Protein AF-0000000077589192 (afdb_homodimer)

Nearest PDB structures (foldseek):
  3dbl-assembly3_E  TM=9.593E-01  e=2.481E-50  Homo sapiens
  3dbh-assembly4_E  TM=9.597E-01  e=1.259E-49  Homo sapiens
  3dbl-assembly4_A  TM=9.524E-01  e=1.385E-49  Homo sapiens
  5ff5-assembly1_A  TM=8.790E-01  e=2.192E-09  Pantoea agglomerans
  8ide-assembly1_A  TM=8.638E-01  e=8.915E-06  Pandoravirus salinus

InterPro domains:
  IPR000594 THIF-type NAD/FAD bind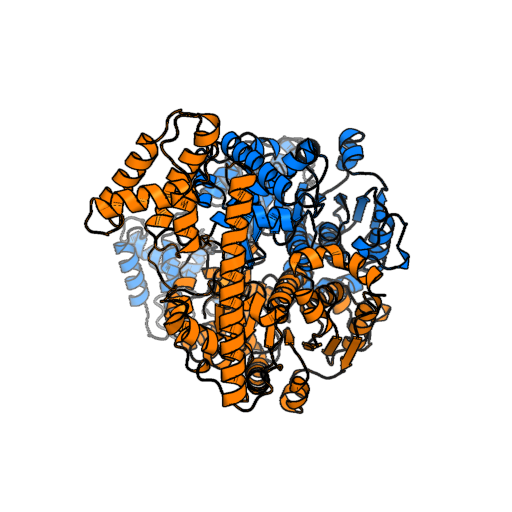ing fold [PF00899] (9-518)
  IPR030667 NEDD8-activating enzyme E1 regulatory subunit APP-BP1 [PIRSF039099] (3-521)
  IPR035985 Ubiquitin-activating enzyme-like [SSF69572] (7-521)
  IPR045886 ThiF/MoeB/HesA family [PTHR10953] (4-506)

Structure (mmCIF, N/CA/C/O backbone):
data_AF-0000000077589192-model_v1
#
loop_
_entity.id
_entity.type
_entity.pdbx_description
1 polymer 'NEDD8-activating enzyme E1 regulatory subunit'
#
loop_
_atom_site.group_PDB
_atom_site.id
_atom_site.type_symbol
_atom_site.label_atom_id
_atom_site.label_alt_id
_atom_site.label_comp_id
_atom_site.label_asym_id
_atom_site.label_entity_id
_atom_site.label_seq_id
_atom_site.pdbx_PDB_ins_code
_atom_site.Cartn_x
_atom_site.Cartn_y
_atom_site.Cartn_z
_atom_site.occupancy
_atom_site.B_iso_or_equiv
_atom_site.auth_seq_id
_atom_site.auth_comp_id
_atom_site.auth_asym_id
_atom_site.auth_atom_id
_atom_site.pdbx_PDB_model_num
ATOM 1 N N . MET A 1 1 ? 12.43 11.891 33.156 1 40.25 1 MET A N 1
ATOM 2 C CA . MET A 1 1 ? 11.398 11.086 32.5 1 40.25 1 MET A CA 1
ATOM 3 C C . MET A 1 1 ? 10.922 11.758 31.219 1 40.25 1 MET A C 1
ATOM 5 O O . MET A 1 1 ? 10.828 11.109 30.172 1 40.25 1 MET A O 1
ATOM 9 N N . ALA A 1 2 ? 10.727 13.133 31.297 1 48.53 2 ALA A N 1
ATOM 10 C CA . ALA A 1 2 ? 10.234 13.914 30.156 1 48.53 2 ALA A CA 1
ATOM 11 C C . ALA A 1 2 ? 11.289 14.023 29.062 1 48.53 2 ALA A C 1
ATOM 13 O O . ALA A 1 2 ? 10.992 13.852 27.875 1 48.53 2 ALA A O 1
ATOM 14 N N . VAL A 1 3 ? 12.547 14.156 29.484 1 53.47 3 VAL A N 1
ATOM 15 C CA . VAL A 1 3 ? 13.625 14.344 28.531 1 53.47 3 VAL A CA 1
ATOM 16 C C . VAL A 1 3 ? 13.906 13.031 27.797 1 53.47 3 VAL A C 1
ATOM 18 O O . VAL A 1 3 ? 14.094 13.023 26.578 1 53.47 3 VAL A O 1
ATOM 21 N N . GLU A 1 4 ? 13.945 11.953 28.531 1 55.41 4 GLU A N 1
ATOM 22 C CA . GLU A 1 4 ? 14.188 10.641 27.938 1 55.41 4 GLU A CA 1
ATOM 23 C C . GLU A 1 4 ? 13.102 10.258 26.953 1 55.41 4 GLU A C 1
ATOM 25 O O . GLU A 1 4 ? 13.391 9.695 25.891 1 55.41 4 GLU A O 1
ATOM 30 N N . SER A 1 5 ? 12.008 10.664 27.234 1 64.69 5 SER A N 1
ATOM 31 C CA . SER A 1 5 ? 10.875 10.414 26.359 1 64.69 5 SER A CA 1
ATOM 32 C C . SER A 1 5 ? 10.984 11.219 25.062 1 64.69 5 SER A C 1
ATOM 34 O O . SER A 1 5 ? 10.711 10.703 23.984 1 64.69 5 SER A O 1
ATOM 36 N N . LYS A 1 6 ? 11.531 12.289 25.234 1 71.62 6 LYS A N 1
ATOM 37 C CA . LYS A 1 6 ? 11.672 13.156 24.078 1 71.62 6 LYS A CA 1
ATOM 38 C C . LYS A 1 6 ? 12.727 12.617 23.109 1 71.62 6 LYS A C 1
ATOM 40 O O . LYS A 1 6 ? 12.57 12.695 21.891 1 71.62 6 LYS A O 1
ATOM 45 N N . THR A 1 7 ? 13.641 12.062 23.703 1 75.06 7 THR A N 1
ATOM 46 C CA . THR A 1 7 ? 14.68 11.508 22.844 1 75.06 7 THR A CA 1
ATOM 47 C C . THR A 1 7 ? 14.188 10.25 22.141 1 75.06 7 THR A C 1
ATOM 49 O O . THR A 1 7 ? 14.516 10.008 20.984 1 75.06 7 THR A O 1
ATOM 52 N N . LYS A 1 8 ? 13.367 9.57 22.875 1 79.62 8 LYS A N 1
ATOM 53 C CA . LYS A 1 8 ? 12.828 8.32 22.344 1 79.62 8 LYS A CA 1
ATOM 54 C C . LYS A 1 8 ? 11.867 8.578 21.188 1 79.62 8 LYS A C 1
ATOM 56 O O . LYS A 1 8 ? 11.836 7.824 20.219 1 79.62 8 LYS A O 1
ATOM 61 N N . TYR A 1 9 ? 11.242 9.75 21.312 1 80.19 9 TYR A N 1
ATOM 62 C CA . TYR A 1 9 ? 10.195 10.039 20.328 1 80.19 9 TYR A CA 1
ATOM 63 C C . TYR A 1 9 ? 10.578 11.227 19.453 1 80.19 9 TYR A C 1
ATOM 65 O O . TYR A 1 9 ? 9.703 11.898 18.891 1 80.19 9 TYR A O 1
ATOM 73 N N . ASP A 1 10 ? 11.781 11.523 19.375 1 80.56 10 ASP A N 1
ATOM 74 C CA . ASP A 1 10 ? 12.281 12.711 18.688 1 80.56 10 ASP A CA 1
ATOM 75 C C . ASP A 1 10 ? 11.789 12.75 17.234 1 80.56 10 ASP A C 1
ATOM 77 O O . ASP A 1 10 ? 11.328 13.789 16.766 1 80.56 10 ASP A O 1
ATOM 81 N N . ARG A 1 11 ? 11.859 11.695 16.641 1 79.75 11 ARG A N 1
ATOM 82 C CA . ARG A 1 11 ? 11.492 11.648 15.234 1 79.75 11 ARG A CA 1
ATOM 83 C C . ARG A 1 11 ? 10 11.875 15.047 1 79.75 11 ARG A C 1
ATOM 85 O O . ARG A 1 11 ? 9.586 12.617 14.148 1 79.75 11 ARG A O 1
ATOM 92 N N . GLN A 1 12 ? 9.211 11.328 15.867 1 83.06 12 GLN A N 1
ATOM 93 C CA . GLN A 1 12 ? 7.762 11.5 15.797 1 83.06 12 GLN A CA 1
ATOM 94 C C . GLN A 1 12 ? 7.352 12.914 16.188 1 83.06 12 GLN A C 1
ATOM 96 O O . GLN A 1 12 ? 6.395 13.461 15.641 1 83.06 12 GLN A O 1
ATOM 101 N N . LEU A 1 13 ? 8.07 13.438 17.094 1 84.19 13 LEU A N 1
ATOM 102 C CA . LEU A 1 13 ? 7.785 14.797 17.531 1 84.19 13 LEU A CA 1
ATOM 103 C C . LEU A 1 13 ? 7.961 15.789 16.406 1 84.19 13 LEU A C 1
ATOM 105 O O . LEU A 1 13 ? 7.246 16.797 16.328 1 84.19 13 LEU A O 1
ATOM 109 N N . ARG A 1 14 ? 8.781 15.391 15.578 1 82.75 14 ARG A N 1
ATOM 110 C CA . ARG A 1 14 ? 9.008 16.266 14.43 1 82.75 14 ARG A CA 1
ATOM 111 C C . ARG A 1 14 ? 7.855 16.156 13.438 1 82.75 14 ARG A C 1
ATOM 113 O O . ARG A 1 14 ? 7.543 17.141 12.742 1 82.75 14 ARG A O 1
ATOM 120 N N . ILE A 1 15 ? 7.277 15.102 13.5 1 83.75 15 ILE A N 1
ATOM 121 C CA . ILE A 1 15 ? 6.25 14.852 12.492 1 83.75 15 ILE A CA 1
ATOM 122 C C . ILE A 1 15 ? 4.883 15.258 13.031 1 83.75 15 ILE A C 1
ATOM 124 O O . ILE A 1 15 ? 4.145 16 12.375 1 83.75 15 ILE A O 1
ATOM 128 N N . TRP A 1 16 ? 4.613 14.828 14.289 1 85.75 16 TRP A N 1
ATOM 129 C CA . TRP A 1 16 ? 3.287 15.062 14.852 1 85.75 16 TRP A CA 1
ATOM 130 C C . TRP A 1 16 ? 3.281 16.312 15.734 1 85.75 16 TRP A C 1
ATOM 132 O O . TRP A 1 16 ? 2.217 16.828 16.078 1 85.75 16 TRP A O 1
ATOM 142 N N . GLY A 1 17 ? 4.398 16.781 16.156 1 85.12 17 GLY A N 1
ATOM 143 C CA . GLY A 1 17 ? 4.477 17.891 17.094 1 85.12 17 GLY A CA 1
ATOM 144 C C . GLY A 1 17 ? 4.16 17.5 18.516 1 85.12 17 GLY A C 1
ATOM 145 O O . GLY A 1 17 ? 3.781 16.344 18.781 1 85.12 17 GLY A O 1
ATOM 146 N N . GLU A 1 18 ? 4.281 18.391 19.391 1 87.5 18 GLU A N 1
ATOM 147 C CA . GLU A 1 18 ? 4.059 18.125 20.812 1 87.5 18 GLU A CA 1
ATOM 148 C C . GLU A 1 18 ? 2.594 17.812 21.094 1 87.5 18 GLU A C 1
ATOM 150 O O . GLU A 1 18 ? 2.289 16.922 21.906 1 87.5 18 GLU A O 1
ATOM 155 N N . HIS A 1 19 ? 1.751 18.516 20.438 1 88 19 HIS A N 1
ATOM 156 C CA . HIS A 1 19 ? 0.335 18.281 20.703 1 88 19 HIS A CA 1
ATOM 157 C C . HIS A 1 19 ? -0.105 16.922 20.156 1 88 19 HIS A C 1
ATOM 159 O O . HIS A 1 19 ? -0.943 16.25 20.75 1 88 19 HIS A O 1
ATOM 165 N N . GLY A 1 20 ? 0.466 16.547 19.016 1 89.88 20 GLY A N 1
ATOM 166 C CA . GLY A 1 20 ? 0.178 15.219 18.484 1 89.88 20 GLY A CA 1
ATOM 167 C C . GLY A 1 20 ? 0.646 14.102 19.406 1 89.88 20 GLY A C 1
ATOM 168 O O . GLY A 1 20 ? -0.092 13.148 19.656 1 89.88 20 GLY A O 1
ATOM 169 N N . GLN A 1 21 ? 1.815 14.25 19.953 1 91.12 21 GLN A N 1
ATOM 170 C CA . GLN A 1 21 ? 2.361 13.25 20.859 1 91.12 21 GLN A CA 1
ATOM 171 C C . GLN A 1 21 ? 1.544 13.172 22.141 1 91.12 21 GLN A C 1
ATOM 173 O O . GLN A 1 21 ? 1.321 12.086 22.672 1 91.12 21 GLN A O 1
ATOM 178 N N . ALA A 1 22 ? 1.159 14.312 22.562 1 92.56 22 ALA A N 1
ATOM 179 C CA . ALA A 1 22 ? 0.327 14.344 23.766 1 92.56 22 ALA A CA 1
ATOM 180 C C . ALA A 1 22 ? -0.995 13.617 23.531 1 92.56 22 ALA A C 1
ATOM 182 O O . ALA A 1 22 ? -1.49 12.922 24.422 1 92.56 22 ALA A O 1
ATOM 183 N N . ALA A 1 23 ? -1.543 13.805 22.344 1 93.62 23 ALA A N 1
ATOM 184 C CA . ALA A 1 23 ? -2.787 13.117 22.016 1 93.62 23 ALA A CA 1
ATOM 185 C C . ALA A 1 23 ? -2.596 11.602 22.016 1 93.62 23 ALA A C 1
ATOM 187 O O . ALA A 1 23 ? -3.463 10.867 22.484 1 93.62 23 ALA A O 1
ATOM 188 N N . LEU A 1 24 ? -1.517 11.133 21.516 1 94.44 24 LEU A N 1
ATOM 189 C CA . LEU A 1 24 ? -1.206 9.703 21.5 1 94.44 24 LEU A CA 1
ATOM 190 C C . LEU A 1 24 ? -1.062 9.164 22.922 1 94.44 24 LEU A C 1
ATOM 192 O O . LEU A 1 24 ? -1.588 8.094 23.234 1 94.44 24 LEU A O 1
ATOM 196 N N . GLU A 1 25 ? -0.445 9.891 23.734 1 95 25 GLU A N 1
ATOM 197 C CA . GLU A 1 25 ? -0.173 9.469 25.109 1 95 25 GLU A CA 1
ATOM 198 C C . GLU A 1 25 ? -1.455 9.414 25.938 1 95 25 GLU A C 1
ATOM 200 O O . GLU A 1 25 ? -1.525 8.695 26.938 1 95 25 GLU A O 1
ATOM 205 N N . LYS A 1 26 ? -2.416 10.117 25.484 1 95.69 26 LYS A N 1
ATOM 206 C CA . LYS A 1 26 ? -3.682 10.148 26.219 1 95.69 26 LYS A CA 1
ATOM 207 C C . LYS A 1 26 ? -4.672 9.133 25.641 1 95.69 26 LYS A C 1
ATOM 209 O O . LYS A 1 26 ? -5.68 8.82 26.281 1 95.69 26 LYS A O 1
ATOM 214 N N . ALA A 1 27 ? -4.406 8.633 24.516 1 97.19 27 ALA A N 1
ATOM 215 C CA . ALA A 1 27 ? -5.34 7.766 23.812 1 97.19 27 ALA A CA 1
ATOM 216 C C . ALA A 1 27 ? -5.438 6.398 24.469 1 97.19 27 ALA A C 1
ATOM 218 O O . ALA A 1 27 ? -4.445 5.879 25 1 97.19 27 ALA A O 1
ATOM 219 N N . ASN A 1 28 ? -6.617 5.895 24.531 1 98.06 28 ASN A N 1
ATOM 220 C CA . ASN A 1 28 ? -6.934 4.547 25 1 98.06 28 ASN A CA 1
ATOM 221 C C . ASN A 1 28 ? -7.484 3.678 23.875 1 98.06 28 ASN A C 1
ATOM 223 O O . ASN A 1 28 ? -8.586 3.918 23.391 1 98.06 28 ASN A O 1
ATOM 227 N N . ILE A 1 29 ? -6.738 2.6 23.547 1 98.38 29 ILE A N 1
ATOM 228 C CA . ILE A 1 29 ? -7.074 1.822 22.359 1 98.38 29 ILE A CA 1
ATOM 229 C C . ILE A 1 29 ? -7.562 0.436 22.781 1 98.38 29 ILE A C 1
ATOM 231 O O . ILE A 1 29 ? -7 -0.184 23.672 1 98.38 29 ILE A O 1
ATOM 235 N N . CYS A 1 30 ? -8.586 -0.006 22.172 1 98.69 30 CYS A N 1
ATOM 236 C CA . CYS A 1 30 ? -9.086 -1.368 22.312 1 98.69 30 CYS A CA 1
ATOM 237 C C . CYS A 1 30 ? -8.844 -2.18 21.047 1 98.69 30 CYS A C 1
ATOM 239 O O . CYS A 1 30 ? -9.188 -1.739 19.953 1 98.69 30 CYS A O 1
ATOM 241 N N . LEU A 1 31 ? -8.211 -3.289 21.156 1 98.75 31 LEU A N 1
ATOM 242 C CA . LEU A 1 31 ? -8.023 -4.191 20.031 1 98.75 31 LEU A CA 1
ATOM 243 C C . LEU A 1 31 ? -8.883 -5.441 20.172 1 98.75 31 LEU A C 1
ATOM 245 O O . LEU A 1 31 ? -8.82 -6.125 21.203 1 98.75 31 LEU A O 1
ATOM 249 N N . LEU A 1 32 ? -9.68 -5.648 19.188 1 98.75 32 LEU A N 1
ATOM 250 C CA . LEU A 1 32 ? -10.477 -6.875 19.141 1 98.75 32 LEU A CA 1
ATOM 251 C C . LEU A 1 32 ? -9.797 -7.93 18.281 1 98.75 32 LEU A C 1
ATOM 253 O O . LEU A 1 32 ? -9.641 -7.742 17.062 1 98.75 32 LEU A O 1
ATOM 257 N N . ASN A 1 33 ? -9.43 -9.078 18.828 1 98 33 ASN A N 1
ATOM 258 C CA . ASN A 1 33 ? -8.672 -10.172 18.219 1 98 33 ASN A CA 1
ATOM 259 C C . ASN A 1 33 ? -7.215 -9.773 17.984 1 98 33 ASN A C 1
ATOM 261 O O . ASN A 1 33 ? -6.926 -8.93 17.141 1 98 33 ASN A O 1
ATOM 265 N N . CYS A 1 34 ? -6.348 -10.438 18.688 1 97.56 34 CYS A N 1
ATOM 266 C CA . CYS A 1 34 ? -4.941 -10.078 18.578 1 97.56 34 CYS A CA 1
ATOM 267 C C . CYS A 1 34 ? -4.18 -11.102 17.734 1 97.56 34 CYS A C 1
ATOM 269 O O . CYS A 1 34 ? -3.105 -11.562 18.141 1 97.56 34 CYS A O 1
ATOM 271 N N . GLY A 1 35 ? -4.832 -11.539 16.594 1 96.38 35 GLY A N 1
ATOM 272 C CA . GLY A 1 35 ? -4.082 -12.281 15.594 1 96.38 35 GLY A CA 1
ATOM 273 C C . GLY A 1 35 ? -2.928 -11.492 15.008 1 96.38 35 GLY A C 1
ATOM 274 O O . GLY A 1 35 ? -2.574 -10.43 15.508 1 96.38 35 GLY A O 1
ATOM 275 N N . PRO A 1 36 ? -2.328 -12 13.961 1 95.88 36 PRO A N 1
ATOM 276 C CA . PRO A 1 36 ? -1.164 -11.336 13.375 1 95.88 36 PRO A CA 1
ATOM 277 C C . PRO A 1 36 ? -1.456 -9.891 12.961 1 95.88 36 PRO A C 1
ATOM 279 O O . PRO A 1 36 ? -0.652 -8.992 13.227 1 95.88 36 PRO A O 1
ATOM 282 N N . THR A 1 37 ? -2.578 -9.617 12.352 1 97.62 37 THR A N 1
ATOM 283 C CA . THR A 1 37 ? -2.932 -8.289 11.859 1 97.62 37 THR A CA 1
ATOM 284 C C . THR A 1 37 ? -3.078 -7.309 13.016 1 97.62 37 THR A C 1
ATOM 286 O O . THR A 1 37 ? -2.516 -6.211 12.984 1 97.62 37 THR A O 1
ATOM 289 N N . GLY A 1 38 ? -3.834 -7.684 14 1 98 38 GLY A N 1
ATOM 290 C CA . GLY A 1 38 ? -4.02 -6.84 15.164 1 98 38 GLY A CA 1
ATOM 291 C C . GLY A 1 38 ? -2.736 -6.602 15.938 1 98 38 GLY A C 1
ATOM 292 O O . GLY A 1 38 ? -2.479 -5.488 16.391 1 98 38 GLY A O 1
ATOM 293 N N . SER A 1 39 ? -1.94 -7.648 16.078 1 97.31 39 SER A N 1
ATOM 294 C CA . SER A 1 39 ? -0.673 -7.559 16.797 1 97.31 39 SER A CA 1
ATOM 295 C C . SER A 1 39 ? 0.282 -6.59 16.109 1 97.31 39 SER A C 1
ATOM 297 O O . SER A 1 39 ? 0.956 -5.797 16.766 1 97.31 39 SER A O 1
ATOM 299 N N . GLU A 1 40 ? 0.308 -6.688 14.781 1 97.12 40 GLU A N 1
ATOM 300 C CA . GLU A 1 40 ? 1.149 -5.766 14.023 1 97.12 40 GLU A CA 1
ATOM 301 C C . GLU A 1 40 ? 0.704 -4.32 14.227 1 97.12 40 GLU A C 1
ATOM 303 O O . GLU A 1 40 ? 1.536 -3.428 14.398 1 97.12 40 GLU A O 1
ATOM 308 N N . ALA A 1 41 ? -0.568 -4.047 14.164 1 97.56 41 ALA A N 1
ATOM 309 C CA . ALA A 1 41 ? -1.103 -2.699 14.344 1 97.56 41 ALA A CA 1
ATOM 310 C C . ALA A 1 41 ? -0.768 -2.156 15.734 1 97.56 41 ALA A C 1
ATOM 312 O O . ALA A 1 41 ? -0.307 -1.02 15.867 1 97.56 41 ALA A O 1
ATOM 313 N N . LEU A 1 42 ? -0.969 -2.982 16.734 1 97.44 42 LEU A N 1
ATOM 314 C CA . LEU A 1 42 ? -0.754 -2.549 18.109 1 97.44 42 LEU A CA 1
ATOM 315 C C . LEU A 1 42 ? 0.727 -2.311 18.375 1 97.44 42 LEU A C 1
ATOM 317 O O . LEU A 1 42 ? 1.087 -1.4 19.125 1 97.44 42 LEU A O 1
ATOM 321 N N . LYS A 1 43 ? 1.562 -3.205 17.859 1 96.5 43 LYS A N 1
ATOM 322 C CA . LYS A 1 43 ? 3.004 -3.021 18 1 96.5 43 LYS A CA 1
ATOM 323 C C . LYS A 1 43 ? 3.428 -1.625 17.562 1 96.5 43 LYS A C 1
ATOM 325 O O . LYS A 1 43 ? 4.18 -0.945 18.25 1 96.5 43 LYS A O 1
ATOM 330 N N . ASN A 1 44 ? 2.922 -1.212 16.453 1 95.69 44 ASN A N 1
ATOM 331 C CA . ASN A 1 44 ? 3.273 0.099 15.922 1 95.69 44 ASN A CA 1
ATOM 332 C C . ASN A 1 44 ? 2.758 1.225 16.812 1 95.69 44 ASN A C 1
ATOM 334 O O . ASN A 1 44 ? 3.459 2.213 17.047 1 95.69 44 ASN A O 1
ATOM 338 N N . LEU A 1 45 ? 1.591 1.08 17.328 1 96.5 45 LEU A N 1
ATOM 339 C CA . LEU A 1 45 ? 0.997 2.115 18.156 1 96.5 45 LEU A CA 1
ATOM 340 C C . LEU A 1 45 ? 1.711 2.205 19.5 1 96.5 45 LEU A C 1
ATOM 342 O O . LEU A 1 45 ? 1.933 3.303 20.016 1 96.5 45 LEU A O 1
ATOM 346 N N . VAL A 1 46 ? 2.061 1.039 20 1 95.56 46 VAL A N 1
ATOM 347 C CA . VAL A 1 46 ? 2.773 0.994 21.266 1 95.56 46 VAL A CA 1
ATOM 348 C C . VAL A 1 46 ? 4.152 1.628 21.109 1 95.56 46 VAL A C 1
ATOM 350 O O . VAL A 1 46 ? 4.586 2.404 21.969 1 95.56 46 VAL A O 1
ATOM 353 N N . LEU A 1 47 ? 4.793 1.292 20.031 1 91.94 47 LEU A N 1
ATOM 354 C CA . LEU A 1 47 ? 6.09 1.895 19.75 1 91.94 47 LEU A CA 1
ATOM 355 C C . LEU A 1 47 ? 5.969 3.408 19.609 1 91.94 47 LEU A C 1
ATOM 357 O O . LEU A 1 47 ? 6.902 4.141 19.953 1 91.94 47 LEU A O 1
ATOM 361 N N . GLY A 1 48 ? 4.82 3.887 19.109 1 89.69 48 GLY A N 1
ATOM 362 C CA . GLY A 1 48 ? 4.59 5.309 18.906 1 89.69 48 GLY A CA 1
ATOM 363 C C . GLY A 1 48 ? 4.23 6.047 20.172 1 89.69 48 GLY A C 1
ATOM 364 O O . GLY A 1 48 ? 4.109 7.273 20.172 1 89.69 48 GLY A O 1
ATOM 365 N N . GLY A 1 49 ? 3.996 5.316 21.281 1 92 49 GLY A N 1
ATOM 366 C CA . GLY A 1 49 ? 3.781 5.945 22.562 1 92 49 GLY A CA 1
ATOM 367 C C . GLY A 1 49 ? 2.314 6.133 22.906 1 92 49 GLY A C 1
ATOM 368 O O . GLY A 1 49 ? 1.936 7.137 23.516 1 92 49 GLY A O 1
ATOM 369 N N . ILE A 1 50 ? 1.514 5.25 22.469 1 94.62 50 ILE A N 1
ATOM 370 C CA . ILE A 1 50 ? 0.103 5.297 22.844 1 94.62 50 ILE A CA 1
ATOM 371 C C . ILE A 1 50 ? -0.04 5.164 24.359 1 94.62 50 ILE A C 1
ATOM 373 O O . ILE A 1 50 ? 0.833 4.598 25.016 1 94.62 50 ILE A O 1
ATOM 377 N N . GLY A 1 51 ? -1.087 5.75 24.875 1 95.94 51 GLY A N 1
ATOM 378 C CA . GLY A 1 51 ? -1.241 5.785 26.328 1 95.94 51 GLY A CA 1
ATOM 379 C C . GLY A 1 51 ? -1.59 4.434 26.922 1 95.94 51 GLY A C 1
ATOM 380 O O . GLY A 1 51 ? -0.961 3.996 27.891 1 95.94 51 GLY A O 1
ATOM 381 N N . SER A 1 52 ? -2.59 3.91 26.391 1 97.5 52 SER A N 1
ATOM 382 C CA . SER A 1 52 ? -3.045 2.641 26.938 1 97.5 52 SER A CA 1
ATOM 383 C C . SER A 1 52 ? -3.691 1.769 25.875 1 97.5 52 SER A C 1
ATOM 385 O O . SER A 1 52 ? -4.23 2.281 24.891 1 97.5 52 SER A O 1
ATOM 387 N N . ILE A 1 53 ? -3.584 0.449 26.125 1 98.06 53 ILE A N 1
ATOM 388 C CA . ILE A 1 53 ? -4.18 -0.506 25.188 1 98.06 53 ILE A CA 1
ATOM 389 C C . ILE A 1 53 ? -4.91 -1.597 25.969 1 98.06 53 ILE A C 1
ATOM 391 O O . ILE A 1 53 ? -4.52 -1.934 27.094 1 98.06 53 ILE A O 1
ATOM 395 N N . THR A 1 54 ? -5.957 -2.045 25.469 1 98.56 54 THR A N 1
ATOM 396 C CA . THR A 1 54 ? -6.672 -3.217 25.953 1 98.56 54 THR A CA 1
ATOM 397 C C . THR A 1 54 ? -6.871 -4.242 24.844 1 98.56 54 THR A C 1
ATOM 399 O O . THR A 1 54 ? -7.453 -3.93 23.797 1 98.56 54 THR A O 1
ATOM 402 N N . VAL A 1 55 ? -6.398 -5.422 25.109 1 98.5 55 VAL A N 1
ATOM 403 C CA . VAL A 1 55 ? -6.473 -6.484 24.109 1 98.5 55 VAL A CA 1
ATOM 404 C C . VAL A 1 55 ? -7.59 -7.461 24.484 1 98.5 55 VAL A C 1
ATOM 406 O O . VAL A 1 55 ? -7.602 -8.016 25.578 1 98.5 55 VAL A O 1
ATOM 409 N N . ILE A 1 56 ? -8.508 -7.648 23.578 1 98.56 56 ILE A N 1
ATOM 410 C CA . ILE A 1 56 ? -9.609 -8.57 23.797 1 98.56 56 ILE A CA 1
ATOM 411 C C . ILE A 1 56 ? -9.469 -9.773 22.875 1 98.56 56 ILE A C 1
ATOM 413 O O . ILE A 1 56 ? -9.492 -9.625 21.641 1 98.56 56 ILE A O 1
ATOM 417 N N . ASP A 1 57 ? -9.359 -10.922 23.391 1 98.38 57 ASP A N 1
ATOM 418 C CA . ASP A 1 57 ? -9.25 -12.172 22.641 1 98.38 57 ASP A CA 1
ATOM 419 C C . ASP A 1 57 ? -9.539 -13.367 23.547 1 98.38 57 ASP A C 1
ATOM 421 O O . ASP A 1 57 ? -8.938 -13.516 24.609 1 98.38 57 ASP A O 1
ATOM 425 N N . GLY A 1 58 ? -10.398 -14.188 23.172 1 97.25 58 GLY A N 1
ATOM 426 C CA . GLY A 1 58 ? -10.789 -15.312 24 1 97.25 58 GLY A CA 1
ATOM 427 C C . GLY A 1 58 ? -10.094 -16.609 23.625 1 97.25 58 GLY A C 1
ATOM 428 O O . GLY A 1 58 ? -10.359 -17.656 24.219 1 97.25 58 GLY A O 1
ATOM 429 N N . THR A 1 59 ? -9.148 -16.578 22.719 1 96.5 59 THR A N 1
ATOM 430 C CA . THR A 1 59 ? -8.531 -17.797 22.219 1 96.5 59 THR A CA 1
ATOM 431 C C . THR A 1 59 ? -7.223 -18.078 22.938 1 96.5 59 THR A C 1
ATOM 433 O O . THR A 1 59 ? -6.637 -17.188 23.547 1 96.5 59 THR A O 1
ATOM 436 N N . LYS A 1 60 ? -6.828 -19.359 22.844 1 97.62 60 LYS A N 1
ATOM 437 C CA . LYS A 1 60 ? -5.531 -19.812 23.344 1 97.62 60 LYS A CA 1
ATOM 438 C C . LYS A 1 60 ? -4.523 -19.953 22.219 1 97.62 60 LYS A C 1
ATOM 440 O O . LYS A 1 60 ? -4.906 -20.172 21.062 1 97.62 60 LYS A O 1
ATOM 445 N N . VAL A 1 61 ? -3.27 -19.844 22.516 1 96.69 61 VAL A N 1
ATOM 446 C CA . VAL A 1 61 ? -2.207 -19.938 21.531 1 96.69 61 VAL A CA 1
ATOM 447 C C . VAL A 1 61 ? -2.096 -21.375 21.016 1 96.69 61 VAL A C 1
ATOM 449 O O . VAL A 1 61 ? -2.02 -22.312 21.812 1 96.69 61 VAL A O 1
ATOM 452 N N . GLU A 1 62 ? -2.162 -21.469 19.75 1 93.56 62 GLU A N 1
ATOM 453 C CA . GLU A 1 62 ? -1.992 -22.766 19.094 1 93.56 62 GLU A CA 1
ATOM 454 C C . GLU A 1 62 ? -0.727 -22.781 18.234 1 93.56 62 GLU A C 1
ATOM 456 O O . GLU A 1 62 ? -0.096 -21.734 18.031 1 93.56 62 GLU A O 1
ATOM 461 N N . ASN A 1 63 ? -0.374 -23.891 17.734 1 88.56 63 ASN A N 1
ATOM 462 C CA . ASN A 1 63 ? 0.869 -24.062 16.984 1 88.56 63 ASN A CA 1
ATOM 463 C C . ASN A 1 63 ? 0.896 -23.188 15.734 1 88.56 63 ASN A C 1
ATOM 465 O O . ASN A 1 63 ? 1.935 -22.625 15.391 1 88.56 63 ASN A O 1
ATOM 469 N N . HIS A 1 64 ? -0.225 -23.078 15.156 1 86 64 HIS A N 1
ATOM 470 C CA . HIS A 1 64 ? -0.258 -22.328 13.906 1 86 64 HIS A CA 1
ATOM 471 C C . HIS A 1 64 ? -0.049 -20.828 14.148 1 86 64 HIS A C 1
ATOM 473 O O . HIS A 1 64 ? 0.323 -20.094 13.234 1 86 64 HIS A O 1
ATOM 479 N N . ASP A 1 65 ? -0.288 -20.422 15.383 1 90.69 65 ASP A N 1
ATOM 480 C CA . ASP A 1 65 ? -0.093 -19.016 15.719 1 90.69 65 ASP A CA 1
ATOM 481 C C . ASP A 1 65 ? 1.39 -18.656 15.703 1 90.69 65 ASP A C 1
ATOM 483 O O . ASP A 1 65 ? 1.746 -17.5 15.477 1 90.69 65 ASP A O 1
ATOM 487 N N . LEU A 1 66 ? 2.242 -19.609 15.961 1 88 66 LEU A N 1
ATOM 488 C CA . LEU A 1 66 ? 3.678 -19.375 16.062 1 88 66 LEU A CA 1
ATOM 489 C C . LEU A 1 66 ? 4.277 -19.047 14.703 1 88 66 LEU A C 1
ATOM 491 O O . LEU A 1 66 ? 5.344 -18.422 14.625 1 88 66 LEU A O 1
ATOM 495 N N . GLY A 1 67 ? 3.551 -19.359 13.703 1 85.19 67 GLY A N 1
ATOM 496 C CA . GLY A 1 67 ? 4.078 -19.141 12.359 1 85.19 67 GLY A CA 1
ATOM 497 C C . GLY A 1 67 ? 3.676 -17.797 11.773 1 85.19 67 GLY A C 1
ATOM 498 O O . GLY A 1 67 ? 4.168 -17.406 10.711 1 85.19 67 GLY A O 1
ATOM 499 N N . ASN A 1 68 ? 2.807 -17.125 12.492 1 89.38 68 ASN A N 1
ATOM 500 C CA . ASN A 1 68 ? 2.336 -15.922 11.82 1 89.38 68 ASN A CA 1
ATOM 501 C C . ASN A 1 68 ? 2.156 -14.773 12.805 1 89.38 68 ASN A C 1
ATOM 503 O O . ASN A 1 68 ? 1.821 -13.656 12.406 1 89.38 68 ASN A O 1
ATOM 507 N N . ASN A 1 69 ? 2.363 -14.969 14.016 1 91.5 69 ASN A N 1
ATOM 508 C CA . ASN A 1 69 ? 2.33 -13.922 15.039 1 91.5 69 ASN A CA 1
ATOM 509 C C . ASN A 1 69 ? 3.666 -13.812 15.766 1 91.5 69 ASN A C 1
ATOM 511 O O . ASN A 1 69 ? 3.971 -14.625 16.641 1 91.5 69 ASN A O 1
ATOM 515 N N . PHE A 1 70 ? 4.355 -12.836 15.555 1 91.75 70 PHE A N 1
ATOM 516 C CA . PHE A 1 70 ? 5.734 -12.695 16 1 91.75 70 PHE A CA 1
ATOM 517 C C . PHE A 1 70 ? 5.793 -12.445 17.5 1 91.75 70 PHE A C 1
ATOM 519 O O . PHE A 1 70 ? 6.859 -12.531 18.109 1 91.75 70 PHE A O 1
ATOM 526 N N . MET A 1 71 ? 4.703 -12.164 18.109 1 93.94 71 MET A N 1
ATOM 527 C CA . MET A 1 71 ? 4.699 -11.828 19.531 1 93.94 71 MET A CA 1
ATOM 528 C C . MET A 1 71 ? 4.555 -13.086 20.391 1 93.94 71 MET A C 1
ATOM 530 O O . MET A 1 71 ? 4.543 -13.008 21.625 1 93.94 71 MET A O 1
ATOM 534 N N . LEU A 1 72 ? 4.414 -14.195 19.734 1 92.81 72 LEU A N 1
ATOM 535 C CA . LEU A 1 72 ? 4.215 -15.469 20.422 1 92.81 72 LEU A CA 1
ATOM 536 C C . LEU A 1 72 ? 5.414 -16.391 20.219 1 92.81 72 LEU A C 1
ATOM 538 O O . LEU A 1 72 ? 6.074 -16.328 19.188 1 92.81 72 LEU A O 1
ATOM 542 N N . ASP A 1 73 ? 5.648 -17.172 21.203 1 88.06 73 ASP A N 1
ATOM 543 C CA . ASP A 1 73 ? 6.711 -18.172 21.109 1 88.06 73 ASP A CA 1
ATOM 544 C C . ASP A 1 73 ? 6.258 -19.516 21.672 1 88.06 73 ASP A C 1
ATOM 546 O O . ASP A 1 73 ? 5.082 -19.703 21.984 1 88.06 73 ASP A O 1
ATOM 550 N N . GLU A 1 74 ? 7.105 -20.484 21.719 1 87.88 74 GLU A N 1
ATOM 551 C CA . GLU A 1 74 ? 6.766 -21.844 22.125 1 87.88 74 GLU A CA 1
ATOM 552 C C . GLU A 1 74 ? 6.277 -21.875 23.578 1 87.88 74 GLU A C 1
ATOM 554 O O . GLU A 1 74 ? 5.418 -22.688 23.922 1 87.88 74 GLU A O 1
ATOM 559 N N . MET A 1 75 ? 6.738 -20.953 24.359 1 91.12 75 MET A N 1
ATOM 560 C CA . MET A 1 75 ? 6.348 -20.922 25.766 1 91.12 75 MET A CA 1
ATOM 561 C C . MET A 1 75 ? 4.918 -20.406 25.922 1 91.12 75 MET A C 1
ATOM 563 O O . MET A 1 75 ? 4.301 -20.594 26.969 1 91.12 75 MET A O 1
ATOM 567 N N . SER A 1 76 ? 4.43 -19.797 24.891 1 93.94 76 SER A N 1
ATOM 568 C CA . SER A 1 76 ? 3.086 -19.234 24.906 1 93.94 76 SER A CA 1
ATOM 569 C C . SER A 1 76 ? 2.029 -20.297 24.625 1 93.94 76 SER A C 1
ATOM 571 O O . SER A 1 76 ? 0.841 -20.078 24.875 1 93.94 76 SER A O 1
ATOM 573 N N . LEU A 1 77 ? 2.416 -21.516 24.172 1 94.62 77 LEU A N 1
ATOM 574 C CA . LEU A 1 77 ? 1.468 -22.531 23.734 1 94.62 77 LEU A CA 1
ATOM 575 C C . LEU A 1 77 ? 0.5 -22.891 24.859 1 94.62 77 LEU A C 1
ATOM 577 O O . LEU A 1 77 ? 0.922 -23.156 25.984 1 94.62 77 LEU A O 1
ATOM 581 N N . GLY A 1 78 ? -0.778 -22.812 24.531 1 96.69 78 GLY A N 1
ATOM 582 C CA . GLY A 1 78 ? -1.808 -23.188 25.484 1 96.69 78 GLY A CA 1
ATOM 583 C C . GLY A 1 78 ? -2.223 -22.062 26.406 1 96.69 78 GLY A C 1
ATOM 584 O O . GLY A 1 78 ? -3.219 -22.172 27.125 1 96.69 78 GLY A O 1
ATOM 585 N N . GLN A 1 79 ? -1.539 -20.984 26.375 1 97.56 79 GLN A N 1
ATOM 586 C CA . GLN A 1 79 ? -1.857 -19.828 27.203 1 97.56 79 GLN A CA 1
ATOM 587 C C . GLN A 1 79 ? -2.814 -18.891 26.484 1 97.56 79 GLN A C 1
ATOM 589 O O . GLN A 1 79 ? -3.051 -19.031 25.281 1 97.56 79 GLN A O 1
ATOM 594 N N . SER A 1 80 ? -3.361 -17.984 27.297 1 98 80 SER A N 1
ATOM 595 C CA . SER A 1 80 ? -4.219 -16.969 26.719 1 98 80 SER A CA 1
ATOM 596 C C . SER A 1 80 ? -3.449 -16.109 25.719 1 98 80 SER A C 1
ATOM 598 O O . SER A 1 80 ? -2.402 -15.547 26.047 1 98 80 SER A O 1
ATOM 600 N N . LYS A 1 81 ? -3.967 -16.109 24.562 1 97.56 81 LYS A N 1
ATOM 601 C CA . LYS A 1 81 ? -3.301 -15.312 23.547 1 97.56 81 LYS A CA 1
ATOM 602 C C . LYS A 1 81 ? -3.258 -13.836 23.938 1 97.56 81 LYS A C 1
ATOM 604 O O . LYS A 1 81 ? -2.236 -13.172 23.766 1 97.56 81 LYS A O 1
ATOM 609 N N . ALA A 1 82 ? -4.387 -13.289 24.391 1 98.19 82 ALA A N 1
ATOM 610 C CA . ALA A 1 82 ? -4.469 -11.891 24.812 1 98.19 82 ALA A CA 1
ATOM 611 C C . ALA A 1 82 ? -3.414 -11.586 25.875 1 98.19 82 ALA A C 1
ATOM 613 O O . ALA A 1 82 ? -2.768 -10.531 25.828 1 98.19 82 ALA A O 1
ATOM 614 N N . LYS A 1 83 ? -3.229 -12.461 26.766 1 97.88 83 LYS A N 1
ATOM 615 C CA . LYS A 1 83 ? -2.254 -12.281 27.828 1 97.88 83 LYS A CA 1
ATOM 616 C C . LYS A 1 83 ? -0.832 -12.242 27.281 1 97.88 83 LYS A C 1
ATOM 618 O O . LYS A 1 83 ? -0.041 -11.367 27.656 1 97.88 83 LYS A O 1
ATOM 623 N N . CYS A 1 84 ? -0.527 -13.219 26.422 1 97.25 84 CYS A N 1
ATOM 624 C CA . CYS A 1 84 ? 0.814 -13.312 25.844 1 97.25 84 CYS A CA 1
ATOM 625 C C . CYS A 1 84 ? 1.154 -12.07 25.031 1 97.25 84 CYS A C 1
ATOM 627 O O . CYS A 1 84 ? 2.246 -11.516 25.172 1 97.25 84 CYS A O 1
ATOM 629 N N . VAL A 1 85 ? 0.216 -11.617 24.219 1 96.94 85 VAL A N 1
ATOM 630 C CA . VAL A 1 85 ? 0.42 -10.445 23.375 1 96.94 85 VAL A CA 1
ATOM 631 C C . VAL A 1 85 ? 0.586 -9.203 24.234 1 96.94 85 VAL A C 1
ATOM 633 O O . VAL A 1 85 ? 1.471 -8.375 24 1 96.94 85 VAL A O 1
ATOM 636 N N . CYS A 1 86 ? -0.207 -9.086 25.234 1 96.25 86 CYS A N 1
ATOM 637 C CA . CYS A 1 86 ? -0.135 -7.945 26.141 1 96.25 86 CYS A CA 1
ATOM 638 C C . CYS A 1 86 ? 1.208 -7.902 26.859 1 96.25 86 CYS A C 1
ATOM 640 O O . CYS A 1 86 ? 1.798 -6.832 27.016 1 96.25 86 CYS A O 1
ATOM 642 N N . THR A 1 87 ? 1.647 -9.039 27.312 1 94.62 87 THR A N 1
ATOM 643 C CA . THR A 1 87 ? 2.93 -9.125 28 1 94.62 87 THR A CA 1
ATOM 644 C C . THR A 1 87 ? 4.066 -8.672 27.078 1 94.62 87 THR A C 1
ATOM 646 O O . THR A 1 87 ? 4.945 -7.918 27.5 1 94.62 87 THR A O 1
ATOM 649 N N . PHE A 1 88 ? 4.02 -9.133 25.906 1 93.38 88 PHE A N 1
ATOM 650 C CA . PHE A 1 88 ? 5.031 -8.75 24.922 1 93.38 88 PHE A CA 1
ATOM 651 C C . PHE A 1 88 ? 5.035 -7.242 24.719 1 93.38 88 PHE A C 1
ATOM 653 O O . PHE A 1 88 ? 6.094 -6.613 24.719 1 93.38 88 PHE A O 1
ATOM 660 N N . LEU A 1 89 ? 3.895 -6.672 24.578 1 94.19 89 LEU A N 1
ATOM 661 C CA . LEU A 1 89 ? 3.762 -5.25 24.281 1 94.19 89 LEU A CA 1
ATOM 662 C C . LEU A 1 89 ? 4.215 -4.406 25.469 1 94.19 89 LEU A C 1
ATOM 664 O O . LEU A 1 89 ? 4.809 -3.34 25.281 1 94.19 89 LEU A O 1
ATOM 668 N N . GLN A 1 90 ? 3.936 -4.867 26.594 1 91.62 90 GLN A N 1
ATOM 669 C CA . GLN A 1 90 ? 4.371 -4.164 27.797 1 91.62 90 GLN A CA 1
ATOM 670 C C . GLN A 1 90 ? 5.895 -4.145 27.906 1 91.62 90 GLN A C 1
ATOM 672 O O . GLN A 1 90 ? 6.477 -3.16 28.359 1 91.62 90 GLN A O 1
ATOM 677 N N . GLU A 1 91 ? 6.461 -5.227 27.484 1 87.5 91 GLU A N 1
ATOM 678 C CA . GLU A 1 91 ? 7.918 -5.301 27.484 1 87.5 91 GLU A CA 1
ATOM 679 C C . GLU A 1 91 ? 8.516 -4.375 26.438 1 87.5 91 GLU A C 1
ATOM 681 O O . GLU A 1 91 ? 9.602 -3.824 26.625 1 87.5 91 GLU A O 1
ATOM 686 N N . LEU A 1 92 ? 7.844 -4.234 25.391 1 87.94 92 LEU A N 1
ATOM 687 C CA . LEU A 1 92 ? 8.297 -3.391 24.297 1 87.94 92 LEU A CA 1
ATOM 688 C C . LEU A 1 92 ? 8.359 -1.927 24.719 1 87.94 92 LEU A C 1
ATOM 690 O O . LEU A 1 92 ? 9.289 -1.206 24.359 1 87.94 92 LEU A O 1
ATOM 694 N N . ASN A 1 93 ? 7.379 -1.438 25.438 1 88.88 93 ASN A N 1
ATOM 695 C CA . ASN A 1 93 ? 7.305 -0.069 25.938 1 88.88 93 ASN A CA 1
ATOM 696 C C . ASN A 1 93 ? 6.621 -0.005 27.297 1 88.88 93 ASN A C 1
ATOM 698 O O . ASN A 1 93 ? 5.395 -0.034 27.391 1 88.88 93 ASN A O 1
ATOM 702 N N . ASP A 1 94 ? 7.34 0.25 28.281 1 88 94 ASP A N 1
ATOM 703 C CA . ASP A 1 94 ? 6.836 0.162 29.641 1 88 94 ASP A CA 1
ATOM 704 C C . ASP A 1 94 ? 6.02 1.4 30.016 1 88 94 ASP A C 1
ATOM 706 O O . ASP A 1 94 ? 5.312 1.408 31.016 1 88 94 ASP A O 1
ATOM 710 N N . ALA A 1 95 ? 6.051 2.395 29.172 1 87.94 95 ALA A N 1
ATOM 711 C CA . ALA A 1 95 ? 5.266 3.602 29.422 1 87.94 95 ALA A CA 1
ATOM 712 C C . ALA A 1 95 ? 3.805 3.396 29.031 1 87.94 95 ALA A C 1
ATOM 714 O O . ALA A 1 95 ? 2.934 4.172 29.422 1 87.94 95 ALA A O 1
ATOM 715 N N . VAL A 1 96 ? 3.561 2.352 28.297 1 92 96 VAL A N 1
ATOM 716 C CA . VAL A 1 96 ? 2.211 2.084 27.812 1 92 96 VAL A CA 1
ATOM 717 C C . VAL A 1 96 ? 1.494 1.13 28.75 1 92 96 VAL A C 1
ATOM 719 O O . VAL A 1 96 ? 2.014 0.058 29.078 1 92 96 VAL A O 1
ATOM 722 N N . LYS A 1 97 ? 0.324 1.564 29.25 1 95.31 97 LYS A N 1
ATOM 723 C CA . LYS A 1 97 ? -0.489 0.691 30.078 1 95.31 97 LYS A CA 1
ATOM 724 C C . LYS A 1 97 ? -1.217 -0.358 29.25 1 95.31 97 LYS A C 1
ATOM 726 O O . LYS A 1 97 ? -1.994 -0.017 28.359 1 95.31 97 LYS A O 1
ATOM 731 N N . ALA A 1 98 ? -0.97 -1.603 29.516 1 96.06 98 ALA A N 1
ATOM 732 C CA . ALA A 1 98 ? -1.557 -2.678 28.719 1 96.06 98 ALA A CA 1
ATOM 733 C C . ALA A 1 98 ? -2.434 -3.582 29.578 1 96.06 98 ALA A C 1
ATOM 735 O O . ALA A 1 98 ? -2.039 -3.977 30.672 1 96.06 98 ALA A O 1
ATOM 736 N N . LYS A 1 99 ? -3.621 -3.775 29.172 1 97.56 99 LYS A N 1
ATOM 737 C CA . LYS A 1 99 ? -4.566 -4.695 29.797 1 97.56 99 LYS A CA 1
ATOM 738 C C . LYS A 1 99 ? -5.09 -5.715 28.797 1 97.56 99 LYS A C 1
ATOM 740 O O . LYS A 1 99 ? -5.012 -5.5 27.578 1 97.56 99 LYS A O 1
ATOM 745 N N . PHE A 1 100 ? -5.516 -6.867 29.312 1 98.12 100 PHE A N 1
ATOM 746 C CA . PHE A 1 100 ? -6.102 -7.859 28.422 1 98.12 100 PHE A CA 1
ATOM 747 C C . PHE A 1 100 ? -7.395 -8.414 29.016 1 98.12 100 PHE A C 1
ATOM 749 O O . PHE A 1 100 ? -7.602 -8.383 30.219 1 98.12 100 PHE A O 1
ATOM 756 N N . VAL A 1 101 ? -8.258 -8.734 28.188 1 97.75 101 VAL A N 1
ATOM 757 C CA . VAL A 1 101 ? -9.516 -9.391 28.547 1 97.75 101 VAL A CA 1
ATOM 758 C C . VAL A 1 101 ? -9.656 -10.695 27.781 1 97.75 101 VAL A C 1
ATOM 760 O O . VAL A 1 101 ? -9.578 -10.711 26.547 1 97.75 101 VAL A O 1
ATOM 763 N N . GLU A 1 102 ? -9.867 -11.812 28.5 1 97.62 102 GLU A N 1
ATOM 764 C CA . GLU A 1 102 ? -9.984 -13.133 27.891 1 97.62 102 GLU A CA 1
ATOM 765 C C . GLU A 1 102 ? -11.438 -13.453 27.547 1 97.62 102 GLU A C 1
ATOM 767 O O . GLU A 1 102 ? -12.016 -14.383 28.125 1 97.62 102 GLU A O 1
ATOM 772 N N . GLU A 1 103 ? -11.891 -12.773 26.641 1 96.5 103 GLU A N 1
ATOM 773 C CA . GLU A 1 103 ? -13.25 -12.953 26.141 1 96.5 103 GLU A CA 1
ATOM 774 C C . GLU A 1 103 ? -13.312 -12.805 24.625 1 96.5 103 GLU A C 1
ATOM 776 O O . GLU A 1 103 ? -12.469 -12.125 24.031 1 96.5 103 GLU A O 1
ATOM 781 N N . HIS A 1 104 ? -14.273 -13.523 24.078 1 96.69 104 HIS A N 1
ATOM 782 C CA . HIS A 1 104 ? -14.477 -13.352 22.641 1 96.69 104 HIS A CA 1
ATOM 783 C C . HIS A 1 104 ? -15.141 -12.008 22.328 1 96.69 104 HIS A C 1
ATOM 785 O O . HIS A 1 104 ? -16.109 -11.625 22.984 1 96.69 104 HIS A O 1
ATOM 791 N N . PRO A 1 105 ? -14.633 -11.289 21.375 1 97.12 105 PRO A N 1
ATOM 792 C CA . PRO A 1 105 ? -15.195 -9.977 21.031 1 97.12 105 PRO A CA 1
ATOM 793 C C . PRO A 1 105 ? -16.703 -10.023 20.781 1 97.12 105 PRO A C 1
ATOM 795 O O . PRO A 1 105 ? -17.422 -9.117 21.219 1 97.12 105 PRO A O 1
ATOM 798 N N . ASP A 1 106 ? -17.188 -11.102 20.125 1 96.19 106 ASP A N 1
ATOM 799 C CA . ASP A 1 106 ? -18.625 -11.219 19.828 1 96.19 106 ASP A CA 1
ATOM 800 C C . ASP A 1 106 ? -19.438 -11.219 21.125 1 96.19 106 ASP A C 1
ATOM 802 O O . ASP A 1 106 ? -20.516 -10.609 21.188 1 96.19 106 ASP A O 1
ATOM 806 N N . ALA A 1 107 ? -18.922 -11.906 22.062 1 96 107 ALA A N 1
ATOM 807 C CA . ALA A 1 107 ? -19.609 -11.984 23.344 1 96 107 ALA A CA 1
ATOM 808 C C . ALA A 1 107 ? -19.672 -10.625 24.016 1 96 107 ALA A C 1
ATOM 810 O O . ALA A 1 107 ? -20.703 -10.258 24.609 1 96 107 ALA A O 1
ATOM 811 N N . LEU A 1 108 ? -18.609 -9.938 23.953 1 96.06 108 LEU A N 1
ATOM 812 C CA . LEU A 1 108 ? -18.547 -8.617 24.562 1 96.06 108 LEU A CA 1
ATOM 813 C C . LEU A 1 108 ? -19.453 -7.633 23.844 1 96.06 108 LEU A C 1
ATOM 815 O O . LEU A 1 108 ? -20.141 -6.824 24.484 1 96.06 108 LEU A O 1
ATOM 819 N N . ILE A 1 109 ? -19.469 -7.656 22.547 1 97.44 109 ILE A N 1
ATOM 820 C CA . ILE A 1 109 ? -20.297 -6.777 21.734 1 97.44 109 ILE A CA 1
ATOM 821 C C . ILE A 1 109 ? -21.781 -7.012 22.047 1 97.44 109 ILE A C 1
ATOM 823 O O . ILE A 1 109 ? -22.547 -6.059 22.156 1 97.44 109 ILE A O 1
ATOM 827 N N . GLU A 1 110 ? -22.125 -8.25 22.281 1 95.75 110 GLU A N 1
ATOM 828 C CA . GLU A 1 110 ? -23.516 -8.609 22.547 1 95.75 110 GLU A CA 1
ATOM 829 C C . GLU A 1 110 ? -23.875 -8.391 24.016 1 95.75 110 GLU A C 1
ATOM 831 O O . GLU A 1 110 ? -24.969 -7.914 24.328 1 95.75 110 GLU A O 1
ATOM 836 N N . GLY A 1 111 ? -22.984 -8.633 24.828 1 95.38 111 GLY A N 1
ATOM 837 C CA . GLY A 1 111 ? -23.328 -8.75 26.25 1 95.38 111 GLY A CA 1
ATOM 838 C C . GLY A 1 111 ? -23.031 -7.488 27.031 1 95.38 111 GLY A C 1
ATOM 839 O O . GLY A 1 111 ? -23.672 -7.223 28.047 1 95.38 111 GLY A O 1
ATOM 840 N N . ASN A 1 112 ? -21.984 -6.758 26.609 1 95.31 112 ASN A N 1
ATOM 841 C CA . ASN A 1 112 ? -21.562 -5.598 27.375 1 95.31 112 ASN A CA 1
ATOM 842 C C . ASN A 1 112 ? -21.141 -4.441 26.469 1 95.31 112 ASN A C 1
ATOM 844 O O . ASN A 1 112 ? -20 -3.984 26.516 1 95.31 112 ASN A O 1
ATOM 848 N N . PRO A 1 113 ? -22.062 -3.842 25.781 1 94.25 113 PRO A N 1
ATOM 849 C CA . PRO A 1 113 ? -21.75 -2.766 24.844 1 94.25 113 PRO A CA 1
ATOM 850 C C . PRO A 1 113 ? -21.141 -1.546 25.516 1 94.25 113 PRO A C 1
ATOM 852 O O . PRO A 1 113 ? -20.344 -0.823 24.906 1 94.25 113 PRO A O 1
ATOM 855 N N . SER A 1 114 ? -21.438 -1.287 26.781 1 95.38 114 SER A N 1
ATOM 856 C CA . SER A 1 114 ? -20.938 -0.114 27.484 1 95.38 114 SER A CA 1
ATOM 857 C C . SER A 1 114 ? -19.438 -0.203 27.703 1 95.38 114 SER A C 1
ATOM 859 O O . SER A 1 114 ? -18.781 0.804 28 1 95.38 114 SER A O 1
ATOM 861 N N . PHE A 1 115 ? -18.938 -1.435 27.578 1 96 115 PHE A N 1
ATOM 862 C CA . PHE A 1 115 ? -17.516 -1.681 27.734 1 96 115 PHE A CA 1
ATOM 863 C C . PHE A 1 115 ? -16.703 -0.791 26.797 1 96 115 PHE A C 1
ATOM 865 O O . PHE A 1 115 ? -15.625 -0.312 27.156 1 96 115 PHE A O 1
ATOM 872 N N . PHE A 1 116 ? -17.25 -0.485 25.672 1 96.88 116 PHE A N 1
ATOM 873 C CA . PHE A 1 116 ? -16.516 0.183 24.609 1 96.88 116 PHE A CA 1
ATOM 874 C C . PHE A 1 116 ? -16.531 1.694 24.812 1 96.88 116 PHE A C 1
ATOM 876 O O . PHE A 1 116 ? -15.734 2.412 24.188 1 96.88 116 PHE A O 1
ATOM 883 N N . SER A 1 117 ? -17.297 2.23 25.688 1 94.94 117 SER A N 1
ATOM 884 C CA . SER A 1 117 ? -17.531 3.666 25.812 1 94.94 117 SER A CA 1
ATOM 885 C C . SER A 1 117 ? -16.297 4.367 26.406 1 94.94 117 SER A C 1
ATOM 887 O O . SER A 1 117 ? -16.172 5.59 26.297 1 94.94 117 SER A O 1
ATOM 889 N N . SER A 1 118 ? -15.375 3.604 26.938 1 94.25 118 SER A N 1
ATOM 890 C CA . SER A 1 118 ? -14.234 4.195 27.625 1 94.25 118 SER A CA 1
ATOM 891 C C . SER A 1 118 ? -13.047 4.371 26.688 1 94.25 118 SER A C 1
ATOM 893 O O . SER A 1 118 ? -12.031 4.965 27.062 1 94.25 118 SER A O 1
ATOM 895 N N . PHE A 1 119 ? -13.18 3.879 25.516 1 97.69 119 PHE A N 1
ATOM 896 C CA . PHE A 1 119 ? -12.023 3.875 24.625 1 97.69 119 PHE A CA 1
ATOM 897 C C . PHE A 1 119 ? -12.07 5.055 23.672 1 97.69 119 PHE A C 1
ATOM 899 O O . PHE A 1 119 ? -13.148 5.57 23.359 1 97.69 119 PHE A O 1
ATOM 906 N N . THR A 1 120 ? -10.891 5.48 23.266 1 97.31 120 THR A N 1
ATOM 907 C CA . THR A 1 120 ? -10.75 6.508 22.234 1 97.31 120 THR A CA 1
ATOM 908 C C . THR A 1 120 ? -10.992 5.918 20.844 1 97.31 120 THR A C 1
ATOM 910 O O . THR A 1 120 ? -11.586 6.57 19.984 1 97.31 120 THR A O 1
ATOM 913 N N . LEU A 1 121 ? -10.5 4.773 20.672 1 98.31 121 LEU A N 1
ATOM 914 C CA . LEU A 1 121 ? -10.516 4.109 19.375 1 98.31 121 LEU A CA 1
ATOM 915 C C . LEU A 1 121 ? -10.547 2.592 19.531 1 98.31 121 LEU A C 1
ATOM 917 O O . LEU A 1 121 ? -9.852 2.039 20.391 1 98.31 121 LEU A O 1
ATOM 921 N N . VAL A 1 122 ? -11.406 1.992 18.781 1 98.81 122 VAL A N 1
ATOM 922 C CA . VAL A 1 122 ? -11.484 0.536 18.75 1 98.81 122 VAL A CA 1
ATOM 923 C C . VAL A 1 122 ? -10.961 0.03 17.406 1 98.81 122 VAL A C 1
ATOM 925 O O . VAL A 1 122 ? -11.406 0.488 16.344 1 98.81 122 VAL A O 1
ATOM 928 N N . ILE A 1 123 ? -9.984 -0.87 17.438 1 98.75 123 ILE A N 1
ATOM 929 C CA . ILE A 1 123 ? -9.508 -1.561 16.25 1 98.75 123 ILE A CA 1
ATOM 930 C C . ILE A 1 123 ? -10.102 -2.965 16.188 1 98.75 123 ILE A C 1
ATOM 932 O O . ILE A 1 123 ? -9.797 -3.811 17.031 1 98.75 123 ILE A O 1
ATOM 936 N N . ALA A 1 124 ? -10.953 -3.18 15.234 1 98.81 124 ALA A N 1
ATOM 937 C CA . ALA A 1 124 ? -11.594 -4.48 15.055 1 98.81 124 ALA A CA 1
ATOM 938 C C . ALA A 1 124 ? -10.914 -5.273 13.945 1 98.81 124 ALA A C 1
ATOM 940 O O . ALA A 1 124 ? -10.844 -4.824 12.797 1 98.81 124 ALA A O 1
ATOM 941 N N . THR A 1 125 ? -10.406 -6.426 14.297 1 98.31 125 THR A N 1
ATOM 942 C CA . THR A 1 125 ? -9.75 -7.25 13.289 1 98.31 125 THR A CA 1
ATOM 943 C C . THR A 1 125 ? -10.445 -8.602 13.156 1 98.31 125 THR A C 1
ATOM 945 O O . THR A 1 125 ? -10.906 -9.164 14.148 1 98.31 125 THR A O 1
ATOM 948 N N . GLN A 1 126 ? -10.594 -9.117 11.977 1 96.56 126 GLN A N 1
ATOM 949 C CA . GLN A 1 126 ? -11.078 -10.453 11.648 1 96.56 126 GLN A CA 1
ATOM 950 C C . GLN A 1 126 ? -12.461 -10.703 12.242 1 96.56 126 GLN A C 1
ATOM 952 O O . GLN A 1 126 ? -12.719 -11.766 12.805 1 96.56 126 GLN A O 1
ATOM 957 N N . LEU A 1 127 ? -13.297 -9.656 12.305 1 96.69 127 LEU A N 1
ATOM 958 C CA . LEU A 1 127 ? -14.68 -9.805 12.75 1 96.69 127 LEU A CA 1
ATOM 959 C C . LEU A 1 127 ? -15.617 -9.992 11.555 1 96.69 127 LEU A C 1
ATOM 961 O O . LEU A 1 127 ? -15.367 -9.453 10.477 1 96.69 127 LEU A O 1
ATOM 965 N N . LEU A 1 128 ? -16.672 -10.688 11.781 1 94.75 128 LEU A N 1
ATOM 966 C CA . LEU A 1 128 ? -17.672 -10.914 10.742 1 94.75 128 LEU A CA 1
ATOM 967 C C . LEU A 1 128 ? -18.578 -9.695 10.594 1 94.75 128 LEU A C 1
ATOM 969 O O . LEU A 1 128 ? -18.672 -8.875 11.508 1 94.75 128 LEU A O 1
ATOM 973 N N . GLU A 1 129 ? -19.25 -9.656 9.523 1 93.62 129 GLU A N 1
ATOM 974 C CA . GLU A 1 129 ? -20.078 -8.516 9.156 1 93.62 129 GLU A CA 1
ATOM 975 C C . GLU A 1 129 ? -21.141 -8.242 10.211 1 93.62 129 GLU A C 1
ATOM 977 O O . GLU A 1 129 ? -21.375 -7.09 10.578 1 93.62 129 GLU A O 1
ATOM 982 N N . SER A 1 130 ? -21.75 -9.25 10.688 1 93.25 130 SER A N 1
ATOM 983 C CA . SER A 1 130 ? -22.828 -9.094 11.656 1 93.25 130 SER A CA 1
ATOM 984 C C . SER A 1 130 ? -22.344 -8.438 12.938 1 93.25 130 SER A C 1
ATOM 986 O O . SER A 1 130 ? -23 -7.539 13.469 1 93.25 130 SER A O 1
ATOM 988 N N . SER A 1 131 ? -21.188 -8.875 13.414 1 96.44 131 SER A N 1
ATOM 989 C CA . SER A 1 131 ? -20.594 -8.289 14.609 1 96.44 131 SER A CA 1
ATOM 990 C C . SER A 1 131 ? -20.125 -6.863 14.359 1 96.44 131 SER A C 1
ATOM 992 O O . SER A 1 131 ? -20.25 -6.004 15.234 1 96.44 131 SER A O 1
ATOM 994 N N . LEU A 1 132 ? -19.641 -6.641 13.195 1 97.25 132 LEU A N 1
ATOM 995 C CA . LEU A 1 132 ? -19.125 -5.32 12.844 1 97.25 132 LEU A CA 1
ATOM 996 C C . LEU A 1 132 ? -20.25 -4.289 12.805 1 97.25 132 LEU A C 1
ATOM 998 O O . LEU A 1 132 ? -20.062 -3.148 13.234 1 97.25 132 LEU A O 1
ATOM 1002 N N . VAL A 1 133 ? -21.359 -4.672 12.219 1 97.12 133 VAL A N 1
ATOM 1003 C CA . VAL A 1 133 ? -22.5 -3.775 12.125 1 97.12 133 VAL A CA 1
ATOM 1004 C C . VAL A 1 133 ? -22.953 -3.367 13.531 1 97.12 133 VAL A C 1
ATOM 1006 O O . VAL A 1 133 ? -23.219 -2.189 13.781 1 97.12 133 VAL A O 1
ATOM 1009 N N . LYS A 1 134 ? -23.031 -4.332 14.391 1 97.69 134 LYS A N 1
ATOM 1010 C CA . LYS A 1 134 ? -23.422 -4.051 15.766 1 97.69 134 LYS A CA 1
ATOM 1011 C C . LYS A 1 134 ? -22.391 -3.182 16.484 1 97.69 134 LYS A C 1
ATOM 1013 O O . LYS A 1 134 ? -22.75 -2.236 17.188 1 97.69 134 LYS A O 1
ATOM 1018 N N . LEU A 1 135 ? -21.172 -3.564 16.344 1 98.38 135 LEU A N 1
ATOM 1019 C CA . LEU A 1 135 ? -20.094 -2.803 16.953 1 98.38 135 LEU A CA 1
ATOM 1020 C C . LEU A 1 135 ? -20.109 -1.357 16.469 1 98.38 135 LEU A C 1
ATOM 1022 O O . LEU A 1 135 ? -19.906 -0.432 17.266 1 98.38 135 LEU A O 1
ATOM 1026 N N . ASP A 1 136 ? -20.297 -1.182 15.188 1 98.19 136 ASP A N 1
ATOM 1027 C CA . ASP A 1 136 ? -20.328 0.159 14.609 1 98.19 136 ASP A CA 1
ATOM 1028 C C . ASP A 1 136 ? -21.438 1.003 15.25 1 98.19 136 ASP A C 1
ATOM 1030 O O . ASP A 1 136 ? -21.219 2.178 15.555 1 98.19 136 ASP A O 1
ATOM 1034 N N . LYS A 1 137 ? -22.562 0.407 15.43 1 97.12 137 LYS A N 1
ATOM 1035 C CA . LYS A 1 137 ? -23.688 1.105 16.062 1 97.12 137 LYS A CA 1
ATOM 1036 C C . LYS A 1 137 ? -23.312 1.528 17.484 1 97.12 137 LYS A C 1
ATOM 1038 O O . LYS A 1 137 ? -23.609 2.656 17.891 1 97.12 137 LYS A O 1
ATOM 1043 N N . ILE A 1 138 ? -22.719 0.631 18.188 1 97.44 138 ILE A N 1
ATOM 1044 C CA . ILE A 1 138 ? -22.297 0.901 19.562 1 97.44 138 ILE A CA 1
ATOM 1045 C C . ILE A 1 138 ? -21.312 2.061 19.578 1 97.44 138 ILE A C 1
ATOM 1047 O O . ILE A 1 138 ? -21.453 2.996 20.375 1 97.44 138 ILE A O 1
ATOM 1051 N N . CYS A 1 139 ? -20.312 1.995 18.734 1 97.56 139 CYS A N 1
ATOM 1052 C CA . CYS A 1 139 ? -19.266 3.008 18.688 1 97.56 139 CYS A CA 1
ATOM 1053 C C . CYS A 1 139 ? -19.828 4.367 18.297 1 97.56 139 CYS A C 1
ATOM 1055 O O . CYS A 1 139 ? -19.469 5.387 18.891 1 97.56 139 CYS A O 1
ATOM 1057 N N . ARG A 1 140 ? -20.672 4.391 17.328 1 95.38 140 ARG A N 1
ATOM 1058 C CA . ARG A 1 140 ? -21.25 5.645 16.859 1 95.38 140 ARG A CA 1
ATOM 1059 C C . ARG A 1 140 ? -22.094 6.297 17.953 1 95.38 140 ARG A C 1
ATOM 1061 O O . ARG A 1 140 ? -22.094 7.523 18.094 1 95.38 140 ARG A O 1
ATOM 1068 N N . GLN A 1 141 ? -22.766 5.477 18.641 1 93.56 141 GLN A N 1
ATOM 1069 C CA . GLN A 1 141 ? -23.609 5.988 19.719 1 93.56 141 GLN A CA 1
ATOM 1070 C C . GLN A 1 141 ? -22.766 6.609 20.828 1 93.56 141 GLN A C 1
ATOM 1072 O O . GLN A 1 141 ? -23.188 7.574 21.469 1 93.56 141 GLN A O 1
ATOM 1077 N N . SER A 1 142 ? -21.625 6.062 21.031 1 92.81 142 SER A N 1
ATOM 1078 C CA . SER A 1 142 ? -20.75 6.535 22.094 1 92.81 142 SER A CA 1
ATOM 1079 C C . SER A 1 142 ? -19.656 7.449 21.562 1 92.81 142 SER A C 1
ATOM 1081 O O . SER A 1 142 ? -18.719 7.801 22.297 1 92.81 142 SER A O 1
ATOM 1083 N N . ASN A 1 143 ? -19.656 7.82 20.297 1 90.75 143 ASN A N 1
ATOM 1084 C CA . ASN A 1 143 ? -18.672 8.68 19.641 1 90.75 143 ASN A CA 1
ATOM 1085 C C . ASN A 1 143 ? -17.266 8.125 19.781 1 90.75 143 ASN A C 1
ATOM 1087 O O . ASN A 1 143 ? -16.344 8.852 20.141 1 90.75 143 ASN A O 1
ATOM 1091 N N . ILE A 1 144 ? -17.188 6.816 19.656 1 96.06 144 ILE A N 1
ATOM 1092 C CA . ILE A 1 144 ? -15.906 6.125 19.641 1 96.06 144 ILE A CA 1
ATOM 1093 C C . ILE A 1 144 ? -15.484 5.84 18.203 1 96.06 144 ILE A C 1
ATOM 1095 O O . ILE A 1 144 ? -16.312 5.441 17.375 1 96.06 144 ILE A O 1
ATOM 1099 N N . MET A 1 145 ? -14.242 6.098 17.938 1 97.56 145 MET A N 1
ATOM 1100 C CA . MET A 1 145 ? -13.742 5.836 16.594 1 97.56 145 MET A CA 1
ATOM 1101 C C . MET A 1 145 ? -13.555 4.34 16.359 1 97.56 145 MET A C 1
ATOM 1103 O O . MET A 1 145 ? -13.086 3.625 17.25 1 97.56 145 MET A O 1
ATOM 1107 N N . LEU A 1 146 ? -13.969 3.896 15.219 1 98.56 146 LEU A N 1
ATOM 1108 C CA . LEU A 1 146 ? -13.828 2.486 14.875 1 98.56 146 LEU A CA 1
ATOM 1109 C C . LEU A 1 146 ? -12.961 2.316 13.633 1 98.56 146 LEU A C 1
ATOM 1111 O O . LEU A 1 146 ? -13.172 2.988 12.617 1 98.56 146 LEU A O 1
ATOM 1115 N N . LEU A 1 147 ? -11.945 1.567 13.75 1 98.5 147 LEU A N 1
ATOM 1116 C CA . LEU A 1 147 ? -11.062 1.176 12.648 1 98.5 147 LEU A CA 1
ATOM 1117 C C . LEU A 1 147 ? -11.133 -0.33 12.414 1 98.5 147 LEU A C 1
ATOM 1119 O O . LEU A 1 147 ? -10.891 -1.118 13.328 1 98.5 147 LEU A O 1
ATOM 1123 N N . VAL A 1 148 ? -11.5 -0.719 11.219 1 98.44 148 VAL A N 1
ATOM 1124 C CA . VAL A 1 148 ? -11.617 -2.129 10.859 1 98.44 148 VAL A CA 1
ATOM 1125 C C . VAL A 1 148 ? -10.438 -2.539 9.977 1 98.44 148 VAL A C 1
ATOM 1127 O O . VAL A 1 148 ? -10.094 -1.842 9.023 1 98.44 148 VAL A O 1
ATOM 1130 N N . ALA A 1 149 ? -9.789 -3.605 10.32 1 98.19 149 ALA A N 1
ATOM 1131 C CA . ALA A 1 149 ? -8.68 -4.152 9.547 1 98.19 149 ALA A CA 1
ATOM 1132 C C . ALA A 1 149 ? -8.82 -5.664 9.383 1 98.19 149 ALA A C 1
ATOM 1134 O O . ALA A 1 149 ? -9.117 -6.375 10.344 1 98.19 149 ALA A O 1
ATOM 1135 N N . LEU A 1 150 ? -8.672 -6.105 8.172 1 97.38 150 LEU A N 1
ATOM 1136 C CA . LEU A 1 150 ? -8.82 -7.523 7.852 1 97.38 150 LEU A CA 1
ATOM 1137 C C . LEU A 1 150 ? -7.738 -7.98 6.887 1 97.38 150 LEU A C 1
ATOM 1139 O O . LEU A 1 150 ? -7.418 -7.277 5.926 1 97.38 150 LEU A O 1
ATOM 1143 N N . SER A 1 151 ? -7.07 -9.07 7.219 1 96.81 151 SER A N 1
ATOM 1144 C CA . SER A 1 151 ? -6.18 -9.758 6.289 1 96.81 151 SER A CA 1
ATOM 1145 C C . SER A 1 151 ? -6.723 -11.133 5.91 1 96.81 151 SER A C 1
ATOM 1147 O O . SER A 1 151 ? -7.254 -11.852 6.762 1 96.81 151 SER A O 1
ATOM 1149 N N . TYR A 1 152 ? -6.637 -11.516 4.688 1 96.69 152 TYR A N 1
ATOM 1150 C CA . TYR A 1 152 ? -7.137 -12.773 4.152 1 96.69 152 TYR A CA 1
ATOM 1151 C C . TYR A 1 152 ? -6.262 -13.266 3.008 1 96.69 152 TYR A C 1
ATOM 1153 O O . TYR A 1 152 ? -6.445 -12.859 1.858 1 96.69 152 TYR A O 1
ATOM 1161 N N . GLY A 1 153 ? -5.32 -14.18 3.408 1 94.25 153 GLY A N 1
ATOM 1162 C CA . GLY A 1 153 ? -4.375 -14.625 2.395 1 94.25 153 GLY A CA 1
ATOM 1163 C C . GLY A 1 153 ? -3.508 -13.508 1.853 1 94.25 153 GLY A C 1
ATOM 1164 O O . GLY A 1 153 ? -2.807 -12.836 2.611 1 94.25 153 GLY A O 1
ATOM 1165 N N . LEU A 1 154 ? -3.678 -13.211 0.566 1 93.69 154 LEU A N 1
ATOM 1166 C CA . LEU A 1 154 ? -2.861 -12.195 -0.085 1 93.69 154 LEU A CA 1
ATOM 1167 C C . LEU A 1 154 ? -3.664 -10.922 -0.32 1 93.69 154 LEU A C 1
ATOM 1169 O O . LEU A 1 154 ? -3.301 -10.102 -1.165 1 93.69 154 LEU A O 1
ATOM 1173 N N . THR A 1 155 ? -4.777 -10.781 0.412 1 95.5 155 THR A N 1
ATOM 1174 C CA . THR A 1 155 ? -5.543 -9.547 0.331 1 95.5 155 THR A CA 1
ATOM 1175 C C . THR A 1 155 ? -5.922 -9.055 1.724 1 95.5 155 THR A C 1
ATOM 1177 O O . THR A 1 155 ? -5.633 -9.719 2.723 1 95.5 155 THR A O 1
ATOM 1180 N N . GLY A 1 156 ? -6.391 -7.883 1.79 1 96.31 156 GLY A N 1
ATOM 1181 C CA . GLY A 1 156 ? -6.828 -7.277 3.039 1 96.31 156 GLY A CA 1
ATOM 1182 C C . GLY A 1 156 ? -7.582 -5.977 2.838 1 96.31 156 GLY A C 1
ATOM 1183 O O . GLY A 1 156 ? -7.699 -5.488 1.712 1 96.31 156 GLY A O 1
ATOM 1184 N N . LEU A 1 157 ? -8.172 -5.527 3.893 1 96.75 157 LEU A N 1
ATOM 1185 C CA . LEU A 1 157 ? -8.906 -4.266 3.799 1 96.75 157 LEU A CA 1
ATOM 1186 C C . LEU A 1 157 ? -8.797 -3.477 5.098 1 96.75 157 LEU A C 1
ATOM 1188 O O . LEU A 1 157 ? -8.547 -4.051 6.16 1 96.75 157 LEU A O 1
ATOM 1192 N N . VAL A 1 158 ? -8.859 -2.205 5.023 1 97.56 158 VAL A N 1
ATOM 1193 C CA . VAL A 1 158 ? -8.914 -1.274 6.145 1 97.56 158 VAL A CA 1
ATOM 1194 C C . VAL A 1 158 ? -10.008 -0.239 5.906 1 97.56 158 VAL A C 1
ATOM 1196 O O . VAL A 1 158 ? -10.133 0.306 4.805 1 97.56 158 VAL A O 1
ATOM 1199 N N . ARG A 1 159 ? -10.789 0.005 6.891 1 96.62 159 ARG A N 1
ATOM 1200 C CA . ARG A 1 159 ? -11.836 1.017 6.785 1 96.62 159 ARG A CA 1
ATOM 1201 C C . ARG A 1 159 ? -12.055 1.721 8.117 1 96.62 159 ARG A C 1
ATOM 1203 O O . ARG A 1 159 ? -11.875 1.12 9.18 1 96.62 159 ARG A O 1
ATOM 1210 N N . ILE A 1 160 ? -12.398 2.936 8.016 1 97.25 160 ILE A N 1
ATOM 1211 C CA . ILE A 1 160 ? -12.688 3.756 9.18 1 97.25 160 ILE A CA 1
ATOM 1212 C C . ILE A 1 160 ? -14.195 3.988 9.289 1 97.25 160 ILE A C 1
ATOM 1214 O O . ILE A 1 160 ? -14.883 4.105 8.273 1 97.25 160 ILE A O 1
ATOM 1218 N N . SER A 1 161 ? -14.703 3.971 10.492 1 96.38 161 SER A N 1
ATOM 1219 C CA . SER A 1 161 ? -16.109 4.273 10.703 1 96.38 161 SER A CA 1
ATOM 1220 C C . SER A 1 161 ? -16.312 5.16 11.922 1 96.38 161 SER A C 1
ATOM 1222 O O . SER A 1 161 ? -15.922 4.797 13.031 1 96.38 161 SER A O 1
ATOM 1224 N N . LEU A 1 162 ? -16.859 6.25 11.766 1 94.38 162 LEU A N 1
ATOM 1225 C CA . LEU A 1 162 ? -17.297 7.184 12.805 1 94.38 162 LEU A CA 1
ATOM 1226 C C . LEU A 1 162 ? -18.219 8.25 12.227 1 94.38 162 LEU A C 1
ATOM 1228 O O . LEU A 1 162 ? -18.344 8.375 11.008 1 94.38 162 LEU A O 1
ATOM 1232 N N . LYS A 1 163 ? -18.859 9 13.008 1 89.62 163 LYS A N 1
ATOM 1233 C CA . LYS A 1 163 ? -19.828 9.992 12.539 1 89.62 163 LYS A CA 1
ATOM 1234 C C . LYS A 1 163 ? -19.141 11.148 11.836 1 89.62 163 LYS A C 1
ATOM 1236 O O . LYS A 1 163 ? -19.266 11.312 10.617 1 89.62 163 LYS A O 1
ATOM 1241 N N . ASP A 1 164 ? -18.344 11.883 12.578 1 90.62 164 ASP A N 1
ATOM 1242 C CA . ASP A 1 164 ? -17.594 13 12.023 1 90.62 164 ASP A CA 1
ATOM 1243 C C . ASP A 1 164 ? -16.188 13.07 12.625 1 90.62 164 ASP A C 1
ATOM 1245 O O . ASP A 1 164 ? -15.992 12.734 13.797 1 90.62 164 ASP A O 1
ATOM 1249 N N . HIS A 1 165 ? -15.328 13.336 11.781 1 93 165 HIS A N 1
ATOM 1250 C CA . HIS A 1 165 ? -13.945 13.562 12.203 1 93 165 HIS A CA 1
ATOM 1251 C C . HIS A 1 165 ? -13.438 14.914 11.711 1 93 165 HIS A C 1
ATOM 1253 O O . HIS A 1 165 ? -13.406 15.164 10.508 1 93 165 HIS A O 1
ATOM 1259 N N . GLU A 1 166 ? -13.094 15.734 12.617 1 93.56 166 GLU A N 1
ATOM 1260 C CA . GLU A 1 166 ? -12.664 17.094 12.289 1 93.56 166 GLU A CA 1
ATOM 1261 C C . GLU A 1 166 ? -11.148 17.188 12.234 1 93.56 166 GLU A C 1
ATOM 1263 O O . GLU A 1 166 ? -10.453 16.781 13.172 1 93.56 166 GLU A O 1
ATOM 1268 N N . VAL A 1 167 ? -10.648 17.703 11.18 1 92.31 167 VAL A N 1
ATOM 1269 C CA . VAL A 1 167 ? -9.203 17.859 11 1 92.31 167 VAL A CA 1
ATOM 1270 C C . VAL A 1 167 ? -8.867 19.344 10.852 1 92.31 167 VAL A C 1
ATOM 1272 O O . VAL A 1 167 ? -9.336 20 9.922 1 92.31 167 VAL A O 1
ATOM 1275 N N . ILE A 1 168 ? -8.086 19.828 11.727 1 90.88 168 ILE A N 1
ATOM 1276 C CA . ILE A 1 168 ? -7.645 21.219 11.672 1 90.88 168 ILE A CA 1
ATOM 1277 C C . ILE A 1 168 ? -6.379 21.328 10.828 1 90.88 168 ILE A C 1
ATOM 1279 O O . ILE A 1 168 ? -6.293 22.172 9.922 1 90.88 168 ILE A O 1
ATOM 1283 N N . GLU A 1 169 ? -5.434 20.328 11.023 1 87.62 169 GLU A N 1
ATOM 1284 C CA . GLU A 1 169 ? -4.176 20.328 10.289 1 87.62 169 GLU A CA 1
ATOM 1285 C C . GLU A 1 169 ? -4.203 19.281 9.164 1 87.62 169 GLU A C 1
ATOM 1287 O O . GLU A 1 169 ? -3.535 18.25 9.25 1 87.62 169 GLU A O 1
ATOM 1292 N N . SER A 1 170 ? -4.805 19.594 8.078 1 83.75 170 SER A N 1
ATOM 1293 C CA . SER A 1 170 ? -4.973 18.641 6.98 1 83.75 170 SER A CA 1
ATOM 1294 C C . SER A 1 170 ? -3.734 18.594 6.094 1 83.75 170 SER A C 1
ATOM 1296 O O . SER A 1 170 ? -3.514 17.625 5.379 1 83.75 170 SER A O 1
ATOM 1298 N N . LYS A 1 171 ? -2.943 19.594 6.188 1 73 171 LYS A N 1
ATOM 1299 C CA . LYS A 1 171 ? -1.744 19.703 5.359 1 73 171 LYS A CA 1
ATOM 1300 C C . LYS A 1 171 ? -2.035 19.297 3.918 1 73 171 LYS A C 1
ATOM 1302 O O . LYS A 1 171 ? -1.456 18.328 3.412 1 73 171 LYS A O 1
ATOM 1307 N N . PRO A 1 172 ? -2.895 20.094 3.234 1 67.19 172 PRO A N 1
ATOM 1308 C CA . PRO A 1 172 ? -3.318 19.734 1.877 1 67.19 172 PRO A CA 1
ATOM 1309 C C . PRO A 1 172 ? -2.162 19.734 0.879 1 67.19 172 PRO A C 1
ATOM 1311 O O . PRO A 1 172 ? -1.155 20.422 1.095 1 67.19 172 PRO A O 1
ATOM 1314 N N . GLU A 1 173 ? -2.34 19.031 -0.201 1 60.47 173 GLU A N 1
ATOM 1315 C CA . GLU A 1 173 ? -1.353 18.828 -1.257 1 60.47 173 GLU A CA 1
ATOM 1316 C C . GLU A 1 173 ? -1.026 20.141 -1.964 1 60.47 173 GLU A C 1
ATOM 1318 O O . GLU A 1 173 ? 0.137 20.422 -2.266 1 60.47 173 GLU A O 1
ATOM 1323 N N . HIS A 1 174 ? -2.107 20.828 -2.281 1 63.09 174 HIS A N 1
ATOM 1324 C CA . HIS A 1 174 ? -1.933 22.047 -3.07 1 63.09 174 HIS A CA 1
ATOM 1325 C C . HIS A 1 174 ? -2.488 23.266 -2.336 1 63.09 174 HIS A C 1
ATOM 1327 O O . HIS A 1 174 ? -3.703 23.469 -2.307 1 63.09 174 HIS A O 1
ATOM 1333 N N . PHE A 1 175 ? -1.63 23.719 -1.463 1 67.56 175 PHE A N 1
ATOM 1334 C CA . PHE A 1 175 ? -2.145 24.906 -0.778 1 67.56 175 PHE A CA 1
ATOM 1335 C C . PHE A 1 175 ? -1.422 26.156 -1.246 1 67.56 175 PHE A C 1
ATOM 1337 O O . PHE A 1 175 ? -0.2 26.156 -1.41 1 67.56 175 PHE A O 1
ATOM 1344 N N . VAL A 1 176 ? -2.213 27.094 -1.618 1 70 176 VAL A N 1
ATOM 1345 C CA . VAL A 1 176 ? -1.694 28.406 -2.027 1 70 176 VAL A CA 1
ATOM 1346 C C . VAL A 1 176 ? -1.598 29.328 -0.815 1 70 176 VAL A C 1
ATOM 1348 O O . VAL A 1 176 ? -2.553 29.453 -0.043 1 70 176 VAL A O 1
ATOM 1351 N N . ASP A 1 177 ? -0.48 29.938 -0.683 1 81.81 177 ASP A N 1
ATOM 1352 C CA . ASP A 1 177 ? -0.274 30.844 0.435 1 81.81 177 ASP A CA 1
ATOM 1353 C C . ASP A 1 177 ? -1.291 31.984 0.405 1 81.81 177 ASP A C 1
ATOM 1355 O O . ASP A 1 177 ? -1.62 32.5 -0.665 1 81.81 177 ASP A O 1
ATOM 1359 N N . ASP A 1 178 ? -1.744 32.344 1.518 1 87.38 178 ASP A N 1
ATOM 1360 C CA . ASP A 1 178 ? -2.686 33.438 1.658 1 87.38 178 ASP A CA 1
ATOM 1361 C C . ASP A 1 178 ? -1.949 34.75 1.844 1 87.38 178 ASP A C 1
ATOM 1363 O O . ASP A 1 178 ? -1.651 35.156 2.971 1 87.38 178 ASP A O 1
ATOM 1367 N N . LEU A 1 179 ? -1.731 35.469 0.719 1 92.12 179 LEU A N 1
ATOM 1368 C CA . LEU A 1 179 ? -0.935 36.688 0.78 1 92.12 179 LEU A CA 1
ATOM 1369 C C . LEU A 1 179 ? -1.818 37.906 0.631 1 92.12 179 LEU A C 1
ATOM 1371 O O . LEU A 1 179 ? -1.346 39.062 0.78 1 92.12 179 LEU A O 1
ATOM 1375 N N . ARG A 1 180 ? -3.037 37.781 0.382 1 92.75 180 ARG A N 1
ATOM 1376 C CA . ARG A 1 180 ? -4.016 38.844 0.266 1 92.75 180 ARG A CA 1
ATOM 1377 C C . ARG A 1 180 ? -3.562 39.906 -0.742 1 92.75 180 ARG A C 1
ATOM 1379 O O . ARG A 1 180 ? -3.654 41.094 -0.48 1 92.75 180 ARG A O 1
ATOM 1386 N N . LEU A 1 181 ? -3.135 39.344 -1.857 1 92.06 181 LEU A N 1
ATOM 1387 C CA . LEU A 1 181 ? -2.619 40.281 -2.873 1 92.06 181 LEU A CA 1
ATOM 1388 C C . LEU A 1 181 ? -3.76 40.969 -3.607 1 92.06 181 LEU A C 1
ATOM 1390 O O . LEU A 1 181 ? -3.596 42.094 -4.105 1 92.06 181 LEU A O 1
ATOM 1394 N N . ASN A 1 182 ? -4.855 40.375 -3.676 1 88.88 182 ASN A N 1
ATOM 1395 C CA . ASN A 1 182 ? -6.016 40.906 -4.375 1 88.88 182 ASN A CA 1
ATOM 1396 C C . ASN A 1 182 ? -6.727 41.969 -3.531 1 88.88 182 ASN A C 1
ATOM 1398 O O . ASN A 1 182 ? -7.5 42.781 -4.055 1 88.88 182 ASN A O 1
ATOM 1402 N N . ASN A 1 183 ? -6.637 41.844 -2.244 1 88.88 183 ASN A N 1
ATOM 1403 C CA . ASN A 1 183 ? -7.262 42.781 -1.326 1 88.88 183 ASN A CA 1
ATOM 1404 C C . ASN A 1 183 ? -6.414 43 -0.075 1 88.88 183 ASN A C 1
ATOM 1406 O O . ASN A 1 183 ? -6.816 42.625 1.025 1 88.88 183 ASN A O 1
ATOM 1410 N N . PRO A 1 184 ? -5.34 43.719 -0.32 1 93.44 184 PRO A N 1
ATOM 1411 C CA . PRO A 1 184 ? -4.469 43.938 0.833 1 93.44 184 PRO A CA 1
ATOM 1412 C C . PRO A 1 184 ? -5.113 44.812 1.896 1 93.44 184 PRO A C 1
ATOM 1414 O O . PRO A 1 184 ? -5.84 45.75 1.564 1 93.44 184 PRO A O 1
ATOM 1417 N N . TRP A 1 185 ? -4.895 44.562 3.176 1 94.19 185 TRP A N 1
ATOM 1418 C CA . TRP A 1 185 ? -5.41 45.406 4.246 1 94.19 185 TRP A CA 1
ATOM 1419 C C . TRP A 1 185 ? -4.566 46.656 4.398 1 94.19 185 TRP A C 1
ATOM 1421 O O . TRP A 1 185 ? -3.475 46.781 3.83 1 94.19 185 TRP A O 1
ATOM 1431 N N . PRO A 1 186 ? -4.984 47.656 5.098 1 94.81 186 PRO A N 1
ATOM 1432 C CA . PRO A 1 186 ? -4.395 48.969 5.082 1 94.81 186 PRO A CA 1
ATOM 1433 C C . PRO A 1 186 ? -2.902 48.969 5.414 1 94.81 186 PRO A C 1
ATOM 1435 O O . PRO A 1 186 ? -2.109 49.625 4.73 1 94.81 186 PRO A O 1
ATOM 1438 N N . GLU A 1 187 ? -2.52 48.25 6.387 1 96.38 187 GLU A N 1
ATOM 1439 C CA . GLU A 1 187 ? -1.119 48.219 6.797 1 96.38 187 GLU A CA 1
ATOM 1440 C C . GLU A 1 187 ? -0.226 47.656 5.691 1 96.38 187 GLU A C 1
ATOM 1442 O O . GLU A 1 187 ? 0.874 48.188 5.461 1 96.38 187 GLU A O 1
ATOM 1447 N N . LEU A 1 188 ? -0.713 46.656 5.027 1 96.75 188 LEU A N 1
ATOM 1448 C CA . LEU A 1 188 ? 0.05 46.062 3.938 1 96.75 188 LEU A CA 1
ATOM 1449 C C . LEU A 1 188 ? 0.129 47 2.742 1 96.75 188 LEU A C 1
ATOM 1451 O O . LEU A 1 188 ? 1.183 47.125 2.115 1 96.75 188 LEU A O 1
ATOM 1455 N N . LYS A 1 189 ? -0.903 47.656 2.494 1 95.31 189 LYS A N 1
ATOM 1456 C CA . LYS A 1 189 ? -0.951 48.625 1.4 1 95.31 189 LYS A CA 1
ATOM 1457 C C . LYS A 1 189 ? 0.01 49.781 1.648 1 95.31 189 LYS A C 1
ATOM 1459 O O . LYS A 1 189 ? 0.705 50.219 0.732 1 95.31 189 LYS A O 1
ATOM 1464 N N . GLU A 1 190 ? -0.047 50.219 2.848 1 95.88 190 GLU A N 1
ATOM 1465 C CA . GLU A 1 190 ? 0.83 51.344 3.215 1 95.88 190 GLU A CA 1
ATOM 1466 C C . GLU A 1 190 ? 2.299 50.938 3.094 1 95.88 190 GLU A C 1
ATOM 1468 O O . GLU A 1 190 ? 3.123 51.719 2.627 1 95.88 190 GLU A O 1
ATOM 1473 N N . PHE A 1 191 ? 2.537 49.781 3.539 1 96.25 191 PHE A N 1
ATOM 1474 C CA . PHE A 1 191 ? 3.91 49.312 3.439 1 96.25 191 PHE A CA 1
ATOM 1475 C C . PHE A 1 191 ? 4.34 49.188 1.981 1 96.25 191 PHE A C 1
ATOM 1477 O O . PHE A 1 191 ? 5.445 49.594 1.621 1 96.25 191 PHE A O 1
ATOM 1484 N N . ALA A 1 192 ? 3.508 48.656 1.156 1 95.56 192 ALA A N 1
ATOM 1485 C CA . ALA A 1 192 ? 3.822 48.5 -0.26 1 95.56 192 ALA A CA 1
ATOM 1486 C C . ALA A 1 192 ? 4.039 49.844 -0.937 1 95.56 192 ALA A C 1
ATOM 1488 O O . ALA A 1 192 ? 4.934 50 -1.772 1 95.56 192 ALA A O 1
ATOM 1489 N N . LYS A 1 193 ? 3.291 50.75 -0.551 1 92.75 193 LYS A N 1
ATOM 1490 C CA . LYS A 1 193 ? 3.375 52.094 -1.142 1 92.75 193 LYS A CA 1
ATOM 1491 C C . LYS A 1 193 ? 4.645 52.812 -0.695 1 92.75 193 LYS A C 1
ATOM 1493 O O . LYS A 1 193 ? 5.129 53.719 -1.386 1 92.75 193 LYS A O 1
ATOM 1498 N N . SER A 1 194 ? 5.082 52.406 0.444 1 93.44 194 SER A N 1
ATOM 1499 C CA . SER A 1 194 ? 6.266 53.062 0.994 1 93.44 194 SER A CA 1
ATOM 1500 C C . SER A 1 194 ? 7.52 52.688 0.214 1 93.44 194 SER A C 1
ATOM 1502 O O . SER A 1 194 ? 8.539 53.375 0.296 1 93.44 194 SER A O 1
ATOM 1504 N N . ILE A 1 195 ? 7.395 51.625 -0.521 1 91.81 195 ILE A N 1
ATOM 1505 C CA . ILE A 1 195 ? 8.539 51.188 -1.309 1 91.81 195 ILE A CA 1
ATOM 1506 C C . ILE A 1 195 ? 8.328 51.562 -2.775 1 91.81 195 ILE A C 1
ATOM 1508 O O . ILE A 1 195 ? 7.34 51.156 -3.393 1 91.81 195 ILE A O 1
ATOM 1512 N N . ASP A 1 196 ? 9.203 52.312 -3.283 1 89.94 196 ASP A N 1
ATOM 1513 C CA . ASP A 1 196 ? 9.102 52.75 -4.676 1 89.94 196 ASP A CA 1
ATOM 1514 C C . ASP A 1 196 ? 9.648 51.688 -5.621 1 89.94 196 ASP A C 1
ATOM 1516 O O . ASP A 1 196 ? 10.844 51.375 -5.613 1 89.94 196 ASP A O 1
ATOM 1520 N N . ILE A 1 197 ? 8.766 51.188 -6.395 1 89.44 197 ILE A N 1
ATOM 1521 C CA . ILE A 1 197 ? 9.172 50.094 -7.293 1 89.44 197 ILE A CA 1
ATOM 1522 C C . ILE A 1 197 ? 9.875 50.688 -8.516 1 89.44 197 ILE A C 1
ATOM 1524 O O . ILE A 1 197 ? 10.516 49.969 -9.281 1 89.44 197 ILE A O 1
ATOM 1528 N N . ASN A 1 198 ? 9.797 52 -8.656 1 85.88 198 ASN A N 1
ATOM 1529 C CA . ASN A 1 198 ? 10.469 52.656 -9.773 1 85.88 198 ASN A CA 1
ATOM 1530 C C . ASN A 1 198 ? 11.852 53.156 -9.375 1 85.88 198 ASN A C 1
ATOM 1532 O O . ASN A 1 198 ? 12.445 53.969 -10.086 1 85.88 198 ASN A O 1
ATOM 1536 N N . VAL A 1 199 ? 12.273 52.688 -8.352 1 86.25 199 VAL A N 1
ATOM 1537 C CA . VAL A 1 199 ? 13.594 53.094 -7.891 1 86.25 199 VAL A CA 1
ATOM 1538 C C . VAL A 1 199 ? 14.641 52.719 -8.93 1 86.25 199 VAL A C 1
ATOM 1540 O O . VAL A 1 199 ? 14.57 51.656 -9.547 1 86.25 199 VAL A O 1
ATOM 1543 N N . THR A 1 200 ? 15.625 53.594 -9.07 1 83.06 200 THR A N 1
ATOM 1544 C CA . THR A 1 200 ? 16.625 53.375 -10.117 1 83.06 200 THR A CA 1
ATOM 1545 C C . THR A 1 200 ? 17.812 52.594 -9.578 1 83.06 200 THR A C 1
ATOM 1547 O O . THR A 1 200 ? 18.594 52.031 -10.344 1 83.06 200 THR A O 1
ATOM 1550 N N . ASP A 1 201 ? 17.891 52.562 -8.297 1 87.88 201 ASP A N 1
ATOM 1551 C CA . ASP A 1 201 ? 18.984 51.781 -7.707 1 87.88 201 ASP A CA 1
ATOM 1552 C C . ASP A 1 201 ? 18.781 50.281 -7.973 1 87.88 201 ASP A C 1
ATOM 1554 O O . ASP A 1 201 ? 17.844 49.688 -7.461 1 87.88 201 ASP A O 1
ATOM 1558 N N . PRO A 1 202 ? 19.703 49.719 -8.617 1 88.06 202 PRO A N 1
ATOM 1559 C CA . PRO A 1 202 ? 19.531 48.344 -9.031 1 88.06 202 PRO A CA 1
ATOM 1560 C C . PRO A 1 202 ? 19.516 47.375 -7.855 1 88.06 202 PRO A C 1
ATOM 1562 O O . PRO A 1 202 ? 18.844 46.344 -7.918 1 88.06 202 PRO A O 1
ATOM 1565 N N . VAL A 1 203 ? 20.219 47.688 -6.836 1 87.25 203 VAL A N 1
ATOM 1566 C CA . VAL A 1 203 ? 20.297 46.812 -5.68 1 87.25 203 VAL A CA 1
ATOM 1567 C C . VAL A 1 203 ? 18.953 46.781 -4.953 1 87.25 203 VAL A C 1
ATOM 1569 O O . VAL A 1 203 ? 18.438 45.688 -4.613 1 87.25 203 VAL A O 1
ATOM 1572 N N . VAL A 1 204 ? 18.438 47.906 -4.797 1 88.44 204 VAL A N 1
ATOM 1573 C CA . VAL A 1 204 ? 17.156 48 -4.105 1 88.44 204 VAL A CA 1
ATOM 1574 C C . VAL A 1 204 ? 16.047 47.438 -4.98 1 88.44 204 VAL A C 1
ATOM 1576 O O . VAL A 1 204 ? 15.141 46.75 -4.488 1 88.44 204 VAL A O 1
ATOM 1579 N N . HIS A 1 205 ? 16.141 47.719 -6.203 1 93 205 HIS A N 1
ATOM 1580 C CA . HIS A 1 205 ? 15.133 47.25 -7.148 1 93 205 HIS A CA 1
ATOM 1581 C C . HIS A 1 205 ? 15.086 45.719 -7.191 1 93 205 HIS A C 1
ATOM 1583 O O . HIS A 1 205 ? 14.008 45.125 -7.211 1 93 205 HIS A O 1
ATOM 1589 N N . LYS A 1 206 ? 16.266 45.156 -7.148 1 91.75 206 LYS A N 1
ATOM 1590 C CA . LYS A 1 206 ? 16.391 43.688 -7.27 1 91.75 206 LYS A CA 1
ATOM 1591 C C . LYS A 1 206 ? 16.031 43 -5.965 1 91.75 206 LYS A C 1
ATOM 1593 O O . LYS A 1 206 ? 15.758 41.781 -5.949 1 91.75 206 LYS A O 1
ATOM 1598 N N . HIS A 1 207 ? 15.914 43.75 -4.945 1 92.5 207 HIS A N 1
ATOM 1599 C CA . HIS A 1 207 ? 15.68 43.125 -3.652 1 92.5 207 HIS A CA 1
ATOM 1600 C C . HIS A 1 207 ? 14.352 43.562 -3.055 1 92.5 207 HIS A C 1
ATOM 1602 O O . HIS A 1 207 ? 14.117 43.406 -1.853 1 92.5 207 HIS A O 1
ATOM 1608 N N . THR A 1 208 ? 13.477 44.156 -3.842 1 94.19 208 THR A N 1
ATOM 1609 C CA . THR A 1 208 ? 12.102 44.406 -3.447 1 94.19 208 THR A CA 1
ATOM 1610 C C . THR A 1 208 ? 11.281 43.125 -3.479 1 94.19 208 THR A C 1
ATOM 1612 O O . THR A 1 208 ? 11.242 42.406 -4.5 1 94.19 208 THR A O 1
ATOM 1615 N N . PRO A 1 209 ? 10.633 42.719 -2.354 1 95.5 209 PRO A N 1
ATOM 1616 C CA . PRO A 1 209 ? 9.852 41.5 -2.332 1 95.5 209 PRO A CA 1
ATOM 1617 C C . PRO A 1 209 ? 8.75 41.469 -3.387 1 95.5 209 PRO A C 1
ATOM 1619 O O . PRO A 1 209 ? 8.102 42.5 -3.633 1 95.5 209 PRO A O 1
ATOM 1622 N N . TYR A 1 210 ? 8.531 40.344 -3.926 1 95.56 210 TYR A N 1
ATOM 1623 C CA . TYR A 1 210 ? 7.586 40.25 -5.031 1 95.56 210 TYR A CA 1
ATOM 1624 C C . TYR A 1 210 ? 6.18 40.625 -4.582 1 95.56 210 TYR A C 1
ATOM 1626 O O . TYR A 1 210 ? 5.352 41.031 -5.395 1 95.56 210 TYR A O 1
ATOM 1634 N N . ILE A 1 211 ? 5.875 40.438 -3.283 1 95.94 211 ILE A N 1
ATOM 1635 C CA . ILE A 1 211 ? 4.582 40.812 -2.734 1 95.94 211 ILE A CA 1
ATOM 1636 C C . ILE A 1 211 ? 4.352 42.312 -2.951 1 95.94 211 ILE A C 1
ATOM 1638 O O . ILE A 1 211 ? 3.268 42.719 -3.371 1 95.94 211 ILE A O 1
ATOM 1642 N N . VAL A 1 212 ? 5.383 43.062 -2.691 1 96 212 VAL A N 1
ATOM 1643 C CA . VAL A 1 212 ? 5.32 44.531 -2.842 1 96 212 VAL A CA 1
ATOM 1644 C C . VAL A 1 212 ? 5.172 44.875 -4.32 1 96 212 VAL A C 1
ATOM 1646 O O . VAL A 1 212 ? 4.379 45.75 -4.676 1 96 212 VAL A O 1
ATOM 1649 N N . ILE A 1 213 ? 5.895 44.188 -5.141 1 96.25 213 ILE A N 1
ATOM 1650 C CA . ILE A 1 213 ? 5.844 44.406 -6.582 1 96.25 213 ILE A CA 1
ATOM 1651 C C . ILE A 1 213 ? 4.426 44.156 -7.094 1 96.25 213 ILE A C 1
ATOM 1653 O O . ILE A 1 213 ? 3.863 45 -7.805 1 96.25 213 ILE A O 1
ATOM 1657 N N . LEU A 1 214 ? 3.898 43.125 -6.691 1 96.62 214 LEU A N 1
ATOM 1658 C CA . LEU A 1 214 ? 2.592 42.688 -7.191 1 96.62 214 LEU A CA 1
ATOM 1659 C C . LEU A 1 214 ? 1.495 43.625 -6.688 1 96.62 214 LEU A C 1
ATOM 1661 O O . LEU A 1 214 ? 0.568 43.969 -7.426 1 96.62 214 LEU A O 1
ATOM 1665 N N . ILE A 1 215 ? 1.553 44.031 -5.438 1 95.75 215 ILE A N 1
ATOM 1666 C CA . ILE A 1 215 ? 0.547 44.938 -4.883 1 95.75 215 ILE A CA 1
ATOM 1667 C C . ILE A 1 215 ? 0.577 46.281 -5.633 1 95.75 215 ILE A C 1
ATOM 1669 O O . ILE A 1 215 ? -0.472 46.812 -5.98 1 95.75 215 ILE A O 1
ATOM 1673 N N . ASN A 1 216 ? 1.764 46.781 -5.891 1 95.44 216 ASN A N 1
ATOM 1674 C CA . ASN A 1 216 ? 1.911 48.062 -6.566 1 95.44 216 ASN A CA 1
ATOM 1675 C C . ASN A 1 216 ? 1.447 48 -8.023 1 95.44 216 ASN A C 1
ATOM 1677 O O . ASN A 1 216 ? 0.727 48.875 -8.492 1 95.44 216 ASN A O 1
ATOM 1681 N N . ILE A 1 217 ? 1.876 46.969 -8.664 1 95.56 217 ILE A N 1
ATOM 1682 C CA . ILE A 1 217 ? 1.514 46.844 -10.07 1 95.56 217 ILE A CA 1
ATOM 1683 C C . ILE A 1 217 ? 0.016 46.594 -10.195 1 95.56 217 ILE A C 1
ATOM 1685 O O . ILE A 1 217 ? -0.634 47.062 -11.125 1 95.56 217 ILE A O 1
ATOM 1689 N N . ALA A 1 218 ? -0.53 45.781 -9.32 1 95.44 218 ALA A N 1
ATOM 1690 C CA . ALA A 1 218 ? -1.966 45.531 -9.305 1 95.44 218 ALA A CA 1
ATOM 1691 C C . ALA A 1 218 ? -2.76 46.812 -9.07 1 95.44 218 ALA A C 1
ATOM 1693 O O . ALA A 1 218 ? -3.83 47 -9.648 1 95.44 218 ALA A O 1
ATOM 1694 N N . GLY A 1 219 ? -2.266 47.594 -8.133 1 93.19 219 GLY A N 1
ATOM 1695 C CA . GLY A 1 219 ? -2.896 48.906 -7.898 1 93.19 219 GLY A CA 1
ATOM 1696 C C . GLY A 1 219 ? -2.926 49.781 -9.133 1 93.19 219 GLY A C 1
ATOM 1697 O O . GLY A 1 219 ? -3.953 50.375 -9.445 1 93.19 219 GLY A O 1
ATOM 1698 N N . LYS A 1 220 ? -1.807 49.812 -9.844 1 92.06 220 LYS A N 1
ATOM 1699 C CA . LYS A 1 220 ? -1.723 50.594 -11.086 1 92.06 220 LYS A CA 1
ATOM 1700 C C . LYS A 1 220 ? -2.684 50.031 -12.141 1 92.06 220 LYS A C 1
ATOM 1702 O O . LYS A 1 220 ? -3.324 50.812 -12.859 1 92.06 220 LYS A O 1
ATOM 1707 N N . TRP A 1 221 ? -2.686 48.812 -12.219 1 95.12 221 TRP A N 1
ATOM 1708 C CA . TRP A 1 221 ? -3.592 48.156 -13.156 1 95.12 221 TRP A CA 1
ATOM 1709 C C . TRP A 1 221 ? -5.043 48.5 -12.844 1 95.12 221 TRP A C 1
ATOM 1711 O O . TRP A 1 221 ? -5.816 48.844 -13.75 1 95.12 221 TRP A O 1
ATOM 1721 N N . ALA A 1 222 ? -5.398 48.344 -11.602 1 94 222 ALA A N 1
ATOM 1722 C CA . ALA A 1 222 ? -6.77 48.625 -11.18 1 94 222 ALA A CA 1
ATOM 1723 C C . ALA A 1 222 ? -7.16 50.062 -11.492 1 94 222 ALA A C 1
ATOM 1725 O O . ALA A 1 222 ? -8.305 50.344 -11.867 1 94 222 ALA A O 1
ATOM 1726 N N . ASP A 1 223 ? -6.25 50.938 -11.359 1 92.5 223 ASP A N 1
ATOM 1727 C CA . ASP A 1 223 ? -6.5 52.344 -11.656 1 92.5 223 ASP A CA 1
ATOM 1728 C C . ASP A 1 223 ? -6.828 52.531 -13.133 1 92.5 223 ASP A C 1
ATOM 1730 O O . ASP A 1 223 ? -7.645 53.375 -13.484 1 92.5 223 ASP A O 1
ATOM 1734 N N . GLN A 1 224 ? -6.203 51.719 -13.969 1 92.62 224 GLN A N 1
ATOM 1735 C CA . GLN A 1 224 ? -6.355 51.844 -15.414 1 92.62 224 GLN A CA 1
ATOM 1736 C C . GLN A 1 224 ? -7.543 51.031 -15.914 1 92.62 224 GLN A C 1
ATOM 1738 O O . GLN A 1 224 ? -8.023 51.25 -17.031 1 92.62 224 GLN A O 1
ATOM 1743 N N . HIS A 1 225 ? -8.078 50.219 -15.086 1 94 225 HIS A N 1
ATOM 1744 C CA . HIS A 1 225 ? -9.133 49.312 -15.539 1 94 225 HIS A CA 1
ATOM 1745 C C . HIS A 1 225 ? -10.359 49.406 -14.633 1 94 225 HIS A C 1
ATOM 1747 O O . HIS A 1 225 ? -10.984 48.375 -14.312 1 94 225 HIS A O 1
ATOM 1753 N N . GLY A 1 226 ? -10.711 50.531 -14.125 1 88.81 226 GLY A N 1
ATOM 1754 C CA . GLY A 1 226 ? -11.93 50.781 -13.375 1 88.81 226 GLY A CA 1
ATOM 1755 C C . GLY A 1 226 ? -11.961 50.062 -12.039 1 88.81 226 GLY A C 1
ATOM 1756 O O . GLY A 1 226 ? -13.031 49.688 -11.562 1 88.81 226 GLY A O 1
ATOM 1757 N N . GLY A 1 227 ? -10.844 49.781 -11.484 1 87.25 227 GLY A N 1
ATOM 1758 C CA . GLY A 1 227 ? -10.789 49.188 -10.156 1 87.25 227 GLY A CA 1
ATOM 1759 C C . GLY A 1 227 ? -10.789 47.688 -10.188 1 87.25 227 GLY A C 1
ATOM 1760 O O . GLY A 1 227 ? -10.773 47.031 -9.141 1 87.25 227 GLY A O 1
ATOM 1761 N N . CYS A 1 228 ? -10.688 47.125 -11.391 1 89.75 228 CYS A N 1
ATOM 1762 C CA . CYS A 1 228 ? -10.781 45.688 -11.523 1 89.75 228 CYS A CA 1
ATOM 1763 C C . CYS A 1 228 ? -9.398 45.062 -11.711 1 89.75 228 CYS A C 1
ATOM 1765 O O . CYS A 1 228 ? -8.523 45.688 -12.32 1 89.75 228 CYS A O 1
ATOM 1767 N N . LEU A 1 229 ? -9.211 43.906 -11.156 1 93.06 229 LEU A N 1
ATOM 1768 C CA . LEU A 1 229 ? -7.977 43.156 -11.328 1 93.06 229 LEU A CA 1
ATOM 1769 C C . LEU A 1 229 ? -8.078 42.25 -12.547 1 93.06 229 LEU A C 1
ATOM 1771 O O . LEU A 1 229 ? -9.172 42.031 -13.078 1 93.06 229 LEU A O 1
ATOM 1775 N N . PRO A 1 230 ? -6.93 41.75 -12.984 1 92.44 230 PRO A N 1
ATOM 1776 C CA . PRO A 1 230 ? -6.977 40.906 -14.156 1 92.44 230 PRO A CA 1
ATOM 1777 C C . PRO A 1 230 ? -7.715 39.594 -13.891 1 92.44 230 PRO A C 1
ATOM 1779 O O . PRO A 1 230 ? -7.34 38.844 -12.984 1 92.44 230 PRO A O 1
ATOM 1782 N N . THR A 1 231 ? -8.719 39.219 -14.648 1 88.31 231 THR A N 1
ATOM 1783 C CA . THR A 1 231 ? -9.516 38.031 -14.414 1 88.31 231 THR A CA 1
ATOM 1784 C C . THR A 1 231 ? -9.523 37.125 -15.648 1 88.31 231 THR A C 1
ATOM 1786 O O . THR A 1 231 ? -9.484 35.906 -15.531 1 88.31 231 THR A O 1
ATOM 1789 N N . THR A 1 232 ? -9.477 37.719 -16.812 1 90.25 232 THR A N 1
ATOM 1790 C CA . THR A 1 232 ? -9.523 36.969 -18.047 1 90.25 232 THR A CA 1
ATOM 1791 C C . THR A 1 232 ? -8.125 36.469 -18.422 1 90.25 232 THR A C 1
ATOM 1793 O O . THR A 1 232 ? -7.121 37 -17.938 1 90.25 232 THR A O 1
ATOM 1796 N N . ARG A 1 233 ? -8.133 35.531 -19.281 1 90 233 ARG A N 1
ATOM 1797 C CA . ARG A 1 233 ? -6.871 34.969 -19.734 1 90 233 ARG A CA 1
ATOM 1798 C C . ARG A 1 233 ? -6.004 36.031 -20.391 1 90 233 ARG A C 1
ATOM 1800 O O . ARG A 1 233 ? -4.797 36.094 -20.156 1 90 233 ARG A O 1
ATOM 1807 N N . GLN A 1 234 ? -6.586 36.812 -21.203 1 91.81 234 GLN A N 1
ATOM 1808 C CA . GLN A 1 234 ? -5.871 37.875 -21.891 1 91.81 234 GLN A CA 1
ATOM 1809 C C . GLN A 1 234 ? -5.352 38.938 -20.906 1 91.81 234 GLN A C 1
ATOM 1811 O O . GLN A 1 234 ? -4.211 39.375 -21.016 1 91.81 234 GLN A O 1
ATOM 1816 N N . GLU A 1 235 ? -6.176 39.312 -19.984 1 93.44 235 GLU A N 1
ATOM 1817 C CA . GLU A 1 235 ? -5.777 40.281 -18.969 1 93.44 235 GLU A CA 1
ATOM 1818 C C . GLU A 1 235 ? -4.625 39.75 -18.125 1 93.44 235 GLU A C 1
ATOM 1820 O O . GLU A 1 235 ? -3.723 40.531 -17.75 1 93.44 235 GLU A O 1
ATOM 1825 N N . LYS A 1 236 ? -4.688 38.531 -17.781 1 94 236 LYS A N 1
ATOM 1826 C CA . LYS A 1 236 ? -3.623 37.938 -16.984 1 94 236 LYS A CA 1
ATOM 1827 C C . LYS A 1 236 ? -2.299 37.938 -17.734 1 94 236 LYS A C 1
ATOM 1829 O O . LYS A 1 236 ? -1.241 38.156 -17.141 1 94 236 LYS A O 1
ATOM 1834 N N . LYS A 1 237 ? -2.383 37.656 -19.016 1 93.75 237 LYS A N 1
ATOM 1835 C CA . LYS A 1 237 ? -1.183 37.688 -19.844 1 93.75 237 LYS A CA 1
ATOM 1836 C C . LYS A 1 237 ? -0.614 39.125 -19.891 1 93.75 237 LYS A C 1
ATOM 1838 O O . LYS A 1 237 ? 0.599 39.312 -19.797 1 93.75 237 LYS A O 1
ATOM 1843 N N . GLU A 1 238 ? -1.481 40.031 -20.109 1 94.69 238 GLU A N 1
ATOM 1844 C CA . GLU A 1 238 ? -1.068 41.438 -20.141 1 94.69 238 GLU A CA 1
ATOM 1845 C C . GLU A 1 238 ? -0.468 41.875 -18.812 1 94.69 238 GLU A C 1
ATOM 1847 O O . GLU A 1 238 ? 0.475 42.656 -18.781 1 94.69 238 GLU A O 1
ATOM 1852 N N . PHE A 1 239 ? -1.067 41.406 -17.812 1 95.81 239 PHE A N 1
ATOM 1853 C CA . PHE A 1 239 ? -0.565 41.719 -16.484 1 95.81 239 PHE A CA 1
ATOM 1854 C C . PHE A 1 239 ? 0.845 41.188 -16.297 1 95.81 239 PHE A C 1
ATOM 1856 O O . PHE A 1 239 ? 1.712 41.875 -15.75 1 95.81 239 PHE A O 1
ATOM 1863 N N . LYS A 1 240 ? 1.078 39.969 -16.688 1 95.06 240 LYS A N 1
ATOM 1864 C CA . LYS A 1 240 ? 2.41 39.375 -16.625 1 95.06 240 LYS A CA 1
ATOM 1865 C C . LYS A 1 240 ? 3.42 40.188 -17.422 1 95.06 240 LYS A C 1
ATOM 1867 O O . LYS A 1 240 ? 4.555 40.406 -16.984 1 95.06 240 LYS A O 1
ATOM 1872 N N . GLU A 1 241 ? 2.975 40.656 -18.594 1 94.25 241 GLU A N 1
ATOM 1873 C CA . GLU A 1 241 ? 3.84 41.469 -19.422 1 94.25 241 GLU A CA 1
ATOM 1874 C C . GLU A 1 241 ? 4.152 42.812 -18.75 1 94.25 241 GLU A C 1
ATOM 1876 O O . GLU A 1 241 ? 5.254 43.344 -18.906 1 94.25 241 GLU A O 1
ATOM 1881 N N . LEU A 1 242 ? 3.166 43.312 -18.125 1 95.06 242 LEU A N 1
ATOM 1882 C CA . LEU A 1 242 ? 3.363 44.562 -17.375 1 95.06 242 LEU A CA 1
ATOM 1883 C C . LEU A 1 242 ? 4.426 44.375 -16.297 1 95.06 242 LEU A C 1
ATOM 1885 O O . LEU A 1 242 ? 5.266 45.281 -16.109 1 95.06 242 LEU A O 1
ATOM 1889 N N . ILE A 1 243 ? 4.418 43.281 -15.562 1 95.69 243 ILE A N 1
ATOM 1890 C CA . ILE A 1 243 ? 5.41 42.969 -14.531 1 95.69 243 ILE A CA 1
ATOM 1891 C C . ILE A 1 243 ? 6.797 42.906 -15.156 1 95.69 243 ILE A C 1
ATOM 1893 O O . ILE A 1 243 ? 7.754 43.469 -14.641 1 95.69 243 ILE A O 1
ATOM 1897 N N . LYS A 1 244 ? 6.852 42.25 -16.281 1 93.81 244 LYS A N 1
ATOM 1898 C CA . LYS A 1 244 ? 8.125 42.062 -16.953 1 93.81 244 LYS A CA 1
ATOM 1899 C C . LYS A 1 244 ? 8.688 43.375 -17.469 1 93.81 244 LYS A C 1
ATOM 1901 O O . LYS A 1 244 ? 9.898 43.594 -17.484 1 93.81 244 LYS A O 1
ATOM 1906 N N . SER A 1 245 ? 7.801 44.188 -17.891 1 92.5 245 SER A N 1
ATOM 1907 C CA . SER A 1 245 ? 8.219 45.5 -18.438 1 92.5 245 SER A CA 1
ATOM 1908 C C . SER A 1 245 ? 8.836 46.375 -17.375 1 92.5 245 SER A C 1
ATOM 1910 O O . SER A 1 245 ? 9.562 47.312 -17.672 1 92.5 245 SER A O 1
ATOM 1912 N N . CYS A 1 246 ? 8.539 46.062 -16.109 1 92.06 246 CYS A N 1
ATOM 1913 C CA . CYS A 1 246 ? 9.055 46.844 -15.008 1 92.06 246 CYS A CA 1
ATOM 1914 C C . CYS A 1 246 ? 10.453 46.375 -14.609 1 92.06 246 CYS A C 1
ATOM 1916 O O . CYS A 1 246 ? 11.102 47.031 -13.773 1 92.06 246 CYS A O 1
ATOM 1918 N N . MET A 1 247 ? 10.891 45.312 -15.211 1 91.94 247 MET A N 1
ATOM 1919 C CA . MET A 1 247 ? 12.219 44.781 -14.906 1 91.94 247 MET A CA 1
ATOM 1920 C C . MET A 1 247 ? 13.305 45.719 -15.469 1 91.94 247 MET A C 1
ATOM 1922 O O . MET A 1 247 ? 13.172 46.219 -16.594 1 91.94 247 MET A O 1
ATOM 1926 N N . LEU A 1 248 ? 14.367 45.906 -14.734 1 89.62 248 LEU A N 1
ATOM 1927 C CA . LEU A 1 248 ? 15.5 46.688 -15.195 1 89.62 248 LEU A CA 1
ATOM 1928 C C . LEU A 1 248 ? 16.562 45.812 -15.82 1 89.62 248 LEU A C 1
ATOM 1930 O O . LEU A 1 248 ? 17.281 46.219 -16.734 1 89.62 248 LEU A O 1
ATOM 1934 N N . ASN A 1 249 ? 16.719 44.625 -15.164 1 87.62 249 ASN A N 1
ATOM 1935 C CA . ASN A 1 249 ? 17.703 43.656 -15.617 1 87.62 249 ASN A CA 1
ATOM 1936 C C . ASN A 1 249 ? 17.125 42.25 -15.727 1 87.62 249 ASN A C 1
ATOM 1938 O O . ASN A 1 249 ? 16.172 41.906 -15.008 1 87.62 249 ASN A O 1
ATOM 1942 N N . VAL A 1 250 ? 17.734 41.5 -16.516 1 84.44 250 VAL A N 1
ATOM 1943 C CA . VAL A 1 250 ? 17.234 40.188 -16.797 1 84.44 250 VAL A CA 1
ATOM 1944 C C . VAL A 1 250 ? 17.469 39.25 -15.602 1 84.44 250 VAL A C 1
ATOM 1946 O O . VAL A 1 250 ? 16.734 38.281 -15.391 1 84.44 250 VAL A O 1
ATOM 1949 N N . ASP A 1 251 ? 18.406 39.594 -14.766 1 86.44 251 ASP A N 1
ATOM 1950 C CA . ASP A 1 251 ? 18.797 38.719 -13.688 1 86.44 251 ASP A CA 1
ATOM 1951 C C . ASP A 1 251 ? 18.031 39 -12.406 1 86.44 251 ASP A C 1
ATOM 1953 O O . ASP A 1 251 ? 18.406 38.531 -11.328 1 86.44 251 ASP A O 1
ATOM 1957 N N . GLU A 1 252 ? 16.969 39.719 -12.562 1 91.31 252 GLU A N 1
ATOM 1958 C CA . GLU A 1 252 ? 16.188 40.031 -11.375 1 91.31 252 GLU A CA 1
ATOM 1959 C C . GLU A 1 252 ? 15.258 38.906 -10.984 1 91.31 252 GLU A C 1
ATOM 1961 O O . GLU A 1 252 ? 14.125 38.844 -11.453 1 91.31 252 GLU A O 1
ATOM 1966 N N . GLU A 1 253 ? 15.68 38.188 -9.961 1 90.25 253 GLU A N 1
ATOM 1967 C CA . GLU A 1 253 ? 14.945 37 -9.5 1 90.25 253 GLU A CA 1
ATOM 1968 C C . GLU A 1 253 ? 13.617 37.406 -8.867 1 90.25 253 GLU A C 1
ATOM 1970 O O . GLU A 1 253 ? 12.633 36.656 -8.953 1 90.25 253 GLU A O 1
ATOM 1975 N N . ASN A 1 254 ? 13.57 38.531 -8.227 1 93.69 254 ASN A N 1
ATOM 1976 C CA . ASN A 1 254 ? 12.344 38.969 -7.566 1 93.69 254 ASN A CA 1
ATOM 1977 C C . ASN A 1 254 ? 11.219 39.188 -8.562 1 93.69 254 ASN A C 1
ATOM 1979 O O . ASN A 1 254 ? 10.062 38.906 -8.289 1 93.69 254 ASN A O 1
ATOM 1983 N N . TYR A 1 255 ? 11.531 39.688 -9.703 1 94.12 255 TYR A N 1
ATOM 1984 C CA . TYR A 1 255 ? 10.508 39.906 -10.719 1 94.12 255 TYR A CA 1
ATOM 1985 C C . TYR A 1 255 ? 10.109 38.625 -11.406 1 94.12 255 TYR A C 1
ATOM 1987 O O . TYR A 1 255 ? 8.969 38.469 -11.852 1 94.12 255 TYR A O 1
ATOM 1995 N N . LYS A 1 256 ? 11.062 37.781 -11.484 1 91.31 256 LYS A N 1
ATOM 1996 C CA . LYS A 1 256 ? 10.703 36.438 -11.961 1 91.31 256 LYS A CA 1
ATOM 1997 C C . LYS A 1 256 ? 9.719 35.781 -11.008 1 91.31 256 LYS A C 1
ATOM 1999 O O . LYS A 1 256 ? 8.75 35.156 -11.445 1 91.31 256 LYS A O 1
ATOM 2004 N N . GLU A 1 257 ? 9.977 35.875 -9.734 1 91.81 257 GLU A N 1
ATOM 2005 C CA . GLU A 1 257 ? 9.062 35.375 -8.719 1 91.81 257 GLU A CA 1
ATOM 2006 C C . GLU A 1 257 ? 7.691 36.031 -8.828 1 91.81 257 GLU A C 1
ATOM 2008 O O . GLU A 1 257 ? 6.66 35.375 -8.688 1 91.81 257 GLU A O 1
ATOM 2013 N N . ALA A 1 258 ? 7.742 37.312 -9.039 1 94.56 258 ALA A N 1
ATOM 2014 C CA . ALA A 1 258 ? 6.496 38.062 -9.172 1 94.56 258 ALA A CA 1
ATOM 2015 C C . ALA A 1 258 ? 5.684 37.562 -10.367 1 94.56 258 ALA A C 1
ATOM 2017 O O . ALA A 1 258 ? 4.461 37.438 -10.281 1 94.56 258 ALA A O 1
ATOM 2018 N N . THR A 1 259 ? 6.367 37.375 -11.414 1 93.75 259 THR A N 1
ATOM 2019 C CA . THR A 1 259 ? 5.695 36.875 -12.617 1 93.75 259 THR A CA 1
ATOM 2020 C C . THR A 1 259 ? 5.074 35.5 -12.375 1 93.75 259 THR A C 1
ATOM 2022 O O . THR A 1 259 ? 3.932 35.25 -12.766 1 93.75 259 THR A O 1
ATOM 2025 N N . GLU A 1 260 ? 5.75 34.719 -11.664 1 86.94 260 GLU A N 1
ATOM 2026 C CA . GLU A 1 260 ? 5.266 33.375 -11.359 1 86.94 260 GLU A CA 1
ATOM 2027 C C . GLU A 1 260 ? 4.09 33.406 -10.383 1 86.94 260 GLU A C 1
ATOM 2029 O O . GLU A 1 260 ? 3.172 32.594 -10.477 1 86.94 260 GLU A O 1
ATOM 2034 N N . ALA A 1 261 ? 4.156 34.312 -9.484 1 90.19 261 ALA A N 1
ATOM 2035 C CA . ALA A 1 261 ? 3.129 34.406 -8.453 1 90.19 261 ALA A CA 1
ATOM 2036 C C . ALA A 1 261 ? 1.99 35.312 -8.891 1 90.19 261 ALA A C 1
ATOM 2038 O O . ALA A 1 261 ? 1.043 35.531 -8.133 1 90.19 261 ALA A O 1
ATOM 2039 N N . SER A 1 262 ? 2.064 35.812 -10.102 1 93.44 262 SER A N 1
ATOM 2040 C CA . SER A 1 262 ? 1.115 36.812 -10.586 1 93.44 262 SER A CA 1
ATOM 2041 C C . SER A 1 262 ? -0.312 36.281 -10.555 1 93.44 262 SER A C 1
ATOM 2043 O O . SER A 1 262 ? -1.265 37.031 -10.383 1 93.44 262 SER A O 1
ATOM 2045 N N . TYR A 1 263 ? -0.406 35 -10.641 1 88.5 263 TYR A N 1
ATOM 2046 C CA . TYR A 1 263 ? -1.736 34.375 -10.648 1 88.5 263 TYR A CA 1
ATOM 2047 C C . TYR A 1 263 ? -2.439 34.594 -9.312 1 88.5 263 TYR A C 1
ATOM 2049 O O . TYR A 1 263 ? -3.672 34.594 -9.242 1 88.5 263 TYR A O 1
ATOM 2057 N N . LYS A 1 264 ? -1.733 34.719 -8.281 1 89.5 264 LYS A N 1
ATOM 2058 C CA . LYS A 1 264 ? -2.293 34.906 -6.945 1 89.5 264 LYS A CA 1
ATOM 2059 C C . LYS A 1 264 ? -3.092 36.219 -6.855 1 89.5 264 LYS A C 1
ATOM 2061 O O . LYS A 1 264 ? -3.975 36.344 -6.004 1 89.5 264 LYS A O 1
ATOM 2066 N N . VAL A 1 265 ? -2.746 37.156 -7.707 1 91.88 265 VAL A N 1
ATOM 2067 C CA . VAL A 1 265 ? -3.445 38.438 -7.738 1 91.88 265 VAL A CA 1
ATOM 2068 C C . VAL A 1 265 ? -4.855 38.219 -8.289 1 91.88 265 VAL A C 1
ATOM 2070 O O . VAL A 1 265 ? -5.785 38.938 -7.91 1 91.88 265 VAL A O 1
ATOM 2073 N N . SER A 1 266 ? -4.949 37.25 -9.102 1 88.19 266 SER A N 1
ATOM 2074 C CA . SER A 1 266 ? -6.215 37.031 -9.805 1 88.19 266 SER A CA 1
ATOM 2075 C C . SER A 1 266 ? -7.09 36.031 -9.055 1 88.19 266 SER A C 1
ATOM 2077 O O . SER A 1 266 ? -8.211 35.719 -9.484 1 88.19 266 SER A O 1
ATOM 2079 N N . LEU A 1 267 ? -6.586 35.5 -7.988 1 82.69 267 LEU A N 1
ATOM 2080 C CA . LEU A 1 267 ? -7.367 34.531 -7.23 1 82.69 267 LEU A CA 1
ATOM 2081 C C . LEU A 1 267 ? -8.617 35.188 -6.637 1 82.69 267 LEU A C 1
ATOM 2083 O O . LEU A 1 267 ? -8.578 36.344 -6.227 1 82.69 267 LEU A O 1
ATOM 2087 N N . THR A 1 268 ? -9.703 34.438 -6.812 1 74.62 268 THR A N 1
ATOM 2088 C CA . THR A 1 268 ? -10.945 34.938 -6.234 1 74.62 268 THR A CA 1
ATOM 2089 C C . THR A 1 268 ? -10.844 35 -4.715 1 74.62 268 THR A C 1
ATOM 2091 O O . THR A 1 268 ? -10.25 34.125 -4.078 1 74.62 268 THR A O 1
ATOM 2094 N N . SER A 1 269 ? -11.258 36.125 -4.281 1 73.06 269 SER A N 1
ATOM 2095 C CA . SER A 1 269 ? -11.273 36.344 -2.836 1 73.06 269 SER A CA 1
ATOM 2096 C C . SER A 1 269 ? -12.352 35.5 -2.178 1 73.06 269 SER A C 1
ATOM 2098 O O . SER A 1 269 ? -13.359 35.156 -2.811 1 73.06 269 SER A O 1
ATOM 2100 N N . GLY A 1 270 ? -12.062 35.031 -1.098 1 79.44 270 GLY A N 1
ATOM 2101 C CA . GLY A 1 270 ? -13.102 34.344 -0.34 1 79.44 270 GLY A CA 1
ATOM 2102 C C . GLY A 1 270 ? -12.695 32.969 0.141 1 79.44 270 GLY A C 1
ATOM 2103 O O . GLY A 1 270 ? -11.531 32.75 0.506 1 79.44 270 GLY A O 1
ATOM 2104 N N . ILE A 1 271 ? -13.703 32.25 0.417 1 86.88 271 ILE A N 1
ATOM 2105 C CA . ILE A 1 271 ? -13.477 30.953 1.057 1 86.88 271 ILE A CA 1
ATOM 2106 C C . ILE A 1 271 ? -13.773 29.828 0.068 1 86.88 271 ILE A C 1
ATOM 2108 O O . ILE A 1 271 ? -14.547 30.016 -0.876 1 86.88 271 ILE A O 1
ATOM 2112 N N . SER A 1 272 ? -13.078 28.797 0.18 1 87.75 272 SER A N 1
ATOM 2113 C CA . SER A 1 272 ? -13.281 27.625 -0.661 1 87.75 272 SER A CA 1
ATOM 2114 C C . SER A 1 272 ? -14.68 27.047 -0.471 1 87.75 272 SER A C 1
ATOM 2116 O O . SER A 1 272 ? -15.352 27.344 0.518 1 87.75 272 SER A O 1
ATOM 2118 N N . SER A 1 273 ? -15.125 26.328 -1.441 1 90.12 273 SER A N 1
ATOM 2119 C CA . SER A 1 273 ? -16.422 25.656 -1.344 1 90.12 273 SER A CA 1
ATOM 2120 C C . SER A 1 273 ? -16.453 24.703 -0.155 1 90.12 273 SER A C 1
ATOM 2122 O O . SER A 1 273 ? -17.484 24.594 0.52 1 90.12 273 SER A O 1
ATOM 2124 N N . GLN A 1 274 ? -15.359 24.125 0.138 1 89.12 274 GLN A N 1
ATOM 2125 C CA . GLN A 1 274 ? -15.266 23.203 1.26 1 89.12 274 GLN A CA 1
ATOM 2126 C C . GLN A 1 274 ? -15.453 23.922 2.59 1 89.12 274 GLN A C 1
ATOM 2128 O O . GLN A 1 274 ? -16.203 23.469 3.457 1 89.12 274 GLN A O 1
ATOM 2133 N N . LEU A 1 275 ? -14.773 25.016 2.709 1 93.38 275 LEU A N 1
ATOM 2134 C CA . LEU A 1 275 ? -14.906 25.781 3.939 1 93.38 275 LEU A CA 1
ATOM 2135 C C . LEU A 1 275 ? -16.328 26.344 4.082 1 93.38 275 LEU A C 1
ATOM 2137 O O . LEU A 1 275 ? -16.859 26.391 5.191 1 93.38 275 LEU A O 1
ATOM 2141 N N . ARG A 1 276 ? -16.922 26.688 2.953 1 94.44 276 ARG A N 1
ATOM 2142 C CA . ARG A 1 276 ? -18.281 27.188 2.975 1 94.44 276 ARG A CA 1
ATOM 2143 C C . ARG A 1 276 ? -19.25 26.125 3.471 1 94.44 276 ARG A C 1
ATOM 2145 O O . ARG A 1 276 ? -20.188 26.406 4.219 1 94.44 276 ARG A O 1
ATOM 2152 N N . GLN A 1 277 ? -18.984 24.969 3.045 1 94.5 277 GLN A N 1
ATOM 2153 C CA . GLN A 1 277 ? -19.812 23.859 3.479 1 94.5 277 GLN A CA 1
ATOM 2154 C C . GLN A 1 277 ? -19.688 23.625 4.98 1 94.5 277 GLN A C 1
ATOM 2156 O O . GLN A 1 277 ? -20.672 23.312 5.652 1 94.5 277 GLN A O 1
ATOM 2161 N N . ILE A 1 278 ? -18.5 23.781 5.461 1 95.81 278 ILE A N 1
ATOM 2162 C CA . ILE A 1 278 ? -18.25 23.594 6.887 1 95.81 278 ILE A CA 1
ATOM 2163 C C . ILE A 1 278 ? -18.953 24.703 7.684 1 95.81 278 ILE A C 1
ATOM 2165 O O . ILE A 1 278 ? -19.578 24.422 8.711 1 95.81 278 ILE A O 1
ATOM 2169 N N . LEU A 1 279 ? -18.922 25.891 7.168 1 96.19 279 LEU A N 1
ATOM 2170 C CA . LEU A 1 279 ? -19.516 27.031 7.852 1 96.19 279 LEU A CA 1
ATOM 2171 C C . LEU A 1 279 ? -21.047 26.922 7.848 1 96.19 279 LEU A C 1
ATOM 2173 O O . LEU A 1 279 ? -21.703 27.406 8.766 1 96.19 279 LEU A O 1
ATOM 2177 N N . SER A 1 280 ? -21.531 26.297 6.797 1 95.31 280 SER A N 1
ATOM 2178 C CA . SER A 1 280 ? -22.984 26.203 6.648 1 95.31 280 SER A CA 1
ATOM 2179 C C . SER A 1 280 ? -23.516 24.922 7.277 1 95.31 280 SER A C 1
ATOM 2181 O O . SER A 1 280 ? -24.734 24.688 7.27 1 95.31 280 SER A O 1
ATOM 2183 N N . ASP A 1 281 ? -22.672 24.156 7.793 1 94.75 281 ASP A N 1
ATOM 2184 C CA . ASP A 1 281 ? -23.062 22.891 8.406 1 94.75 281 ASP A CA 1
ATOM 2185 C C . ASP A 1 281 ? -23.969 23.141 9.617 1 94.75 281 ASP A C 1
ATOM 2187 O O . ASP A 1 281 ? -23.75 24.078 10.375 1 94.75 281 ASP A O 1
ATOM 2191 N N . SER A 1 282 ? -24.938 22.328 9.844 1 93.62 282 SER A N 1
ATOM 2192 C CA . SER A 1 282 ? -25.844 22.453 10.969 1 93.62 282 SER A CA 1
ATOM 2193 C C . SER A 1 282 ? -25.109 22.344 12.305 1 93.62 282 SER A C 1
ATOM 2195 O O . SER A 1 282 ? -25.547 22.906 13.305 1 93.62 282 SER A O 1
ATOM 2197 N N . ALA A 1 283 ? -23.984 21.734 12.273 1 92.25 283 ALA A N 1
ATOM 2198 C CA . ALA A 1 283 ? -23.203 21.562 13.484 1 92.25 283 ALA A CA 1
ATOM 2199 C C . ALA A 1 283 ? -22.609 22.891 13.953 1 92.25 283 ALA A C 1
ATOM 2201 O O . ALA A 1 283 ? -22.172 23.016 15.102 1 92.25 283 ALA A O 1
ATOM 2202 N N . ALA A 1 284 ? -22.625 23.828 13.102 1 94.12 284 ALA A N 1
ATOM 2203 C CA . ALA A 1 284 ? -22.078 25.141 13.438 1 94.12 284 ALA A CA 1
ATOM 2204 C C . ALA A 1 284 ? -23.062 25.938 14.281 1 94.12 284 ALA A C 1
ATOM 2206 O O . ALA A 1 284 ? -22.719 26.984 14.828 1 94.12 284 ALA A O 1
ATOM 2207 N N . GLU A 1 285 ? -24.25 25.406 14.32 1 95.25 285 GLU A N 1
ATOM 2208 C CA . GLU A 1 285 ? -25.172 25.922 15.32 1 95.25 285 GLU A CA 1
ATOM 2209 C C . GLU A 1 285 ? -24.938 25.281 16.688 1 95.25 285 GLU A C 1
ATOM 2211 O O . GLU A 1 285 ? -25.562 24.281 17.031 1 95.25 285 GLU A O 1
ATOM 2216 N N . VAL A 1 286 ? -24.203 25.984 17.516 1 95.69 286 VAL A N 1
ATOM 2217 C CA . VAL A 1 286 ? -23.547 25.328 18.625 1 95.69 286 VAL A CA 1
ATOM 2218 C C . VAL A 1 286 ? -24.391 25.5 19.891 1 95.69 286 VAL A C 1
ATOM 2220 O O . VAL A 1 286 ? -25.188 26.438 20 1 95.69 286 VAL A O 1
ATOM 2223 N N . ASN A 1 287 ? -24.281 24.578 20.75 1 94.75 287 ASN A N 1
ATOM 2224 C CA . ASN A 1 287 ? -24.844 24.578 22.094 1 94.75 287 ASN A CA 1
ATOM 2225 C C . ASN A 1 287 ? -23.797 24.156 23.141 1 94.75 287 ASN A C 1
ATOM 2227 O O . ASN A 1 287 ? -22.609 24.094 22.828 1 94.75 287 ASN A O 1
ATOM 2231 N N . SER A 1 288 ? -24.234 23.922 24.344 1 93.06 288 SER A N 1
ATOM 2232 C CA . SER A 1 288 ? -23.312 23.672 25.453 1 93.06 288 SER A CA 1
ATOM 2233 C C . SER A 1 288 ? -22.594 22.344 25.297 1 93.06 288 SER A C 1
ATOM 2235 O O . SER A 1 288 ? -21.5 22.156 25.828 1 93.06 288 SER A O 1
ATOM 2237 N N . SER A 1 289 ? -23.172 21.5 24.5 1 91.44 289 SER A N 1
ATOM 2238 C CA . SER A 1 289 ? -22.594 20.156 24.359 1 91.44 289 SER A CA 1
ATOM 2239 C C . SER A 1 289 ? -21.766 20.031 23.094 1 91.44 289 SER A C 1
ATOM 2241 O O . SER A 1 289 ? -21.125 19 22.859 1 91.44 289 SER A O 1
ATOM 2243 N N . SER A 1 290 ? -21.688 21.125 22.328 1 93.12 290 SER A N 1
ATOM 2244 C CA . SER A 1 290 ? -20.984 21.078 21.047 1 93.12 290 SER A CA 1
ATOM 2245 C C . SER A 1 290 ? -19.469 20.922 21.25 1 93.12 290 SER A C 1
ATOM 2247 O O . SER A 1 290 ? -18.906 21.516 22.172 1 93.12 290 SER A O 1
ATOM 2249 N N . PRO A 1 291 ? -18.891 20.125 20.422 1 91.38 291 PRO A N 1
ATOM 2250 C CA . PRO A 1 291 ? -17.438 20.031 20.484 1 91.38 291 PRO A CA 1
ATOM 2251 C C . PRO A 1 291 ? -16.75 21.375 20.219 1 91.38 291 PRO A C 1
ATOM 2253 O O . PRO A 1 291 ? -17.312 22.234 19.547 1 91.38 291 PRO A O 1
ATOM 2256 N N . ASP A 1 292 ? -15.555 21.531 20.75 1 94.25 292 ASP A N 1
ATOM 2257 C CA . ASP A 1 292 ? -14.781 22.766 20.625 1 94.25 292 ASP A CA 1
ATOM 2258 C C . ASP A 1 292 ? -14.633 23.172 19.156 1 94.25 292 ASP A C 1
ATOM 2260 O O . ASP A 1 292 ? -14.695 24.359 18.828 1 94.25 292 ASP A O 1
ATOM 2264 N N . PHE A 1 293 ? -14.438 22.234 18.312 1 94.56 293 PHE A N 1
ATOM 2265 C CA . PHE A 1 293 ? -14.227 22.5 16.906 1 94.56 293 PHE A CA 1
ATOM 2266 C C . PHE A 1 293 ? -15.383 23.297 16.312 1 94.56 293 PHE A C 1
ATOM 2268 O O . PHE A 1 293 ? -15.172 24.297 15.625 1 94.56 293 PHE A O 1
ATOM 2275 N N . TRP A 1 294 ? -16.547 22.922 16.594 1 96.06 294 TRP A N 1
ATOM 2276 C CA . TRP A 1 294 ? -17.719 23.562 15.984 1 96.06 294 TRP A CA 1
ATOM 2277 C C . TRP A 1 294 ? -17.969 24.938 16.609 1 96.06 294 TRP A C 1
ATOM 2279 O O . TRP A 1 294 ? -18.547 25.812 15.969 1 96.06 294 TRP A O 1
ATOM 2289 N N . ILE A 1 295 ? -17.562 25.062 17.828 1 96.94 295 ILE A N 1
ATOM 2290 C CA . ILE A 1 295 ? -17.625 26.375 18.453 1 96.94 295 ILE A CA 1
ATOM 2291 C C . ILE A 1 295 ? -16.719 27.344 17.719 1 96.94 295 ILE A C 1
ATOM 2293 O O . ILE A 1 295 ? -17.094 28.484 17.453 1 96.94 295 ILE A O 1
ATOM 2297 N N . LEU A 1 296 ? -15.562 26.844 17.375 1 97.81 296 LEU A N 1
ATOM 2298 C CA . LEU A 1 296 ? -14.625 27.672 16.641 1 97.81 296 LEU A CA 1
ATOM 2299 C C . LEU A 1 296 ? -15.141 27.938 15.227 1 97.81 296 LEU A C 1
ATOM 2301 O O . LEU A 1 296 ? -14.922 29.016 14.672 1 97.81 296 LEU A O 1
ATOM 2305 N N . VAL A 1 297 ? -15.805 26.969 14.695 1 97.69 297 VAL A N 1
ATOM 2306 C CA . VAL A 1 297 ? -16.391 27.141 13.367 1 97.69 297 VAL A CA 1
ATOM 2307 C C . VAL A 1 297 ? -17.469 28.219 13.422 1 97.69 297 VAL A C 1
ATOM 2309 O O . VAL A 1 297 ? -17.578 29.047 12.516 1 97.69 297 VAL A O 1
ATOM 2312 N N . ALA A 1 298 ? -18.25 28.156 14.43 1 97.88 298 ALA A N 1
ATOM 2313 C CA . ALA A 1 298 ? -19.281 29.188 14.609 1 97.88 298 ALA A CA 1
ATOM 2314 C C . ALA A 1 298 ? -18.656 30.578 14.742 1 97.88 298 ALA A C 1
ATOM 2316 O O . ALA A 1 298 ? -19.156 31.547 14.172 1 97.88 298 ALA A O 1
ATOM 2317 N N . ALA A 1 299 ? -17.641 30.625 15.523 1 98.06 299 ALA A N 1
ATOM 2318 C CA . ALA A 1 299 ? -16.938 31.891 15.688 1 98.06 299 ALA A CA 1
ATOM 2319 C C . ALA A 1 299 ? -16.328 32.344 14.367 1 98.06 299 ALA A C 1
ATOM 2321 O O . ALA A 1 299 ? -16.328 33.562 14.055 1 98.06 299 ALA A O 1
ATOM 2322 N N . LEU A 1 300 ? -15.766 31.453 13.664 1 98.12 300 LEU A N 1
ATOM 2323 C CA . LEU A 1 300 ? -15.18 31.75 12.359 1 98.12 300 LEU A CA 1
ATOM 2324 C C . LEU A 1 300 ? -16.219 32.312 11.406 1 98.12 300 LEU A C 1
ATOM 2326 O O . LEU A 1 300 ? -15.938 33.25 10.648 1 98.12 300 LEU A O 1
ATOM 2330 N N . LYS A 1 301 ? -17.375 31.688 11.414 1 97.31 301 LYS A N 1
ATOM 2331 C CA . LYS A 1 301 ? -18.484 32.188 10.594 1 97.31 301 LYS A CA 1
ATOM 2332 C C . LYS A 1 301 ? -18.766 33.656 10.891 1 97.31 301 LYS A C 1
ATOM 2334 O O . LYS A 1 301 ? -18.906 34.469 9.969 1 97.31 301 LYS A O 1
ATOM 2339 N N . GLU A 1 302 ? -18.859 34 12.094 1 97.06 302 GLU A N 1
ATOM 2340 C CA . GLU A 1 302 ? -19.078 35.375 12.508 1 97.06 302 GLU A CA 1
ATOM 2341 C C . GLU A 1 302 ? -17.922 36.281 12.094 1 97.06 302 GLU A C 1
ATOM 2343 O O . GLU A 1 302 ? -18.125 37.406 11.633 1 97.06 302 GLU A O 1
ATOM 2348 N N . PHE A 1 303 ? -16.797 35.781 12.328 1 97.81 303 PHE A N 1
ATOM 2349 C CA . PHE A 1 303 ? -15.609 36.562 11.969 1 97.81 303 PHE A CA 1
ATOM 2350 C C . PHE A 1 303 ? -15.625 36.906 10.492 1 97.81 303 PHE A C 1
ATOM 2352 O O . PHE A 1 303 ? -15.375 38.062 10.125 1 97.81 303 PHE A O 1
ATOM 2359 N N . ILE A 1 304 ? -15.859 35.938 9.664 1 96.62 304 ILE A N 1
ATOM 2360 C CA . ILE A 1 304 ? -15.82 36.125 8.211 1 96.62 304 ILE A CA 1
ATOM 2361 C C . ILE A 1 304 ? -16.906 37.094 7.785 1 96.62 304 ILE A C 1
ATOM 2363 O O . ILE A 1 304 ? -16.688 37.906 6.891 1 96.62 304 ILE A O 1
ATOM 2367 N N . GLU A 1 305 ? -18.016 37.062 8.406 1 94.62 305 GLU A N 1
ATOM 2368 C CA . GLU A 1 305 ? -19.141 37.938 8.062 1 94.62 305 GLU A CA 1
ATOM 2369 C C . GLU A 1 305 ? -18.922 39.375 8.578 1 94.62 305 GLU A C 1
ATOM 2371 O O . GLU A 1 305 ? -19.5 40.312 8.055 1 94.62 305 GLU A O 1
ATOM 2376 N N . ASN A 1 306 ? -18.047 39.531 9.539 1 95.25 306 ASN A N 1
ATOM 2377 C CA . ASN A 1 306 ? -17.875 40.844 10.164 1 95.25 306 ASN A CA 1
ATOM 2378 C C . ASN A 1 306 ? -16.453 41.375 9.969 1 95.25 306 ASN A C 1
ATOM 2380 O O . ASN A 1 306 ? -16.141 41.938 8.93 1 95.25 306 ASN A O 1
ATOM 2384 N N . GLU A 1 307 ? -15.578 41.031 10.867 1 93.5 307 GLU A N 1
ATOM 2385 C CA . GLU A 1 307 ? -14.234 41.594 10.883 1 93.5 307 GLU A CA 1
ATOM 2386 C C . GLU A 1 307 ? -13.414 41.094 9.695 1 93.5 307 GLU A C 1
ATOM 2388 O O . GLU A 1 307 ? -12.523 41.812 9.219 1 93.5 307 GLU A O 1
ATOM 2393 N N . GLY A 1 308 ? -13.734 39.969 9.211 1 92.5 308 GLY A N 1
ATOM 2394 C CA . GLY A 1 308 ? -12.93 39.375 8.164 1 92.5 308 GLY A CA 1
ATOM 2395 C C . GLY A 1 308 ? -13.297 39.844 6.773 1 92.5 308 GLY A C 1
ATOM 2396 O O . GLY A 1 308 ? -12.531 39.688 5.824 1 92.5 308 GLY A O 1
ATOM 2397 N N . ALA A 1 309 ? -14.453 40.406 6.645 1 89.56 309 ALA A N 1
ATOM 2398 C CA . ALA A 1 309 ? -14.922 40.938 5.363 1 89.56 309 ALA A CA 1
ATOM 2399 C C . ALA A 1 309 ? -14.898 39.844 4.289 1 89.56 309 ALA A C 1
ATOM 2401 O O . ALA A 1 309 ? -14.375 40.062 3.191 1 89.56 309 ALA A O 1
ATOM 2402 N N . GLY A 1 310 ? -15.273 38.688 4.691 1 90.94 310 GLY A N 1
ATOM 2403 C CA . GLY A 1 310 ? -15.398 37.594 3.73 1 90.94 310 GLY A CA 1
ATOM 2404 C C . GLY A 1 310 ? -14.188 36.688 3.715 1 90.94 310 GLY A C 1
ATOM 2405 O O . GLY A 1 310 ? -14.18 35.688 3.008 1 90.94 310 GLY A O 1
ATOM 2406 N N . GLU A 1 311 ? -13.141 37.031 4.473 1 93.81 311 GLU A N 1
ATOM 2407 C CA . GLU A 1 311 ? -11.922 36.25 4.508 1 93.81 311 GLU A CA 1
ATOM 2408 C C . GLU A 1 311 ? -11.711 35.625 5.883 1 93.81 311 GLU A C 1
ATOM 2410 O O . GLU A 1 311 ? -12.094 36.188 6.898 1 93.81 311 GLU A O 1
ATOM 2415 N N . PRO A 1 312 ? -11.125 34.438 5.926 1 95.44 312 PRO A N 1
ATOM 2416 C CA . PRO A 1 312 ? -10.758 33.844 7.215 1 95.44 312 PRO A CA 1
ATOM 2417 C C . PRO A 1 312 ? -9.508 34.469 7.824 1 95.44 312 PRO A C 1
ATOM 2419 O O . PRO A 1 312 ? -8.867 35.312 7.184 1 95.44 312 PRO A O 1
ATOM 2422 N N . PRO A 1 313 ? -9.258 34.156 9.094 1 96.12 313 PRO A N 1
ATOM 2423 C CA . PRO A 1 313 ? -8.031 34.688 9.695 1 96.12 313 PRO A CA 1
ATOM 2424 C C . PRO A 1 313 ? -6.777 34.312 8.906 1 96.12 313 PRO A C 1
ATOM 2426 O O . PRO A 1 313 ? -6.711 33.219 8.328 1 96.12 313 PRO A O 1
ATOM 2429 N N . LEU A 1 314 ? -5.852 35.219 8.906 1 94.62 314 LEU A N 1
ATOM 2430 C CA . LEU A 1 314 ? -4.605 35 8.18 1 94.62 314 LEU A CA 1
ATOM 2431 C C . LEU A 1 314 ? -3.693 34.062 8.93 1 94.62 314 LEU A C 1
ATOM 2433 O O . LEU A 1 314 ? -3.654 34.062 10.164 1 94.62 314 LEU A O 1
ATOM 2437 N N . GLU A 1 315 ? -2.979 33.25 8.203 1 90.56 315 GLU A N 1
ATOM 2438 C CA . GLU A 1 315 ? -2.018 32.312 8.773 1 90.56 315 GLU A CA 1
ATOM 2439 C C . GLU A 1 315 ? -0.814 33.062 9.359 1 90.56 315 GLU A C 1
ATOM 2441 O O . GLU A 1 315 ? -0.282 32.656 10.398 1 90.56 315 GLU A O 1
ATOM 2446 N N . GLY A 1 316 ? -0.399 34.094 8.742 1 89.56 316 GLY A N 1
ATOM 2447 C CA . GLY A 1 316 ? 0.663 34.938 9.273 1 89.56 316 GLY A CA 1
ATOM 2448 C C . GLY A 1 316 ? 2.023 34.625 8.672 1 89.56 316 GLY A C 1
ATOM 2449 O O . GLY A 1 316 ? 2.949 35.438 8.773 1 89.56 316 GLY A O 1
ATOM 2450 N N . SER A 1 317 ? 2.164 33.5 7.98 1 87.06 317 SER A N 1
ATOM 2451 C CA . SER A 1 317 ? 3.449 33.125 7.395 1 87.06 317 SER A CA 1
ATOM 2452 C C . SER A 1 317 ? 3.533 33.562 5.934 1 87.06 317 SER A C 1
ATOM 2454 O O . SER A 1 317 ? 2.512 33.656 5.254 1 87.06 317 SER A O 1
ATOM 2456 N N . ILE A 1 318 ? 4.727 33.938 5.504 1 89.31 318 ILE A N 1
ATOM 2457 C CA . ILE A 1 318 ? 4.969 34.281 4.105 1 89.31 318 ILE A CA 1
ATOM 2458 C C . ILE A 1 318 ? 6.062 33.375 3.535 1 89.31 318 ILE A C 1
ATOM 2460 O O . ILE A 1 318 ? 6.918 32.906 4.273 1 89.31 318 ILE A O 1
ATOM 2464 N N . PRO A 1 319 ? 5.957 33.094 2.283 1 84.12 319 PRO A N 1
ATOM 2465 C CA . PRO A 1 319 ? 6.992 32.25 1.676 1 84.12 319 PRO A CA 1
ATOM 2466 C C . PRO A 1 319 ? 8.344 32.969 1.58 1 84.12 319 PRO A C 1
ATOM 2468 O O . PRO A 1 319 ? 8.414 34.188 1.72 1 84.12 319 PRO A O 1
ATOM 2471 N N . ASP A 1 320 ? 9.344 32.219 1.397 1 78.19 320 ASP A N 1
ATOM 2472 C CA . ASP A 1 320 ? 10.656 32.781 1.116 1 78.19 320 ASP A CA 1
ATOM 2473 C C . ASP A 1 320 ? 10.664 33.531 -0.227 1 78.19 320 ASP A C 1
ATOM 2475 O O . ASP A 1 320 ? 10 33.094 -1.174 1 78.19 320 ASP A O 1
ATOM 2479 N N . MET A 1 321 ? 11.367 34.5 -0.185 1 86 321 MET A N 1
ATOM 2480 C CA . MET A 1 321 ? 11.414 35.281 -1.415 1 86 321 MET A CA 1
ATOM 2481 C C . MET A 1 321 ? 12.703 36.094 -1.488 1 86 321 MET A C 1
ATOM 2483 O O . MET A 1 321 ? 13.383 36.281 -0.478 1 86 321 MET A O 1
ATOM 2487 N N . THR A 1 322 ? 13.047 36.438 -2.668 1 89.19 322 THR A N 1
ATOM 2488 C CA . THR A 1 322 ? 14.188 37.344 -2.883 1 89.19 322 THR A CA 1
ATOM 2489 C C . THR A 1 322 ? 13.875 38.75 -2.408 1 89.19 322 THR A C 1
ATOM 2491 O O . THR A 1 322 ? 12.977 39.406 -2.939 1 89.19 322 THR A O 1
ATOM 2494 N N . SER A 1 323 ? 14.57 39.188 -1.354 1 91.12 323 SER A N 1
ATOM 2495 C CA . SER A 1 323 ? 14.32 40.5 -0.772 1 91.12 323 SER A CA 1
ATOM 2496 C C . SER A 1 323 ? 15.453 40.938 0.159 1 91.12 323 SER A C 1
ATOM 2498 O O . SER A 1 323 ? 16.25 40.094 0.581 1 91.12 323 SER A O 1
ATOM 2500 N N . LEU A 1 324 ? 15.539 42.219 0.367 1 90.88 324 LEU A N 1
ATOM 2501 C CA . LEU A 1 324 ? 16.391 42.688 1.46 1 90.88 324 LEU A CA 1
ATOM 2502 C C . LEU A 1 324 ? 15.883 42.156 2.801 1 90.88 324 LEU A C 1
ATOM 2504 O O . LEU A 1 324 ? 14.672 42.094 3.025 1 90.88 324 LEU A O 1
ATOM 2508 N N . THR A 1 325 ? 16.781 41.812 3.645 1 90.19 325 THR A N 1
ATOM 2509 C CA . THR A 1 325 ? 16.438 41.25 4.945 1 90.19 325 THR A CA 1
ATOM 2510 C C . THR A 1 325 ? 15.484 42.188 5.695 1 90.19 325 THR A C 1
ATOM 2512 O O . THR A 1 325 ? 14.516 41.719 6.309 1 90.19 325 THR A O 1
ATOM 2515 N N . GLU A 1 326 ? 15.75 43.406 5.527 1 92.06 326 GLU A N 1
ATOM 2516 C CA . GLU A 1 326 ? 14.922 44.375 6.238 1 92.06 326 GLU A CA 1
ATOM 2517 C C . GLU A 1 326 ? 13.492 44.344 5.703 1 92.06 326 GLU A C 1
ATOM 2519 O O . GLU A 1 326 ? 12.531 44.406 6.48 1 92.06 326 GLU A O 1
ATOM 2524 N N . TYR A 1 327 ? 13.336 44.375 4.41 1 93.38 327 TYR A N 1
ATOM 2525 C CA . TYR A 1 327 ? 12.016 44.344 3.797 1 93.38 327 TYR A CA 1
ATOM 2526 C C . TYR A 1 327 ? 11.273 43.062 4.164 1 93.38 327 TYR A C 1
ATOM 2528 O O . TYR A 1 327 ? 10.086 43.125 4.48 1 93.38 327 TYR A O 1
ATOM 2536 N N . TYR A 1 328 ? 12 42 4.129 1 92.88 328 TYR A N 1
ATOM 2537 C CA . TYR A 1 328 ? 11.398 40.719 4.43 1 92.88 328 TYR A CA 1
ATOM 2538 C C . TYR A 1 328 ? 10.891 40.688 5.867 1 92.88 328 TYR A C 1
ATOM 2540 O O . TYR A 1 328 ? 9.773 40.219 6.125 1 92.88 328 TYR A O 1
ATOM 2548 N N . ILE A 1 329 ? 11.719 41.062 6.77 1 93.88 329 ILE A N 1
ATOM 2549 C CA . ILE A 1 329 ? 11.375 41.062 8.188 1 93.88 329 ILE A CA 1
ATOM 2550 C C . ILE A 1 329 ? 10.156 41.938 8.438 1 93.88 329 ILE A C 1
ATOM 2552 O O . ILE A 1 329 ? 9.258 41.562 9.195 1 93.88 329 ILE A O 1
ATOM 2556 N N . ASN A 1 330 ? 10.172 43.062 7.832 1 94.88 330 ASN A N 1
ATOM 2557 C CA . ASN A 1 330 ? 9.039 43.969 7.992 1 94.88 330 ASN A CA 1
ATOM 2558 C C . ASN A 1 330 ? 7.754 43.375 7.453 1 94.88 330 ASN A C 1
ATOM 2560 O O . ASN A 1 330 ? 6.695 43.469 8.078 1 94.88 330 ASN A O 1
ATOM 2564 N N . LEU A 1 331 ? 7.879 42.812 6.312 1 95.31 331 LEU A N 1
ATOM 2565 C CA . LEU A 1 331 ? 6.727 42.156 5.73 1 95.31 331 LEU A CA 1
ATOM 2566 C C . LEU A 1 331 ? 6.234 41.031 6.645 1 95.31 331 LEU A C 1
ATOM 2568 O O . LEU A 1 331 ? 5.027 40.875 6.848 1 95.31 331 LEU A O 1
ATOM 2572 N N . GLN A 1 332 ? 7.109 40.219 7.133 1 94.38 332 GLN A N 1
ATOM 2573 C CA . GLN A 1 332 ? 6.781 39.125 8.047 1 94.38 332 GLN A CA 1
ATOM 2574 C C . GLN A 1 332 ? 6.043 39.656 9.273 1 94.38 332 GLN A C 1
ATOM 2576 O O . GLN A 1 332 ? 5.059 39.062 9.711 1 94.38 332 GLN A O 1
ATOM 2581 N N . LYS A 1 333 ? 6.551 40.75 9.797 1 95.81 333 LYS A N 1
ATOM 2582 C CA . LYS A 1 333 ? 5.941 41.344 10.984 1 95.81 333 LYS A CA 1
ATOM 2583 C C . LYS A 1 333 ? 4.527 41.812 10.695 1 95.81 333 LYS A C 1
ATOM 2585 O O . LYS A 1 333 ? 3.637 41.719 11.539 1 95.81 333 LYS A O 1
ATOM 2590 N N . ILE A 1 334 ? 4.395 42.375 9.531 1 96.88 334 ILE A N 1
ATOM 2591 C CA . ILE A 1 334 ? 3.086 42.875 9.141 1 96.88 334 ILE A CA 1
ATOM 2592 C C . ILE A 1 334 ? 2.086 41.719 9.055 1 96.88 334 ILE A C 1
ATOM 2594 O O . ILE A 1 334 ? 0.972 41.844 9.578 1 96.88 334 ILE A O 1
ATOM 2598 N N . TYR A 1 335 ? 2.428 40.688 8.438 1 96.56 335 TYR A N 1
ATOM 2599 C CA . TYR A 1 335 ? 1.549 39.531 8.312 1 96.56 335 TYR A CA 1
ATOM 2600 C C . TYR A 1 335 ? 1.301 38.875 9.672 1 96.56 335 TYR A C 1
ATOM 2602 O O . TYR A 1 335 ? 0.179 38.469 9.969 1 96.56 335 TYR A O 1
ATOM 2610 N N . GLN A 1 336 ? 2.326 38.781 10.461 1 96.19 336 GLN A N 1
ATOM 2611 C CA . GLN A 1 336 ? 2.191 38.219 11.797 1 96.19 336 GLN A CA 1
ATOM 2612 C C . GLN A 1 336 ? 1.261 39.062 12.672 1 96.19 336 GLN A C 1
ATOM 2614 O O . GLN A 1 336 ? 0.443 38.5 13.414 1 96.19 336 GLN A O 1
ATOM 2619 N N . ALA A 1 337 ? 1.519 40.344 12.555 1 96.88 337 ALA A N 1
ATOM 2620 C CA . ALA A 1 337 ? 0.678 41.25 13.336 1 96.88 337 ALA A CA 1
ATOM 2621 C C . ALA A 1 337 ? -0.788 41.094 12.938 1 96.88 337 ALA A C 1
ATOM 2623 O O . ALA A 1 337 ? -1.678 41.125 13.789 1 96.88 337 ALA A O 1
ATOM 2624 N N . LYS A 1 338 ? -1.011 41.062 11.656 1 96.94 338 LYS A N 1
ATOM 2625 C CA . LYS A 1 338 ? -2.379 40.875 11.172 1 96.94 338 LYS A CA 1
ATOM 2626 C C . LYS A 1 338 ? -2.961 39.531 11.656 1 96.94 338 LYS A C 1
ATOM 2628 O O . LYS A 1 338 ? -4.117 39.5 12.078 1 96.94 338 LYS A O 1
ATOM 2633 N N . ALA A 1 339 ? -2.242 38.469 11.578 1 96.69 339 ALA A N 1
ATOM 2634 C CA . ALA A 1 339 ? -2.678 37.156 12.055 1 96.69 339 ALA A CA 1
ATOM 2635 C C . ALA A 1 339 ? -3.029 37.188 13.539 1 96.69 339 ALA A C 1
ATOM 2637 O O . ALA A 1 339 ? -4.023 36.594 13.961 1 96.69 339 ALA A O 1
ATOM 2638 N N . GLU A 1 340 ? -2.191 37.906 14.297 1 97.06 340 GLU A N 1
ATOM 2639 C CA . GLU A 1 340 ? -2.436 38.031 15.727 1 97.06 340 GLU A CA 1
ATOM 2640 C C . GLU A 1 340 ? -3.709 38.812 16 1 97.06 340 GLU A C 1
ATOM 2642 O O . GLU A 1 340 ? -4.473 38.469 16.906 1 97.06 340 GLU A O 1
ATOM 2647 N N . ALA A 1 341 ? -3.818 39.875 15.273 1 97.25 341 ALA A N 1
ATOM 2648 C CA . ALA A 1 341 ? -5.023 40.688 15.422 1 97.25 341 ALA A CA 1
ATOM 2649 C C . ALA A 1 341 ? -6.273 39.875 15.102 1 97.25 341 ALA A C 1
ATOM 2651 O O . ALA A 1 341 ? -7.285 39.969 15.797 1 97.25 341 ALA A O 1
ATOM 2652 N N . ASP A 1 342 ? -6.238 39.156 14.016 1 97.56 342 ASP A N 1
ATOM 2653 C CA . ASP A 1 342 ? -7.352 38.281 13.641 1 97.56 342 ASP A CA 1
ATOM 2654 C C . ASP A 1 342 ? -7.637 37.25 14.727 1 97.56 342 ASP A C 1
ATOM 2656 O O . ASP A 1 342 ? -8.797 36.938 15.023 1 97.56 342 ASP A O 1
ATOM 2660 N N . CYS A 1 343 ? -6.59 36.656 15.266 1 97.69 343 CYS A N 1
ATOM 2661 C CA . CYS A 1 343 ? -6.719 35.656 16.312 1 97.69 343 CYS A CA 1
ATOM 2662 C C . CYS A 1 343 ? -7.383 36.219 17.547 1 97.69 343 CYS A C 1
ATOM 2664 O O . CYS A 1 343 ? -8.188 35.562 18.203 1 97.69 343 CYS A O 1
ATOM 2666 N N . LEU A 1 344 ? -6.996 37.469 17.859 1 97.56 344 LEU A N 1
ATOM 2667 C CA . LEU A 1 344 ? -7.59 38.125 19.016 1 97.56 344 LEU A CA 1
ATOM 2668 C C . LEU A 1 344 ? -9.094 38.312 18.828 1 97.56 344 LEU A C 1
ATOM 2670 O O . LEU A 1 344 ? -9.867 38.094 19.766 1 97.56 344 LEU A O 1
ATOM 2674 N N . VAL A 1 345 ? -9.445 38.719 17.672 1 97.81 345 VAL A N 1
ATOM 2675 C CA . VAL A 1 345 ? -10.867 38.875 17.359 1 97.81 345 VAL A CA 1
ATOM 2676 C C . VAL A 1 345 ? -11.562 37.531 17.469 1 97.81 345 VAL A C 1
ATOM 2678 O O . VAL A 1 345 ? -12.664 37.438 18.016 1 97.81 345 VAL A O 1
ATOM 2681 N N . MET A 1 346 ? -10.961 36.5 16.922 1 97.94 346 MET A N 1
ATOM 2682 C CA . MET A 1 346 ? -11.484 35.125 17.016 1 97.94 346 MET A CA 1
ATOM 2683 C C . MET A 1 346 ? -11.68 34.719 18.453 1 97.94 346 MET A C 1
ATOM 2685 O O . MET A 1 346 ? -12.688 34.094 18.812 1 97.94 346 MET A O 1
ATOM 2689 N N . GLU A 1 347 ? -10.68 35 19.25 1 97.69 347 GLU A N 1
ATOM 2690 C CA . GLU A 1 347 ? -10.75 34.688 20.672 1 97.69 347 GLU A CA 1
ATOM 2691 C C . GLU A 1 347 ? -11.953 35.344 21.328 1 97.69 347 GLU A C 1
ATOM 2693 O O . GLU A 1 347 ? -12.664 34.719 22.125 1 97.69 347 GLU A O 1
ATOM 2698 N N . HIS A 1 348 ? -12.141 36.594 21 1 97.25 348 HIS A N 1
ATOM 2699 C CA . HIS A 1 348 ? -13.273 37.344 21.547 1 97.25 348 HIS A CA 1
ATOM 2700 C C . HIS A 1 348 ? -14.602 36.719 21.125 1 97.25 348 HIS A C 1
ATOM 2702 O O . HIS A 1 348 ? -15.523 36.594 21.938 1 97.25 348 HIS A O 1
ATOM 2708 N N . ARG A 1 349 ? -14.641 36.406 19.906 1 97.44 349 ARG A N 1
ATOM 2709 C CA . ARG A 1 349 ? -15.867 35.781 19.391 1 97.44 349 ARG A CA 1
ATOM 2710 C C . ARG A 1 349 ? -16.109 34.438 20.047 1 97.44 349 ARG A C 1
ATOM 2712 O O . ARG A 1 349 ? -17.25 34.062 20.344 1 97.44 349 ARG A O 1
ATOM 2719 N N . VAL A 1 350 ? -15.094 33.625 20.219 1 98 350 VAL A N 1
ATOM 2720 C CA . VAL A 1 350 ? -15.195 32.312 20.859 1 98 350 VAL A CA 1
ATOM 2721 C C . VAL A 1 350 ? -15.703 32.469 22.281 1 98 350 VAL A C 1
ATOM 2723 O O . VAL A 1 350 ? -16.609 31.734 22.719 1 98 350 VAL A O 1
ATOM 2726 N N . ARG A 1 351 ? -15.172 33.438 22.984 1 97.31 351 ARG A N 1
ATOM 2727 C CA . ARG A 1 351 ? -15.578 33.656 24.359 1 97.31 351 ARG A CA 1
ATOM 2728 C C . ARG A 1 351 ? -17.031 34.125 24.438 1 97.31 351 ARG A C 1
ATOM 2730 O O . ARG A 1 351 ? -17.766 33.75 25.344 1 97.31 351 ARG A O 1
ATOM 2737 N N . ALA A 1 352 ? -17.391 34.938 23.531 1 97 352 ALA A N 1
ATOM 2738 C CA . ALA A 1 352 ? -18.766 35.406 23.484 1 97 352 ALA A CA 1
ATOM 2739 C C . ALA A 1 352 ? -19.734 34.25 23.234 1 97 352 ALA A C 1
ATOM 2741 O O . ALA A 1 352 ? -20.797 34.188 23.844 1 97 352 ALA A O 1
ATOM 2742 N N . ILE A 1 353 ? -19.391 33.375 22.359 1 97.38 353 ILE A N 1
ATOM 2743 C CA . ILE A 1 353 ? -20.234 32.25 22.047 1 97.38 353 ILE A CA 1
ATOM 2744 C C . ILE A 1 353 ? -20.281 31.281 23.234 1 97.38 353 ILE A C 1
ATOM 2746 O O . ILE A 1 353 ? -21.359 30.781 23.594 1 97.38 353 ILE A O 1
ATOM 2750 N N . LEU A 1 354 ? -19.141 31.031 23.828 1 97.44 354 LEU A N 1
ATOM 2751 C CA . LEU A 1 354 ? -19.094 30.172 25 1 97.44 354 LEU A CA 1
ATOM 2752 C C . LEU A 1 354 ? -20 30.703 26.109 1 97.44 354 LEU A C 1
ATOM 2754 O O . LEU A 1 354 ? -20.719 29.922 26.75 1 97.44 354 LEU A O 1
ATOM 2758 N N . LYS A 1 355 ? -19.984 31.984 26.297 1 96.62 355 LYS A N 1
ATOM 2759 C CA . LYS A 1 355 ? -20.844 32.625 27.281 1 96.62 355 LYS A CA 1
ATOM 2760 C C . LYS A 1 355 ? -22.312 32.438 26.922 1 96.62 355 LYS A C 1
ATOM 2762 O O . LYS A 1 355 ? -23.141 32.156 27.797 1 96.62 355 LYS A O 1
ATOM 2767 N N . SER A 1 356 ? -22.594 32.625 25.734 1 96.81 356 SER A N 1
ATOM 2768 C CA . SER A 1 356 ? -23.969 32.531 25.281 1 96.81 356 SER A CA 1
ATOM 2769 C C . SER A 1 356 ? -24.516 31.125 25.422 1 96.81 356 SER A C 1
ATOM 2771 O O . SER A 1 356 ? -25.719 30.938 25.641 1 96.81 356 SER A O 1
ATOM 2773 N N . ILE A 1 357 ? -23.703 30.141 25.328 1 96.12 357 ILE A N 1
ATOM 2774 C CA . ILE A 1 357 ? -24.188 28.766 25.359 1 96.12 357 ILE A CA 1
ATOM 2775 C C . ILE A 1 357 ? -24 28.172 26.75 1 96.12 357 ILE A C 1
ATOM 2777 O O . ILE A 1 357 ? -24.25 26.984 26.969 1 96.12 357 ILE A O 1
ATOM 2781 N N . GLY A 1 358 ? -23.453 28.938 27.719 1 94.88 358 GLY A N 1
ATOM 2782 C CA . GLY A 1 358 ? -23.375 28.547 29.109 1 94.88 358 GLY A CA 1
ATOM 2783 C C . GLY A 1 358 ? -22.125 27.75 29.438 1 94.88 358 GLY A C 1
ATOM 2784 O O . GLY A 1 358 ? -22.109 26.984 30.406 1 94.88 358 GLY A O 1
ATOM 2785 N N . ARG A 1 359 ? -21.094 27.844 28.641 1 94.81 359 ARG A N 1
ATOM 2786 C CA . ARG A 1 359 ? -19.812 27.188 28.906 1 94.81 359 ARG A CA 1
ATOM 2787 C C . ARG A 1 359 ? -18.797 28.172 29.484 1 94.81 359 ARG A C 1
ATOM 2789 O O . ARG A 1 359 ? -18.938 29.391 29.312 1 94.81 359 ARG A O 1
ATOM 2796 N N . GLU A 1 360 ? -17.891 27.625 30.156 1 95 360 GLU A N 1
ATOM 2797 C CA . GLU A 1 360 ? -16.844 28.484 30.703 1 95 360 GLU A CA 1
ATOM 2798 C C . GLU A 1 360 ? -16.047 29.172 29.594 1 95 360 GLU A C 1
ATOM 2800 O O . GLU A 1 360 ? -15.633 28.516 28.625 1 95 360 GLU A O 1
ATOM 2805 N N . THR A 1 361 ? -15.836 30.359 29.734 1 91.5 361 THR A N 1
ATOM 2806 C CA . THR A 1 361 ? -15.234 31.172 28.688 1 91.5 361 THR A CA 1
ATOM 2807 C C . THR A 1 361 ? -13.789 30.75 28.422 1 91.5 361 THR A C 1
ATOM 2809 O O . THR A 1 361 ? -13.25 30.984 27.344 1 91.5 361 THR A O 1
ATOM 2812 N N . ASP A 1 362 ? -13.203 30.078 29.406 1 92.19 362 ASP A N 1
ATOM 2813 C CA . ASP A 1 362 ? -11.812 29.688 29.234 1 92.19 362 ASP A CA 1
ATOM 2814 C C . ASP A 1 362 ? -11.695 28.188 28.969 1 92.19 362 ASP A C 1
ATOM 2816 O O . ASP A 1 362 ? -10.609 27.609 29.062 1 92.19 362 ASP A O 1
ATOM 2820 N N . SER A 1 363 ? -12.852 27.672 28.594 1 93.12 363 SER A N 1
ATOM 2821 C CA . SER A 1 363 ? -12.867 26.234 28.375 1 93.12 363 SER A CA 1
ATOM 2822 C C . SER A 1 363 ? -12.023 25.828 27.172 1 93.12 363 SER A C 1
ATOM 2824 O O . SER A 1 363 ? -11.555 24.703 27.078 1 93.12 363 SER A O 1
ATOM 2826 N N . ILE A 1 364 ? -11.844 26.719 26.203 1 95.12 364 ILE A N 1
ATOM 2827 C CA . ILE A 1 364 ? -11.016 26.469 25.031 1 95.12 364 ILE A CA 1
ATOM 2828 C C . ILE A 1 364 ? -9.719 27.266 25.141 1 95.12 364 ILE A C 1
ATOM 2830 O O . ILE A 1 364 ? -9.742 28.484 25.328 1 95.12 364 ILE A O 1
ATOM 2834 N N . SER A 1 365 ? -8.625 26.609 25.031 1 93.56 365 SER A N 1
ATOM 2835 C CA . SER A 1 365 ? -7.324 27.234 25.234 1 93.56 365 SER A CA 1
ATOM 2836 C C . SER A 1 365 ? -6.984 28.188 24.094 1 93.56 365 SER A C 1
ATOM 2838 O O . SER A 1 365 ? -7.441 28 22.969 1 93.56 365 SER A O 1
ATOM 2840 N N . LYS A 1 366 ? -6.148 29.125 24.375 1 94.56 366 LYS A N 1
ATOM 2841 C CA . LYS A 1 366 ? -5.676 30.078 23.375 1 94.56 366 LYS A CA 1
ATOM 2842 C C . LYS A 1 366 ? -4.852 29.375 22.297 1 94.56 366 LYS A C 1
ATOM 2844 O O . LYS A 1 366 ? -4.898 29.75 21.125 1 94.56 366 LYS A O 1
ATOM 2849 N N . ALA A 1 367 ? -4.133 28.422 22.766 1 92 367 ALA A N 1
ATOM 2850 C CA . ALA A 1 367 ? -3.293 27.672 21.844 1 92 367 ALA A CA 1
ATOM 2851 C C . ALA A 1 367 ? -4.137 26.953 20.797 1 92 367 ALA A C 1
ATOM 2853 O O . ALA A 1 367 ? -3.762 26.875 19.625 1 92 367 ALA A O 1
ATOM 2854 N N . TYR A 1 368 ? -5.227 26.422 21.266 1 92.56 368 TYR A N 1
ATOM 2855 C CA . TYR A 1 368 ? -6.121 25.719 20.344 1 92.56 368 TYR A CA 1
ATOM 2856 C C . TYR A 1 368 ? -6.75 26.672 19.344 1 92.56 368 TYR A C 1
ATOM 2858 O O . TYR A 1 368 ? -6.859 26.375 18.156 1 92.56 368 TYR A O 1
ATOM 2866 N N . ILE A 1 369 ? -7.094 27.859 19.781 1 96.5 369 ILE A N 1
ATOM 2867 C CA . ILE A 1 369 ? -7.691 28.875 18.938 1 96.5 369 ILE A CA 1
ATOM 2868 C C . ILE A 1 369 ? -6.668 29.344 17.906 1 96.5 369 ILE A C 1
ATOM 2870 O O . ILE A 1 369 ? -6.996 29.516 16.719 1 96.5 369 ILE A O 1
ATOM 2874 N N . LYS A 1 370 ? -5.496 29.547 18.375 1 95.5 370 LYS A N 1
ATOM 2875 C CA . LYS A 1 370 ? -4.434 30.016 17.5 1 95.5 370 LYS A CA 1
ATOM 2876 C C . LYS A 1 370 ? -4.156 28.984 16.391 1 95.5 370 LYS A C 1
ATOM 2878 O O . LYS A 1 370 ? -3.998 29.359 15.227 1 95.5 370 LYS A O 1
ATOM 2883 N N . ASN A 1 371 ? -4.086 27.75 16.797 1 92.62 371 ASN A N 1
ATOM 2884 C CA . ASN A 1 371 ? -3.861 26.688 15.836 1 92.62 371 ASN A CA 1
ATOM 2885 C C . ASN A 1 371 ? -4.988 26.609 14.812 1 92.62 371 ASN A C 1
ATOM 2887 O O . ASN A 1 371 ? -4.738 26.422 13.617 1 92.62 371 ASN A O 1
ATOM 2891 N N . PHE A 1 372 ? -6.176 26.812 15.273 1 95.62 372 PHE A N 1
ATOM 2892 C CA . PHE A 1 372 ? -7.344 26.812 14.398 1 95.62 372 PHE A CA 1
ATOM 2893 C C . PHE A 1 372 ? -7.277 27.953 13.398 1 95.62 372 PHE A C 1
ATOM 2895 O O . PHE A 1 372 ? -7.531 27.766 12.203 1 95.62 372 PHE A O 1
ATOM 2902 N N . CYS A 1 373 ? -6.902 29.078 13.883 1 96.69 373 CYS A N 1
ATOM 2903 C CA . CYS A 1 373 ? -6.824 30.266 13.031 1 96.69 373 CYS A CA 1
ATOM 2904 C C . CYS A 1 373 ? -5.754 30.094 11.953 1 96.69 373 CYS A C 1
ATOM 2906 O O . CYS A 1 373 ? -5.961 30.453 10.797 1 96.69 373 CYS A O 1
ATOM 2908 N N . LYS A 1 374 ? -4.691 29.531 12.352 1 92.56 374 LYS A N 1
ATOM 2909 C CA . LYS A 1 374 ? -3.58 29.312 11.43 1 92.56 374 LYS A CA 1
ATOM 2910 C C . LYS A 1 374 ? -3.98 28.375 10.297 1 92.56 374 LYS A C 1
ATOM 2912 O O . LYS A 1 374 ? -3.447 28.469 9.195 1 92.56 374 LYS A O 1
ATOM 2917 N N . ASN A 1 375 ? -4.941 27.5 10.586 1 92.31 375 ASN A N 1
ATOM 2918 C CA . ASN A 1 375 ? -5.324 26.469 9.625 1 92.31 375 ASN A CA 1
ATOM 2919 C C . ASN A 1 375 ? -6.766 26.656 9.148 1 92.31 375 ASN A C 1
ATOM 2921 O O . ASN A 1 375 ? -7.391 25.719 8.664 1 92.31 375 ASN A O 1
ATOM 2925 N N . ALA A 1 376 ? -7.223 27.828 9.25 1 94.31 376 ALA A N 1
ATOM 2926 C CA . ALA A 1 376 ? -8.633 28.109 8.992 1 94.31 376 ALA A CA 1
ATOM 2927 C C . ALA A 1 376 ? -9 27.781 7.547 1 94.31 376 ALA A C 1
ATOM 2929 O O . ALA A 1 376 ? -10.133 27.375 7.266 1 94.31 376 ALA A O 1
ATOM 2930 N N . ARG A 1 377 ? -8.078 27.875 6.648 1 91.5 377 ARG A N 1
ATOM 2931 C CA . ARG A 1 377 ? -8.359 27.641 5.234 1 91.5 377 ARG A CA 1
ATOM 2932 C C . ARG A 1 377 ? -8.242 26.156 4.895 1 91.5 377 ARG A C 1
ATOM 2934 O O . ARG A 1 377 ? -8.672 25.734 3.824 1 91.5 377 ARG A O 1
ATOM 2941 N N . LYS A 1 378 ? -7.711 25.359 5.824 1 90.75 378 LYS A N 1
ATOM 2942 C CA . LYS A 1 378 ? -7.375 23.969 5.527 1 90.75 378 LYS A CA 1
ATOM 2943 C C . LYS A 1 378 ? -8.242 23 6.34 1 90.75 378 LYS A C 1
ATOM 2945 O O . LYS A 1 378 ? -7.914 21.828 6.473 1 90.75 378 LYS A O 1
ATOM 2950 N N . LEU A 1 379 ? -9.328 23.484 6.898 1 93.38 379 LEU A N 1
ATOM 2951 C CA . LEU A 1 379 ? -10.188 22.641 7.727 1 93.38 379 LEU A CA 1
ATOM 2952 C C . LEU A 1 379 ? -10.875 21.578 6.891 1 93.38 379 LEU A C 1
ATOM 2954 O O . LEU A 1 379 ? -11.266 21.828 5.746 1 93.38 379 LEU A O 1
ATOM 2958 N N . VAL A 1 380 ? -10.922 20.406 7.449 1 93.25 380 VAL A N 1
ATOM 2959 C CA . VAL A 1 380 ? -11.617 19.312 6.77 1 93.25 380 VAL A CA 1
ATOM 2960 C C . VAL A 1 380 ? -12.5 18.562 7.766 1 93.25 380 VAL A C 1
ATOM 2962 O O . VAL A 1 380 ? -12.109 18.344 8.914 1 93.25 380 VAL A O 1
ATOM 2965 N N . VAL A 1 381 ? -13.703 18.328 7.375 1 94.38 381 VAL A N 1
ATOM 2966 C CA . VAL A 1 381 ? -14.586 17.453 8.148 1 94.38 381 VAL A CA 1
ATOM 2967 C C . VAL A 1 381 ? -14.867 16.172 7.367 1 94.38 381 VAL A C 1
ATOM 2969 O O . VAL A 1 381 ? -15.445 16.219 6.277 1 94.38 381 VAL A O 1
ATOM 2972 N N . CYS A 1 382 ? -14.383 15.078 7.941 1 93.19 382 CYS A N 1
ATOM 2973 C CA . CYS A 1 382 ? -14.594 13.789 7.305 1 93.19 382 CYS A CA 1
ATOM 2974 C C . CYS A 1 382 ? -15.82 13.086 7.883 1 93.19 382 CYS A C 1
ATOM 2976 O O . CYS A 1 382 ? -15.945 12.953 9.102 1 93.19 382 CYS A O 1
ATOM 2978 N N . ARG A 1 383 ? -16.672 12.672 7.055 1 92.56 383 ARG A N 1
ATOM 2979 C CA . ARG A 1 383 ? -17.844 11.914 7.469 1 92.56 383 ARG A CA 1
ATOM 2980 C C . ARG A 1 383 ? -17.828 10.516 6.871 1 92.56 383 ARG A C 1
ATOM 2982 O O . ARG A 1 383 ? -17.5 10.336 5.695 1 92.56 383 ARG A O 1
ATOM 2989 N N . TYR A 1 384 ? -18.141 9.531 7.684 1 93.94 384 TYR A N 1
ATOM 2990 C CA . TYR A 1 384 ? -18.078 8.141 7.258 1 93.94 384 TYR A CA 1
ATOM 2991 C C . TYR A 1 384 ? -19.469 7.508 7.273 1 93.94 384 TYR A C 1
ATOM 2993 O O . TYR A 1 384 ? -20.266 7.777 8.164 1 93.94 384 TYR A O 1
ATOM 3001 N N . ARG A 1 385 ? -19.703 6.73 6.328 1 92.12 385 ARG A N 1
ATOM 3002 C CA . ARG A 1 385 ? -20.969 6.004 6.258 1 92.12 385 ARG A CA 1
ATOM 3003 C C . ARG A 1 385 ? -20.984 4.852 7.262 1 92.12 385 ARG A C 1
ATOM 3005 O O . ARG A 1 385 ? -19.984 4.156 7.434 1 92.12 385 ARG A O 1
ATOM 3012 N N . PRO A 1 386 ? -22.156 4.742 7.914 1 95.44 386 PRO A N 1
ATOM 3013 C CA . PRO A 1 386 ? -22.25 3.553 8.766 1 95.44 386 PRO A CA 1
ATOM 3014 C C . PRO A 1 386 ? -22.047 2.254 7.996 1 95.44 386 PRO A C 1
ATOM 3016 O O . PRO A 1 386 ? -22.469 2.135 6.848 1 95.44 386 PRO A O 1
ATOM 3019 N N . ILE A 1 387 ? -21.469 1.285 8.633 1 95.5 387 ILE A N 1
ATOM 3020 C CA . ILE A 1 387 ? -21.156 0.008 8 1 95.5 387 ILE A CA 1
ATOM 3021 C C . ILE A 1 387 ? -22.438 -0.648 7.504 1 95.5 387 ILE A C 1
ATOM 3023 O O . ILE A 1 387 ? -22.469 -1.224 6.414 1 95.5 387 ILE A O 1
ATOM 3027 N N . GLU A 1 388 ? -23.484 -0.52 8.258 1 94.69 388 GLU A N 1
ATOM 3028 C CA . GLU A 1 388 ? -24.766 -1.092 7.879 1 94.69 388 GLU A CA 1
ATOM 3029 C C . GLU A 1 388 ? -25.281 -0.484 6.574 1 94.69 388 GLU A C 1
ATOM 3031 O O . GLU A 1 388 ? -25.797 -1.195 5.715 1 94.69 388 GLU A O 1
ATOM 3036 N N . ASP A 1 389 ? -25.125 0.814 6.449 1 92.94 389 ASP A N 1
ATOM 3037 C CA . ASP A 1 389 ? -25.578 1.509 5.25 1 92.94 389 ASP A CA 1
ATOM 3038 C C . ASP A 1 389 ? -24.75 1.1 4.031 1 92.94 389 ASP A C 1
ATOM 3040 O O . ASP A 1 389 ? -25.281 1.006 2.92 1 92.94 389 ASP A O 1
ATOM 3044 N N . GLU A 1 390 ? -23.5 0.915 4.203 1 89.88 390 GLU A N 1
ATOM 3045 C CA . GLU A 1 390 ? -22.625 0.485 3.121 1 89.88 390 GLU A CA 1
ATOM 3046 C C . GLU A 1 390 ? -23.031 -0.882 2.584 1 89.88 390 GLU A C 1
ATOM 3048 O O . GLU A 1 390 ? -22.984 -1.125 1.377 1 89.88 390 GLU A O 1
ATOM 3053 N N . LEU A 1 391 ? -23.453 -1.717 3.461 1 89.25 391 LEU A N 1
ATOM 3054 C CA . LEU A 1 391 ? -23.812 -3.08 3.09 1 89.25 391 LEU A CA 1
ATOM 3055 C C . LEU A 1 391 ? -25.203 -3.115 2.453 1 89.25 391 LEU A C 1
ATOM 3057 O O . LEU A 1 391 ? -25.422 -3.83 1.473 1 89.25 391 LEU A O 1
ATOM 3061 N N . ASN A 1 392 ? -26.094 -2.311 3 1 89.56 392 ASN A N 1
ATOM 3062 C CA . ASN A 1 392 ? -27.484 -2.361 2.562 1 89.56 392 ASN A CA 1
ATOM 3063 C C . ASN A 1 392 ? -27.734 -1.462 1.354 1 89.56 392 ASN A C 1
ATOM 3065 O O . ASN A 1 392 ? -28.609 -1.732 0.539 1 89.56 392 ASN A O 1
ATOM 3069 N N . ASN A 1 393 ? -26.984 -0.367 1.286 1 90.19 393 ASN A N 1
ATOM 3070 C CA . ASN A 1 393 ? -27.109 0.604 0.205 1 90.19 393 ASN A CA 1
ATOM 3071 C C . ASN A 1 393 ? -25.75 0.953 -0.398 1 90.19 393 ASN A C 1
ATOM 3073 O O . ASN A 1 393 ? -25.312 2.102 -0.321 1 90.19 393 ASN A O 1
ATOM 3077 N N . PRO A 1 394 ? -25.234 -0.004 -1.097 1 89.5 394 PRO A N 1
ATOM 3078 C CA . PRO A 1 394 ? -23.906 0.26 -1.675 1 89.5 394 PRO A CA 1
ATOM 3079 C C . PRO A 1 394 ? -23.953 1.296 -2.795 1 89.5 394 PRO A C 1
ATOM 3081 O O . PRO A 1 394 ? -25.016 1.554 -3.363 1 89.5 394 PRO A O 1
ATOM 3084 N N . ALA A 1 395 ? -22.859 1.964 -3.039 1 90.81 395 ALA A N 1
ATOM 3085 C CA . ALA A 1 395 ? -22.719 2.885 -4.164 1 90.81 395 ALA A CA 1
ATOM 3086 C C . ALA A 1 395 ? -22.594 2.127 -5.48 1 90.81 395 ALA A C 1
ATOM 3088 O O . ALA A 1 395 ? -21.5 2.004 -6.035 1 90.81 395 ALA A O 1
ATOM 3089 N N . VAL A 1 396 ? -23.672 1.808 -6.012 1 91.06 396 VAL A N 1
ATOM 3090 C CA . VAL A 1 396 ? -23.766 0.869 -7.125 1 91.06 396 VAL A CA 1
ATOM 3091 C C . VAL A 1 396 ? -23.031 1.438 -8.336 1 91.06 396 VAL A C 1
ATOM 3093 O O . VAL A 1 396 ? -22.297 0.72 -9.023 1 91.06 396 VAL A O 1
ATOM 3096 N N . GLN A 1 397 ? -23.219 2.67 -8.586 1 90.69 397 GLN A N 1
ATOM 3097 C CA . GLN A 1 397 ? -22.609 3.293 -9.75 1 90.69 397 GLN A CA 1
ATOM 3098 C C . GLN A 1 397 ? -21.078 3.266 -9.656 1 90.69 397 GLN A C 1
ATOM 3100 O O . GLN A 1 397 ? -20.406 2.936 -10.633 1 90.69 397 GLN A O 1
ATOM 3105 N N . GLU A 1 398 ? -20.594 3.549 -8.5 1 91.62 398 GLU A N 1
ATOM 3106 C CA . GLU A 1 398 ? -19.156 3.541 -8.289 1 91.62 398 GLU A CA 1
ATOM 3107 C C . GLU A 1 398 ? -18.594 2.123 -8.367 1 91.62 398 GLU A C 1
ATOM 3109 O O . GLU A 1 398 ? -17.531 1.9 -8.953 1 91.62 398 GLU A O 1
ATOM 3114 N N . LEU A 1 399 ? -19.266 1.21 -7.805 1 91.81 399 LEU A N 1
ATOM 3115 C CA . LEU A 1 399 ? -18.812 -0.177 -7.789 1 91.81 399 LEU A CA 1
ATOM 3116 C C . LEU A 1 399 ? -18.781 -0.756 -9.203 1 91.81 399 LEU A C 1
ATOM 3118 O O . LEU A 1 399 ? -17.891 -1.528 -9.539 1 91.81 399 LEU A O 1
ATOM 3122 N N . GLN A 1 400 ? -19.766 -0.372 -9.984 1 90.88 400 GLN A N 1
ATOM 3123 C CA . GLN A 1 400 ? -19.797 -0.821 -11.367 1 90.88 400 GLN A CA 1
ATOM 3124 C C . GLN A 1 400 ? -18.594 -0.298 -12.148 1 90.88 400 GLN A C 1
ATOM 3126 O O . GLN A 1 400 ? -18 -1.022 -12.953 1 90.88 400 GLN A O 1
ATOM 3131 N N . LYS A 1 401 ? -18.344 0.906 -11.867 1 91.31 401 LYS A N 1
ATOM 3132 C CA . LYS A 1 401 ? -17.172 1.499 -12.508 1 91.31 401 LYS A CA 1
ATOM 3133 C C . LYS A 1 401 ? -15.891 0.757 -12.117 1 91.31 401 LYS A C 1
ATOM 3135 O O . LYS A 1 401 ? -15.031 0.504 -12.961 1 91.31 401 LYS A O 1
ATOM 3140 N N . TYR A 1 402 ? -15.773 0.431 -10.859 1 91.38 402 TYR A N 1
ATOM 3141 C CA . TYR A 1 402 ? -14.602 -0.274 -10.375 1 91.38 402 TYR A CA 1
ATOM 3142 C C . TYR A 1 402 ? -14.492 -1.661 -10.992 1 91.38 402 TYR A C 1
ATOM 3144 O O . TYR A 1 402 ? -13.398 -2.133 -11.297 1 91.38 402 TYR A O 1
ATOM 3152 N N . MET A 1 403 ? -15.609 -2.303 -11.219 1 89.38 403 MET A N 1
ATOM 3153 C CA . MET A 1 403 ? -15.633 -3.682 -11.695 1 89.38 403 MET A CA 1
ATOM 3154 C C . MET A 1 403 ? -15.125 -3.771 -13.133 1 89.38 403 MET A C 1
ATOM 3156 O O . MET A 1 403 ? -14.594 -4.801 -13.539 1 89.38 403 MET A O 1
ATOM 3160 N N . ILE A 1 404 ? -15.25 -2.689 -13.844 1 87 404 ILE A N 1
ATOM 3161 C CA . ILE A 1 404 ? -14.875 -2.732 -15.258 1 87 404 ILE A CA 1
ATOM 3162 C C . ILE A 1 404 ? -13.508 -2.07 -15.445 1 87 404 ILE A C 1
ATOM 3164 O O . ILE A 1 404 ? -12.859 -2.26 -16.469 1 87 404 ILE A O 1
ATOM 3168 N N . ASP A 1 405 ? -13.117 -1.343 -14.414 1 87.25 405 ASP A N 1
ATOM 3169 C CA . ASP A 1 405 ? -11.844 -0.636 -14.5 1 87.25 405 ASP A CA 1
ATOM 3170 C C . ASP A 1 405 ? -10.664 -1.602 -14.367 1 87.25 405 ASP A C 1
ATOM 3172 O O . ASP A 1 405 ? -10.625 -2.404 -13.43 1 87.25 405 ASP A O 1
ATOM 3176 N N . GLU A 1 406 ? -9.703 -1.497 -15.211 1 80.5 406 GLU A N 1
ATOM 3177 C CA . GLU A 1 406 ? -8.57 -2.422 -15.273 1 80.5 406 GLU A CA 1
ATOM 3178 C C . GLU A 1 406 ? -7.738 -2.367 -14 1 80.5 406 GLU A C 1
ATOM 3180 O O . GLU A 1 406 ? -7.195 -3.385 -13.562 1 80.5 406 GLU A O 1
ATOM 3185 N N . ASP A 1 407 ? -7.699 -1.243 -13.406 1 79.81 407 ASP A N 1
ATOM 3186 C CA . ASP A 1 407 ? -6.844 -1.078 -12.234 1 79.81 407 ASP A CA 1
ATOM 3187 C C . ASP A 1 407 ? -7.598 -1.425 -10.953 1 79.81 407 ASP A C 1
ATOM 3189 O O . ASP A 1 407 ? -6.992 -1.871 -9.977 1 79.81 407 ASP A O 1
ATOM 3193 N N . TYR A 1 408 ? -8.953 -1.332 -11.039 1 87.81 408 TYR A N 1
ATOM 3194 C CA . TYR A 1 408 ? -9.711 -1.423 -9.797 1 87.81 408 TYR A CA 1
ATOM 3195 C C . TYR A 1 408 ? -10.484 -2.732 -9.727 1 87.81 408 TYR A C 1
ATOM 3197 O O . TYR A 1 408 ? -10.977 -3.113 -8.664 1 87.81 408 TYR A O 1
ATOM 3205 N N . CYS A 1 409 ? -10.562 -3.451 -10.742 1 88 409 CYS A N 1
ATOM 3206 C CA . CYS A 1 409 ? -11.469 -4.59 -10.828 1 88 409 CYS A CA 1
ATOM 3207 C C . CYS A 1 409 ? -11.086 -5.66 -9.805 1 88 409 CYS A C 1
ATOM 3209 O O . CYS A 1 409 ? -11.961 -6.297 -9.219 1 88 409 CYS A O 1
ATOM 3211 N N . PHE A 1 410 ? -9.852 -5.84 -9.531 1 88.5 410 PHE A N 1
ATOM 3212 C CA . PHE A 1 410 ? -9.445 -6.848 -8.555 1 88.5 410 PHE A CA 1
ATOM 3213 C C . PHE A 1 410 ? -9.812 -6.414 -7.145 1 88.5 410 PHE A C 1
ATOM 3215 O O . PHE A 1 410 ? -10.297 -7.227 -6.348 1 88.5 410 PHE A O 1
ATOM 3222 N N . SER A 1 411 ? -9.562 -5.172 -6.926 1 92.5 411 SER A N 1
ATOM 3223 C CA . SER A 1 411 ? -9.922 -4.656 -5.609 1 92.5 411 SER A CA 1
ATOM 3224 C C . SER A 1 411 ? -11.422 -4.742 -5.367 1 92.5 411 SER A C 1
ATOM 3226 O O . SER A 1 411 ? -11.859 -5.117 -4.277 1 92.5 411 SER A O 1
ATOM 3228 N N . ALA A 1 412 ? -12.18 -4.402 -6.43 1 93.44 412 ALA A N 1
ATOM 3229 C CA . ALA A 1 412 ? -13.625 -4.523 -6.32 1 93.44 412 ALA A CA 1
ATOM 3230 C C . ALA A 1 412 ? -14.047 -5.977 -6.141 1 93.44 412 ALA A C 1
ATOM 3232 O O . ALA A 1 412 ? -14.961 -6.277 -5.367 1 93.44 412 ALA A O 1
ATOM 3233 N N . GLY A 1 413 ? -13.359 -6.828 -6.871 1 93.5 413 GLY A N 1
ATOM 3234 C CA . GLY A 1 413 ? -13.625 -8.25 -6.73 1 93.5 413 GLY A CA 1
ATOM 3235 C C . GLY A 1 413 ? -13.359 -8.773 -5.332 1 93.5 413 GLY A C 1
ATOM 3236 O O . GLY A 1 413 ? -14.164 -9.516 -4.777 1 93.5 413 GLY A O 1
ATOM 3237 N N . PHE A 1 414 ? -12.227 -8.375 -4.773 1 95.31 414 PHE A N 1
ATOM 3238 C CA . PHE A 1 414 ? -11.891 -8.789 -3.414 1 95.31 414 PHE A CA 1
ATOM 3239 C C . PHE A 1 414 ? -12.93 -8.273 -2.424 1 95.31 414 PHE A C 1
ATOM 3241 O O . PHE A 1 414 ? -13.297 -8.977 -1.483 1 95.31 414 PHE A O 1
ATOM 3248 N N . TYR A 1 415 ? -13.352 -7.039 -2.646 1 94.88 415 TYR A N 1
ATOM 3249 C CA . TYR A 1 415 ? -14.359 -6.453 -1.775 1 94.88 415 TYR A CA 1
ATOM 3250 C C . TYR A 1 415 ? -15.617 -7.312 -1.747 1 94.88 415 TYR A C 1
ATOM 3252 O O . TYR A 1 415 ? -16.141 -7.633 -0.674 1 94.88 415 TYR A O 1
ATOM 3260 N N . ILE A 1 416 ? -16.078 -7.73 -2.863 1 95.25 416 ILE A N 1
ATOM 3261 C CA . ILE A 1 416 ? -17.281 -8.539 -2.99 1 95.25 416 ILE A CA 1
ATOM 3262 C C . ILE A 1 416 ? -17.047 -9.93 -2.412 1 95.25 416 ILE A C 1
ATOM 3264 O O . ILE A 1 416 ? -17.891 -10.469 -1.697 1 95.25 416 ILE A O 1
ATOM 3268 N N . LEU A 1 417 ? -15.938 -10.461 -2.705 1 96.56 417 LEU A N 1
ATOM 3269 C CA . LEU A 1 417 ? -15.641 -11.828 -2.297 1 96.56 417 LEU A CA 1
ATOM 3270 C C . LEU A 1 417 ? -15.469 -11.922 -0.785 1 96.56 417 LEU A C 1
ATOM 3272 O O . LEU A 1 417 ? -15.797 -12.945 -0.181 1 96.56 417 LEU A O 1
ATOM 3276 N N . LEU A 1 418 ? -14.961 -10.898 -0.19 1 96.25 418 LEU A N 1
ATOM 3277 C CA . LEU A 1 418 ? -14.836 -10.898 1.264 1 96.25 418 LEU A CA 1
ATOM 3278 C C . LEU A 1 418 ? -16.203 -10.898 1.926 1 96.25 418 LEU A C 1
ATOM 3280 O O . LEU A 1 418 ? -16.406 -11.531 2.967 1 96.25 418 LEU A O 1
ATOM 3284 N N . GLN A 1 419 ? -17.109 -10.172 1.348 1 95.38 419 GLN A N 1
ATOM 3285 C CA . GLN A 1 419 ? -18.484 -10.242 1.829 1 95.38 419 GLN A CA 1
ATOM 3286 C C . GLN A 1 419 ? -19.062 -11.648 1.641 1 95.38 419 GLN A C 1
ATOM 3288 O O . GLN A 1 419 ? -19.766 -12.156 2.512 1 95.38 419 GLN A O 1
ATOM 3293 N N . ALA A 1 420 ? -18.734 -12.211 0.482 1 96.81 420 ALA A N 1
ATOM 3294 C CA . ALA A 1 420 ? -19.203 -13.57 0.198 1 96.81 420 ALA A CA 1
ATOM 3295 C C . ALA A 1 420 ? -18.625 -14.562 1.202 1 96.81 420 ALA A C 1
ATOM 3297 O O . ALA A 1 420 ? -19.312 -15.5 1.613 1 96.81 420 ALA A O 1
ATOM 3298 N N . VAL A 1 421 ? -17.406 -14.406 1.555 1 97.19 421 VAL A N 1
ATOM 3299 C CA . VAL A 1 421 ? -16.766 -15.273 2.535 1 97.19 421 VAL A CA 1
ATOM 3300 C C . VAL A 1 421 ? -17.5 -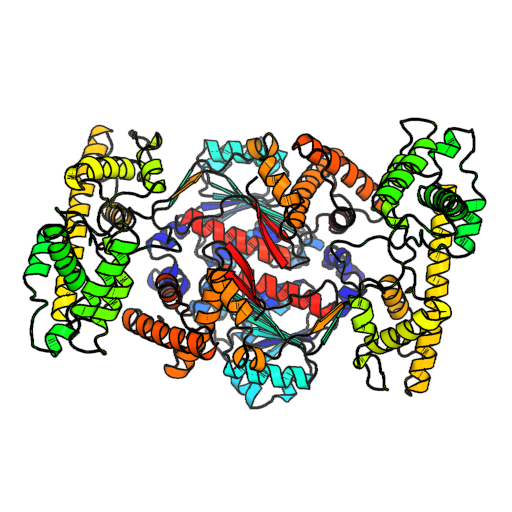15.172 3.875 1 97.19 421 VAL A C 1
ATOM 3302 O O . VAL A 1 421 ? -17.719 -16.172 4.547 1 97.19 421 VAL A O 1
ATOM 3305 N N . ASP A 1 422 ? -17.859 -13.961 4.23 1 96 422 ASP A N 1
ATOM 3306 C CA . ASP A 1 422 ? -18.594 -13.758 5.473 1 96 422 ASP A CA 1
ATOM 3307 C C . ASP A 1 422 ? -19.906 -14.531 5.453 1 96 422 ASP A C 1
ATOM 3309 O O . ASP A 1 422 ? -20.281 -15.164 6.445 1 96 422 ASP A O 1
ATOM 3313 N N . ARG A 1 423 ? -20.547 -14.438 4.383 1 95.75 423 ARG A N 1
ATOM 3314 C CA . ARG A 1 423 ? -21.812 -15.156 4.246 1 95.75 423 ARG A CA 1
ATOM 3315 C C . ARG A 1 423 ? -21.578 -16.672 4.25 1 95.75 423 ARG A C 1
ATOM 3317 O O . ARG A 1 423 ? -22.391 -17.422 4.789 1 95.75 423 ARG A O 1
ATOM 3324 N N . PHE A 1 424 ? -20.547 -17.062 3.57 1 97.44 424 PHE A N 1
ATOM 3325 C CA . PHE A 1 424 ? -20.188 -18.469 3.574 1 97.44 424 PHE A CA 1
ATOM 3326 C C . PHE A 1 424 ? -19.984 -18.969 5 1 97.44 424 PHE A C 1
ATOM 3328 O O . PHE A 1 424 ? -20.484 -20.031 5.363 1 97.44 424 PHE A O 1
ATOM 3335 N N . ILE A 1 425 ? -19.328 -18.25 5.785 1 95.81 425 ILE A N 1
ATOM 3336 C CA . ILE A 1 425 ? -19.047 -18.625 7.168 1 95.81 425 ILE A CA 1
ATOM 3337 C C . ILE A 1 425 ? -20.344 -18.688 7.953 1 95.81 425 ILE A C 1
ATOM 3339 O O . ILE A 1 425 ? -20.531 -19.578 8.789 1 95.81 425 ILE A O 1
ATOM 3343 N N . ALA A 1 426 ? -21.141 -17.719 7.715 1 92.69 426 ALA A N 1
ATOM 3344 C CA . ALA A 1 426 ? -22.438 -17.703 8.391 1 92.69 426 ALA A CA 1
ATOM 3345 C C . ALA A 1 426 ? -23.25 -18.953 8.062 1 92.69 426 ALA A C 1
ATOM 3347 O O . ALA A 1 426 ? -23.953 -19.484 8.914 1 92.69 426 ALA A O 1
ATOM 3348 N N . ASN A 1 427 ? -23.125 -19.422 6.832 1 94 427 ASN A N 1
ATOM 3349 C CA . ASN A 1 427 ? -23.906 -20.562 6.359 1 94 427 ASN A CA 1
ATOM 3350 C C . ASN A 1 427 ? -23.281 -21.891 6.797 1 94 427 ASN A C 1
ATOM 3352 O O . ASN A 1 427 ? -24 -22.844 7.102 1 94 427 ASN A O 1
ATOM 3356 N N . TYR A 1 428 ? -21.969 -21.953 6.816 1 93.56 428 TYR A N 1
ATOM 3357 C CA . TYR A 1 428 ? -21.312 -23.25 6.961 1 93.56 428 TYR A CA 1
ATOM 3358 C C . TYR A 1 428 ? -20.438 -23.297 8.203 1 93.56 428 TYR A C 1
ATOM 3360 O O . TYR A 1 428 ? -19.875 -24.344 8.547 1 93.56 428 TYR A O 1
ATOM 3368 N N . ASN A 1 429 ? -20.219 -22.188 8.867 1 92.5 429 ASN A N 1
ATOM 3369 C CA . ASN A 1 429 ? -19.469 -22.047 10.117 1 92.5 429 ASN A CA 1
ATOM 3370 C C . ASN A 1 429 ? -18 -22.406 9.945 1 92.5 429 ASN A C 1
ATOM 3372 O O . ASN A 1 429 ? -17.406 -23.047 10.812 1 92.5 429 ASN A O 1
ATOM 3376 N N . ARG A 1 430 ? -17.547 -22.234 8.781 1 93.69 430 ARG A N 1
ATOM 3377 C CA . ARG A 1 430 ? -16.141 -22.422 8.453 1 93.69 430 ARG A CA 1
ATOM 3378 C C . ARG A 1 430 ? -15.734 -21.578 7.254 1 93.69 430 ARG A C 1
ATOM 3380 O O . ARG A 1 430 ? -16.594 -21.109 6.504 1 93.69 430 ARG A O 1
ATOM 3387 N N . PHE A 1 431 ? -14.438 -21.406 7.109 1 94.44 431 PHE A N 1
ATOM 3388 C CA . PHE A 1 431 ? -13.938 -20.672 5.953 1 94.44 431 PHE A CA 1
ATOM 3389 C C . PHE A 1 431 ? -14.016 -21.516 4.695 1 94.44 431 PHE A C 1
ATOM 3391 O O . PHE A 1 431 ? -13.883 -22.75 4.758 1 94.44 431 PHE A O 1
ATOM 3398 N N . PRO A 1 432 ? -14.219 -20.875 3.615 1 95.62 432 PRO A N 1
ATOM 3399 C CA . PRO A 1 432 ? -14.102 -21.641 2.367 1 95.62 432 PRO A CA 1
ATOM 3400 C C . PRO A 1 432 ? -12.68 -22.125 2.109 1 95.62 432 PRO A C 1
ATOM 3402 O O . PRO A 1 432 ? -11.719 -21.375 2.295 1 95.62 432 PRO A O 1
ATOM 3405 N N . GLY A 1 433 ? -12.562 -23.391 1.796 1 90.19 433 GLY A N 1
ATOM 3406 C CA . GLY A 1 433 ? -11.273 -23.969 1.457 1 90.19 433 GLY A CA 1
ATOM 3407 C C . GLY A 1 433 ? -10.477 -24.406 2.672 1 90.19 433 GLY A C 1
ATOM 3408 O O . GLY A 1 433 ? -9.289 -24.719 2.564 1 90.19 433 GLY A O 1
ATOM 3409 N N . LEU A 1 434 ? -11.07 -24.391 3.818 1 87 434 LEU A N 1
ATOM 3410 C CA . LEU A 1 434 ? -10.383 -24.781 5.043 1 87 434 LEU A CA 1
ATOM 3411 C C . LEU A 1 434 ? -9.898 -26.234 4.961 1 87 434 LEU A C 1
ATOM 3413 O O . LEU A 1 434 ? -8.805 -26.547 5.426 1 87 434 LEU A O 1
ATOM 3417 N N . PHE A 1 435 ? -10.758 -27.047 4.375 1 82.44 435 PHE A N 1
ATOM 3418 C CA . PHE A 1 435 ? -10.414 -28.453 4.215 1 82.44 435 PHE A CA 1
ATOM 3419 C C . PHE A 1 435 ? -10.109 -28.781 2.756 1 82.44 435 PHE A C 1
ATOM 3421 O O . PHE A 1 435 ? -10.945 -28.562 1.878 1 82.44 435 PHE A O 1
ATOM 3428 N N . ASP A 1 436 ? -9.008 -29.359 2.527 1 79.25 436 ASP A N 1
ATOM 3429 C CA . ASP A 1 436 ? -8.562 -29.672 1.174 1 79.25 436 ASP A CA 1
ATOM 3430 C C . ASP A 1 436 ? -9.547 -30.609 0.478 1 79.25 436 ASP A C 1
ATOM 3432 O O . ASP A 1 436 ? -9.742 -30.516 -0.735 1 79.25 436 ASP A O 1
ATOM 3436 N N . THR A 1 437 ? -10.156 -31.422 1.183 1 75.06 437 THR A N 1
ATOM 3437 C CA . THR A 1 437 ? -11.047 -32.438 0.632 1 75.06 437 THR A CA 1
ATOM 3438 C C . THR A 1 437 ? -12.32 -31.797 0.086 1 75.06 437 THR A C 1
ATOM 3440 O O . THR A 1 437 ? -12.992 -32.375 -0.774 1 75.06 437 THR A O 1
ATOM 3443 N N . GLU A 1 438 ? -12.586 -30.594 0.483 1 81.88 438 GLU A N 1
ATOM 3444 C CA . GLU A 1 438 ? -13.836 -29.953 0.094 1 81.88 438 GLU A CA 1
ATOM 3445 C C . GLU A 1 438 ? -13.578 -28.734 -0.791 1 81.88 438 GLU A C 1
ATOM 3447 O O . GLU A 1 438 ? -14.453 -27.875 -0.946 1 81.88 438 GLU A O 1
ATOM 3452 N N . MET A 1 439 ? -12.461 -28.688 -1.322 1 85.12 439 MET A N 1
ATOM 3453 C CA . MET A 1 439 ? -12.039 -27.484 -2.045 1 85.12 439 MET A CA 1
ATOM 3454 C C . MET A 1 439 ? -12.953 -27.219 -3.236 1 85.12 439 MET A C 1
ATOM 3456 O O . MET A 1 439 ? -13.469 -26.109 -3.391 1 85.12 439 MET A O 1
ATOM 3460 N N . GLU A 1 440 ? -13.234 -28.203 -3.963 1 81.06 440 GLU A N 1
ATOM 3461 C CA . GLU A 1 440 ? -14.039 -28.031 -5.168 1 81.06 440 GLU A CA 1
ATOM 3462 C C . GLU A 1 440 ? -15.477 -27.625 -4.82 1 81.06 440 GLU A C 1
ATOM 3464 O O . GLU A 1 440 ? -16.047 -26.734 -5.457 1 81.06 440 GLU A O 1
ATOM 3469 N N . ASP A 1 441 ? -15.977 -28.234 -3.824 1 87.75 441 ASP A N 1
ATOM 3470 C CA . ASP A 1 441 ? -17.328 -27.906 -3.367 1 87.75 441 ASP A CA 1
ATOM 3471 C C . ASP A 1 441 ? -17.391 -26.484 -2.818 1 87.75 441 ASP A C 1
ATOM 3473 O O . ASP A 1 441 ? -18.359 -25.766 -3.072 1 87.75 441 ASP A O 1
ATOM 3477 N N . ASP A 1 442 ? -16.375 -26.109 -2.115 1 93.19 442 ASP A N 1
ATOM 3478 C CA . ASP A 1 442 ? -16.344 -24.797 -1.5 1 93.19 442 ASP A CA 1
ATOM 3479 C C . ASP A 1 442 ? -16.234 -23.688 -2.559 1 93.19 442 ASP A C 1
ATOM 3481 O O . ASP A 1 442 ? -16.781 -22.609 -2.393 1 93.19 442 ASP A O 1
ATOM 3485 N N . ILE A 1 443 ? -15.516 -24.016 -3.619 1 90.69 443 ILE A N 1
ATOM 3486 C CA . ILE A 1 443 ? -15.391 -23.062 -4.711 1 90.69 443 ILE A CA 1
ATOM 3487 C C . ILE A 1 443 ? -16.766 -22.812 -5.34 1 90.69 443 ILE A C 1
ATOM 3489 O O . ILE A 1 443 ? -17.141 -21.656 -5.566 1 90.69 443 ILE A O 1
ATOM 3493 N N . ALA A 1 444 ? -17.469 -23.906 -5.562 1 88.25 444 ALA A N 1
ATOM 3494 C CA . ALA A 1 444 ? -18.797 -23.781 -6.152 1 88.25 444 ALA A CA 1
ATOM 3495 C C . ALA A 1 444 ? -19.75 -23.047 -5.219 1 88.25 444 ALA A C 1
ATOM 3497 O O . ALA A 1 444 ? -20.531 -22.203 -5.664 1 88.25 444 ALA A O 1
ATOM 3498 N N . ARG A 1 445 ? -19.672 -23.375 -4.016 1 93.75 445 ARG A N 1
ATOM 3499 C CA . ARG A 1 445 ? -20.516 -22.734 -3.023 1 93.75 445 ARG A CA 1
ATOM 3500 C C . ARG A 1 445 ? -20.219 -21.25 -2.918 1 93.75 445 ARG A C 1
ATOM 3502 O O . ARG A 1 445 ? -21.125 -20.422 -2.883 1 93.75 445 ARG A O 1
ATOM 3509 N N . LEU A 1 446 ? -18.922 -20.922 -2.852 1 95.88 446 LEU A N 1
ATOM 3510 C CA . LEU A 1 446 ? -18.516 -19.516 -2.736 1 95.88 446 LEU A CA 1
ATOM 3511 C C . LEU A 1 446 ? -18.938 -18.734 -3.971 1 95.88 446 LEU A C 1
ATOM 3513 O O . LEU A 1 446 ? -19.344 -17.562 -3.861 1 95.88 446 LEU A O 1
ATOM 3517 N N . LYS A 1 447 ? -18.828 -19.344 -5.117 1 92.31 447 LYS A N 1
ATOM 3518 C CA . LYS A 1 447 ? -19.25 -18.703 -6.363 1 92.31 447 LYS A CA 1
ATOM 3519 C C . LYS A 1 447 ? -20.734 -18.359 -6.316 1 92.31 447 LYS A C 1
ATOM 3521 O O . LYS A 1 447 ? -21.125 -17.234 -6.672 1 92.31 447 LYS A O 1
ATOM 3526 N N . THR A 1 448 ? -21.516 -19.297 -5.887 1 91.88 448 THR A N 1
ATOM 3527 C CA . THR A 1 448 ? -22.953 -19.094 -5.789 1 91.88 448 THR A CA 1
ATOM 3528 C C . THR A 1 448 ? -23.266 -17.953 -4.824 1 91.88 448 T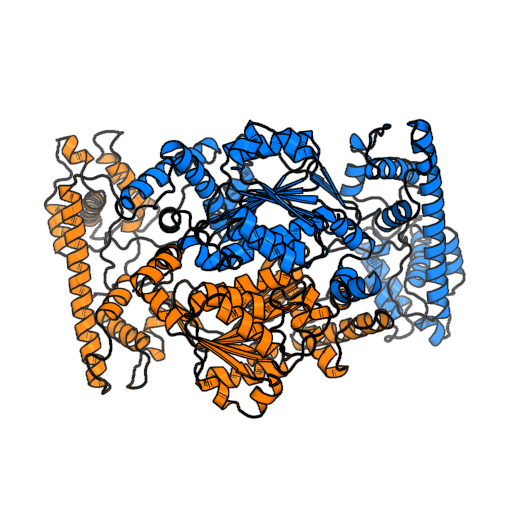HR A C 1
ATOM 3530 O O . THR A 1 448 ? -24.109 -17.094 -5.121 1 91.88 448 THR A O 1
ATOM 3533 N N . ILE A 1 449 ? -22.594 -17.953 -3.76 1 95.88 449 ILE A N 1
ATOM 3534 C CA . ILE A 1 449 ? -22.812 -16.922 -2.754 1 95.88 449 ILE A CA 1
ATOM 3535 C C . ILE A 1 449 ? -22.375 -15.57 -3.301 1 95.88 449 ILE A C 1
ATOM 3537 O O . ILE A 1 449 ? -23.047 -14.555 -3.072 1 95.88 449 ILE A O 1
ATOM 3541 N N . ALA A 1 450 ? -21.234 -15.555 -3.961 1 95.25 450 ALA A N 1
ATOM 3542 C CA . ALA A 1 450 ? -20.719 -14.312 -4.52 1 95.25 450 ALA A CA 1
ATOM 3543 C C . ALA A 1 450 ? -21.688 -13.711 -5.527 1 95.25 450 ALA A C 1
ATOM 3545 O O . ALA A 1 450 ? -21.875 -12.492 -5.582 1 95.25 450 ALA A O 1
ATOM 3546 N N . VAL A 1 451 ? -22.281 -14.539 -6.301 1 90.94 451 VAL A N 1
ATOM 3547 C CA . VAL A 1 451 ? -23.297 -14.078 -7.254 1 90.94 451 VAL A CA 1
ATOM 3548 C C . VAL A 1 451 ? -24.469 -13.469 -6.508 1 90.94 451 VAL A C 1
ATOM 3550 O O . VAL A 1 451 ? -25.047 -12.469 -6.941 1 90.94 451 VAL A O 1
ATOM 3553 N N . GLY A 1 452 ? -24.812 -14.109 -5.449 1 92.62 452 GLY A N 1
ATOM 3554 C CA . GLY A 1 452 ? -25.859 -13.555 -4.602 1 92.62 452 GLY A CA 1
ATOM 3555 C C . GLY A 1 452 ? -25.516 -12.18 -4.055 1 92.62 452 GLY A C 1
ATOM 3556 O O . GLY A 1 452 ? -26.359 -11.281 -4.031 1 92.62 452 GLY A O 1
ATOM 3557 N N . VAL A 1 453 ? -24.281 -12.008 -3.629 1 93.88 453 VAL A N 1
ATOM 3558 C CA . VAL A 1 453 ? -23.828 -10.734 -3.084 1 93.88 453 VAL A CA 1
ATOM 3559 C C . VAL A 1 453 ? -23.859 -9.664 -4.168 1 93.88 453 VAL A C 1
ATOM 3561 O O . VAL A 1 453 ? -24.266 -8.523 -3.912 1 93.88 453 VAL A O 1
ATOM 3564 N N . LEU A 1 454 ? -23.469 -10.031 -5.328 1 93.12 454 LEU A N 1
ATOM 3565 C CA . LEU A 1 454 ? -23.5 -9.109 -6.453 1 93.12 454 LEU A CA 1
ATOM 3566 C C . LEU A 1 454 ? -24.938 -8.656 -6.742 1 93.12 454 LEU A C 1
ATOM 3568 O O . LEU A 1 454 ? -25.188 -7.465 -6.945 1 93.12 454 LEU A O 1
ATOM 3572 N N . SER A 1 455 ? -25.781 -9.586 -6.715 1 90.88 455 SER A N 1
ATOM 3573 C CA . SER A 1 455 ? -27.188 -9.281 -6.973 1 90.88 455 SER A CA 1
ATOM 3574 C C . SER A 1 455 ? -27.766 -8.383 -5.887 1 90.88 455 SER A C 1
ATOM 3576 O O . SER A 1 455 ? -28.453 -7.41 -6.191 1 90.88 455 SER A O 1
ATOM 3578 N N . ASP A 1 456 ? -27.469 -8.695 -4.688 1 90.62 456 ASP A N 1
ATOM 3579 C CA . ASP A 1 456 ? -27.969 -7.918 -3.555 1 90.62 456 ASP A CA 1
ATOM 3580 C C . ASP A 1 456 ? -27.422 -6.496 -3.578 1 90.62 456 ASP A C 1
ATOM 3582 O O . ASP A 1 456 ? -28.062 -5.566 -3.08 1 90.62 456 ASP A O 1
ATOM 3586 N N . SER A 1 457 ? -26.234 -6.352 -4.156 1 89.25 457 SER A N 1
ATOM 3587 C CA . SER A 1 457 ? -25.594 -5.047 -4.207 1 89.25 457 SER A CA 1
ATOM 3588 C C . SER A 1 457 ? -26.047 -4.25 -5.422 1 89.25 457 SER A C 1
ATOM 3590 O O . SER A 1 457 ? -25.578 -3.129 -5.645 1 89.25 457 SER A O 1
ATOM 3592 N N . GLY A 1 458 ? -26.859 -4.797 -6.266 1 86.5 458 GLY A N 1
ATOM 3593 C CA . GLY A 1 458 ? -27.375 -4.121 -7.449 1 86.5 458 GLY A CA 1
ATOM 3594 C C . GLY A 1 458 ? -26.469 -4.266 -8.656 1 86.5 458 GLY A C 1
ATOM 3595 O O . GLY A 1 458 ? -26.609 -3.533 -9.641 1 86.5 458 GLY A O 1
ATOM 3596 N N . LEU A 1 459 ? -25.5 -5.02 -8.602 1 88.88 459 LEU A N 1
ATOM 3597 C CA . LEU A 1 459 ? -24.547 -5.23 -9.695 1 88.88 459 LEU A CA 1
ATOM 3598 C C . LEU A 1 459 ? -24.984 -6.41 -10.562 1 88.88 459 LEU A C 1
ATOM 3600 O O . LEU A 1 459 ? -24.203 -7.348 -10.766 1 88.88 459 LEU A O 1
ATOM 3604 N N . HIS A 1 460 ? -26.047 -6.117 -11.102 1 79.81 460 HIS A N 1
ATOM 3605 C CA . HIS A 1 460 ? -26.594 -7.184 -11.938 1 79.81 460 HIS A CA 1
ATOM 3606 C C . HIS A 1 460 ? -25.766 -7.355 -13.211 1 79.81 460 HIS A C 1
ATOM 3608 O O . HIS A 1 460 ? -25.328 -6.371 -13.805 1 79.81 460 HIS A O 1
ATOM 3614 N N . GLY A 1 461 ? -25.25 -8.555 -13.477 1 72.19 461 GLY A N 1
ATOM 3615 C CA . GLY A 1 461 ? -24.531 -8.82 -14.711 1 72.19 461 GLY A CA 1
ATOM 3616 C C . GLY A 1 461 ? -23.016 -8.844 -14.531 1 72.19 461 GLY A C 1
ATOM 3617 O O . GLY A 1 461 ? -22.297 -9.281 -15.422 1 72.19 461 GLY A O 1
ATOM 3618 N N . SER A 1 462 ? -22.656 -8.172 -13.438 1 77.75 462 SER A N 1
ATOM 3619 C CA . SER A 1 462 ? -21.219 -8.234 -13.18 1 77.75 462 SER A CA 1
ATOM 3620 C C . SER A 1 462 ? -20.781 -9.641 -12.781 1 77.75 462 SER A C 1
ATOM 3622 O O . SER A 1 462 ? -21.578 -10.398 -12.211 1 77.75 462 SER A O 1
ATOM 3624 N N . THR A 1 463 ? -19.625 -10.008 -13.297 1 78.94 463 THR A N 1
ATOM 3625 C CA . THR A 1 463 ? -19.125 -11.336 -12.953 1 78.94 463 THR A CA 1
ATOM 3626 C C . THR A 1 463 ? -17.734 -11.25 -12.336 1 78.94 463 THR A C 1
ATOM 3628 O O . THR A 1 463 ? -16.984 -10.312 -12.609 1 78.94 463 THR A O 1
ATOM 3631 N N . LEU A 1 464 ? -17.578 -12.133 -11.398 1 86 464 LEU A N 1
ATOM 3632 C CA . LEU A 1 464 ? -16.266 -12.305 -10.805 1 86 464 LEU A CA 1
ATOM 3633 C C . LEU A 1 464 ? -15.477 -13.383 -11.539 1 86 464 LEU A C 1
ATOM 3635 O O . LEU A 1 464 ? -16.062 -14.352 -12.039 1 86 464 LEU A O 1
ATOM 3639 N N . THR A 1 465 ? -14.273 -13.117 -11.586 1 79.62 465 THR A N 1
ATOM 3640 C CA . THR A 1 465 ? -13.445 -14.109 -12.266 1 79.62 465 THR A CA 1
ATOM 3641 C C . THR A 1 465 ? -13.32 -15.375 -11.438 1 79.62 465 THR A C 1
ATOM 3643 O O . THR A 1 465 ? -13.25 -15.312 -10.203 1 79.62 465 THR A O 1
ATOM 3646 N N . GLU A 1 466 ? -13.281 -16.516 -12.047 1 80 466 GLU A N 1
ATOM 3647 C CA . GLU A 1 466 ? -13.125 -17.797 -11.375 1 80 466 GLU A CA 1
ATOM 3648 C C . GLU A 1 466 ? -11.789 -17.891 -10.656 1 80 466 GLU A C 1
ATOM 3650 O O . GLU A 1 466 ? -11.688 -18.516 -9.602 1 80 466 GLU A O 1
ATOM 3655 N N . ASP A 1 467 ? -10.852 -17.281 -11.211 1 82.88 467 ASP A N 1
ATOM 3656 C CA . ASP A 1 467 ? -9.516 -17.312 -10.625 1 82.88 467 ASP A CA 1
ATOM 3657 C C . ASP A 1 467 ? -9.508 -16.656 -9.242 1 82.88 467 ASP A C 1
ATOM 3659 O O . ASP A 1 467 ? -8.859 -17.172 -8.32 1 82.88 467 ASP A O 1
ATOM 3663 N N . LEU A 1 468 ? -10.211 -15.594 -9.195 1 88.31 468 LEU A N 1
ATOM 3664 C CA . LEU A 1 468 ? -10.242 -14.898 -7.91 1 88.31 468 LEU A CA 1
ATOM 3665 C C . LEU A 1 468 ? -10.984 -15.727 -6.863 1 88.31 468 LEU A C 1
ATOM 3667 O O . LEU A 1 468 ? -10.602 -15.742 -5.695 1 88.31 468 LEU A O 1
ATOM 3671 N N . ILE A 1 469 ? -12.008 -16.375 -7.289 1 90.81 469 ILE A N 1
ATOM 3672 C CA . ILE A 1 469 ? -12.773 -17.219 -6.383 1 90.81 469 ILE A CA 1
ATOM 3673 C C . ILE A 1 469 ? -11.914 -18.391 -5.91 1 90.81 469 ILE A C 1
ATOM 3675 O O . ILE A 1 469 ? -11.922 -18.734 -4.727 1 90.81 469 ILE A O 1
ATOM 3679 N N . ASN A 1 470 ? -11.195 -18.938 -6.801 1 87.44 470 ASN A N 1
ATOM 3680 C CA . ASN A 1 470 ? -10.281 -20.016 -6.469 1 87.44 470 ASN A CA 1
ATOM 3681 C C . ASN A 1 470 ? -9.219 -19.562 -5.465 1 87.44 470 ASN A C 1
ATOM 3683 O O . ASN A 1 470 ? -8.891 -20.312 -4.535 1 87.44 470 ASN A O 1
ATOM 3687 N N . GLU A 1 471 ? -8.734 -18.391 -5.723 1 88.88 471 GLU A N 1
ATOM 3688 C CA . GLU A 1 471 ? -7.711 -17.859 -4.82 1 88.88 471 GLU A CA 1
ATOM 3689 C C . GLU A 1 471 ? -8.266 -17.656 -3.414 1 88.88 471 GLU A C 1
ATOM 3691 O O . GLU A 1 471 ? -7.586 -17.953 -2.428 1 88.88 471 GLU A O 1
ATOM 3696 N N . MET A 1 472 ? -9.484 -17.203 -3.354 1 93.62 472 MET A N 1
ATOM 3697 C CA . MET A 1 472 ? -10.094 -16.953 -2.049 1 93.62 472 MET A CA 1
ATOM 3698 C C . MET A 1 472 ? -10.211 -18.266 -1.26 1 93.62 472 MET A C 1
ATOM 3700 O O . MET A 1 472 ? -9.992 -18.281 -0.047 1 93.62 472 MET A O 1
ATOM 3704 N N . CYS A 1 473 ? -10.547 -19.266 -1.931 1 92.56 473 CYS A N 1
ATOM 3705 C CA . CYS A 1 473 ? -10.656 -20.578 -1.281 1 92.56 473 CYS A CA 1
ATOM 3706 C C . CYS A 1 473 ? -9.281 -21.109 -0.9 1 92.56 473 CYS A C 1
ATOM 3708 O O . CYS A 1 473 ? -9.109 -21.703 0.167 1 92.56 473 CYS A O 1
ATOM 3710 N N . ARG A 1 474 ? -8.383 -20.844 -1.782 1 89.44 474 ARG A N 1
ATOM 3711 C CA . ARG A 1 474 ? -7.012 -21.281 -1.508 1 89.44 474 ARG A CA 1
ATOM 3712 C C . ARG A 1 474 ? -6.461 -20.594 -0.265 1 89.44 474 ARG A C 1
ATOM 3714 O O . ARG A 1 474 ? -5.688 -21.188 0.49 1 89.44 474 ARG A O 1
ATOM 3721 N N . PHE A 1 475 ? -6.848 -19.344 -0.081 1 91.94 475 PHE A N 1
ATOM 3722 C CA . PHE A 1 475 ? -6.406 -18.609 1.096 1 91.94 475 PHE A CA 1
ATOM 3723 C C . PHE A 1 475 ? -6.898 -19.281 2.373 1 91.94 475 PHE A C 1
ATOM 3725 O O . PHE A 1 475 ? -6.195 -19.297 3.385 1 91.94 475 PHE A O 1
ATOM 3732 N N . GLY A 1 476 ? -8.133 -19.828 2.371 1 89.62 476 GLY A N 1
ATOM 3733 C CA . GLY A 1 476 ? -8.672 -20.609 3.473 1 89.62 476 GLY A CA 1
ATOM 3734 C C . GLY A 1 476 ? -8.734 -19.828 4.777 1 89.62 476 GLY A C 1
ATOM 3735 O O . GLY A 1 476 ? -8.516 -20.391 5.852 1 89.62 476 GLY A O 1
ATOM 3736 N N . GLY A 1 477 ? -8.773 -18.547 4.688 1 89.56 477 GLY A N 1
ATOM 3737 C CA . GLY A 1 477 ? -8.875 -17.734 5.891 1 89.56 477 GLY A CA 1
ATOM 3738 C C . GLY A 1 477 ? -7.535 -17.422 6.527 1 89.56 477 GLY A C 1
ATOM 3739 O O . GLY A 1 477 ? -7.473 -16.859 7.621 1 89.56 477 GLY A O 1
ATOM 3740 N N . ALA A 1 478 ? -6.473 -17.703 5.871 1 90.94 478 ALA A N 1
ATOM 3741 C CA . ALA A 1 478 ? -5.133 -17.547 6.426 1 90.94 478 ALA A CA 1
ATOM 3742 C C . ALA A 1 478 ? -4.758 -16.078 6.562 1 90.94 478 ALA A C 1
ATOM 3744 O O . ALA A 1 478 ? -5.078 -15.266 5.691 1 90.94 478 ALA A O 1
ATOM 3745 N N . GLU A 1 479 ? -4.125 -15.734 7.703 1 93 479 GLU A N 1
ATOM 3746 C CA . GLU A 1 479 ? -3.459 -14.453 7.887 1 93 479 GLU A CA 1
ATOM 3747 C C . GLU A 1 479 ? -1.95 -14.578 7.691 1 93 479 GLU A C 1
ATOM 3749 O O . GLU A 1 479 ? -1.224 -14.914 8.625 1 93 479 GLU A O 1
ATOM 3754 N N . ILE A 1 480 ? -1.534 -14.211 6.555 1 91.94 480 ILE A N 1
ATOM 3755 C CA . ILE A 1 480 ? -0.115 -14.328 6.242 1 91.94 480 ILE A CA 1
ATOM 3756 C C . ILE A 1 480 ? 0.657 -13.188 6.898 1 91.94 480 ILE A C 1
ATOM 3758 O O . ILE A 1 480 ? 0.195 -12.047 6.906 1 91.94 480 ILE A O 1
ATOM 3762 N N . HIS A 1 481 ? 1.789 -13.469 7.406 1 91.12 481 HIS A N 1
ATOM 3763 C CA . HIS A 1 481 ? 2.562 -12.531 8.219 1 91.12 481 HIS A CA 1
ATOM 3764 C C . HIS A 1 481 ? 2.908 -11.273 7.426 1 91.12 481 HIS A C 1
ATOM 3766 O O . HIS A 1 481 ? 2.82 -10.164 7.949 1 91.12 481 HIS A O 1
ATOM 3772 N N . SER A 1 482 ? 3.342 -11.422 6.164 1 91.25 482 SER A N 1
ATOM 3773 C CA . SER A 1 482 ? 3.725 -10.266 5.363 1 91.25 482 SER A CA 1
ATOM 3774 C C . SER A 1 482 ? 2.529 -9.359 5.105 1 91.25 482 SER A C 1
ATOM 3776 O O . SER A 1 482 ? 2.645 -8.133 5.191 1 91.25 482 SER A O 1
ATOM 3778 N N . VAL A 1 483 ? 1.348 -9.961 4.793 1 94.25 483 VAL A N 1
ATOM 3779 C CA . VAL A 1 483 ? 0.133 -9.195 4.535 1 94.25 483 VAL A CA 1
ATOM 3780 C C . VAL A 1 483 ? -0.364 -8.562 5.832 1 94.25 483 VAL A C 1
ATOM 3782 O O . VAL A 1 483 ? -0.798 -7.41 5.844 1 94.25 483 VAL A O 1
ATOM 3785 N N . ALA A 1 484 ? -0.231 -9.312 6.922 1 96.25 484 ALA A N 1
ATOM 3786 C CA . ALA A 1 484 ? -0.611 -8.797 8.234 1 96.25 484 ALA A CA 1
ATOM 3787 C C . ALA A 1 484 ? 0.237 -7.582 8.609 1 96.25 484 ALA A C 1
ATOM 3789 O O . ALA A 1 484 ? -0.272 -6.613 9.18 1 96.25 484 ALA A O 1
ATOM 3790 N N . ALA A 1 485 ? 1.498 -7.676 8.336 1 95.19 485 ALA A N 1
ATOM 3791 C CA . ALA A 1 485 ? 2.398 -6.559 8.617 1 95.19 485 ALA A CA 1
ATOM 3792 C C . ALA A 1 485 ? 2.012 -5.328 7.797 1 95.19 485 ALA A C 1
ATOM 3794 O O . ALA A 1 485 ? 2.035 -4.203 8.305 1 95.19 485 ALA A O 1
ATOM 3795 N N . PHE A 1 486 ? 1.688 -5.562 6.523 1 94.69 486 PHE A N 1
ATOM 3796 C CA . PHE A 1 486 ? 1.258 -4.484 5.641 1 94.69 486 PHE A CA 1
ATOM 3797 C C . PHE A 1 486 ? -0.025 -3.844 6.152 1 94.69 486 PHE A C 1
ATOM 3799 O O . PHE A 1 486 ? -0.078 -2.629 6.359 1 94.69 486 PHE A O 1
ATOM 3806 N N . ILE A 1 487 ? -1.035 -4.629 6.402 1 97.19 487 ILE A N 1
ATOM 3807 C CA . ILE A 1 487 ? -2.344 -4.152 6.832 1 97.19 487 ILE A CA 1
ATOM 3808 C C . ILE A 1 487 ? -2.234 -3.518 8.219 1 97.19 487 ILE A C 1
ATOM 3810 O O . ILE A 1 487 ? -2.869 -2.498 8.492 1 97.19 487 ILE A O 1
ATOM 3814 N N . GLY A 1 488 ? -1.461 -4.152 9.102 1 97 488 GLY A N 1
ATOM 3815 C CA . GLY A 1 488 ? -1.214 -3.57 10.414 1 97 488 GLY A CA 1
ATOM 3816 C C . GLY A 1 488 ? -0.551 -2.207 10.344 1 97 488 GLY A C 1
ATOM 3817 O O . GLY A 1 488 ? -0.848 -1.326 11.156 1 97 488 GLY A O 1
ATOM 3818 N N . GLY A 1 489 ? 0.397 -2.115 9.406 1 95.25 489 GLY A N 1
ATOM 3819 C CA . GLY A 1 489 ? 1.022 -0.822 9.188 1 95.25 489 GLY A CA 1
ATOM 3820 C C . GLY A 1 489 ? 0.04 0.25 8.75 1 95.25 489 GLY A C 1
ATOM 3821 O O . GLY A 1 489 ? 0.072 1.371 9.266 1 95.25 489 GLY A O 1
ATOM 3822 N N . VAL A 1 490 ? -0.855 -0.054 7.832 1 96.44 490 VAL A N 1
ATOM 3823 C CA . VAL A 1 490 ? -1.868 0.883 7.359 1 96.44 490 VAL A CA 1
ATOM 3824 C C . VAL A 1 490 ? -2.805 1.256 8.508 1 96.44 490 VAL A C 1
ATOM 3826 O O . VAL A 1 490 ? -3.096 2.436 8.719 1 96.44 490 VAL A O 1
ATOM 3829 N N . ALA A 1 491 ? -3.252 0.246 9.227 1 97.81 491 ALA A N 1
ATOM 3830 C CA . ALA A 1 491 ? -4.195 0.462 10.328 1 97.81 491 ALA A CA 1
ATOM 3831 C C . ALA A 1 491 ? -3.602 1.385 11.383 1 97.81 491 ALA A C 1
ATOM 3833 O O . ALA A 1 491 ? -4.281 2.283 11.891 1 97.81 491 ALA A O 1
ATOM 3834 N N . SER A 1 492 ? -2.371 1.145 11.75 1 97.25 492 SER A N 1
ATOM 3835 C CA . SER A 1 492 ? -1.738 1.971 12.766 1 97.25 492 SER A CA 1
ATOM 3836 C C . SER A 1 492 ? -1.555 3.406 12.289 1 97.25 492 SER A C 1
ATOM 3838 O O . SER A 1 492 ? -1.737 4.352 13.055 1 97.25 492 SER A O 1
ATOM 3840 N N . GLN A 1 493 ? -1.156 3.555 11.055 1 94.5 493 GLN A N 1
ATOM 3841 C CA . GLN A 1 493 ? -1.003 4.895 10.5 1 94.5 493 GLN A CA 1
ATOM 3842 C C . GLN A 1 493 ? -2.32 5.664 10.539 1 94.5 493 GLN A C 1
ATOM 3844 O O . GLN A 1 493 ? -2.346 6.844 10.906 1 94.5 493 GLN A O 1
ATOM 3849 N N . GLU A 1 494 ? -3.381 5.035 10.141 1 96.56 494 GLU A N 1
ATOM 3850 C CA . GLU A 1 494 ? -4.691 5.676 10.148 1 96.56 494 GLU A CA 1
ATOM 3851 C C . GLU A 1 494 ? -5.152 5.98 11.57 1 96.56 494 GLU A C 1
ATOM 3853 O O . GLU A 1 494 ? -5.793 7.004 11.812 1 96.56 494 GLU A O 1
ATOM 3858 N N . ALA A 1 495 ? -4.848 5.062 12.453 1 97.44 495 ALA A N 1
ATOM 3859 C CA . ALA A 1 495 ? -5.164 5.312 13.859 1 97.44 495 ALA A CA 1
ATOM 3860 C C . ALA A 1 495 ? -4.457 6.566 14.367 1 97.44 495 ALA A C 1
ATOM 3862 O O . ALA A 1 495 ? -5.051 7.367 15.094 1 97.44 495 ALA A O 1
ATOM 3863 N N . ILE A 1 496 ? -3.23 6.707 14.008 1 95.56 496 ILE A N 1
ATOM 3864 C CA . ILE A 1 496 ? -2.447 7.859 14.438 1 95.56 496 ILE A CA 1
ATOM 3865 C C . ILE A 1 496 ? -3.066 9.141 13.875 1 95.56 496 ILE A C 1
ATOM 3867 O O . ILE A 1 496 ? -3.219 10.133 14.594 1 95.56 496 ILE A O 1
ATOM 3871 N N . LYS A 1 497 ? -3.418 9.141 12.617 1 94.56 497 LYS A N 1
ATOM 3872 C CA . LYS A 1 497 ? -4.062 10.305 12.016 1 94.56 497 LYS A CA 1
ATOM 3873 C C . LYS A 1 497 ? -5.348 10.664 12.758 1 94.56 497 LYS A C 1
ATOM 3875 O O . LYS A 1 497 ? -5.605 11.836 13.023 1 94.56 497 LYS A O 1
ATOM 3880 N N . LEU A 1 498 ? -6.098 9.672 13.07 1 96.06 498 LEU A N 1
ATOM 3881 C CA . LEU A 1 498 ? -7.375 9.875 13.75 1 96.06 498 LEU A CA 1
ATOM 3882 C C . LEU A 1 498 ? -7.164 10.484 15.133 1 96.06 498 LEU A C 1
ATOM 3884 O O . LEU A 1 498 ? -7.848 11.438 15.508 1 96.06 498 LEU A O 1
ATOM 3888 N N . ILE A 1 499 ? -6.227 9.938 15.852 1 96 499 ILE A N 1
ATOM 3889 C CA . ILE A 1 499 ? -5.996 10.336 17.234 1 96 499 ILE A CA 1
ATOM 3890 C C . ILE A 1 499 ? -5.398 11.742 17.281 1 96 499 ILE A C 1
ATOM 3892 O O . ILE A 1 499 ? -5.797 12.57 18.094 1 96 499 ILE A O 1
ATOM 3896 N N . THR A 1 500 ? -4.465 12.016 16.359 1 92.75 500 THR A N 1
ATOM 3897 C CA . THR A 1 500 ? -3.771 13.297 16.375 1 92.75 500 THR A CA 1
ATOM 3898 C C . THR A 1 500 ? -4.594 14.367 15.672 1 92.75 500 THR A C 1
ATOM 3900 O O . THR A 1 500 ? -4.32 15.562 15.805 1 92.75 500 THR A O 1
ATOM 3903 N N . LYS A 1 501 ? -5.578 13.93 14.852 1 90.56 501 LYS A N 1
ATOM 3904 C CA . LYS A 1 501 ? -6.387 14.828 14.031 1 90.56 501 LYS A CA 1
ATOM 3905 C C . LYS A 1 501 ? -5.512 15.633 13.07 1 90.56 501 LYS A C 1
ATOM 3907 O O . LYS A 1 501 ? -5.73 16.828 12.875 1 90.56 501 LYS A O 1
ATOM 3912 N N . GLN A 1 502 ? -4.438 14.891 12.68 1 89.38 502 GLN A N 1
ATOM 3913 C CA . GLN A 1 502 ? -3.547 15.453 11.672 1 89.38 502 GLN A CA 1
ATOM 3914 C C . GLN A 1 502 ? -3.615 14.656 10.367 1 89.38 502 GLN A C 1
ATOM 3916 O O . GLN A 1 502 ? -3.824 13.438 10.391 1 89.38 502 GLN A O 1
ATOM 3921 N N . PHE A 1 503 ? -3.467 15.336 9.242 1 88.25 503 PHE A N 1
ATOM 3922 C CA . PHE A 1 503 ? -3.619 14.703 7.934 1 88.25 503 PHE A CA 1
ATOM 3923 C C . PHE A 1 503 ? -5.023 14.133 7.77 1 88.25 503 PHE A C 1
ATOM 3925 O O . PHE A 1 503 ? -5.684 13.797 8.758 1 88.25 503 PHE A O 1
ATOM 3932 N N . VAL A 1 504 ? -5.461 14.125 6.648 1 91.75 504 VAL A N 1
ATOM 3933 C CA . VAL A 1 504 ? -6.801 13.625 6.375 1 91.75 504 VAL A CA 1
ATOM 3934 C C . VAL A 1 504 ? -6.785 12.094 6.363 1 91.75 504 VAL A C 1
ATOM 3936 O O . VAL A 1 504 ? -6.047 11.484 5.59 1 91.75 504 VAL A O 1
ATOM 3939 N N . PRO A 1 505 ? -7.547 11.469 7.273 1 94.06 505 PRO A N 1
ATOM 3940 C CA . PRO A 1 505 ? -7.598 10.008 7.281 1 94.06 505 PRO A CA 1
ATOM 3941 C C . PRO A 1 505 ? -8.242 9.43 6.023 1 94.06 505 PRO A C 1
ATOM 3943 O O . PRO A 1 505 ? -8.836 10.164 5.238 1 94.06 505 PRO A O 1
ATOM 3946 N N . LEU A 1 506 ? -8.078 8.156 5.895 1 92.75 506 LEU A N 1
ATOM 3947 C CA . LEU A 1 506 ? -8.586 7.387 4.762 1 92.75 506 LEU A CA 1
ATOM 3948 C C . LEU A 1 506 ? -10.086 7.602 4.59 1 92.75 506 LEU A C 1
ATOM 3950 O O . LEU A 1 506 ? -10.852 7.473 5.551 1 92.75 506 LEU A O 1
ATOM 3954 N N . ASN A 1 507 ? -10.414 8.086 3.379 1 88.81 507 ASN A N 1
ATOM 3955 C CA . ASN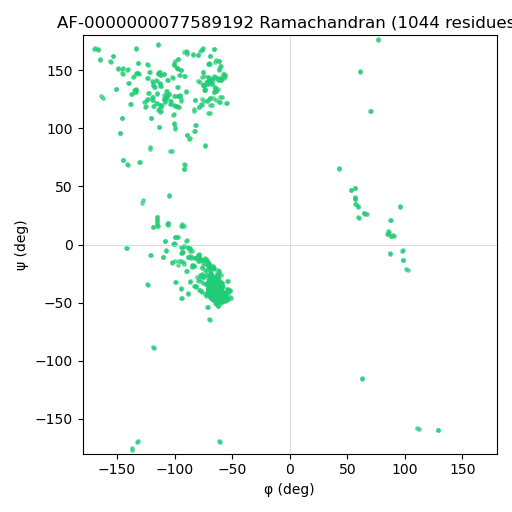 A 1 507 ? -11.82 8.227 3.031 1 88.81 507 ASN A CA 1
ATOM 3956 C C . ASN A 1 507 ? -12.305 7.082 2.146 1 88.81 507 ASN A C 1
ATOM 3958 O O . ASN A 1 507 ? -12.008 7.051 0.951 1 88.81 507 ASN A O 1
ATOM 3962 N N . GLY A 1 508 ? -13.016 6.152 2.662 1 90.12 508 GLY A N 1
ATOM 3963 C CA . GLY A 1 508 ? -13.453 4.949 1.967 1 90.12 508 GLY A CA 1
ATOM 3964 C C . GLY A 1 508 ? -12.805 3.684 2.5 1 90.12 508 GLY A C 1
ATOM 3965 O O . GLY A 1 508 ? -12.359 3.645 3.646 1 90.12 508 GLY A O 1
ATOM 3966 N N . MET A 1 509 ? -12.828 2.699 1.637 1 94.19 509 MET A N 1
ATOM 3967 C CA . MET A 1 509 ? -12.281 1.407 2.037 1 94.19 509 MET A CA 1
ATOM 3968 C C . MET A 1 509 ? -11.016 1.089 1.251 1 94.19 509 MET A C 1
ATOM 3970 O O . MET A 1 509 ? -11.031 1.04 0.02 1 94.19 509 MET A O 1
ATOM 3974 N N . LEU A 1 510 ? -9.953 0.922 1.978 1 96.38 510 LEU A N 1
ATOM 3975 C CA . LEU A 1 510 ? -8.719 0.5 1.326 1 96.38 510 LEU A CA 1
ATOM 3976 C C . LEU A 1 510 ? -8.695 -1.011 1.124 1 96.38 510 LEU A C 1
ATOM 3978 O O . LEU A 1 510 ? -8.891 -1.771 2.074 1 96.38 510 LEU A O 1
ATOM 3982 N N . VAL A 1 511 ? -8.5 -1.436 -0.111 1 96.56 511 VAL A N 1
ATOM 3983 C CA . VAL A 1 511 ? -8.375 -2.852 -0.442 1 96.56 511 VAL A CA 1
ATOM 3984 C C . VAL A 1 511 ? -6.969 -3.135 -0.974 1 96.56 511 VAL A C 1
ATOM 3986 O O . VAL A 1 511 ? -6.504 -2.463 -1.896 1 96.56 511 VAL A O 1
ATOM 3989 N N . PHE A 1 512 ? -6.406 -4.117 -0.392 1 95 512 PHE A N 1
ATOM 3990 C CA . PHE A 1 512 ? -5.043 -4.488 -0.755 1 95 512 PHE A CA 1
ATOM 3991 C C . PHE A 1 512 ? -5.031 -5.777 -1.572 1 95 512 PHE A C 1
ATOM 3993 O O . PHE A 1 512 ? -5.699 -6.75 -1.215 1 95 512 PHE A O 1
ATOM 4000 N N . ASN A 1 513 ? -4.301 -5.742 -2.662 1 92.5 513 ASN A N 1
ATOM 4001 C CA . ASN A 1 513 ? -4.023 -6.902 -3.498 1 92.5 513 ASN A CA 1
ATOM 4002 C C . ASN A 1 513 ? -2.541 -7.273 -3.467 1 92.5 513 ASN A C 1
ATOM 4004 O O . ASN A 1 513 ? -1.729 -6.664 -4.168 1 92.5 513 ASN A O 1
ATOM 4008 N N . GLY A 1 514 ? -2.244 -8.289 -2.691 1 89.19 514 GLY A N 1
ATOM 4009 C CA . GLY A 1 514 ? -0.859 -8.695 -2.512 1 89.19 514 GLY A CA 1
ATOM 4010 C C . GLY A 1 514 ? -0.306 -9.461 -3.695 1 89.19 514 GLY A C 1
ATOM 4011 O O . GLY A 1 514 ? 0.907 -9.656 -3.807 1 89.19 514 GLY A O 1
ATOM 4012 N N . ILE A 1 515 ? -1.165 -9.883 -4.551 1 86.25 515 ILE A N 1
ATOM 4013 C CA . ILE A 1 515 ? -0.721 -10.586 -5.75 1 86.25 515 ILE A CA 1
ATOM 4014 C C . ILE A 1 515 ? 0.022 -9.617 -6.668 1 86.25 515 ILE A C 1
ATOM 4016 O O . ILE A 1 515 ? 1.139 -9.898 -7.105 1 86.25 515 ILE A O 1
ATOM 4020 N N . ASP A 1 516 ? -0.538 -8.453 -6.867 1 82.88 516 ASP A N 1
ATOM 4021 C CA . ASP A 1 516 ? 0.055 -7.461 -7.758 1 82.88 516 ASP A CA 1
ATOM 4022 C C . ASP A 1 516 ? 0.645 -6.293 -6.973 1 82.88 516 ASP A C 1
ATOM 4024 O O . ASP A 1 516 ? 1.097 -5.305 -7.559 1 82.88 516 ASP A O 1
ATOM 4028 N N . GLN A 1 517 ? 0.583 -6.383 -5.672 1 85.31 517 GLN A N 1
ATOM 4029 C CA . GLN A 1 517 ? 1.09 -5.34 -4.781 1 85.31 517 GLN A CA 1
ATOM 4030 C C . GLN A 1 517 ? 0.436 -3.994 -5.082 1 85.31 517 GLN A C 1
ATOM 4032 O O . GLN A 1 517 ? 1.128 -3 -5.312 1 85.31 517 GLN A O 1
ATOM 4037 N N . LYS A 1 518 ? -0.886 -4.027 -5.176 1 87.44 518 LYS A N 1
ATOM 4038 C CA . LYS A 1 518 ? -1.658 -2.811 -5.414 1 87.44 518 LYS A CA 1
ATOM 4039 C C . LYS A 1 518 ? -2.625 -2.541 -4.266 1 87.44 518 LYS A C 1
ATOM 4041 O O . LYS A 1 518 ? -3.178 -3.475 -3.68 1 87.44 518 LYS A O 1
ATOM 4046 N N . SER A 1 519 ? -2.711 -1.36 -3.867 1 90.38 519 SER A N 1
ATOM 4047 C CA . SER A 1 519 ? -3.709 -0.929 -2.893 1 90.38 519 SER A CA 1
ATOM 4048 C C . SER A 1 519 ? -4.578 0.193 -3.449 1 90.38 519 SER A C 1
ATOM 4050 O O . SER A 1 519 ? -4.066 1.141 -4.051 1 90.38 519 SER A O 1
ATOM 4052 N N . GLN A 1 520 ? -5.891 0.017 -3.324 1 92 520 GLN A N 1
ATOM 4053 C CA . GLN A 1 520 ? -6.82 1.001 -3.863 1 92 520 GLN A CA 1
ATOM 4054 C C . GLN A 1 520 ? -7.879 1.381 -2.83 1 92 520 GLN A C 1
ATOM 4056 O O . GLN A 1 520 ? -8.234 0.571 -1.973 1 92 520 GLN A O 1
ATOM 4061 N N . ILE A 1 521 ? -8.297 2.611 -2.898 1 92.44 521 ILE A N 1
ATOM 4062 C CA . ILE A 1 521 ? -9.359 3.092 -2.027 1 92.44 521 ILE A CA 1
ATOM 4063 C C . ILE A 1 521 ? -10.688 3.072 -2.781 1 92.44 521 ILE A C 1
ATOM 4065 O O . ILE A 1 521 ? -10.828 3.707 -3.83 1 92.44 521 ILE A O 1
ATOM 4069 N N . LEU A 1 522 ? -11.648 2.311 -2.307 1 93.25 522 LEU A N 1
ATOM 4070 C CA . LEU A 1 522 ? -12.977 2.207 -2.904 1 93.25 522 LEU A CA 1
ATOM 4071 C C . LEU A 1 522 ? -13.984 3.064 -2.145 1 93.25 522 LEU A C 1
ATOM 4073 O O . LEU A 1 522 ? -14.047 3.01 -0.914 1 93.25 522 LEU A O 1
ATOM 4077 N N . LEU A 1 523 ? -14.672 3.873 -2.879 1 89.69 523 LEU A N 1
ATOM 4078 C CA . LEU A 1 523 ? -15.766 4.625 -2.279 1 89.69 523 LEU A CA 1
ATOM 4079 C C . LEU A 1 523 ? -17.062 3.826 -2.32 1 89.69 523 LEU A C 1
ATOM 4081 O O . LEU A 1 523 ? -17.781 3.844 -3.324 1 89.69 523 LEU A O 1
ATOM 4085 N N . VAL A 1 524 ? -17.375 3.062 -1.343 1 82.44 524 VAL A N 1
ATOM 4086 C CA . VAL A 1 524 ? -18.484 2.129 -1.363 1 82.44 524 VAL A CA 1
ATOM 4087 C C . VAL A 1 524 ? -19.625 2.656 -0.483 1 82.44 524 VAL A C 1
ATOM 4089 O O . VAL A 1 524 ? -19.375 3.312 0.531 1 82.44 524 VAL A O 1
ATOM 4092 N N . MET B 1 1 ? 10.234 -33.375 13.508 1 40.34 1 MET B N 1
ATOM 4093 C CA . MET B 1 1 ? 10.734 -32.094 13.078 1 40.34 1 MET B CA 1
ATOM 4094 C C . MET B 1 1 ? 9.992 -31.594 11.836 1 40.34 1 MET B C 1
ATOM 4096 O O . MET B 1 1 ? 9.555 -30.453 11.781 1 40.34 1 MET B O 1
ATOM 4100 N N . ALA B 1 2 ? 9.766 -32.562 10.883 1 48.47 2 ALA B N 1
ATOM 4101 C CA . ALA B 1 2 ? 9.109 -32.25 9.617 1 48.47 2 ALA B CA 1
ATOM 4102 C C . ALA B 1 2 ? 7.625 -31.953 9.828 1 48.47 2 ALA B C 1
ATOM 4104 O O . ALA B 1 2 ? 7.094 -30.984 9.281 1 48.47 2 ALA B O 1
ATOM 4105 N N . VAL B 1 3 ? 6.992 -32.688 10.742 1 52.78 3 VAL B N 1
ATOM 4106 C CA . VAL B 1 3 ? 5.559 -32.562 10.961 1 52.78 3 VAL B CA 1
ATOM 4107 C C . VAL B 1 3 ? 5.273 -31.25 11.703 1 52.78 3 VAL B C 1
ATOM 4109 O O . VAL B 1 3 ? 4.332 -30.531 11.359 1 52.78 3 VAL B O 1
ATOM 4112 N N . GLU B 1 4 ? 6.074 -30.953 12.688 1 55.12 4 GLU B N 1
ATOM 4113 C CA . GLU B 1 4 ? 5.914 -29.734 13.469 1 55.12 4 GLU B CA 1
ATOM 4114 C C . GLU B 1 4 ? 6.105 -28.484 12.594 1 55.12 4 GLU B C 1
ATOM 4116 O O . GLU B 1 4 ? 5.371 -27.516 12.727 1 55.12 4 GLU B O 1
ATOM 4121 N N . SER B 1 5 ? 6.926 -28.625 11.719 1 63.44 5 SER B N 1
ATOM 4122 C CA . SER B 1 5 ? 7.184 -27.547 10.781 1 63.44 5 SER B CA 1
ATOM 4123 C C . SER B 1 5 ? 6 -27.328 9.844 1 63.44 5 SER B C 1
ATOM 4125 O O . SER B 1 5 ? 5.617 -26.188 9.57 1 63.44 5 SER B O 1
ATOM 4127 N N . LYS B 1 6 ? 5.418 -28.375 9.594 1 71.31 6 LYS B N 1
ATOM 4128 C CA . LYS B 1 6 ? 4.281 -28.297 8.688 1 71.31 6 LYS B CA 1
ATOM 4129 C C . LYS B 1 6 ? 3.086 -27.625 9.352 1 71.31 6 LYS B C 1
ATOM 4131 O O . LYS B 1 6 ? 2.357 -26.859 8.719 1 71.31 6 LYS B O 1
ATOM 4136 N N . THR B 1 7 ? 3.027 -27.859 10.547 1 74.69 7 THR B N 1
ATOM 4137 C CA . THR B 1 7 ? 1.908 -27.25 11.25 1 74.69 7 THR B CA 1
ATOM 4138 C C . THR B 1 7 ? 2.152 -25.75 11.453 1 74.69 7 THR B C 1
ATOM 4140 O O . THR B 1 7 ? 1.224 -24.953 11.359 1 74.69 7 THR B O 1
ATOM 4143 N N . LYS B 1 8 ? 3.414 -25.484 11.617 1 79.31 8 LYS B N 1
ATOM 4144 C CA . LYS B 1 8 ? 3.803 -24.094 11.844 1 79.31 8 LYS B CA 1
ATOM 4145 C C . LYS B 1 8 ? 3.605 -23.266 10.586 1 79.31 8 LYS B C 1
ATOM 4147 O O . LYS B 1 8 ? 3.195 -22.094 10.672 1 79.31 8 LYS B O 1
ATOM 4152 N N . TYR B 1 9 ? 3.76 -23.969 9.469 1 79.94 9 TYR B N 1
ATOM 4153 C CA . TYR B 1 9 ? 3.736 -23.234 8.211 1 79.94 9 TYR B CA 1
ATOM 4154 C C . TYR B 1 9 ? 2.533 -23.641 7.363 1 79.94 9 TYR B C 1
ATOM 4156 O O . TYR B 1 9 ? 2.545 -23.484 6.141 1 79.94 9 TYR B O 1
ATOM 4164 N N . ASP B 1 10 ? 1.563 -24.172 7.941 1 80.56 10 ASP B N 1
ATOM 4165 C CA . ASP B 1 10 ? 0.405 -24.719 7.246 1 80.56 10 ASP B CA 1
ATOM 4166 C C . ASP B 1 10 ? -0.234 -23.672 6.328 1 80.56 10 ASP B C 1
ATOM 4168 O O . ASP B 1 10 ? -0.544 -23.969 5.172 1 80.56 10 ASP B O 1
ATOM 4172 N N . ARG B 1 11 ? -0.358 -22.578 6.824 1 79.69 11 ARG B N 1
ATOM 4173 C CA . ARG B 1 11 ? -1.038 -21.531 6.059 1 79.69 11 ARG B CA 1
ATOM 4174 C C . ARG B 1 11 ? -0.211 -21.109 4.848 1 79.69 11 ARG B C 1
ATOM 4176 O O . ARG B 1 11 ? -0.749 -20.938 3.754 1 79.69 11 ARG B O 1
ATOM 4183 N N . GLN B 1 12 ? 1.035 -21.016 4.996 1 82.81 12 GLN B N 1
ATOM 4184 C CA . GLN B 1 12 ? 1.932 -20.656 3.902 1 82.81 12 GLN B CA 1
ATOM 4185 C C . GLN B 1 12 ? 2.041 -21.781 2.879 1 82.81 12 GLN B C 1
ATOM 4187 O O . GLN B 1 12 ? 2.162 -21.516 1.679 1 82.81 12 GLN B O 1
ATOM 4192 N N . LEU B 1 13 ? 1.992 -22.938 3.363 1 83.88 13 LEU B N 1
ATOM 4193 C CA . LEU B 1 13 ? 2.078 -24.094 2.488 1 83.88 13 LEU B CA 1
ATOM 4194 C C . LEU B 1 13 ? 0.899 -24.141 1.522 1 83.88 13 LEU B C 1
ATOM 4196 O O . LEU B 1 13 ? 1.041 -24.594 0.384 1 83.88 13 LEU B O 1
ATOM 4200 N N . ARG B 1 14 ? -0.082 -23.594 2.008 1 82.62 14 ARG B N 1
ATOM 4201 C CA . ARG B 1 14 ? -1.263 -23.547 1.151 1 82.62 14 ARG B CA 1
ATOM 4202 C C . ARG B 1 14 ? -1.108 -22.5 0.055 1 82.62 14 ARG B C 1
ATOM 4204 O O . ARG B 1 14 ? -1.65 -22.656 -1.041 1 82.62 14 ARG B O 1
ATOM 4211 N N . ILE B 1 15 ? -0.342 -21.594 0.365 1 83.69 15 ILE B N 1
ATOM 4212 C CA . ILE B 1 15 ? -0.244 -20.469 -0.553 1 83.69 15 ILE B CA 1
ATOM 4213 C C . ILE B 1 15 ? 0.922 -20.688 -1.515 1 83.69 15 ILE B C 1
ATOM 4215 O O . ILE B 1 15 ? 0.765 -20.562 -2.73 1 83.69 15 ILE B O 1
ATOM 4219 N N . TRP B 1 16 ? 2.082 -21.109 -0.932 1 85.38 16 TRP B N 1
ATOM 4220 C CA . TRP B 1 16 ? 3.271 -21.219 -1.769 1 85.38 16 TRP B CA 1
ATOM 4221 C C . TRP B 1 16 ? 3.502 -22.672 -2.178 1 85.38 16 TRP B C 1
ATOM 4223 O O . TRP B 1 16 ? 4.32 -22.953 -3.059 1 85.38 16 TRP B O 1
ATOM 4233 N N . GLY B 1 17 ? 2.889 -23.609 -1.578 1 85 17 GLY B N 1
ATOM 4234 C CA . GLY B 1 17 ? 3.119 -25.016 -1.851 1 85 17 GLY B CA 1
ATOM 4235 C C . GLY B 1 17 ? 4.406 -25.531 -1.242 1 85 17 GLY B C 1
ATOM 4236 O O . GLY B 1 17 ? 5.184 -24.766 -0.67 1 85 17 GLY B O 1
ATOM 4237 N N . GLU B 1 18 ? 4.633 -26.766 -1.383 1 87.5 18 GLU B N 1
ATOM 4238 C CA . GLU B 1 18 ? 5.809 -27.422 -0.805 1 87.5 18 GLU B CA 1
ATOM 4239 C C . GLU B 1 18 ? 7.094 -26.922 -1.468 1 87.5 18 GLU B C 1
ATOM 4241 O O . GLU B 1 18 ? 8.109 -26.719 -0.795 1 87.5 18 GLU B O 1
ATOM 4246 N N . HIS B 1 19 ? 7.031 -26.75 -2.742 1 88.12 19 HIS B N 1
ATOM 4247 C CA . HIS B 1 19 ? 8.234 -26.312 -3.436 1 88.12 19 HIS B CA 1
ATOM 4248 C C . HIS B 1 19 ? 8.586 -24.875 -3.078 1 88.12 19 HIS B C 1
ATOM 4250 O O . HIS B 1 19 ? 9.766 -24.531 -2.967 1 88.12 19 HIS B O 1
ATOM 4256 N N . GLY B 1 20 ? 7.551 -24.062 -2.898 1 89.94 20 GLY B N 1
ATOM 4257 C CA . GLY B 1 20 ? 7.805 -22.703 -2.451 1 89.94 20 GLY B CA 1
ATOM 4258 C C . GLY B 1 20 ? 8.43 -22.625 -1.071 1 89.94 20 GLY B C 1
ATOM 4259 O O . GLY B 1 20 ? 9.391 -21.891 -0.856 1 89.94 20 GLY B O 1
ATOM 4260 N N . GLN B 1 21 ? 7.949 -23.438 -0.175 1 91.06 21 GLN B N 1
ATOM 4261 C CA . GLN B 1 21 ? 8.484 -23.484 1.183 1 91.06 21 GLN B CA 1
ATOM 4262 C C . GLN B 1 21 ? 9.922 -24 1.194 1 91.06 21 GLN B C 1
ATOM 4264 O O . GLN B 1 21 ? 10.758 -23.5 1.951 1 91.06 21 GLN B O 1
ATOM 4269 N N . ALA B 1 22 ? 10.125 -24.953 0.379 1 92.56 22 ALA B N 1
ATOM 4270 C CA . ALA B 1 22 ? 11.477 -25.484 0.274 1 92.56 22 ALA B CA 1
ATOM 4271 C C . ALA B 1 22 ? 12.453 -24.422 -0.23 1 92.56 22 ALA B C 1
ATOM 4273 O O . ALA B 1 22 ? 13.594 -24.359 0.229 1 92.56 22 ALA B O 1
ATOM 4274 N N . ALA B 1 23 ? 11.977 -23.641 -1.184 1 93.69 23 ALA B N 1
ATOM 4275 C CA . ALA B 1 23 ? 12.805 -22.562 -1.707 1 93.69 23 ALA B CA 1
ATOM 4276 C C . ALA B 1 23 ? 13.148 -21.547 -0.614 1 93.69 23 ALA B C 1
ATOM 4278 O O . ALA B 1 23 ? 14.281 -21.062 -0.534 1 93.69 23 ALA B O 1
ATOM 4279 N N . LEU B 1 24 ? 12.227 -21.219 0.212 1 94.5 24 LEU B N 1
ATOM 4280 C CA . LEU B 1 24 ? 12.43 -20.281 1.316 1 94.5 24 LEU B CA 1
ATOM 4281 C C . LEU B 1 24 ? 13.438 -20.844 2.314 1 94.5 24 LEU B C 1
ATOM 4283 O O . LEU B 1 24 ? 14.328 -20.125 2.773 1 94.5 24 LEU B O 1
ATOM 4287 N N . GLU B 1 25 ? 13.344 -22.078 2.586 1 95 25 GLU B N 1
ATOM 4288 C CA . GLU B 1 25 ? 14.188 -22.734 3.576 1 95 25 GLU B CA 1
ATOM 4289 C C . GLU B 1 25 ? 15.633 -22.828 3.088 1 95 25 GLU B C 1
ATOM 4291 O O . GLU B 1 25 ? 16.562 -22.938 3.891 1 95 25 GLU B O 1
ATOM 4296 N N . LYS B 1 26 ? 15.781 -22.766 1.822 1 95.62 26 LYS B N 1
ATOM 4297 C CA . LYS B 1 26 ? 17.125 -22.859 1.249 1 95.62 26 LYS B CA 1
ATOM 4298 C C . LYS B 1 26 ? 17.734 -21.484 1.013 1 95.62 26 LYS B C 1
ATOM 4300 O O . LYS B 1 26 ? 18.938 -21.359 0.794 1 95.62 26 LYS B O 1
ATOM 4305 N N . ALA B 1 27 ? 16.953 -20.5 1.069 1 97.19 27 ALA B N 1
ATOM 4306 C CA . ALA B 1 27 ? 17.375 -19.141 0.723 1 97.19 27 ALA B CA 1
ATOM 4307 C C . ALA B 1 27 ? 18.297 -18.562 1.793 1 97.19 27 ALA B C 1
ATOM 4309 O O . ALA B 1 27 ? 18.125 -18.844 2.982 1 97.19 27 ALA B O 1
ATOM 4310 N N . ASN B 1 28 ? 19.297 -17.875 1.36 1 98.06 28 ASN B N 1
ATOM 4311 C CA . ASN B 1 28 ? 20.234 -17.125 2.191 1 98.06 28 ASN B CA 1
ATOM 4312 C C . ASN B 1 28 ? 20.141 -15.625 1.938 1 98.06 28 ASN B C 1
ATOM 4314 O O . ASN B 1 28 ? 20.5 -15.148 0.863 1 98.06 28 ASN B O 1
ATOM 4318 N N . ILE B 1 29 ? 19.719 -14.883 2.984 1 98.31 29 ILE B N 1
ATOM 4319 C CA . ILE B 1 29 ? 19.406 -13.469 2.791 1 98.31 29 ILE B CA 1
ATOM 4320 C C . ILE B 1 29 ? 20.422 -12.602 3.514 1 98.31 29 ILE B C 1
ATOM 4322 O O . ILE B 1 29 ? 20.828 -12.914 4.637 1 98.31 29 ILE B O 1
ATOM 4326 N N . CYS B 1 30 ? 20.859 -11.594 2.883 1 98.69 30 CYS B N 1
ATOM 4327 C CA . CYS B 1 30 ? 21.703 -10.562 3.48 1 98.69 30 CYS B CA 1
ATOM 4328 C C . CYS B 1 30 ? 20.953 -9.258 3.658 1 98.69 30 CYS B C 1
ATOM 4330 O O . CYS B 1 30 ? 20.328 -8.766 2.717 1 98.69 30 CYS B O 1
ATOM 4332 N N . LEU B 1 31 ? 20.922 -8.734 4.828 1 98.75 31 LEU B N 1
ATOM 4333 C CA . LEU B 1 31 ? 20.312 -7.434 5.078 1 98.75 31 LEU B CA 1
ATOM 4334 C C . LEU B 1 31 ? 21.375 -6.383 5.363 1 98.75 31 LEU B C 1
ATOM 4336 O O . LEU B 1 31 ? 22.219 -6.57 6.246 1 98.75 31 LEU B O 1
ATOM 4340 N N . LEU B 1 32 ? 21.328 -5.355 4.578 1 98.75 32 LEU B N 1
ATOM 4341 C CA . LEU B 1 32 ? 22.203 -4.219 4.82 1 98.75 32 LEU B CA 1
ATOM 4342 C C . LEU B 1 32 ? 21.484 -3.125 5.602 1 98.75 32 LEU B C 1
ATOM 4344 O O . LEU B 1 32 ? 20.516 -2.539 5.105 1 98.75 32 LEU B O 1
ATOM 4348 N N . ASN B 1 33 ? 21.938 -2.779 6.797 1 98 33 ASN B N 1
ATOM 4349 C CA . ASN B 1 33 ? 21.359 -1.847 7.754 1 98 33 ASN B CA 1
ATOM 4350 C C . ASN B 1 33 ? 20.078 -2.41 8.375 1 98 33 ASN B C 1
ATOM 4352 O O . ASN B 1 33 ? 19.062 -2.541 7.695 1 98 33 ASN B O 1
ATOM 4356 N N . CYS B 1 34 ? 20.141 -2.648 9.641 1 97.56 34 CYS B N 1
ATOM 4357 C CA . CYS B 1 34 ? 19 -3.264 10.305 1 97.56 34 CYS B CA 1
ATOM 4358 C C . CYS B 1 34 ? 18.234 -2.24 11.133 1 97.56 34 CYS B C 1
ATOM 4360 O O . CYS B 1 34 ? 17.906 -2.496 12.297 1 97.56 34 CYS B O 1
ATOM 4362 N N . GLY B 1 35 ? 18.047 -1.009 10.531 1 96.38 35 GLY B N 1
ATOM 4363 C CA . GLY B 1 35 ? 17.094 -0.076 11.109 1 96.38 35 GLY B CA 1
ATOM 4364 C C . GLY B 1 35 ? 15.68 -0.607 11.133 1 96.38 35 GLY B C 1
ATOM 4365 O O . GLY B 1 35 ? 15.453 -1.792 10.875 1 96.38 35 GLY B O 1
ATOM 4366 N N . PRO B 1 36 ? 14.727 0.239 11.43 1 95.88 36 PRO B N 1
ATOM 4367 C CA . PRO B 1 36 ? 13.344 -0.215 11.547 1 95.88 36 PRO B CA 1
ATOM 4368 C C . PRO B 1 36 ? 12.836 -0.887 10.266 1 95.88 36 PRO B C 1
ATOM 4370 O O . PRO B 1 36 ? 12.195 -1.937 10.336 1 95.88 36 PRO B O 1
ATOM 4373 N N . THR B 1 37 ? 13.117 -0.354 9.117 1 97.62 37 THR B N 1
ATOM 4374 C CA . THR B 1 37 ? 12.633 -0.875 7.84 1 97.62 37 THR B CA 1
ATOM 4375 C C . THR B 1 37 ? 13.203 -2.266 7.574 1 97.62 37 THR B C 1
ATOM 4377 O O . THR B 1 37 ? 12.461 -3.191 7.23 1 97.62 37 THR B O 1
ATOM 4380 N N . GLY B 1 38 ? 14.492 -2.389 7.695 1 98 38 GLY B N 1
ATOM 4381 C CA . GLY B 1 3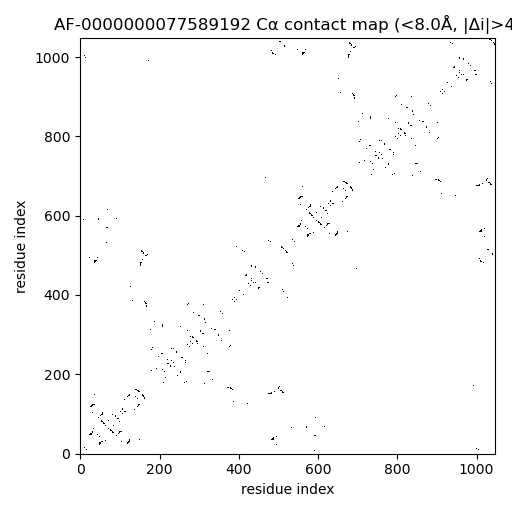8 ? 15.133 -3.678 7.496 1 98 38 GLY B CA 1
ATOM 4382 C C . GLY B 1 38 ? 14.703 -4.723 8.5 1 98 38 GLY B C 1
ATOM 4383 O O . GLY B 1 38 ? 14.492 -5.887 8.148 1 98 38 GLY B O 1
ATOM 4384 N N . SER B 1 39 ? 14.562 -4.309 9.75 1 97.31 39 SER B N 1
ATOM 4385 C CA . SER B 1 39 ? 14.141 -5.215 10.812 1 97.31 39 SER B CA 1
ATOM 4386 C C . SER B 1 39 ? 12.742 -5.758 10.562 1 97.31 39 SER B C 1
ATOM 4388 O O . SER B 1 39 ? 12.484 -6.945 10.766 1 97.31 39 SER B O 1
ATOM 4390 N N . GLU B 1 40 ? 11.867 -4.855 10.117 1 97.06 40 GLU B N 1
ATOM 4391 C CA . GLU B 1 40 ? 10.516 -5.281 9.781 1 97.06 40 GLU B CA 1
ATOM 4392 C C . GLU B 1 40 ? 10.516 -6.301 8.648 1 97.06 40 GLU B C 1
ATOM 4394 O O . GLU B 1 40 ? 9.797 -7.301 8.703 1 97.06 40 GLU B O 1
ATOM 4399 N N . ALA B 1 41 ? 11.266 -6.074 7.613 1 97.56 41 ALA B N 1
ATOM 4400 C CA . ALA B 1 41 ? 11.352 -6.984 6.473 1 97.56 41 ALA B CA 1
ATOM 4401 C C . ALA B 1 41 ? 11.875 -8.352 6.898 1 97.56 41 ALA B C 1
ATOM 4403 O O . ALA B 1 41 ? 11.305 -9.383 6.535 1 97.56 41 ALA B O 1
ATOM 4404 N N . LEU B 1 42 ? 12.93 -8.328 7.688 1 97.5 42 LEU B N 1
ATOM 4405 C CA . LEU B 1 42 ? 13.57 -9.57 8.094 1 97.5 42 LEU B CA 1
ATOM 4406 C C . LEU B 1 42 ? 12.664 -10.367 9.031 1 97.5 42 LEU B C 1
ATOM 4408 O O . LEU B 1 42 ? 12.641 -11.602 8.984 1 97.5 42 LEU B O 1
ATOM 4412 N N . LYS B 1 43 ? 12.016 -9.648 9.945 1 96.5 43 LYS B N 1
ATOM 4413 C CA . LYS B 1 43 ? 11.07 -10.312 10.844 1 96.5 43 LYS B CA 1
ATOM 4414 C C . LYS B 1 43 ? 10.062 -11.148 10.055 1 96.5 43 LYS B C 1
ATOM 4416 O O . LYS B 1 43 ? 9.805 -12.305 10.398 1 96.5 43 LYS B O 1
ATOM 4421 N N . ASN B 1 44 ? 9.555 -10.594 9.023 1 95.69 44 ASN B N 1
ATOM 4422 C CA . ASN B 1 44 ? 8.562 -11.289 8.211 1 95.69 44 ASN B CA 1
ATOM 4423 C C . ASN B 1 44 ? 9.172 -12.5 7.508 1 95.69 44 ASN B C 1
ATOM 4425 O O . ASN B 1 44 ? 8.547 -13.562 7.434 1 95.69 44 ASN B O 1
ATOM 4429 N N . LEU B 1 45 ? 10.352 -12.367 7.023 1 96.56 45 LEU B N 1
ATOM 4430 C CA . LEU B 1 45 ? 11 -13.461 6.305 1 96.56 45 LEU B CA 1
ATOM 4431 C C . LEU B 1 45 ? 11.375 -14.594 7.254 1 96.56 45 LEU B C 1
ATOM 4433 O O . LEU B 1 45 ? 11.234 -15.766 6.906 1 96.56 45 LEU B O 1
ATOM 4437 N N . VAL B 1 46 ? 11.82 -14.188 8.43 1 95.56 46 VAL B N 1
ATOM 4438 C CA . VAL B 1 46 ? 12.18 -15.18 9.43 1 95.56 46 VAL B CA 1
ATOM 4439 C C . VAL B 1 46 ? 10.938 -15.945 9.875 1 95.56 46 VAL B C 1
ATOM 4441 O O . VAL B 1 46 ? 10.969 -17.172 10.008 1 95.56 46 VAL B O 1
ATOM 4444 N N . LEU B 1 47 ? 9.891 -15.211 10.094 1 91.88 47 LEU B N 1
ATOM 4445 C CA . LEU B 1 47 ? 8.625 -15.844 10.453 1 91.88 47 LEU B CA 1
ATOM 4446 C C . LEU B 1 47 ? 8.164 -16.797 9.352 1 91.88 47 LEU B C 1
ATOM 4448 O O . LEU B 1 47 ? 7.531 -17.812 9.641 1 91.88 47 LEU B O 1
ATOM 4452 N N . GLY B 1 48 ? 8.469 -16.469 8.078 1 89.62 48 GLY B N 1
ATOM 4453 C CA . GLY B 1 48 ? 8.062 -17.266 6.941 1 89.62 48 GLY B CA 1
ATOM 4454 C C . GLY B 1 48 ? 8.93 -18.5 6.734 1 89.62 48 GLY B C 1
ATOM 4455 O O . GLY B 1 48 ? 8.641 -19.328 5.867 1 89.62 48 GLY B O 1
ATOM 4456 N N . GLY B 1 49 ? 10.039 -18.609 7.484 1 92 49 GLY B N 1
ATOM 4457 C CA . GLY B 1 49 ? 10.852 -19.812 7.449 1 92 49 GLY B CA 1
ATOM 4458 C C . GLY B 1 49 ? 12.023 -19.703 6.492 1 92 49 GLY B C 1
ATOM 4459 O O . GLY B 1 49 ? 12.383 -20.688 5.844 1 92 49 GLY B O 1
ATOM 4460 N N . ILE B 1 50 ? 12.555 -18.578 6.348 1 94.69 50 ILE B N 1
ATOM 4461 C CA . ILE B 1 50 ? 13.758 -18.406 5.531 1 94.69 50 ILE B CA 1
ATOM 4462 C C . ILE B 1 50 ? 14.898 -19.234 6.117 1 94.69 50 ILE B C 1
ATOM 4464 O O . ILE B 1 50 ? 14.906 -19.531 7.32 1 94.69 50 ILE B O 1
ATOM 4468 N N . GLY B 1 51 ? 15.773 -19.672 5.258 1 95.94 51 GLY B N 1
ATOM 4469 C CA . GLY B 1 51 ? 16.828 -20.578 5.703 1 95.94 51 GLY B CA 1
ATOM 4470 C C . GLY B 1 51 ? 17.875 -19.891 6.566 1 95.94 51 GLY B C 1
ATOM 4471 O O . GLY B 1 51 ? 18.203 -20.375 7.648 1 95.94 51 GLY B O 1
ATOM 4472 N N . SER B 1 52 ? 18.375 -18.875 6.02 1 97.5 52 SER B N 1
ATOM 4473 C CA . SER B 1 52 ? 19.438 -18.203 6.746 1 97.5 52 SER B CA 1
ATOM 4474 C C . SER B 1 52 ? 19.438 -16.703 6.453 1 97.5 52 SER B C 1
ATOM 4476 O O . SER B 1 52 ? 19 -16.266 5.383 1 97.5 52 SER B O 1
ATOM 4478 N N . ILE B 1 53 ? 19.922 -15.961 7.465 1 98.06 53 ILE B N 1
ATOM 4479 C CA . ILE B 1 53 ? 20 -14.508 7.316 1 98.06 53 ILE B CA 1
ATOM 4480 C C . ILE B 1 53 ? 21.344 -14.016 7.832 1 98.06 53 ILE B C 1
ATOM 4482 O O . ILE B 1 53 ? 21.922 -14.609 8.742 1 98.06 53 ILE B O 1
ATOM 4486 N N . THR B 1 54 ? 21.859 -13.039 7.223 1 98.56 54 THR B N 1
ATOM 4487 C CA . THR B 1 54 ? 23.031 -12.312 7.691 1 98.56 54 THR B CA 1
ATOM 4488 C C . THR B 1 54 ? 22.75 -10.812 7.773 1 98.56 54 THR B C 1
ATOM 4490 O O . THR B 1 54 ? 22.359 -10.195 6.781 1 98.56 54 THR B O 1
ATOM 4493 N N . VAL B 1 55 ? 22.938 -10.289 8.938 1 98.5 55 VAL B N 1
ATOM 4494 C CA . VAL B 1 55 ? 22.656 -8.883 9.172 1 98.5 55 VAL B CA 1
ATOM 4495 C C . VAL B 1 55 ? 23.953 -8.086 9.203 1 98.5 55 VAL B C 1
ATOM 4497 O O . VAL B 1 55 ? 24.859 -8.391 9.984 1 98.5 55 VAL B O 1
ATOM 4500 N N . ILE B 1 56 ? 24.047 -7.098 8.359 1 98.56 56 ILE B N 1
ATOM 4501 C CA . ILE B 1 56 ? 25.234 -6.242 8.297 1 98.56 56 ILE B CA 1
ATOM 4502 C C . ILE B 1 56 ? 24.875 -4.84 8.789 1 98.56 56 ILE B C 1
ATOM 4504 O O . ILE B 1 56 ? 24.031 -4.16 8.195 1 98.56 56 ILE B O 1
ATOM 4508 N N . ASP B 1 57 ? 25.469 -4.398 9.812 1 98.38 57 ASP B N 1
ATOM 4509 C CA . ASP B 1 57 ? 25.281 -3.074 10.391 1 98.38 57 ASP B CA 1
ATOM 4510 C C . ASP B 1 57 ? 26.438 -2.711 11.32 1 98.38 57 ASP B C 1
ATOM 4512 O O . ASP B 1 57 ? 26.766 -3.469 12.234 1 98.38 57 ASP B O 1
ATOM 4516 N N . GLY B 1 58 ? 27.047 -1.623 11.109 1 97.19 58 GLY B N 1
ATOM 4517 C CA . GLY B 1 58 ? 28.203 -1.241 11.898 1 97.19 58 GLY B CA 1
ATOM 4518 C C . GLY B 1 58 ? 27.859 -0.298 13.039 1 97.19 58 GLY B C 1
ATOM 4519 O O . GLY B 1 58 ? 28.75 0.14 13.773 1 97.19 58 GLY B O 1
ATOM 4520 N N . THR B 1 59 ? 26.594 -0.029 13.289 1 96.5 59 THR B N 1
ATOM 4521 C CA . THR B 1 59 ? 26.203 0.974 14.273 1 96.5 59 THR B CA 1
ATOM 4522 C C . THR B 1 59 ? 25.875 0.318 15.609 1 96.5 59 THR B C 1
ATOM 4524 O O . THR B 1 59 ? 25.625 -0.885 15.672 1 96.5 59 THR B O 1
ATOM 4527 N N . LYS B 1 60 ? 25.938 1.172 16.656 1 97.62 60 LYS B N 1
ATOM 4528 C CA . LYS B 1 60 ? 25.516 0.772 17.984 1 97.62 60 LYS B CA 1
ATOM 4529 C C . LYS B 1 60 ? 24.125 1.298 18.312 1 97.62 60 LYS B C 1
ATOM 4531 O O . LYS B 1 60 ? 23.688 2.301 17.734 1 97.62 60 LYS B O 1
ATOM 4536 N N . VAL B 1 61 ? 23.438 0.632 19.188 1 96.75 61 VAL B N 1
ATOM 4537 C CA . VAL B 1 61 ? 22.078 1.006 19.562 1 96.75 61 VAL B CA 1
ATOM 4538 C C . VAL B 1 61 ? 22.094 2.312 20.344 1 96.75 61 VAL B C 1
ATOM 4540 O O . VAL B 1 61 ? 22.844 2.451 21.312 1 96.75 61 VAL B O 1
ATOM 4543 N N . GLU B 1 62 ? 21.328 3.221 19.875 1 93.69 62 GLU B N 1
ATOM 4544 C CA . GLU B 1 62 ? 21.156 4.504 20.547 1 93.69 62 GLU B CA 1
ATOM 4545 C C . GLU B 1 62 ? 19.734 4.672 21.062 1 93.69 62 GLU B C 1
ATOM 4547 O O . GLU B 1 62 ? 18.859 3.869 20.734 1 93.69 62 GLU B O 1
ATOM 4552 N N . ASN B 1 63 ? 19.484 5.676 21.797 1 88.69 63 ASN B N 1
ATOM 4553 C CA . ASN B 1 63 ? 18.188 5.887 22.438 1 88.69 63 ASN B CA 1
ATOM 4554 C C . ASN B 1 63 ? 17.078 6.047 21.406 1 88.69 63 ASN B C 1
ATOM 4556 O O . ASN B 1 63 ? 15.969 5.547 21.594 1 88.69 63 ASN B O 1
ATOM 4560 N N . HIS B 1 64 ? 17.422 6.688 20.375 1 86.12 64 HIS B N 1
ATOM 4561 C CA . HIS B 1 64 ? 16.391 6.957 19.375 1 86.12 64 HIS B CA 1
ATOM 4562 C C . HIS B 1 64 ? 15.953 5.676 18.672 1 86.12 64 HIS B C 1
ATOM 4564 O O . HIS B 1 64 ? 14.867 5.617 18.094 1 86.12 64 HIS B O 1
ATOM 4570 N N . ASP B 1 65 ? 16.828 4.684 18.734 1 90.81 65 ASP B N 1
ATOM 4571 C CA . ASP B 1 65 ? 16.484 3.414 18.094 1 90.81 65 ASP B CA 1
ATOM 4572 C C . ASP B 1 65 ? 15.359 2.705 18.844 1 90.81 65 ASP B C 1
ATOM 4574 O O . ASP B 1 65 ? 14.609 1.924 18.25 1 90.81 65 ASP B O 1
ATOM 4578 N N . LEU B 1 66 ? 15.234 2.959 20.109 1 88.06 66 LEU B N 1
ATOM 4579 C CA . LEU B 1 66 ? 14.25 2.289 20.953 1 88.06 66 LEU B CA 1
ATOM 4580 C C . LEU B 1 66 ? 12.836 2.74 20.609 1 88.06 66 LEU B C 1
ATOM 4582 O O . LEU B 1 66 ? 11.867 2.031 20.891 1 88.06 66 LEU B O 1
ATOM 4586 N N . GLY B 1 67 ? 12.758 3.826 19.922 1 85.44 67 GLY B N 1
ATOM 4587 C CA . GLY B 1 67 ? 11.445 4.367 19.609 1 85.44 67 GLY B CA 1
ATOM 4588 C C . GLY B 1 67 ? 10.93 3.922 18.266 1 85.44 67 GLY B C 1
ATOM 4589 O O . GLY B 1 67 ? 9.766 4.176 17.922 1 85.44 67 GLY B O 1
ATOM 4590 N N . ASN B 1 68 ? 11.797 3.256 17.531 1 89.44 68 ASN B N 1
ATOM 4591 C CA . ASN B 1 68 ? 11.312 2.969 16.188 1 89.44 68 ASN B CA 1
ATOM 4592 C C . ASN B 1 68 ? 11.734 1.58 15.727 1 89.44 68 ASN B C 1
ATOM 4594 O O . ASN B 1 68 ? 11.367 1.146 14.633 1 89.44 68 ASN B O 1
ATOM 4598 N N . ASN B 1 69 ? 12.453 0.882 16.469 1 91.62 69 ASN B N 1
ATOM 4599 C CA . ASN B 1 69 ? 12.844 -0.496 16.188 1 91.62 69 ASN B CA 1
ATOM 4600 C C . ASN B 1 69 ? 12.375 -1.448 17.281 1 91.62 69 ASN B C 1
ATOM 4602 O O . ASN B 1 69 ? 12.992 -1.523 18.344 1 91.62 69 ASN B O 1
ATOM 4606 N N . PHE B 1 70 ? 11.469 -2.215 17.031 1 91.88 70 PHE B N 1
ATOM 4607 C CA . PHE B 1 70 ? 10.781 -3.029 18.031 1 91.88 70 PHE B CA 1
ATOM 4608 C C . PHE B 1 70 ? 11.664 -4.176 18.5 1 91.88 70 PHE B C 1
ATOM 4610 O O . PHE B 1 70 ? 11.367 -4.828 19.5 1 91.88 70 PHE B O 1
ATOM 4617 N N . MET B 1 71 ? 12.734 -4.43 17.828 1 93.88 71 MET B N 1
ATOM 4618 C CA . MET B 1 71 ? 13.586 -5.566 18.172 1 93.88 71 MET B CA 1
ATOM 4619 C C . MET B 1 71 ? 14.625 -5.172 19.219 1 93.88 71 MET B C 1
ATOM 4621 O O . MET B 1 71 ? 15.422 -6.008 19.656 1 93.88 71 MET B O 1
ATOM 4625 N N . LEU B 1 72 ? 14.617 -3.93 19.578 1 92.88 72 LEU B N 1
ATOM 4626 C CA . LEU B 1 72 ? 15.594 -3.404 20.531 1 92.88 72 LEU B CA 1
ATOM 4627 C C . LEU B 1 72 ? 14.914 -2.99 21.828 1 92.88 72 LEU B C 1
ATOM 4629 O O . LEU B 1 72 ? 13.75 -2.576 21.828 1 92.88 72 LEU B O 1
ATOM 4633 N N . ASP B 1 73 ? 15.641 -3.127 22.875 1 88.06 73 ASP B N 1
ATOM 4634 C CA . ASP B 1 73 ? 15.148 -2.682 24.172 1 88.06 73 ASP B CA 1
ATOM 4635 C C . ASP B 1 73 ? 16.234 -1.948 24.953 1 88.06 73 ASP B C 1
ATOM 4637 O O . ASP B 1 73 ? 17.312 -1.667 24.422 1 88.06 73 ASP B O 1
ATOM 4641 N N . GLU B 1 74 ? 15.984 -1.568 26.156 1 88 74 GLU B N 1
ATOM 4642 C CA . GLU B 1 74 ? 16.891 -0.76 26.953 1 88 74 GLU B CA 1
ATOM 4643 C C . GLU B 1 74 ? 18.203 -1.501 27.219 1 88 74 GLU B C 1
ATOM 4645 O O . GLU B 1 74 ? 19.266 -0.883 27.312 1 88 74 GLU B O 1
ATOM 4650 N N . MET B 1 75 ? 18.141 -2.789 27.25 1 91.19 75 MET B N 1
ATOM 4651 C CA . MET B 1 75 ? 19.328 -3.594 27.516 1 91.19 75 MET B CA 1
ATOM 4652 C C . MET B 1 75 ? 20.25 -3.605 26.297 1 91.19 75 MET B C 1
ATOM 4654 O O . MET B 1 75 ? 21.422 -3.955 26.422 1 91.19 75 MET B O 1
ATOM 4658 N N . SER B 1 76 ? 19.719 -3.234 25.188 1 93.94 76 SER B N 1
ATOM 4659 C CA . SER B 1 76 ? 20.469 -3.24 23.938 1 93.94 76 SER B CA 1
ATOM 4660 C C . SER B 1 76 ? 21.328 -1.984 23.812 1 93.94 76 SER B C 1
ATOM 4662 O O . SER B 1 76 ? 22.25 -1.934 22.984 1 93.94 76 SER B O 1
ATOM 4664 N N . LEU B 1 77 ? 21.141 -0.963 24.672 1 94.69 77 LEU B N 1
ATOM 4665 C CA . LEU B 1 77 ? 21.797 0.326 24.516 1 94.69 77 LEU B CA 1
ATOM 4666 C C . LEU B 1 77 ? 23.312 0.164 24.562 1 94.69 77 LEU B C 1
ATOM 4668 O O . LEU B 1 77 ? 23.859 -0.497 25.453 1 94.69 77 LEU B O 1
ATOM 4672 N N . GLY B 1 78 ? 23.953 0.704 23.516 1 96.69 78 GLY B N 1
ATOM 4673 C CA . GLY B 1 78 ? 25.406 0.683 23.453 1 96.69 78 GLY B CA 1
ATOM 4674 C C . GLY B 1 78 ? 25.969 -0.579 22.828 1 96.69 78 GLY B C 1
ATOM 4675 O O . GLY B 1 78 ? 27.156 -0.652 22.5 1 96.69 78 GLY B O 1
ATOM 4676 N N . GLN B 1 79 ? 25.141 -1.525 22.562 1 97.56 79 GLN B N 1
ATOM 4677 C CA . GLN B 1 79 ? 25.562 -2.777 21.938 1 97.56 79 GLN B CA 1
ATOM 4678 C C . GLN B 1 79 ? 25.453 -2.697 20.422 1 97.56 79 GLN B C 1
ATOM 4680 O O . GLN B 1 79 ? 24.859 -1.762 19.891 1 97.56 79 GLN B O 1
ATOM 4685 N N . SER B 1 80 ? 26.109 -3.688 19.828 1 98 80 SER B N 1
ATOM 4686 C CA . SER B 1 80 ? 26 -3.785 18.375 1 98 80 SER B CA 1
ATOM 4687 C C . SER B 1 80 ? 24.547 -3.988 17.938 1 98 80 SER B C 1
ATOM 4689 O O . SER B 1 80 ? 23.875 -4.914 18.406 1 98 80 SER B O 1
ATOM 4691 N N . LYS B 1 81 ? 24.141 -3.1 17.141 1 97.5 81 LYS B N 1
ATOM 4692 C CA . LYS B 1 81 ? 22.766 -3.221 16.672 1 97.5 81 LYS B CA 1
ATOM 4693 C C . LYS B 1 81 ? 22.562 -4.531 15.922 1 97.5 81 LYS B C 1
ATOM 4695 O O . LYS B 1 81 ? 21.531 -5.203 16.109 1 97.5 81 LYS B O 1
ATOM 4700 N N . ALA B 1 82 ? 23.453 -4.855 15 1 98.19 82 ALA B N 1
ATOM 4701 C CA . ALA B 1 82 ? 23.375 -6.094 14.227 1 98.19 82 ALA B CA 1
ATOM 4702 C C . ALA B 1 82 ? 23.266 -7.309 15.148 1 98.19 82 ALA B C 1
ATOM 4704 O O . ALA B 1 82 ? 22.469 -8.219 14.891 1 98.19 82 ALA B O 1
ATOM 4705 N N . LYS B 1 83 ? 24 -7.309 16.172 1 97.88 83 LYS B N 1
ATOM 4706 C CA . LYS B 1 83 ? 23.984 -8.406 17.141 1 97.88 83 LYS B CA 1
ATOM 4707 C C . LYS B 1 83 ? 22.641 -8.516 17.828 1 97.88 83 LYS B C 1
ATOM 4709 O O . LYS B 1 83 ? 22.078 -9.609 17.953 1 97.88 83 LYS B O 1
ATOM 4714 N N . CYS B 1 84 ? 22.141 -7.371 18.312 1 97.19 84 CYS B N 1
ATOM 4715 C CA . CYS B 1 84 ? 20.875 -7.352 19.047 1 97.19 84 CYS B CA 1
ATOM 4716 C C . CYS B 1 84 ? 19.734 -7.82 18.156 1 97.19 84 CYS B C 1
ATOM 4718 O O . CYS B 1 84 ? 18.906 -8.633 18.578 1 97.19 84 CYS B O 1
ATOM 4720 N N . VAL B 1 85 ? 19.688 -7.336 16.922 1 96.94 85 VAL B N 1
ATOM 4721 C CA . VAL B 1 85 ? 18.641 -7.691 15.977 1 96.94 85 VAL B CA 1
ATOM 4722 C C . VAL B 1 85 ? 18.719 -9.18 15.641 1 96.94 85 VAL B C 1
ATOM 4724 O O . VAL B 1 85 ? 17.703 -9.875 15.602 1 96.94 85 VAL B O 1
ATOM 4727 N N . CYS B 1 86 ? 19.891 -9.648 15.422 1 96.19 86 CYS B N 1
ATOM 4728 C CA . CYS B 1 86 ? 20.094 -11.055 15.102 1 96.19 86 CYS B CA 1
ATOM 4729 C C . CYS B 1 86 ? 19.641 -11.945 16.25 1 96.19 86 CYS B C 1
ATOM 4731 O O . CYS B 1 86 ? 19.016 -12.984 16.031 1 96.19 86 CYS B O 1
ATOM 4733 N N . THR B 1 87 ? 19.984 -11.57 17.453 1 94.5 87 THR B N 1
ATOM 4734 C CA . THR B 1 87 ? 19.594 -12.336 18.625 1 94.5 87 THR B CA 1
ATOM 4735 C C . THR B 1 87 ? 18.062 -12.422 18.734 1 94.5 87 THR B C 1
ATOM 4737 O O . THR B 1 87 ? 17.516 -13.492 19 1 94.5 87 THR B O 1
ATOM 4740 N N . PHE B 1 88 ? 17.453 -11.328 18.531 1 93.31 88 PHE B N 1
ATOM 4741 C CA . PHE B 1 88 ? 16 -11.281 18.578 1 93.31 88 PHE B CA 1
ATOM 4742 C C . PHE B 1 88 ? 15.406 -12.227 17.531 1 93.31 88 PHE B C 1
ATOM 4744 O O . PHE B 1 88 ? 14.484 -12.984 17.828 1 93.31 88 PHE B O 1
ATOM 4751 N N . LEU B 1 89 ? 15.922 -12.188 16.359 1 94.19 89 LEU B N 1
ATOM 4752 C CA . LEU B 1 89 ? 15.391 -12.969 15.242 1 94.19 89 LEU B CA 1
ATOM 4753 C C . LEU B 1 89 ? 15.609 -14.461 15.477 1 94.19 89 LEU B C 1
ATOM 4755 O O . LEU B 1 89 ? 14.758 -15.281 15.117 1 94.19 89 LEU B O 1
ATOM 4759 N N . GLN B 1 90 ? 16.703 -14.766 16.031 1 91.62 90 GLN B N 1
ATOM 4760 C CA . GLN B 1 90 ? 16.984 -16.156 16.344 1 91.62 90 GLN B CA 1
ATOM 4761 C C . GLN B 1 90 ? 16 -16.703 17.375 1 91.62 90 GLN B C 1
ATOM 4763 O O . GLN B 1 90 ? 15.617 -17.875 17.328 1 91.62 90 GLN B O 1
ATOM 4768 N N . GLU B 1 91 ? 15.656 -15.844 18.266 1 87.5 91 GLU B N 1
ATOM 4769 C CA . GLU B 1 91 ? 14.68 -16.234 19.281 1 87.5 91 GLU B CA 1
ATOM 4770 C C . GLU B 1 91 ? 13.289 -16.391 18.672 1 87.5 91 GLU B C 1
ATOM 4772 O O . GLU B 1 91 ? 12.508 -17.234 19.125 1 87.5 91 GLU B O 1
ATOM 4777 N N . LEU B 1 92 ? 13.016 -15.648 17.734 1 87.94 92 LEU B N 1
ATOM 4778 C CA . LEU B 1 92 ? 11.719 -15.688 17.062 1 87.94 92 LEU B CA 1
ATOM 4779 C C . LEU B 1 92 ? 11.523 -17.016 16.344 1 87.94 92 LEU B C 1
ATOM 4781 O O . LEU B 1 92 ? 10.422 -17.562 16.359 1 87.94 92 LEU B O 1
ATOM 4785 N N . ASN B 1 93 ? 12.523 -17.516 15.672 1 88.88 93 ASN B N 1
ATOM 4786 C CA . ASN B 1 93 ? 12.492 -18.781 14.938 1 88.88 93 ASN B CA 1
ATOM 4787 C C . ASN B 1 93 ? 13.844 -19.484 14.984 1 88.88 93 ASN B C 1
ATOM 4789 O O . ASN B 1 93 ? 14.75 -19.156 14.211 1 88.88 93 ASN B O 1
ATOM 4793 N N . ASP B 1 94 ? 13.922 -20.5 15.672 1 87.88 94 ASP B N 1
ATOM 4794 C CA . ASP B 1 94 ? 15.203 -21.156 15.938 1 87.88 94 ASP B CA 1
ATOM 4795 C C . ASP B 1 94 ? 15.633 -22.016 14.75 1 87.88 94 ASP B C 1
ATOM 4797 O O . ASP B 1 94 ? 16.781 -22.453 14.672 1 87.88 94 ASP B O 1
ATOM 4801 N N . ALA B 1 95 ? 14.75 -22.203 13.812 1 87.88 95 ALA B N 1
ATOM 4802 C CA . ALA B 1 95 ? 15.086 -22.969 12.617 1 87.88 95 ALA B CA 1
ATOM 4803 C C . ALA B 1 95 ? 15.891 -22.125 11.625 1 87.88 95 ALA B C 1
ATOM 4805 O O . ALA B 1 95 ? 16.516 -22.672 10.711 1 87.88 95 ALA B O 1
ATOM 4806 N N . VAL B 1 96 ? 15.891 -20.844 11.844 1 92.12 96 VAL B N 1
ATOM 4807 C CA . VAL B 1 96 ? 16.562 -19.938 10.93 1 92.12 96 VAL B CA 1
ATOM 4808 C C . VAL B 1 96 ? 17.984 -19.656 11.438 1 92.12 96 VAL B C 1
ATOM 4810 O O . VAL B 1 96 ? 18.156 -19.25 12.594 1 92.12 96 VAL B O 1
ATOM 4813 N N . LYS B 1 97 ? 18.969 -19.906 10.578 1 95.25 97 LYS B N 1
ATOM 4814 C CA . LYS B 1 97 ? 20.359 -19.578 10.922 1 95.25 97 LYS B CA 1
ATOM 4815 C C . LYS B 1 97 ? 20.609 -18.078 10.781 1 95.25 97 LYS B C 1
ATOM 4817 O O . LYS B 1 97 ? 20.438 -17.516 9.695 1 95.25 97 LYS B O 1
ATOM 4822 N N . ALA B 1 98 ? 21 -17.453 11.844 1 96 98 ALA B N 1
ATOM 4823 C CA . ALA B 1 98 ? 21.203 -16 11.82 1 96 98 ALA B CA 1
ATOM 4824 C C . ALA B 1 98 ? 22.641 -15.641 12.156 1 96 98 ALA B C 1
ATOM 4826 O O . ALA B 1 98 ? 23.219 -16.172 13.102 1 96 98 ALA B O 1
ATOM 4827 N N . LYS B 1 99 ? 23.25 -14.898 11.336 1 97.5 99 LYS B N 1
ATOM 4828 C CA . LYS B 1 99 ? 24.594 -14.352 11.539 1 97.5 99 LYS B CA 1
ATOM 4829 C C . LYS B 1 99 ? 24.594 -12.828 11.445 1 97.5 99 LYS B C 1
ATOM 4831 O O . LYS B 1 99 ? 23.672 -12.242 10.875 1 97.5 99 LYS B O 1
ATOM 4836 N N . PHE B 1 100 ? 25.562 -12.219 12.109 1 98.12 100 PHE B N 1
ATOM 4837 C CA . PHE B 1 100 ? 25.672 -10.766 12 1 98.12 100 PHE B CA 1
ATOM 4838 C C . PHE B 1 100 ? 27.109 -10.352 11.727 1 98.12 100 PHE B C 1
ATOM 4840 O O . PHE B 1 100 ? 28.047 -11.086 12.055 1 98.12 100 PHE B O 1
ATOM 4847 N N . VAL B 1 101 ? 27.266 -9.344 11.039 1 97.75 101 VAL B N 1
ATOM 4848 C CA . VAL B 1 101 ? 28.562 -8.719 10.758 1 97.75 101 VAL B CA 1
ATOM 4849 C C . VAL B 1 101 ? 28.531 -7.262 11.203 1 97.75 101 VAL B C 1
ATOM 4851 O O . VAL B 1 101 ? 27.672 -6.492 10.781 1 97.75 101 VAL B O 1
ATOM 4854 N N . GLU B 1 102 ? 29.5 -6.867 12.062 1 97.56 102 GLU B N 1
ATOM 4855 C CA . GLU B 1 102 ? 29.562 -5.508 12.586 1 97.56 102 GLU B CA 1
ATOM 4856 C C . GLU B 1 102 ? 30.438 -4.617 11.695 1 97.56 102 GLU B C 1
ATOM 4858 O O . GLU B 1 102 ? 31.484 -4.148 12.133 1 97.56 102 GLU B O 1
ATOM 4863 N N . GLU B 1 103 ? 29.938 -4.391 10.594 1 96.44 103 GLU B N 1
ATOM 4864 C CA . GLU B 1 103 ? 30.594 -3.527 9.617 1 96.44 103 GLU B CA 1
ATOM 4865 C C . GLU B 1 103 ? 29.578 -2.652 8.883 1 96.44 103 GLU B C 1
ATOM 4867 O O . GLU B 1 103 ? 28.406 -3.008 8.773 1 96.44 103 GLU B O 1
ATOM 4872 N N . HIS B 1 104 ? 30.078 -1.502 8.484 1 96.69 104 HIS B N 1
ATOM 4873 C CA . HIS B 1 104 ? 29.219 -0.648 7.672 1 96.69 104 HIS B CA 1
ATOM 4874 C C . HIS B 1 104 ? 29.078 -1.203 6.258 1 96.69 104 HIS B C 1
ATOM 4876 O O . HIS B 1 104 ? 30.062 -1.596 5.633 1 96.69 104 HIS B O 1
ATOM 4882 N N . PRO B 1 105 ? 27.875 -1.253 5.746 1 97.12 105 PRO B N 1
ATOM 4883 C CA . PRO B 1 105 ? 27.625 -1.795 4.406 1 97.12 105 PRO B CA 1
ATOM 4884 C C . PRO B 1 105 ? 28.516 -1.152 3.342 1 97.12 105 PRO B C 1
ATOM 4886 O O . PRO B 1 105 ? 29.031 -1.845 2.455 1 97.12 105 PRO B O 1
ATOM 4889 N N . ASP B 1 106 ? 28.734 0.183 3.439 1 96.19 106 ASP B N 1
ATOM 4890 C CA . ASP B 1 106 ? 29.562 0.885 2.459 1 96.19 106 ASP B CA 1
ATOM 4891 C C . ASP B 1 106 ? 30.984 0.319 2.424 1 96.19 106 ASP B C 1
ATOM 4893 O O . ASP B 1 106 ? 31.562 0.173 1.351 1 96.19 106 ASP B O 1
ATOM 4897 N N . ALA B 1 107 ? 31.453 0.046 3.57 1 96 107 ALA B N 1
ATOM 4898 C CA . ALA B 1 107 ? 32.812 -0.502 3.672 1 96 107 ALA B CA 1
ATOM 4899 C C . ALA B 1 107 ? 32.875 -1.884 3.027 1 96 107 ALA B C 1
ATOM 4901 O O . ALA B 1 107 ? 33.875 -2.205 2.352 1 96 107 ALA B O 1
ATOM 4902 N N . LEU B 1 108 ? 31.906 -2.654 3.266 1 96.06 108 LEU B N 1
ATOM 4903 C CA . LEU B 1 108 ? 31.859 -4.004 2.711 1 96.06 108 LEU B CA 1
ATOM 4904 C C . LEU B 1 108 ? 31.719 -3.965 1.194 1 96.06 108 LEU B C 1
ATOM 4906 O O . LEU B 1 108 ? 32.375 -4.738 0.485 1 96.06 108 LEU B O 1
ATOM 4910 N N . ILE B 1 109 ? 30.875 -3.113 0.69 1 97.44 109 ILE B N 1
ATOM 4911 C CA . ILE B 1 109 ? 30.641 -2.963 -0.741 1 97.44 109 ILE B CA 1
ATOM 4912 C C . ILE B 1 109 ? 31.938 -2.553 -1.441 1 97.44 109 ILE B C 1
ATOM 4914 O O . ILE B 1 109 ? 32.25 -3.062 -2.52 1 97.44 109 ILE B O 1
ATOM 4918 N N . GLU B 1 110 ? 32.688 -1.714 -0.795 1 95.69 110 GLU B N 1
ATOM 4919 C CA . GLU B 1 110 ? 33.938 -1.207 -1.378 1 95.69 110 GLU B CA 1
ATOM 4920 C C . GLU B 1 110 ? 35.094 -2.191 -1.173 1 95.69 110 GLU B C 1
ATOM 4922 O O . GLU B 1 110 ? 35.906 -2.4 -2.076 1 95.69 110 GLU B O 1
ATOM 4927 N N . GLY B 1 111 ? 35.094 -2.807 -0.109 1 95.44 111 GLY B N 1
ATOM 4928 C CA . GLY B 1 111 ? 36.281 -3.521 0.296 1 95.44 111 GLY B CA 1
ATOM 4929 C C . GLY B 1 111 ? 36.219 -5.008 -0 1 95.44 111 GLY B C 1
ATOM 4930 O O . GLY B 1 111 ? 37.281 -5.648 -0.196 1 95.44 111 GLY B O 1
ATOM 4931 N N . ASN B 1 112 ? 35.031 -5.562 0.061 1 95.31 112 ASN B N 1
ATOM 4932 C CA . ASN B 1 112 ? 34.875 -7.008 -0.092 1 95.31 112 ASN B CA 1
ATOM 4933 C C . ASN B 1 112 ? 33.656 -7.371 -0.909 1 95.31 112 ASN B C 1
ATOM 4935 O O . ASN B 1 112 ? 32.75 -8.078 -0.422 1 95.31 112 ASN B O 1
ATOM 4939 N N . PRO B 1 113 ? 33.656 -7.078 -2.178 1 94.25 113 PRO B N 1
ATOM 4940 C CA . PRO B 1 113 ? 32.469 -7.328 -3.023 1 94.25 113 PRO B CA 1
ATOM 4941 C C . PRO B 1 113 ? 32.125 -8.812 -3.129 1 94.25 113 PRO B C 1
ATOM 4943 O O . PRO B 1 113 ? 30.969 -9.172 -3.309 1 94.25 113 PRO B O 1
ATOM 4946 N N . SER B 1 114 ? 33.094 -9.711 -3.008 1 95.44 114 SER B N 1
ATOM 4947 C CA . SER B 1 114 ? 32.875 -11.141 -3.148 1 95.44 114 SER B CA 1
ATOM 4948 C C . SER B 1 114 ? 32 -11.68 -2.004 1 95.44 114 SER B C 1
ATOM 4950 O O . SER B 1 114 ? 31.453 -12.773 -2.102 1 95.44 114 SER B O 1
ATOM 4952 N N . PHE B 1 115 ? 31.969 -10.875 -0.938 1 96 115 PHE B N 1
ATOM 4953 C CA . PHE B 1 115 ? 31.156 -11.234 0.226 1 96 115 PHE B CA 1
ATOM 4954 C C . PHE B 1 115 ? 29.719 -11.508 -0.175 1 96 115 PHE B C 1
ATOM 4956 O O . PHE B 1 115 ? 29.078 -12.406 0.376 1 96 115 PHE B O 1
ATOM 4963 N N . PHE B 1 116 ? 29.266 -10.852 -1.176 1 96.88 116 PHE B N 1
ATOM 4964 C CA . PHE B 1 116 ? 27.844 -10.875 -1.528 1 96.88 116 PHE B CA 1
ATOM 4965 C C . PHE B 1 116 ? 27.531 -12.07 -2.418 1 96.88 116 PHE B C 1
ATOM 4967 O O . PHE B 1 116 ? 26.359 -12.43 -2.594 1 96.88 116 PHE B O 1
ATOM 4974 N N . SER B 1 117 ? 28.469 -12.758 -2.934 1 94.94 117 SER B N 1
ATOM 4975 C CA . SER B 1 117 ? 28.281 -13.789 -3.949 1 94.94 117 SER B CA 1
ATOM 4976 C C . SER B 1 117 ? 27.625 -15.031 -3.359 1 94.94 117 SER B C 1
ATOM 4978 O O . SER B 1 117 ? 27.094 -15.875 -4.094 1 94.94 117 SER B O 1
ATOM 4980 N N . SER B 1 118 ? 27.578 -15.125 -2.045 1 94.31 118 SER B N 1
ATOM 4981 C CA . SER B 1 118 ? 27.078 -16.328 -1.396 1 94.31 118 SER B CA 1
ATOM 4982 C C . SER B 1 118 ? 25.578 -16.219 -1.091 1 94.31 118 SER B C 1
ATOM 4984 O O . SER B 1 118 ? 24.953 -17.188 -0.659 1 94.31 118 SER B O 1
ATOM 4986 N N . PHE B 1 119 ? 25.047 -15.078 -1.32 1 97.69 119 PHE B N 1
ATOM 4987 C CA . PHE B 1 119 ? 23.672 -14.859 -0.9 1 97.69 119 PHE B CA 1
ATOM 4988 C C . PHE B 1 119 ? 22.703 -15.078 -2.064 1 97.69 119 PHE B C 1
ATOM 4990 O O . PHE B 1 119 ? 23.094 -14.922 -3.227 1 97.69 119 PHE B O 1
ATOM 4997 N N . THR B 1 120 ? 21.5 -15.484 -1.705 1 97.38 120 THR B N 1
ATOM 4998 C CA . THR B 1 120 ? 20.406 -15.594 -2.67 1 97.38 120 THR B CA 1
ATOM 4999 C C . THR B 1 120 ? 19.844 -14.227 -3.004 1 97.38 120 THR B C 1
ATOM 5001 O O . THR B 1 120 ? 19.469 -13.961 -4.152 1 97.38 120 THR B O 1
ATOM 5004 N N . LEU B 1 121 ? 19.734 -13.453 -2.023 1 98.31 121 LEU B N 1
ATOM 5005 C CA . LEU B 1 121 ? 19.078 -12.148 -2.121 1 98.31 121 LEU B CA 1
ATOM 5006 C C . LEU B 1 121 ? 19.672 -11.164 -1.114 1 98.31 121 LEU B C 1
ATOM 5008 O O . LEU B 1 121 ? 19.938 -11.531 0.036 1 98.31 121 LEU B O 1
ATOM 5012 N N . VAL B 1 122 ? 19.953 -10 -1.59 1 98.81 122 VAL B N 1
ATOM 5013 C CA . VAL B 1 122 ? 20.406 -8.914 -0.733 1 98.81 122 VAL B CA 1
ATOM 5014 C C . VAL B 1 122 ? 19.312 -7.863 -0.593 1 98.81 122 VAL B C 1
ATOM 5016 O O . VAL B 1 122 ? 18.781 -7.387 -1.592 1 98.81 122 VAL B O 1
ATOM 5019 N N . ILE B 1 123 ? 18.938 -7.543 0.642 1 98.75 123 ILE B N 1
ATOM 5020 C CA . ILE B 1 123 ? 18.031 -6.441 0.929 1 98.75 123 ILE B CA 1
ATOM 5021 C C . ILE B 1 123 ? 18.812 -5.227 1.406 1 98.75 123 ILE B C 1
ATOM 5023 O O . ILE B 1 123 ? 19.422 -5.254 2.482 1 98.75 123 ILE B O 1
ATOM 5027 N N . ALA B 1 124 ? 18.844 -4.215 0.607 1 98.81 124 ALA B N 1
ATOM 5028 C CA . ALA B 1 124 ? 19.547 -2.984 0.938 1 98.81 124 ALA B CA 1
ATOM 5029 C C . ALA B 1 124 ? 18.594 -1.919 1.456 1 98.81 124 ALA B C 1
ATOM 5031 O O . ALA B 1 124 ? 17.656 -1.529 0.758 1 98.81 124 ALA B O 1
ATOM 5032 N N . THR B 1 125 ? 18.812 -1.484 2.668 1 98.31 125 THR B N 1
ATOM 5033 C CA . THR B 1 125 ? 17.938 -0.458 3.229 1 98.31 125 THR B CA 1
ATOM 5034 C C . THR B 1 125 ? 18.734 0.799 3.572 1 98.31 125 THR B C 1
ATOM 5036 O O . THR B 1 125 ? 19.891 0.712 4.016 1 98.31 125 THR B O 1
ATOM 5039 N N . GLN B 1 126 ? 18.219 1.966 3.334 1 96.56 126 GLN B N 1
ATOM 5040 C CA . GLN B 1 126 ? 18.734 3.271 3.734 1 96.56 126 GLN B CA 1
ATOM 5041 C C . GLN B 1 126 ? 20.141 3.486 3.213 1 96.56 126 GLN B C 1
ATOM 5043 O O . GLN B 1 126 ? 21.016 3.965 3.943 1 96.56 126 GLN B O 1
ATOM 5048 N N . LEU B 1 127 ? 20.438 2.957 2.008 1 96.62 127 LEU B N 1
ATOM 5049 C CA . LEU B 1 127 ? 21.734 3.199 1.362 1 96.62 127 LEU B CA 1
ATOM 5050 C C . LEU B 1 127 ? 21.641 4.375 0.395 1 96.62 127 LEU B C 1
ATOM 5052 O O . LEU B 1 127 ? 20.594 4.605 -0.212 1 96.62 127 LEU B O 1
ATOM 5056 N N . LEU B 1 128 ? 22.719 5.047 0.226 1 94.62 128 LEU B N 1
ATOM 5057 C CA . LEU B 1 128 ? 22.781 6.168 -0.705 1 94.62 128 LEU B CA 1
ATOM 5058 C C . LEU B 1 128 ? 22.938 5.672 -2.139 1 94.62 128 LEU B C 1
ATOM 5060 O O . LEU B 1 128 ? 23.359 4.535 -2.367 1 94.62 128 LEU B O 1
ATOM 5064 N N . GLU B 1 129 ? 22.672 6.527 -3.035 1 93.56 129 GLU B N 1
ATOM 5065 C CA . GLU B 1 129 ? 22.656 6.203 -4.461 1 93.56 129 GLU B CA 1
ATOM 5066 C C . GLU B 1 129 ? 24 5.656 -4.918 1 93.56 129 GLU B C 1
ATOM 5068 O O . GLU B 1 129 ? 24.062 4.676 -5.66 1 93.56 129 GLU B O 1
ATOM 5073 N N . SER B 1 130 ? 25.047 6.258 -4.484 1 93.19 130 SER B N 1
ATOM 5074 C CA . SER B 1 130 ? 26.375 5.859 -4.914 1 93.19 130 SER B CA 1
ATOM 5075 C C . SER B 1 130 ? 26.688 4.426 -4.5 1 93.19 130 SER B C 1
ATOM 5077 O O . SER B 1 130 ? 27.219 3.645 -5.297 1 93.19 130 SER B O 1
ATOM 5079 N N . SER B 1 131 ? 26.344 4.082 -3.268 1 96.38 131 SER B N 1
ATOM 5080 C CA . SER B 1 131 ? 26.547 2.727 -2.771 1 96.38 131 SER B CA 1
ATOM 5081 C C . SER B 1 131 ? 25.641 1.73 -3.473 1 96.38 131 SER B C 1
ATOM 5083 O O . SER B 1 131 ? 26.031 0.6 -3.756 1 96.38 131 SER B O 1
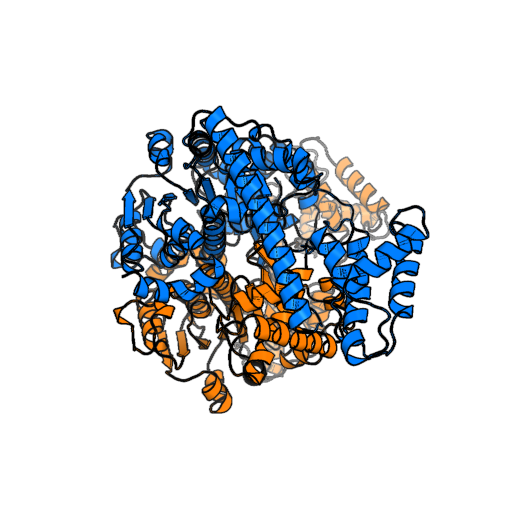ATOM 5085 N N . LEU B 1 132 ? 24.469 2.168 -3.762 1 97.19 132 LEU B N 1
ATOM 5086 C CA . LEU B 1 132 ? 23.484 1.295 -4.395 1 97.19 132 LEU B CA 1
ATOM 5087 C C . LEU B 1 132 ? 23.906 0.932 -5.812 1 97.19 132 LEU B C 1
ATOM 5089 O O . LEU B 1 132 ? 23.719 -0.207 -6.246 1 97.19 132 LEU B O 1
ATOM 5093 N N . VAL B 1 133 ? 24.406 1.909 -6.527 1 97.06 133 VAL B N 1
ATOM 5094 C CA . VAL B 1 133 ? 24.859 1.679 -7.895 1 97.06 133 VAL B CA 1
ATOM 5095 C C . VAL B 1 133 ? 25.969 0.637 -7.902 1 97.06 133 VAL B C 1
ATOM 5097 O O . VAL B 1 133 ? 25.953 -0.285 -8.719 1 97.06 133 VAL B O 1
ATOM 5100 N N . LYS B 1 134 ? 26.875 0.796 -7 1 97.69 134 LYS B N 1
ATOM 5101 C CA . LYS B 1 134 ? 27.984 -0.153 -6.902 1 97.69 134 LYS B CA 1
ATOM 5102 C C . LYS B 1 134 ? 27.484 -1.537 -6.492 1 97.69 134 LYS B C 1
ATOM 5104 O O . LYS B 1 134 ? 27.922 -2.547 -7.059 1 97.69 134 LYS B O 1
ATOM 5109 N N . LEU B 1 135 ? 26.672 -1.552 -5.5 1 98.31 135 LEU B N 1
ATOM 5110 C CA . LEU B 1 135 ? 26.109 -2.812 -5.023 1 98.31 135 LEU B CA 1
ATOM 5111 C C . LEU B 1 135 ? 25.359 -3.527 -6.141 1 98.31 135 LEU B C 1
ATOM 5113 O O . LEU B 1 135 ? 25.469 -4.75 -6.281 1 98.31 135 LEU B O 1
ATOM 5117 N N . ASP B 1 136 ? 24.594 -2.775 -6.887 1 98.19 136 ASP B N 1
ATOM 5118 C CA . ASP B 1 136 ? 23.828 -3.35 -7.988 1 98.19 136 ASP B CA 1
ATOM 5119 C C . ASP B 1 136 ? 24.75 -4.023 -9 1 98.19 136 ASP B C 1
ATOM 5121 O O . ASP B 1 136 ? 24.453 -5.117 -9.484 1 98.19 136 ASP B O 1
ATOM 5125 N N . LYS B 1 137 ? 25.828 -3.361 -9.312 1 97.19 137 LYS B N 1
ATOM 5126 C CA . LYS B 1 137 ? 26.797 -3.926 -10.242 1 97.19 137 LYS B CA 1
ATOM 5127 C C . LYS B 1 137 ? 27.359 -5.242 -9.711 1 97.19 137 LYS B C 1
ATOM 5129 O O . LYS B 1 137 ? 27.484 -6.215 -10.461 1 97.19 137 LYS B O 1
ATOM 5134 N N . ILE B 1 138 ? 27.688 -5.238 -8.461 1 97.44 138 ILE B N 1
ATOM 5135 C CA . ILE B 1 138 ? 28.234 -6.426 -7.816 1 97.44 138 ILE B CA 1
ATOM 5136 C C . ILE B 1 138 ? 27.219 -7.566 -7.887 1 97.44 138 ILE B C 1
ATOM 5138 O O . ILE B 1 138 ? 27.562 -8.688 -8.266 1 97.44 138 ILE B O 1
ATOM 5142 N N . CYS B 1 139 ? 25.984 -7.277 -7.52 1 97.56 139 CYS B N 1
ATOM 5143 C CA . CYS B 1 139 ? 24.938 -8.289 -7.48 1 97.56 139 CYS B CA 1
ATOM 5144 C C . CYS B 1 139 ? 24.656 -8.836 -8.875 1 97.56 139 CYS B C 1
ATOM 5146 O O . CYS B 1 139 ? 24.5 -10.039 -9.055 1 97.56 139 CYS B O 1
ATOM 5148 N N . ARG B 1 140 ? 24.578 -7.973 -9.836 1 95.31 140 ARG B N 1
ATOM 5149 C CA . ARG B 1 140 ? 24.297 -8.391 -11.203 1 95.31 140 ARG B CA 1
ATOM 5150 C C . ARG B 1 140 ? 25.391 -9.297 -11.742 1 95.31 140 ARG B C 1
ATOM 5152 O O . ARG B 1 140 ? 25.109 -10.258 -12.461 1 95.31 140 ARG B O 1
ATOM 5159 N N . GLN B 1 141 ? 26.562 -8.945 -11.398 1 93.56 141 GLN B N 1
ATOM 5160 C CA . GLN B 1 141 ? 27.688 -9.734 -11.859 1 93.56 141 GLN B CA 1
ATOM 5161 C C . GLN B 1 141 ? 27.656 -11.141 -11.258 1 93.56 141 GLN B C 1
ATOM 5163 O O . GLN B 1 141 ? 28.078 -12.102 -11.898 1 93.56 141 GLN B O 1
ATOM 5168 N N . SER B 1 142 ? 27.188 -11.227 -10.078 1 92.75 142 SER B N 1
ATOM 5169 C CA . SER B 1 142 ? 27.156 -12.508 -9.375 1 92.75 142 SER B CA 1
ATOM 5170 C C . SER B 1 142 ? 25.781 -13.141 -9.438 1 92.75 142 SER B C 1
ATOM 5172 O O . SER B 1 142 ? 25.516 -14.141 -8.758 1 92.75 142 SER B O 1
ATOM 5174 N N . ASN B 1 143 ? 24.828 -12.609 -10.172 1 90.75 143 ASN B N 1
ATOM 5175 C CA . ASN B 1 143 ? 23.453 -13.094 -10.328 1 90.75 143 ASN B CA 1
ATOM 5176 C C . ASN B 1 143 ? 22.734 -13.211 -8.977 1 90.75 143 ASN B C 1
ATOM 5178 O O . ASN B 1 143 ? 22.125 -14.234 -8.688 1 90.75 143 ASN B O 1
ATOM 5182 N N . ILE B 1 144 ? 23.016 -12.227 -8.148 1 96.06 144 ILE B N 1
ATOM 5183 C CA . ILE B 1 144 ? 22.328 -12.109 -6.863 1 96.06 144 ILE B CA 1
ATOM 5184 C C . ILE B 1 144 ? 21.172 -11.125 -6.973 1 96.06 144 ILE B C 1
ATOM 5186 O O . ILE B 1 144 ? 21.312 -10.07 -7.598 1 96.06 144 ILE B O 1
ATOM 5190 N N . MET B 1 145 ? 20.078 -11.523 -6.41 1 97.56 145 MET B N 1
ATOM 5191 C CA . MET B 1 145 ? 18.922 -10.625 -6.449 1 97.56 145 MET B CA 1
ATOM 5192 C C . MET B 1 145 ? 19.094 -9.477 -5.461 1 97.56 145 MET B C 1
ATOM 5194 O O . MET B 1 145 ? 19.578 -9.68 -4.344 1 97.56 145 MET B O 1
ATOM 5198 N N . LEU B 1 146 ? 18.75 -8.312 -5.91 1 98.56 146 LEU B N 1
ATOM 5199 C CA . LEU B 1 146 ? 18.844 -7.129 -5.055 1 98.56 146 LEU B CA 1
ATOM 5200 C C . LEU B 1 146 ? 17.484 -6.484 -4.855 1 98.56 146 LEU B C 1
ATOM 5202 O O . LEU B 1 146 ? 16.75 -6.254 -5.824 1 98.56 146 LEU B O 1
ATOM 5206 N N . LEU B 1 147 ? 17.094 -6.332 -3.656 1 98.5 147 LEU B N 1
ATOM 5207 C CA . LEU B 1 147 ? 15.883 -5.621 -3.26 1 98.5 147 LEU B CA 1
ATOM 5208 C C . LEU B 1 147 ? 16.234 -4.383 -2.438 1 98.5 147 LEU B C 1
ATOM 5210 O O . LEU B 1 147 ? 16.906 -4.48 -1.41 1 98.5 147 LEU B O 1
ATOM 5214 N N . VAL B 1 148 ? 15.805 -3.234 -2.912 1 98.38 148 VAL B N 1
ATOM 5215 C CA . VAL B 1 148 ? 16.078 -1.971 -2.234 1 98.38 148 VAL B CA 1
ATOM 5216 C C . VAL B 1 148 ? 14.812 -1.478 -1.536 1 98.38 148 VAL B C 1
ATOM 5218 O O . VAL B 1 148 ? 13.727 -1.465 -2.133 1 98.38 148 VAL B O 1
ATOM 5221 N N . ALA B 1 149 ? 14.914 -1.143 -0.286 1 98.19 149 ALA B N 1
ATOM 5222 C CA . ALA B 1 149 ? 13.805 -0.594 0.491 1 98.19 149 ALA B CA 1
ATOM 5223 C C . ALA B 1 149 ? 14.25 0.623 1.297 1 98.19 149 ALA B C 1
ATOM 5225 O O . ALA B 1 149 ? 15.305 0.601 1.938 1 98.19 149 ALA B O 1
ATOM 5226 N N . LEU B 1 150 ? 13.484 1.664 1.194 1 97.38 150 LEU B N 1
ATOM 5227 C CA . LEU B 1 150 ? 13.805 2.918 1.87 1 97.38 150 LEU B CA 1
ATOM 5228 C C . LEU B 1 150 ? 12.555 3.525 2.504 1 97.38 150 LEU B C 1
ATOM 5230 O O . LEU B 1 150 ? 11.484 3.547 1.887 1 97.38 150 LEU B O 1
ATOM 5234 N N . SER B 1 151 ? 12.648 3.881 3.771 1 96.75 151 SER B N 1
ATOM 5235 C CA . SER B 1 151 ? 11.625 4.688 4.434 1 96.75 151 SER B CA 1
ATOM 5236 C C . SER B 1 151 ? 12.164 6.07 4.797 1 96.75 151 SER B C 1
ATOM 5238 O O . SER B 1 151 ? 13.312 6.199 5.238 1 96.75 151 SER B O 1
ATOM 5240 N N . TYR B 1 152 ? 11.414 7.098 4.613 1 96.62 152 TYR B N 1
ATOM 5241 C CA . TYR B 1 152 ? 11.781 8.484 4.875 1 96.62 152 TYR B CA 1
ATOM 5242 C C . TYR B 1 152 ? 10.57 9.297 5.316 1 96.62 152 TYR B C 1
ATOM 5244 O O . TYR B 1 152 ? 9.812 9.789 4.48 1 96.62 152 TYR B O 1
ATOM 5252 N N . GLY B 1 153 ? 10.461 9.406 6.688 1 94.19 153 GLY B N 1
ATOM 5253 C CA . GLY B 1 153 ? 9.281 10.086 7.191 1 94.19 153 GLY B CA 1
ATOM 5254 C C . GLY B 1 153 ? 7.988 9.367 6.84 1 94.19 153 GLY B C 1
ATOM 5255 O O . GLY B 1 153 ? 7.809 8.195 7.172 1 94.19 153 GLY B O 1
ATOM 5256 N N . LEU B 1 154 ? 7.168 10.039 6.039 1 93.69 154 LEU B N 1
ATOM 5257 C CA . LEU B 1 154 ? 5.871 9.484 5.676 1 93.69 154 LEU B CA 1
ATOM 5258 C C . LEU B 1 154 ? 5.879 8.977 4.238 1 93.69 154 LEU B C 1
ATOM 5260 O O . LEU B 1 154 ? 4.82 8.82 3.621 1 93.69 154 LEU B O 1
ATOM 5264 N N . THR B 1 155 ? 7.082 8.75 3.701 1 95.5 155 THR B N 1
ATOM 5265 C CA . THR B 1 155 ? 7.18 8.156 2.373 1 95.5 155 THR B CA 1
ATOM 5266 C C . THR B 1 155 ? 8.211 7.031 2.355 1 95.5 155 THR B C 1
ATOM 5268 O O . THR B 1 155 ? 8.867 6.773 3.365 1 95.5 155 THR B O 1
ATOM 5271 N N . GLY B 1 156 ? 8.227 6.301 1.316 1 96.31 156 GLY B N 1
ATOM 5272 C CA . GLY B 1 156 ? 9.164 5.207 1.134 1 96.31 156 GLY B CA 1
ATOM 5273 C C . GLY B 1 156 ? 9.156 4.641 -0.273 1 96.31 156 GLY B C 1
ATOM 5274 O O . GLY B 1 156 ? 8.336 5.047 -1.105 1 96.31 156 GLY B O 1
ATOM 5275 N N . LEU B 1 157 ? 10.125 3.832 -0.538 1 96.75 157 LEU B N 1
ATOM 5276 C CA . LEU B 1 157 ? 10.172 3.213 -1.858 1 96.75 157 LEU B CA 1
ATOM 5277 C C . LEU B 1 157 ? 10.719 1.794 -1.774 1 96.75 157 LEU B C 1
ATOM 5279 O O . LEU B 1 157 ? 11.43 1.455 -0.825 1 96.75 157 LEU B O 1
ATOM 5283 N N . VAL B 1 158 ? 10.336 0.957 -2.66 1 97.56 158 VAL B N 1
ATOM 5284 C CA . VAL B 1 158 ? 10.836 -0.401 -2.846 1 97.56 158 VAL B CA 1
ATOM 5285 C C . VAL B 1 158 ? 11.117 -0.65 -4.324 1 97.56 158 VAL B C 1
ATOM 5287 O O . VAL B 1 158 ? 10.305 -0.303 -5.184 1 97.56 158 VAL B O 1
ATOM 5290 N N . ARG B 1 159 ? 12.242 -1.199 -4.602 1 96.62 159 ARG B N 1
ATOM 5291 C CA . ARG B 1 159 ? 12.586 -1.525 -5.98 1 96.62 159 ARG B CA 1
ATOM 5292 C C . ARG B 1 159 ? 13.406 -2.809 -6.051 1 96.62 159 ARG B C 1
ATOM 5294 O O . ARG B 1 159 ? 14.18 -3.105 -5.137 1 96.62 159 ARG B O 1
ATOM 5301 N N . ILE B 1 160 ? 13.195 -3.51 -7.086 1 97.25 160 ILE B N 1
ATOM 5302 C CA . ILE B 1 160 ? 13.922 -4.75 -7.34 1 97.25 160 ILE B CA 1
ATOM 5303 C C . ILE B 1 160 ? 14.953 -4.523 -8.445 1 97.25 160 ILE B C 1
ATOM 5305 O O . ILE B 1 160 ? 14.719 -3.746 -9.375 1 97.25 160 ILE B O 1
ATOM 5309 N N . SER B 1 161 ? 16.094 -5.117 -8.297 1 96.38 161 SER B N 1
ATOM 5310 C CA . SER B 1 161 ? 17.109 -5.039 -9.344 1 96.38 161 SER B CA 1
ATOM 5311 C C . SER B 1 161 ? 17.797 -6.387 -9.555 1 96.38 161 SER B C 1
ATOM 5313 O O . SER B 1 161 ? 18.359 -6.961 -8.625 1 96.38 161 SER B O 1
ATOM 5315 N N . LEU B 1 162 ? 17.734 -6.895 -10.688 1 94.38 162 LEU B N 1
ATOM 5316 C CA . LEU B 1 162 ? 18.438 -8.086 -11.156 1 94.38 162 LEU B CA 1
ATOM 5317 C C . LEU B 1 162 ? 18.359 -8.195 -12.672 1 94.38 162 LEU B C 1
ATOM 5319 O O . LEU B 1 162 ? 17.609 -7.469 -13.32 1 94.38 162 LEU B O 1
ATOM 5323 N N . LYS B 1 163 ? 19.109 -9.023 -13.266 1 89.5 163 LYS B N 1
ATOM 5324 C CA . LYS B 1 163 ? 19.156 -9.133 -14.727 1 89.5 163 LYS B CA 1
ATOM 5325 C C . LYS B 1 163 ? 17.859 -9.719 -15.281 1 89.5 163 LYS B C 1
ATOM 5327 O O . LYS B 1 163 ? 17.094 -9.023 -15.953 1 89.5 163 LYS B O 1
ATOM 5332 N N . ASP B 1 164 ? 17.609 -10.961 -14.922 1 90.56 164 ASP B N 1
ATOM 5333 C CA . ASP B 1 164 ? 16.391 -11.633 -15.352 1 90.56 164 ASP B CA 1
ATOM 5334 C C . ASP B 1 164 ? 15.797 -12.484 -14.227 1 90.56 164 ASP B C 1
ATOM 5336 O O . ASP B 1 164 ? 16.531 -13.047 -13.414 1 90.56 164 ASP B O 1
ATOM 5340 N N . HIS B 1 165 ? 14.562 -12.406 -14.172 1 93 165 HIS B N 1
ATOM 5341 C CA . HIS B 1 165 ? 13.82 -13.25 -13.242 1 93 165 HIS B CA 1
ATOM 5342 C C . HIS B 1 165 ? 12.734 -14.055 -13.961 1 93 165 HIS B C 1
ATOM 5344 O O . HIS B 1 165 ? 11.844 -13.477 -14.578 1 93 165 HIS B O 1
ATOM 5350 N N . GLU B 1 166 ? 12.859 -15.305 -13.891 1 93.62 166 GLU B N 1
ATOM 5351 C CA . GLU B 1 166 ? 11.938 -16.188 -14.609 1 93.62 166 GLU B CA 1
ATOM 5352 C C . GLU B 1 166 ? 10.828 -16.688 -13.688 1 93.62 166 GLU B C 1
ATOM 5354 O O . GLU B 1 166 ? 11.102 -17.219 -12.609 1 93.62 166 GLU B O 1
ATOM 5359 N N . VAL B 1 167 ? 9.633 -16.531 -14.102 1 92.31 167 VAL B N 1
ATOM 5360 C CA . VAL B 1 167 ? 8.484 -16.969 -13.328 1 92.31 167 VAL B CA 1
ATOM 5361 C C . VAL B 1 167 ? 7.703 -18.031 -14.102 1 92.31 167 VAL B C 1
ATOM 5363 O O . VAL B 1 167 ? 7.219 -17.766 -15.203 1 92.31 167 VAL B O 1
ATOM 5366 N N . ILE B 1 168 ? 7.605 -19.172 -13.547 1 90.94 168 ILE B N 1
ATOM 5367 C CA . ILE B 1 168 ? 6.84 -20.25 -14.156 1 90.94 168 ILE B CA 1
ATOM 5368 C C . ILE B 1 168 ? 5.383 -20.172 -13.719 1 90.94 168 ILE B C 1
ATOM 5370 O O . ILE B 1 168 ? 4.473 -20.203 -14.547 1 90.94 168 ILE B O 1
ATOM 5374 N N . GLU B 1 169 ? 5.172 -19.891 -12.391 1 87.81 169 GLU B N 1
ATOM 5375 C CA . GLU B 1 169 ? 3.826 -19.781 -11.836 1 87.81 169 GLU B CA 1
ATOM 5376 C C . GLU B 1 169 ? 3.418 -18.328 -11.641 1 87.81 169 GLU B C 1
ATOM 5378 O O . GLU B 1 169 ? 3.342 -17.859 -10.508 1 87.81 169 GLU B O 1
ATOM 5383 N N . SER B 1 170 ? 2.994 -17.672 -12.664 1 84 170 SER B N 1
ATOM 5384 C CA . SER B 1 170 ? 2.678 -16.25 -12.602 1 84 170 SER B CA 1
ATOM 5385 C C . SER B 1 170 ? 1.259 -16.016 -12.094 1 84 170 SER B C 1
ATOM 5387 O O . SER B 1 170 ? 0.936 -14.938 -11.609 1 84 170 SER B O 1
ATOM 5389 N N . LYS B 1 171 ? 0.481 -17.016 -12.164 1 73.19 171 LYS B N 1
ATOM 5390 C CA . LYS B 1 171 ? -0.917 -16.922 -11.758 1 73.19 171 LYS B CA 1
ATOM 5391 C C . LYS B 1 171 ? -1.549 -15.633 -12.258 1 73.19 171 LYS B C 1
ATOM 5393 O O . LYS B 1 171 ? -1.984 -14.797 -11.461 1 73.19 171 LYS B O 1
ATOM 5398 N N . PRO B 1 172 ? -1.671 -15.5 -13.602 1 68 172 PRO B N 1
ATOM 5399 C CA . PRO B 1 172 ? -2.172 -14.258 -14.195 1 68 172 PRO B CA 1
ATOM 5400 C C . PRO B 1 172 ? -3.623 -13.969 -13.82 1 68 172 PRO B C 1
ATOM 5402 O O . PRO B 1 172 ? -4.375 -14.891 -13.5 1 68 172 PRO B O 1
ATOM 5405 N N . GLU B 1 173 ? -3.992 -12.719 -13.906 1 60.78 173 GLU B N 1
ATOM 5406 C CA . GLU B 1 173 ? -5.309 -12.203 -13.539 1 60.78 173 GLU B CA 1
ATOM 5407 C C . GLU B 1 173 ? -6.395 -12.781 -14.438 1 60.78 173 GLU B C 1
ATOM 5409 O O . GLU B 1 173 ? -7.477 -13.141 -13.961 1 60.78 173 GLU B O 1
ATOM 5414 N N . HIS B 1 174 ? -6.074 -12.742 -15.727 1 63.72 174 HIS B N 1
ATOM 5415 C CA . HIS B 1 174 ? -7.082 -13.164 -16.688 1 63.72 174 HIS B CA 1
ATOM 5416 C C . HIS B 1 174 ? -6.578 -14.32 -17.547 1 63.72 174 HIS B C 1
ATOM 5418 O O . HIS B 1 174 ? -5.773 -14.125 -18.453 1 63.72 174 HIS B O 1
ATOM 5424 N N . PHE B 1 175 ? -6.75 -15.469 -16.922 1 68.69 175 PHE B N 1
ATOM 5425 C CA . PHE B 1 175 ? -6.301 -16.594 -17.75 1 68.69 175 PHE B CA 1
ATOM 5426 C C . PHE B 1 175 ? -7.488 -17.406 -18.234 1 68.69 175 PHE B C 1
ATOM 5428 O O . PHE B 1 175 ? -8.422 -17.672 -17.484 1 68.69 175 PHE B O 1
ATOM 5435 N N . VAL B 1 176 ? -7.492 -17.609 -19.516 1 70.75 176 VAL B N 1
ATOM 5436 C CA . VAL B 1 176 ? -8.516 -18.438 -20.141 1 70.75 176 VAL B CA 1
ATOM 5437 C C . VAL B 1 176 ? -8.055 -19.891 -20.188 1 70.75 176 VAL B C 1
ATOM 5439 O O . VAL B 1 176 ? -6.926 -20.188 -20.594 1 70.75 176 VAL B O 1
ATOM 5442 N N . ASP B 1 177 ? -8.922 -20.75 -19.781 1 82.06 177 ASP B N 1
ATOM 5443 C CA . ASP B 1 177 ? -8.594 -22.188 -19.781 1 82.06 177 ASP B CA 1
ATOM 5444 C C . ASP B 1 177 ? -8.266 -22.656 -21.188 1 82.06 177 ASP B C 1
ATOM 5446 O O . ASP B 1 177 ? -8.906 -22.25 -22.156 1 82.06 177 ASP B O 1
ATOM 5450 N N . ASP B 1 178 ? -7.324 -23.484 -21.266 1 87.44 178 ASP B N 1
ATOM 5451 C CA . ASP B 1 178 ? -6.926 -24.078 -22.547 1 87.44 178 ASP B CA 1
ATOM 5452 C C . ASP B 1 178 ? -7.707 -25.359 -22.828 1 87.44 178 ASP B C 1
ATOM 5454 O O . ASP B 1 178 ? -7.289 -26.453 -22.422 1 87.44 178 ASP B O 1
ATOM 5458 N N . LEU B 1 179 ? -8.805 -25.219 -23.578 1 92.19 179 LEU B N 1
ATOM 5459 C CA . LEU B 1 179 ? -9.68 -26.359 -23.797 1 92.19 179 LEU B CA 1
ATOM 5460 C C . LEU B 1 179 ? -9.547 -26.875 -25.234 1 92.19 179 LEU B C 1
ATOM 5462 O O . LEU B 1 179 ? -10.117 -27.906 -25.578 1 92.19 179 LEU B O 1
ATOM 5466 N N . ARG B 1 180 ? -8.836 -26.25 -26.031 1 92.88 180 ARG B N 1
ATOM 5467 C CA . ARG B 1 180 ? -8.57 -26.641 -27.406 1 92.88 180 ARG B CA 1
ATOM 5468 C C . ARG B 1 180 ? -9.867 -26.875 -28.172 1 92.88 180 ARG B C 1
ATOM 5470 O O . ARG B 1 180 ? -10 -27.875 -28.891 1 92.88 180 ARG B O 1
ATOM 5477 N N . LEU B 1 181 ? -10.734 -25.906 -27.984 1 92.25 181 LEU B N 1
ATOM 5478 C CA . LEU B 1 181 ? -12.039 -26.062 -28.625 1 92.25 181 LEU B CA 1
ATOM 5479 C C . LEU B 1 181 ? -11.961 -25.75 -30.125 1 92.25 181 LEU B C 1
ATOM 5481 O O . LEU B 1 181 ? -12.742 -26.266 -30.906 1 92.25 181 LEU B O 1
ATOM 5485 N N . ASN B 1 182 ? -11.062 -24.953 -30.5 1 89 182 ASN B N 1
ATOM 5486 C CA . ASN B 1 182 ? -10.906 -24.547 -31.891 1 89 182 ASN B CA 1
ATOM 5487 C C . ASN B 1 182 ? -10.172 -25.609 -32.688 1 89 182 ASN B C 1
ATOM 5489 O O . ASN B 1 182 ? -10.234 -25.609 -33.938 1 89 182 ASN B O 1
ATOM 5493 N N . ASN B 1 183 ? -9.344 -26.359 -32.031 1 88.75 183 ASN B N 1
ATOM 5494 C CA . ASN B 1 183 ? -8.586 -27.438 -32.688 1 88.75 183 ASN B CA 1
ATOM 5495 C C . ASN B 1 183 ? -8.406 -28.641 -31.766 1 88.75 183 ASN B C 1
ATOM 5497 O O . ASN B 1 183 ? -7.285 -28.938 -31.359 1 88.75 183 ASN B O 1
ATOM 5501 N N . PRO B 1 184 ? -9.523 -29.297 -31.609 1 93.44 184 PRO B N 1
ATOM 5502 C CA . PRO B 1 184 ? -9.43 -30.469 -30.719 1 93.44 184 PRO B CA 1
ATOM 5503 C C . PRO B 1 184 ? -8.547 -31.578 -31.297 1 93.44 184 PRO B C 1
ATOM 5505 O O . PRO B 1 184 ? -8.555 -31.812 -32.5 1 93.44 184 PRO B O 1
ATOM 5508 N N . TRP B 1 185 ? -7.758 -32.25 -30.484 1 94.19 185 TRP B N 1
ATOM 5509 C CA . TRP B 1 185 ? -6.949 -33.375 -30.938 1 94.19 185 TRP B CA 1
ATOM 5510 C C . TRP B 1 185 ? -7.809 -34.625 -31.125 1 94.19 185 TRP B C 1
ATOM 5512 O O . TRP B 1 185 ? -8.961 -34.688 -30.688 1 94.19 185 TRP B O 1
ATOM 5522 N N . PRO B 1 186 ? -7.352 -35.656 -31.75 1 94.81 186 PRO B N 1
ATOM 5523 C CA . PRO B 1 186 ? -8.172 -36.781 -32.219 1 94.81 186 PRO B CA 1
ATOM 5524 C C . PRO B 1 186 ? -8.969 -37.438 -31.094 1 94.81 186 PRO B C 1
ATOM 5526 O O . PRO B 1 186 ? -10.164 -37.688 -31.25 1 94.81 186 PRO B O 1
ATOM 5529 N N . GLU B 1 187 ? -8.359 -37.656 -29.984 1 96.38 187 GLU B N 1
ATOM 5530 C CA . GLU B 1 187 ? -9.047 -38.312 -28.875 1 96.38 187 GLU B CA 1
ATOM 5531 C C . GLU B 1 187 ? -10.227 -37.5 -28.375 1 96.38 187 GLU B C 1
ATOM 5533 O O . GLU B 1 187 ? -11.281 -38.031 -28.062 1 96.38 187 GLU B O 1
ATOM 5538 N N . LEU B 1 188 ? -10.031 -36.188 -28.312 1 96.81 188 LEU B N 1
ATOM 5539 C CA . LEU B 1 188 ? -11.094 -35.312 -27.844 1 96.81 188 LEU B CA 1
ATOM 5540 C C . LEU B 1 188 ? -12.227 -35.25 -28.875 1 96.81 188 LEU B C 1
ATOM 5542 O O . LEU B 1 188 ? -13.398 -35.25 -28.5 1 96.81 188 LEU B O 1
ATOM 5546 N N . LYS B 1 189 ? -11.883 -35.25 -30.078 1 95.38 189 LYS B N 1
ATOM 5547 C CA . LYS B 1 189 ? -12.867 -35.219 -31.141 1 95.38 189 LYS B CA 1
ATOM 5548 C C . LYS B 1 189 ? -13.711 -36.5 -31.156 1 95.38 189 LYS B C 1
ATOM 5550 O O . LYS B 1 189 ? -14.93 -36.438 -31.328 1 95.38 189 LYS B O 1
ATOM 5555 N N . GLU B 1 190 ? -13.016 -37.562 -31 1 95.94 190 GLU B N 1
ATOM 5556 C CA . GLU B 1 190 ? -13.703 -38.844 -30.984 1 95.94 190 GLU B CA 1
ATOM 5557 C C . GLU B 1 190 ? -14.672 -38.938 -29.797 1 95.94 190 GLU B C 1
ATOM 5559 O O . GLU B 1 190 ? -15.789 -39.438 -29.938 1 95.94 190 GLU B O 1
ATOM 5564 N N . PHE B 1 191 ? -14.195 -38.469 -28.75 1 96.25 191 PHE B N 1
ATOM 5565 C CA . PHE B 1 191 ? -15.055 -38.469 -27.562 1 96.25 191 PHE B CA 1
ATOM 5566 C C . PHE B 1 191 ? -16.281 -37.594 -27.781 1 96.25 191 PHE B C 1
ATOM 5568 O O . PHE B 1 191 ? -17.406 -38 -27.453 1 96.25 191 PHE B O 1
ATOM 5575 N N . ALA B 1 192 ? -16.094 -36.438 -28.328 1 95.56 192 ALA B N 1
ATOM 5576 C CA . ALA B 1 192 ? -17.203 -35.5 -28.562 1 95.56 192 ALA B CA 1
ATOM 5577 C C . ALA B 1 192 ? -18.203 -36.125 -29.547 1 95.56 192 ALA B C 1
ATOM 5579 O O . ALA B 1 192 ? -19.406 -35.969 -29.375 1 95.56 192 ALA B O 1
ATOM 5580 N N . LYS B 1 193 ? -17.719 -36.781 -30.469 1 92.69 193 LYS B N 1
ATOM 5581 C CA . LYS B 1 193 ? -18.562 -37.375 -31.5 1 92.69 193 LYS B CA 1
ATOM 5582 C C . LYS B 1 193 ? -19.359 -38.562 -30.938 1 92.69 193 LYS B C 1
ATOM 5584 O O . LYS B 1 193 ? -20.422 -38.906 -31.469 1 92.69 193 LYS B O 1
ATOM 5589 N N . SER B 1 194 ? -18.781 -39.125 -29.938 1 93.44 194 SER B N 1
ATOM 5590 C CA . SER B 1 194 ? -19.422 -40.312 -29.359 1 93.44 194 SER B CA 1
ATOM 5591 C C . SER B 1 194 ? -20.688 -39.938 -28.594 1 93.44 194 SER B C 1
ATOM 5593 O O . SER B 1 194 ? -21.531 -40.781 -28.312 1 93.44 194 SER B O 1
ATOM 5595 N N . ILE B 1 195 ? -20.766 -38.656 -28.297 1 91.88 195 ILE B N 1
ATOM 5596 C CA . ILE B 1 195 ? -21.938 -38.188 -27.562 1 91.88 195 ILE B CA 1
ATOM 5597 C C . ILE B 1 195 ? -22.891 -37.469 -28.516 1 91.88 195 ILE B C 1
ATOM 5599 O O . ILE B 1 195 ? -22.5 -36.469 -29.156 1 91.88 195 ILE B O 1
ATOM 5603 N N . ASP B 1 196 ? -24.047 -37.938 -28.609 1 89.88 196 ASP B N 1
ATOM 5604 C CA . ASP B 1 196 ? -25.031 -37.312 -29.5 1 89.88 196 ASP B CA 1
ATOM 5605 C C . ASP B 1 196 ? -25.703 -36.125 -28.828 1 89.88 196 ASP B C 1
ATOM 5607 O O . ASP B 1 196 ? -26.438 -36.281 -27.844 1 89.88 196 ASP B O 1
ATOM 5611 N N . ILE B 1 197 ? -25.469 -35.031 -29.406 1 89.44 197 ILE B N 1
ATOM 5612 C CA . ILE B 1 197 ? -26.016 -33.812 -28.812 1 89.44 197 ILE B CA 1
ATOM 5613 C C . ILE B 1 197 ? -27.484 -33.656 -29.188 1 89.44 197 ILE B C 1
ATOM 5615 O O . ILE B 1 197 ? -28.219 -32.844 -28.609 1 89.44 197 ILE B O 1
ATOM 5619 N N . ASN B 1 198 ? -27.922 -34.469 -30.141 1 85.88 198 ASN B N 1
ATOM 5620 C CA . ASN B 1 198 ? -29.328 -34.438 -30.547 1 85.88 198 ASN B CA 1
ATOM 5621 C C . ASN B 1 198 ? -30.156 -35.469 -29.797 1 85.88 198 ASN B C 1
ATOM 5623 O O . ASN B 1 198 ? -31.281 -35.781 -30.203 1 85.88 198 ASN B O 1
ATOM 5627 N N . VAL B 1 199 ? -29.625 -35.906 -28.812 1 86.31 199 VAL B N 1
ATOM 5628 C CA . VAL B 1 199 ? -30.344 -36.875 -28 1 86.31 199 VAL B CA 1
ATOM 5629 C C . VAL B 1 199 ? -31.641 -36.281 -27.484 1 86.31 199 VAL B C 1
ATOM 5631 O O . VAL B 1 199 ? -31.672 -35.094 -27.094 1 86.31 199 VAL B O 1
ATOM 5634 N N . THR B 1 200 ? -32.688 -37.094 -27.438 1 82.81 200 THR B N 1
ATOM 5635 C CA . THR B 1 200 ? -34 -36.562 -27.047 1 82.81 200 THR B CA 1
ATOM 5636 C C . THR B 1 200 ? -34.219 -36.719 -25.547 1 82.81 200 THR B C 1
ATOM 5638 O O . THR B 1 200 ? -35.094 -36.062 -24.969 1 82.81 200 THR B O 1
ATOM 5641 N N . ASP B 1 201 ? -33.406 -37.531 -24.969 1 87.5 201 ASP B N 1
ATOM 5642 C CA . ASP B 1 201 ? -33.531 -37.688 -23.516 1 87.5 201 ASP B CA 1
ATOM 5643 C C . ASP B 1 201 ? -33.094 -36.406 -22.797 1 87.5 201 ASP B C 1
ATOM 5645 O O . ASP B 1 201 ? -31.938 -36 -22.828 1 87.5 201 ASP B O 1
ATOM 5649 N N . PRO B 1 202 ? -34 -35.875 -22.094 1 87.94 202 PRO B N 1
ATOM 5650 C CA . PRO B 1 202 ? -33.75 -34.562 -21.484 1 87.94 202 PRO B CA 1
ATOM 5651 C C . PRO B 1 202 ? -32.656 -34.625 -20.422 1 87.94 202 PRO B C 1
ATOM 5653 O O . PRO B 1 202 ? -31.922 -33.625 -20.234 1 87.94 202 PRO B O 1
ATOM 5656 N N . VAL B 1 203 ? -32.562 -35.719 -19.75 1 86.94 203 VAL B N 1
ATOM 5657 C CA . VAL B 1 203 ? -31.562 -35.844 -18.688 1 86.94 203 VAL B CA 1
ATOM 5658 C C . VAL B 1 203 ? -30.156 -35.875 -19.266 1 86.94 203 VAL B C 1
ATOM 5660 O O . VAL B 1 203 ? -29.266 -35.156 -18.797 1 86.94 203 VAL B O 1
ATOM 5663 N N . VAL B 1 204 ? -30.047 -36.625 -20.266 1 88.31 204 VAL B N 1
ATOM 5664 C CA . VAL B 1 204 ? -28.75 -36.75 -20.906 1 88.31 204 VAL B CA 1
ATOM 5665 C C . VAL B 1 204 ? -28.391 -35.469 -21.625 1 88.31 204 VAL B C 1
ATOM 5667 O O . VAL B 1 204 ? -27.25 -35 -21.594 1 88.31 204 VAL B O 1
ATOM 5670 N N . HIS B 1 205 ? -29.359 -34.906 -22.219 1 92.88 205 HIS B N 1
ATOM 5671 C CA . HIS B 1 205 ? -29.156 -33.656 -22.969 1 92.88 205 HIS B CA 1
ATOM 5672 C C . HIS B 1 205 ? -28.688 -32.531 -22.047 1 92.88 205 HIS B C 1
ATOM 5674 O O . HIS B 1 205 ? -27.781 -31.781 -22.391 1 92.88 205 HIS B O 1
ATOM 5680 N N . LYS B 1 206 ? -29.281 -32.5 -20.875 1 91.69 206 LYS B N 1
ATOM 5681 C CA . LYS B 1 206 ? -29.016 -31.453 -19.922 1 91.69 206 LYS B CA 1
ATOM 5682 C C . LYS B 1 206 ? -27.688 -31.672 -19.203 1 91.69 206 LYS B C 1
ATOM 5684 O O . LYS B 1 206 ? -27.125 -30.75 -18.609 1 91.69 206 LYS B O 1
ATOM 5689 N N . HIS B 1 207 ? -27.156 -32.812 -19.359 1 92.44 207 HIS B N 1
ATOM 5690 C CA . HIS B 1 207 ? -25.953 -33.125 -18.609 1 92.44 207 HIS B CA 1
ATOM 5691 C C . HIS B 1 207 ? -24.781 -33.406 -19.531 1 92.44 207 HIS B C 1
ATOM 5693 O O . HIS B 1 207 ? -23.781 -34 -19.125 1 92.44 207 HIS B O 1
ATOM 5699 N N . THR B 1 208 ? -24.875 -33.062 -20.797 1 94.19 208 THR B N 1
ATOM 5700 C CA . THR B 1 208 ? -23.75 -33.094 -21.719 1 94.19 208 THR B CA 1
ATOM 5701 C C . THR B 1 208 ? -22.828 -31.891 -21.453 1 94.19 208 THR B C 1
ATOM 5703 O O . THR B 1 208 ? -23.266 -30.75 -21.453 1 94.19 208 THR B O 1
ATOM 5706 N N . PRO B 1 209 ? -21.516 -32.125 -21.203 1 95.5 209 PRO B N 1
ATOM 5707 C CA . PRO B 1 209 ? -20.594 -31.031 -20.922 1 95.5 209 PRO B CA 1
ATOM 5708 C C . PRO B 1 209 ? -20.531 -30.016 -22.062 1 95.5 209 PRO B C 1
ATOM 5710 O O . PRO B 1 209 ? -20.562 -30.391 -23.234 1 95.5 209 PRO B O 1
ATOM 5713 N N . TYR B 1 210 ? -20.391 -28.812 -21.688 1 95.62 210 TYR B N 1
ATOM 5714 C CA . TYR B 1 210 ? -20.438 -27.75 -22.703 1 95.62 210 TYR B CA 1
ATOM 5715 C C . TYR B 1 210 ? -19.297 -27.891 -23.703 1 95.62 210 TYR B C 1
ATOM 5717 O O . TYR B 1 210 ? -19.406 -27.422 -24.828 1 95.62 210 TYR B O 1
ATOM 5725 N N . ILE B 1 211 ? -18.172 -28.5 -23.266 1 95.94 211 ILE B N 1
ATOM 5726 C CA . ILE B 1 211 ? -17.047 -28.734 -24.156 1 95.94 211 ILE B CA 1
ATOM 5727 C C . ILE B 1 211 ? -17.484 -29.578 -25.344 1 95.94 211 ILE B C 1
ATOM 5729 O O . ILE B 1 211 ? -17.141 -29.281 -26.5 1 95.94 211 ILE B O 1
ATOM 5733 N N . VAL B 1 212 ? -18.25 -30.594 -25.047 1 96 212 VAL B N 1
ATOM 5734 C CA . VAL B 1 212 ? -18.75 -31.5 -26.062 1 96 212 VAL B CA 1
ATOM 5735 C C . VAL B 1 212 ? -19.734 -30.781 -26.984 1 96 212 VAL B C 1
ATOM 5737 O O . VAL B 1 212 ? -19.688 -30.922 -28.203 1 96 212 VAL B O 1
ATOM 5740 N N . ILE B 1 213 ? -20.562 -29.984 -26.391 1 96.25 213 ILE B N 1
ATOM 5741 C CA . ILE B 1 213 ? -21.547 -29.203 -27.125 1 96.25 213 ILE B CA 1
ATOM 5742 C C . ILE B 1 213 ? -20.844 -28.281 -28.109 1 96.25 213 ILE B C 1
ATOM 5744 O O . ILE B 1 213 ? -21.188 -28.25 -29.297 1 96.25 213 ILE B O 1
ATOM 5748 N N . LEU B 1 214 ? -19.906 -27.625 -27.641 1 96.62 214 LEU B N 1
ATOM 5749 C CA . LEU B 1 214 ? -19.219 -26.625 -28.438 1 96.62 214 LEU B CA 1
ATOM 5750 C C . LEU B 1 214 ? -18.406 -27.281 -29.562 1 96.62 214 LEU B C 1
ATOM 5752 O O . LEU B 1 214 ? -18.375 -26.766 -30.688 1 96.62 214 LEU B O 1
ATOM 5756 N N . ILE B 1 215 ? -17.75 -28.375 -29.281 1 95.81 215 ILE B N 1
ATOM 5757 C CA . ILE B 1 215 ? -16.953 -29.062 -30.312 1 95.81 215 ILE B CA 1
ATOM 5758 C C . ILE B 1 215 ? -17.875 -29.547 -31.422 1 95.81 215 ILE B C 1
ATOM 5760 O O . ILE B 1 215 ? -17.562 -29.406 -32.625 1 95.81 215 ILE B O 1
ATOM 5764 N N . ASN B 1 216 ? -19.016 -30.094 -31.062 1 95.44 216 ASN B N 1
ATOM 5765 C CA . ASN B 1 216 ? -19.953 -30.625 -32.062 1 95.44 216 ASN B CA 1
ATOM 5766 C C . ASN B 1 216 ? -20.578 -29.516 -32.875 1 95.44 216 ASN B C 1
ATOM 5768 O O . ASN B 1 216 ? -20.656 -29.609 -34.094 1 95.44 216 ASN B O 1
ATOM 5772 N N . ILE B 1 217 ? -20.984 -28.516 -32.219 1 95.56 217 ILE B N 1
ATOM 5773 C CA . ILE B 1 217 ? -21.625 -27.422 -32.938 1 95.56 217 ILE B CA 1
ATOM 5774 C C . ILE B 1 217 ? -20.609 -26.703 -33.812 1 95.56 217 ILE B C 1
ATOM 5776 O O . ILE B 1 217 ? -20.922 -26.266 -34.906 1 95.56 217 ILE B O 1
ATOM 5780 N N . ALA B 1 218 ? -19.422 -26.531 -33.312 1 95.44 218 ALA B N 1
ATOM 5781 C CA . ALA B 1 218 ? -18.344 -25.906 -34.094 1 95.44 218 ALA B CA 1
ATOM 5782 C C . ALA B 1 218 ? -18.031 -26.734 -35.344 1 95.44 218 ALA B C 1
ATOM 5784 O O . ALA B 1 218 ? -17.75 -26.172 -36.406 1 95.44 218 ALA B O 1
ATOM 5785 N N . GLY B 1 219 ? -18 -28.047 -35.125 1 93.19 219 GLY B N 1
ATOM 5786 C CA . GLY B 1 219 ? -17.797 -28.922 -36.281 1 93.19 219 GLY B CA 1
ATOM 5787 C C . GLY B 1 219 ? -18.859 -28.75 -37.344 1 93.19 219 GLY B C 1
ATOM 5788 O O . GLY B 1 219 ? -18.547 -28.672 -38.531 1 93.19 219 GLY B O 1
ATOM 5789 N N . LYS B 1 220 ? -20.109 -28.656 -36.906 1 92.12 220 LYS B N 1
ATOM 5790 C CA . LYS B 1 220 ? -21.219 -28.453 -37.844 1 92.12 220 LYS B CA 1
ATOM 5791 C C . LYS B 1 220 ? -21.094 -27.094 -38.531 1 92.12 220 LYS B C 1
ATOM 5793 O O . LYS B 1 220 ? -21.375 -26.984 -39.75 1 92.12 220 LYS B O 1
ATOM 5798 N N . TRP B 1 221 ? -20.781 -26.172 -37.781 1 95.12 221 TRP B N 1
ATOM 5799 C CA . TRP B 1 221 ? -20.578 -24.844 -38.344 1 95.12 221 TRP B CA 1
ATOM 5800 C C . TRP B 1 221 ? -19.484 -24.844 -39.406 1 95.12 221 TRP B C 1
ATOM 5802 O O . TRP B 1 221 ? -19.656 -24.281 -40.5 1 95.12 221 TRP B O 1
ATOM 5812 N N . ALA B 1 222 ? -18.375 -25.438 -39.062 1 94 222 ALA B N 1
ATOM 5813 C CA . ALA B 1 222 ? -17.234 -25.484 -39.969 1 94 222 ALA B CA 1
ATOM 5814 C C . ALA B 1 222 ? -17.609 -26.188 -41.281 1 94 222 ALA B C 1
ATOM 5816 O O . ALA B 1 222 ? -17.156 -25.797 -42.375 1 94 222 ALA B O 1
ATOM 5817 N N . ASP B 1 223 ? -18.406 -27.156 -41.188 1 92.56 223 ASP B N 1
ATOM 5818 C CA . ASP B 1 223 ? -18.859 -27.891 -42.344 1 92.56 223 ASP B CA 1
ATOM 5819 C C . ASP B 1 223 ? -19.672 -26.984 -43.281 1 92.56 223 ASP B C 1
ATOM 5821 O O . ASP B 1 223 ? -19.594 -27.125 -44.5 1 92.56 223 ASP B O 1
ATOM 5825 N N . GLN B 1 224 ? -20.406 -26.062 -42.656 1 92.75 224 GLN B N 1
ATOM 5826 C CA . GLN B 1 224 ? -21.297 -25.188 -43.438 1 92.75 224 GLN B CA 1
ATOM 5827 C C . GLN B 1 224 ? -20.562 -23.938 -43.906 1 92.75 224 GLN B C 1
ATOM 5829 O O . GLN B 1 224 ? -21.047 -23.234 -44.781 1 92.75 224 GLN B O 1
ATOM 5834 N N . HIS B 1 225 ? -19.422 -23.719 -43.406 1 94.12 225 HIS B N 1
ATOM 5835 C CA . HIS B 1 225 ? -18.719 -22.484 -43.719 1 94.12 225 HIS B CA 1
ATOM 5836 C C . HIS B 1 225 ? -17.312 -22.75 -44.219 1 94.12 225 HIS B C 1
ATOM 5838 O O . HIS B 1 225 ? -16.359 -22.047 -43.875 1 94.12 225 HIS B O 1
ATOM 5844 N N . GLY B 1 226 ? -17.078 -23.766 -45 1 88.88 226 GLY B N 1
ATOM 5845 C CA . GLY B 1 226 ? -15.812 -24.062 -45.656 1 88.88 226 GLY B CA 1
ATOM 5846 C C . GLY B 1 226 ? -14.695 -24.391 -44.688 1 88.88 226 GLY B C 1
ATOM 5847 O O . GLY B 1 226 ? -13.523 -24.094 -44.969 1 88.88 226 GLY B O 1
ATOM 5848 N N . GLY B 1 227 ? -15 -24.875 -43.562 1 87.44 227 GLY B N 1
ATOM 5849 C CA . GLY B 1 227 ? -13.992 -25.312 -42.594 1 87.44 227 GLY B CA 1
ATOM 5850 C C . GLY B 1 227 ? -13.547 -24.219 -41.656 1 87.44 227 GLY B C 1
ATOM 5851 O O . GLY B 1 227 ? -12.672 -24.422 -40.812 1 87.44 227 GLY B O 1
ATOM 5852 N N . CYS B 1 228 ? -14.242 -23.094 -41.719 1 89.88 228 CYS B N 1
ATOM 5853 C CA . CYS B 1 228 ? -13.828 -21.953 -40.906 1 89.88 228 CYS B CA 1
ATOM 5854 C C . CYS B 1 228 ? -14.711 -21.812 -39.656 1 89.88 228 CYS B C 1
ATOM 5856 O O . CYS B 1 228 ? -15.898 -22.125 -39.719 1 89.88 228 CYS B O 1
ATOM 5858 N N . LEU B 1 229 ? -14.133 -21.422 -38.594 1 93.19 229 LEU B N 1
ATOM 5859 C CA . LEU B 1 229 ? -14.859 -21.141 -37.375 1 93.19 229 LEU B CA 1
ATOM 5860 C C . LEU B 1 229 ? -15.32 -19.688 -37.312 1 93.19 229 LEU B C 1
ATOM 5862 O O . LEU B 1 229 ? -14.859 -18.859 -38.125 1 93.19 229 LEU B O 1
ATOM 5866 N N . PRO B 1 230 ? -16.25 -19.406 -36.438 1 92.5 230 PRO B N 1
ATOM 5867 C CA . PRO B 1 230 ? -16.734 -18.016 -36.375 1 92.5 230 PRO B CA 1
ATOM 5868 C C . PRO B 1 230 ? -15.656 -17.031 -35.938 1 92.5 230 PRO B C 1
ATOM 5870 O O . PRO B 1 230 ? -15.078 -17.203 -34.844 1 92.5 230 PRO B O 1
ATOM 5873 N N . THR B 1 231 ? -15.359 -16.016 -36.656 1 88.5 231 THR B N 1
ATOM 5874 C CA . THR B 1 231 ? -14.289 -15.07 -36.344 1 88.5 231 THR B CA 1
ATOM 5875 C C . THR B 1 231 ? -14.836 -13.641 -36.25 1 88.5 231 THR B C 1
ATOM 5877 O O . THR B 1 231 ? -14.406 -12.859 -35.406 1 88.5 231 THR B O 1
ATOM 5880 N N . THR B 1 232 ? -15.812 -13.336 -37.062 1 90.44 232 THR B N 1
ATOM 5881 C CA . THR B 1 232 ? -16.375 -11.984 -37.094 1 90.44 232 THR B CA 1
ATOM 5882 C C . THR B 1 232 ? -17.422 -11.812 -36 1 90.44 232 THR B C 1
ATOM 5884 O O . THR B 1 232 ? -17.953 -12.797 -35.5 1 90.44 232 THR B O 1
ATOM 5887 N N . ARG B 1 233 ? -17.719 -10.609 -35.75 1 89.94 233 ARG B N 1
ATOM 5888 C CA . ARG B 1 233 ? -18.719 -10.297 -34.75 1 89.94 233 ARG B CA 1
ATOM 5889 C C . ARG B 1 233 ? -20.062 -10.898 -35.094 1 89.94 233 ARG B C 1
ATOM 5891 O O . ARG B 1 233 ? -20.75 -11.461 -34.25 1 89.94 233 ARG B O 1
ATOM 5898 N N . GLN B 1 234 ? -20.422 -10.773 -36.312 1 91.88 234 GLN B N 1
ATOM 5899 C CA . GLN B 1 234 ? -21.703 -11.305 -36.781 1 91.88 234 GLN B CA 1
ATOM 5900 C C . GLN B 1 234 ? -21.719 -12.828 -36.719 1 91.88 234 GLN B C 1
ATOM 5902 O O . GLN B 1 234 ? -22.703 -13.422 -36.281 1 91.88 234 GLN B O 1
ATOM 5907 N N . GLU B 1 235 ? -20.672 -13.445 -37.156 1 93.5 235 GLU B N 1
ATOM 5908 C CA . GLU B 1 235 ? -20.562 -14.906 -37.094 1 93.5 235 GLU B CA 1
ATOM 5909 C C . GLU B 1 235 ? -20.625 -15.414 -35.656 1 93.5 235 GLU B C 1
ATOM 5911 O O . GLU B 1 235 ? -21.234 -16.453 -35.406 1 93.5 235 GLU B O 1
ATOM 5916 N N . LYS B 1 236 ? -19.984 -14.742 -34.781 1 94.06 236 LYS B N 1
ATOM 5917 C CA . LYS B 1 236 ? -20 -15.133 -33.375 1 94.06 236 LYS B CA 1
ATOM 5918 C C . LYS B 1 236 ? -21.422 -15.055 -32.812 1 94.06 236 LYS B C 1
ATOM 5920 O O . LYS B 1 236 ? -21.812 -15.914 -32.031 1 94.06 236 LYS B O 1
ATOM 5925 N N . LYS B 1 237 ? -22.109 -14.016 -33.188 1 93.88 237 LYS B N 1
ATOM 5926 C CA . LYS B 1 237 ? -23.5 -13.891 -32.75 1 93.88 237 LYS B CA 1
ATOM 5927 C C . LYS B 1 237 ? -24.359 -15.031 -33.312 1 93.88 237 LYS B C 1
ATOM 5929 O O . LYS B 1 237 ? -25.172 -15.602 -32.562 1 93.88 237 LYS B O 1
ATOM 5934 N N . GLU B 1 238 ? -24.172 -15.289 -34.531 1 94.75 238 GLU B N 1
ATOM 5935 C CA . GLU B 1 238 ? -24.906 -16.391 -35.156 1 94.75 238 GLU B CA 1
ATOM 5936 C C . GLU B 1 238 ? -24.562 -17.719 -34.531 1 94.75 238 GLU B C 1
ATOM 5938 O O . GLU B 1 238 ? -25.422 -18.594 -34.375 1 94.75 238 GLU B O 1
ATOM 5943 N N . PHE B 1 239 ? -23.359 -17.844 -34.219 1 95.88 239 PHE B N 1
ATOM 5944 C CA . PHE B 1 239 ? -22.922 -19.078 -33.562 1 95.88 239 PHE B CA 1
ATOM 5945 C C . PHE B 1 239 ? -23.594 -19.234 -32.219 1 95.88 239 PHE B C 1
ATOM 5947 O O . PHE B 1 239 ? -24.031 -20.328 -31.859 1 95.88 239 PHE B O 1
ATOM 5954 N N . LYS B 1 240 ? -23.656 -18.203 -31.453 1 95.06 240 LYS B N 1
ATOM 5955 C CA . LYS B 1 240 ? -24.328 -18.219 -30.172 1 95.06 240 LYS B CA 1
ATOM 5956 C C . LYS B 1 240 ? -25.812 -18.594 -30.328 1 95.06 240 LYS B C 1
ATOM 5958 O O . LYS B 1 240 ? -26.359 -19.359 -29.531 1 95.06 240 LYS B O 1
ATOM 5963 N N . GLU B 1 241 ? -26.406 -18.047 -31.375 1 94.31 241 GLU B N 1
ATOM 5964 C CA . GLU B 1 241 ? -27.797 -18.359 -31.656 1 94.31 241 GLU B CA 1
ATOM 5965 C C . GLU B 1 241 ? -27.969 -19.828 -32.031 1 94.31 241 GLU B C 1
ATOM 5967 O O . GLU B 1 241 ? -28.984 -20.453 -31.703 1 94.31 241 GLU B O 1
ATOM 5972 N N . LEU B 1 242 ? -27.031 -20.297 -32.75 1 95.12 242 LEU B N 1
ATOM 5973 C CA . LEU B 1 242 ? -27.047 -21.703 -33.125 1 95.12 242 LEU B CA 1
ATOM 5974 C C . LEU B 1 242 ? -27.016 -22.594 -31.891 1 95.12 242 LEU B C 1
ATOM 5976 O O . LEU B 1 242 ? -27.719 -23.594 -31.812 1 95.12 242 LEU B O 1
ATOM 5980 N N . ILE B 1 243 ? -26.188 -22.266 -30.875 1 95.69 243 ILE B N 1
ATOM 5981 C CA . ILE B 1 243 ? -26.094 -23.016 -29.625 1 95.69 243 ILE B CA 1
ATOM 5982 C C . ILE B 1 243 ? -27.438 -22.969 -28.906 1 95.69 243 ILE B C 1
ATOM 5984 O O . ILE B 1 243 ? -27.922 -24 -28.438 1 95.69 243 ILE B O 1
ATOM 5988 N N . LYS B 1 244 ? -28.016 -21.797 -28.906 1 93.88 244 LYS B N 1
ATOM 5989 C CA . LYS B 1 244 ? -29.281 -21.625 -28.203 1 93.88 244 LYS B CA 1
ATOM 5990 C C . LYS B 1 244 ? -30.391 -22.406 -28.875 1 93.88 244 LYS B C 1
ATOM 5992 O O . LYS B 1 244 ? -31.297 -22.906 -28.219 1 93.88 244 LYS B O 1
ATOM 5997 N N . SER B 1 245 ? -30.328 -22.453 -30.156 1 92.5 245 SER B N 1
ATOM 5998 C CA . SER B 1 245 ? -31.359 -23.141 -30.906 1 92.5 245 SER B CA 1
ATOM 5999 C C . SER B 1 245 ? -31.344 -24.641 -30.641 1 92.5 245 SER B C 1
ATOM 6001 O O . SER B 1 245 ? -32.344 -25.344 -30.875 1 92.5 245 SER B O 1
ATOM 6003 N N . CYS B 1 246 ? -30.219 -25.125 -30.125 1 92 246 CYS B N 1
ATOM 6004 C CA . CYS B 1 246 ? -30.078 -26.562 -29.859 1 92 246 CYS B CA 1
ATOM 6005 C C . CYS B 1 246 ? -30.625 -26.906 -28.484 1 92 246 CYS B C 1
ATOM 6007 O O . CYS B 1 246 ? -30.703 -28.078 -28.109 1 92 246 CYS B O 1
ATOM 6009 N N . MET B 1 247 ? -31 -25.875 -27.75 1 91.88 247 MET B N 1
ATOM 6010 C CA . MET B 1 247 ? -31.547 -26.094 -26.422 1 91.88 247 MET B CA 1
ATOM 6011 C C . MET B 1 247 ? -32.938 -26.703 -26.5 1 91.88 247 MET B C 1
ATOM 6013 O O . MET B 1 247 ? -33.75 -26.312 -27.344 1 91.88 247 MET B O 1
ATOM 6017 N N . LEU B 1 248 ? -33.25 -27.641 -25.625 1 89.44 248 LEU B N 1
ATOM 6018 C CA . LEU B 1 248 ? -34.562 -28.25 -25.562 1 89.44 248 LEU B CA 1
ATOM 6019 C C . LEU B 1 248 ? -35.438 -27.547 -24.531 1 89.44 248 LEU B C 1
ATOM 6021 O O . LEU B 1 248 ? -36.656 -27.469 -24.688 1 89.44 248 LEU B O 1
ATOM 6025 N N . ASN B 1 249 ? -34.75 -27.156 -23.422 1 87.5 249 ASN B N 1
ATOM 6026 C CA . ASN B 1 249 ? -35.438 -26.484 -22.328 1 87.5 249 ASN B CA 1
ATOM 6027 C C . ASN B 1 249 ? -34.688 -25.234 -21.875 1 87.5 249 ASN B C 1
ATOM 6029 O O . ASN B 1 249 ? -33.438 -25.172 -22 1 87.5 249 ASN B O 1
ATOM 6033 N N . VAL B 1 250 ? -35.406 -24.406 -21.312 1 84.12 250 VAL B N 1
ATOM 6034 C CA . VAL B 1 250 ? -34.844 -23.125 -20.906 1 84.12 250 VAL B CA 1
ATOM 6035 C C . VAL B 1 250 ? -33.938 -23.297 -19.703 1 84.12 250 VAL B C 1
ATOM 6037 O O . VAL B 1 250 ? -33 -22.516 -19.484 1 84.12 250 VAL B O 1
ATOM 6040 N N . ASP B 1 251 ? -34.125 -24.359 -18.953 1 86.38 251 ASP B N 1
ATOM 6041 C CA . ASP B 1 251 ? -33.406 -24.516 -17.688 1 86.38 251 ASP B CA 1
ATOM 6042 C C . ASP B 1 251 ? -32.125 -25.312 -17.891 1 86.38 251 ASP B C 1
ATOM 6044 O O . ASP B 1 251 ? -31.516 -25.781 -16.906 1 86.38 251 ASP B O 1
ATOM 6048 N N . GLU B 1 252 ? -31.703 -25.406 -19.125 1 91.25 252 GLU B N 1
ATOM 6049 C CA . GLU B 1 252 ? -30.5 -26.172 -19.375 1 91.25 252 GLU B CA 1
ATOM 6050 C C . GLU B 1 252 ? -29.25 -25.328 -19.109 1 91.25 252 GLU B C 1
ATOM 6052 O O . GLU B 1 252 ? -28.766 -24.641 -20 1 91.25 252 GLU B O 1
ATOM 6057 N N . GLU B 1 253 ? -28.641 -25.594 -17.953 1 90.25 253 GLU B N 1
ATOM 6058 C CA . GLU B 1 253 ? -27.469 -24.828 -17.516 1 90.25 253 GLU B CA 1
ATOM 6059 C C . GLU B 1 253 ? -26.266 -25.109 -18.391 1 90.25 253 GLU B C 1
ATOM 6061 O O . GLU B 1 253 ? -25.422 -24.234 -18.609 1 90.25 253 GLU B O 1
ATOM 6066 N N . ASN B 1 254 ? -26.141 -26.312 -18.891 1 93.56 254 ASN B N 1
ATOM 6067 C CA . ASN B 1 254 ? -25 -26.672 -19.719 1 93.56 254 ASN B CA 1
ATOM 6068 C C . ASN B 1 254 ? -24.969 -25.875 -21.031 1 93.56 254 ASN B C 1
ATOM 6070 O O . ASN B 1 254 ? -23.891 -25.484 -21.484 1 93.56 254 ASN B O 1
ATOM 6074 N N . TYR B 1 255 ? -26.078 -25.578 -21.562 1 94.06 255 TYR B N 1
ATOM 6075 C CA . TYR B 1 255 ? -26.125 -24.797 -22.797 1 94.06 255 TYR B CA 1
ATOM 6076 C C . TYR B 1 255 ? -25.922 -23.312 -22.516 1 94.06 255 TYR B C 1
ATOM 6078 O O . TYR B 1 255 ? -25.391 -22.594 -23.344 1 94.06 255 TYR B O 1
ATOM 6086 N N . LYS B 1 256 ? -26.375 -22.969 -21.375 1 91.31 256 LYS B N 1
ATOM 6087 C CA . LYS B 1 256 ? -26.031 -21.609 -20.969 1 91.31 256 LYS B CA 1
ATOM 6088 C C . LYS B 1 256 ? -24.531 -21.438 -20.812 1 91.31 256 LYS B C 1
ATOM 6090 O O . LYS B 1 256 ? -23.969 -20.422 -21.25 1 91.31 256 LYS B O 1
ATOM 6095 N N . GLU B 1 257 ? -23.891 -22.391 -20.188 1 91.81 257 GLU B N 1
ATOM 6096 C CA . GLU B 1 257 ? -22.438 -22.391 -20.078 1 91.81 257 GLU B CA 1
ATOM 6097 C C . GLU B 1 257 ? -21.766 -22.375 -21.453 1 91.81 257 GLU B C 1
ATOM 6099 O O . GLU B 1 257 ? -20.766 -21.688 -21.656 1 91.81 257 GLU B O 1
ATOM 6104 N N . ALA B 1 258 ? -22.328 -23.172 -22.312 1 94.5 258 ALA B N 1
ATOM 6105 C CA . ALA B 1 258 ? -21.797 -23.25 -23.672 1 94.5 258 ALA B CA 1
ATOM 6106 C C . ALA B 1 258 ? -21.875 -21.891 -24.375 1 94.5 258 ALA B C 1
ATOM 6108 O O . ALA B 1 258 ? -20.938 -21.484 -25.062 1 94.5 258 ALA B O 1
ATOM 6109 N N . THR B 1 259 ? -22.984 -21.297 -24.203 1 93.75 259 THR B N 1
ATOM 6110 C CA . THR B 1 259 ? -23.172 -19.984 -24.812 1 93.75 259 THR B CA 1
ATOM 6111 C C . THR B 1 259 ? -22.172 -18.969 -24.25 1 93.75 259 THR B C 1
ATOM 6113 O O . THR B 1 259 ? -21.578 -18.203 -25.016 1 93.75 259 THR B O 1
ATOM 6116 N N . GLU B 1 260 ? -21.922 -19.078 -23.016 1 86.94 260 GLU B N 1
ATOM 6117 C CA . GLU B 1 260 ? -20.984 -18.172 -22.359 1 86.94 260 GLU B CA 1
ATOM 6118 C C . GLU B 1 260 ? -19.547 -18.453 -22.797 1 86.94 260 GLU B C 1
ATOM 6120 O O . GLU B 1 260 ? -18.734 -17.547 -22.922 1 86.94 260 GLU B O 1
ATOM 6125 N N . ALA B 1 261 ? -19.281 -19.688 -22.953 1 90.12 261 ALA B N 1
ATOM 6126 C CA . ALA B 1 261 ? -17.906 -20.094 -23.297 1 90.12 261 ALA B CA 1
ATOM 6127 C C . ALA B 1 261 ? -17.703 -20.125 -24.797 1 90.12 261 ALA B C 1
ATOM 6129 O O . ALA B 1 261 ? -16.625 -20.484 -25.281 1 90.12 261 ALA B O 1
ATOM 6130 N N . SER B 1 262 ? -18.703 -19.719 -25.562 1 93.56 262 SER B N 1
ATOM 6131 C CA . SER B 1 262 ? -18.672 -19.844 -27.016 1 93.56 262 SER B CA 1
ATOM 6132 C C . SER B 1 262 ? -17.516 -19.047 -27.609 1 93.56 262 SER B C 1
ATOM 6134 O O . SER B 1 262 ? -16.984 -19.406 -28.656 1 93.56 262 SER B O 1
ATOM 6136 N N . TYR B 1 263 ? -17.109 -18.047 -26.875 1 88.62 263 TYR B N 1
ATOM 6137 C CA . TYR B 1 263 ? -16.031 -17.219 -27.391 1 88.62 263 TYR B CA 1
ATOM 6138 C C . TYR B 1 263 ? -14.727 -18.016 -27.469 1 88.62 263 TYR B C 1
ATOM 6140 O O . TYR B 1 263 ? -13.836 -17.672 -28.25 1 88.62 263 TYR B O 1
ATOM 6148 N N . LYS B 1 264 ? -14.57 -18.969 -26.672 1 89.62 264 LYS B N 1
ATOM 6149 C CA . LYS B 1 264 ? -13.352 -19.766 -26.625 1 89.62 264 LYS B CA 1
ATOM 6150 C C . LYS B 1 264 ? -13.141 -20.516 -27.938 1 89.62 264 LYS B C 1
ATOM 6152 O O . LYS B 1 264 ? -12.008 -20.875 -28.281 1 89.62 264 LYS B O 1
ATOM 6157 N N . VAL B 1 265 ? -14.219 -20.75 -28.641 1 92.06 265 VAL B N 1
ATOM 6158 C CA . VAL B 1 265 ? -14.141 -21.422 -29.938 1 92.06 265 VAL B CA 1
ATOM 6159 C C . VAL B 1 265 ? -13.492 -20.5 -30.969 1 92.06 265 VAL B C 1
ATOM 6161 O O . VAL B 1 265 ? -12.82 -20.969 -31.891 1 92.06 265 VAL B O 1
ATOM 6164 N N . SER B 1 266 ? -13.664 -19.25 -30.719 1 88.5 266 SER B N 1
ATOM 6165 C CA . SER B 1 266 ? -13.203 -18.266 -31.688 1 88.5 266 SER B CA 1
ATOM 6166 C C . SER B 1 266 ? -11.805 -17.766 -31.344 1 88.5 266 SER B C 1
ATOM 6168 O O . SER B 1 266 ? -11.227 -16.953 -32.094 1 88.5 266 SER B O 1
ATOM 6170 N N . LEU B 1 267 ? -11.273 -18.234 -30.25 1 83 267 LEU B N 1
ATOM 6171 C CA . LEU B 1 267 ? -9.938 -17.797 -29.859 1 83 267 LEU B CA 1
ATOM 6172 C C . LEU B 1 267 ? -8.891 -18.266 -30.875 1 83 267 LEU B C 1
ATOM 6174 O O . LEU B 1 267 ? -9 -19.359 -31.422 1 83 267 LEU B O 1
ATOM 6178 N N . THR B 1 268 ? -8.023 -17.297 -31.188 1 75.12 268 THR B N 1
ATOM 6179 C CA . THR B 1 268 ? -6.945 -17.656 -32.094 1 75.12 268 THR B CA 1
ATOM 6180 C C . THR B 1 268 ? -6.031 -18.703 -31.484 1 75.12 268 THR B C 1
ATOM 6182 O O . THR B 1 268 ? -5.742 -18.656 -30.297 1 75.12 268 THR B O 1
ATOM 6185 N N . SER B 1 269 ? -5.805 -19.656 -32.281 1 73.31 269 SER B N 1
ATOM 6186 C CA . SER B 1 269 ? -4.891 -20.719 -31.859 1 73.31 269 SER B CA 1
ATOM 6187 C C . SER B 1 269 ? -3.457 -20.203 -31.781 1 73.31 269 SER B C 1
ATOM 6189 O O . SER B 1 269 ? -3.09 -19.266 -32.5 1 73.31 269 SER B O 1
ATOM 6191 N N . GLY B 1 270 ? -2.801 -20.641 -30.875 1 79.75 270 GLY B N 1
ATOM 6192 C CA . GLY B 1 270 ? -1.382 -20.328 -30.844 1 79.75 270 GLY B CA 1
ATOM 6193 C C . GLY B 1 270 ? -0.93 -19.766 -29.5 1 79.75 270 GLY B C 1
ATOM 6194 O O . GLY B 1 270 ? -1.411 -20.203 -28.453 1 79.75 270 GLY B O 1
ATOM 6195 N N . ILE B 1 271 ? 0.16 -19.125 -29.609 1 87.19 271 ILE B N 1
ATOM 6196 C CA . ILE B 1 271 ? 0.82 -18.672 -28.391 1 87.19 271 ILE B CA 1
ATOM 6197 C C . ILE B 1 271 ? 0.711 -17.156 -28.266 1 87.19 271 ILE B C 1
ATOM 6199 O O . ILE B 1 271 ? 0.562 -16.453 -29.266 1 87.19 271 ILE B O 1
ATOM 6203 N N . SER B 1 272 ? 0.626 -16.703 -27.109 1 87.88 272 SER B N 1
ATOM 6204 C CA . SER B 1 272 ? 0.565 -15.266 -26.828 1 87.88 272 SER B CA 1
ATOM 6205 C C . SER B 1 272 ? 1.824 -14.555 -27.312 1 87.88 272 SER B C 1
ATOM 6207 O O . SER B 1 272 ? 2.85 -15.195 -27.562 1 87.88 272 SER B O 1
ATOM 6209 N N . SER B 1 273 ? 1.71 -13.289 -27.531 1 90.31 273 SER B N 1
ATOM 6210 C CA . SER B 1 273 ? 2.863 -12.492 -27.922 1 90.31 273 SER B CA 1
ATOM 6211 C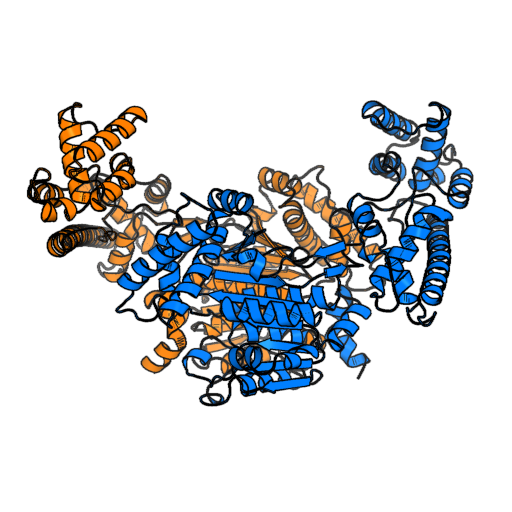 C . SER B 1 273 ? 3.967 -12.555 -26.875 1 90.31 273 SER B C 1
ATOM 6213 O O . SER B 1 273 ? 5.152 -12.594 -27.219 1 90.31 273 SER B O 1
ATOM 6215 N N . GLN B 1 274 ? 3.574 -12.664 -25.672 1 89.25 274 GLN B N 1
ATOM 6216 C CA . GLN B 1 274 ? 4.535 -12.75 -24.578 1 89.25 274 GLN B CA 1
ATOM 6217 C C . GLN B 1 274 ? 5.328 -14.047 -24.641 1 89.25 274 GLN B C 1
ATOM 6219 O O . GLN B 1 274 ? 6.555 -14.047 -24.484 1 89.25 274 GLN B O 1
ATOM 6224 N N . LEU B 1 275 ? 4.617 -15.102 -24.828 1 93.44 275 LEU B N 1
ATOM 6225 C CA . LEU B 1 275 ? 5.293 -16.391 -24.922 1 93.44 275 LEU B CA 1
ATOM 6226 C C . LEU B 1 275 ? 6.188 -16.438 -26.141 1 93.44 275 LEU B C 1
ATOM 6228 O O . LEU B 1 275 ? 7.273 -17.031 -26.109 1 93.44 275 LEU B O 1
ATOM 6232 N N . ARG B 1 276 ? 5.738 -15.812 -27.203 1 94.5 276 ARG B N 1
ATOM 6233 C CA . ARG B 1 276 ? 6.543 -15.758 -28.422 1 94.5 276 ARG B CA 1
ATOM 6234 C C . ARG B 1 276 ? 7.855 -15.023 -28.188 1 94.5 276 ARG B C 1
ATOM 6236 O O . ARG B 1 276 ? 8.898 -15.422 -28.703 1 94.5 276 ARG B O 1
ATOM 6243 N N . GLN B 1 277 ? 7.734 -14.016 -27.453 1 94.56 277 GLN B N 1
ATOM 6244 C CA . GLN B 1 277 ? 8.93 -13.25 -27.125 1 94.56 277 GLN B CA 1
ATOM 6245 C C . GLN B 1 277 ? 9.906 -14.078 -26.297 1 94.56 277 GLN B C 1
ATOM 6247 O O . GLN B 1 277 ? 11.125 -13.992 -26.484 1 94.56 277 GLN B O 1
ATOM 6252 N N . ILE B 1 278 ? 9.367 -14.852 -25.438 1 95.88 278 ILE B N 1
ATOM 6253 C CA . ILE B 1 278 ? 10.195 -15.695 -24.578 1 95.88 278 ILE B CA 1
ATOM 6254 C C . ILE B 1 278 ? 10.867 -16.781 -25.422 1 95.88 278 ILE B C 1
ATOM 6256 O O . ILE B 1 278 ? 12.062 -17.047 -25.266 1 95.88 278 ILE B O 1
ATOM 6260 N N . LEU B 1 279 ? 10.156 -17.297 -26.359 1 96.25 279 LEU B N 1
ATOM 6261 C CA . LEU B 1 279 ? 10.672 -18.375 -27.219 1 96.25 279 LEU B CA 1
ATOM 6262 C C . LEU B 1 279 ? 11.742 -17.828 -28.172 1 96.25 279 LEU B C 1
ATOM 6264 O O . LEU B 1 279 ? 12.656 -18.562 -28.547 1 96.25 279 LEU B O 1
ATOM 6268 N N . SER B 1 280 ? 11.578 -16.578 -28.516 1 95.44 280 SER B N 1
ATOM 6269 C CA . SER B 1 280 ? 12.5 -15.984 -29.469 1 95.44 280 SER B CA 1
ATOM 6270 C C . SER B 1 280 ? 13.672 -15.305 -28.766 1 95.44 280 SER B C 1
ATOM 6272 O O . SER B 1 280 ? 14.562 -14.766 -29.422 1 95.44 280 SER B O 1
ATOM 6274 N N . ASP B 1 281 ? 13.648 -15.344 -27.516 1 94.75 281 ASP B N 1
ATOM 6275 C CA . ASP B 1 281 ? 14.711 -14.719 -26.734 1 94.75 281 ASP B CA 1
ATOM 6276 C C . ASP B 1 281 ? 16.062 -15.383 -27 1 94.75 281 ASP B C 1
ATOM 6278 O O . ASP B 1 281 ? 16.125 -16.609 -27.156 1 94.75 281 ASP B O 1
ATOM 6282 N N . SER B 1 282 ? 17.125 -14.648 -27.031 1 93.69 282 SER B N 1
ATOM 6283 C CA . SER B 1 282 ? 18.469 -15.18 -27.281 1 93.69 282 SER B CA 1
ATOM 6284 C C . SER B 1 282 ? 18.875 -16.172 -26.188 1 93.69 282 SER B C 1
ATOM 6286 O O . SER B 1 282 ? 19.672 -17.078 -26.438 1 93.69 282 SER B O 1
ATOM 6288 N N . ALA B 1 283 ? 18.266 -16.062 -25.078 1 92.38 283 ALA B N 1
ATOM 6289 C CA . ALA B 1 283 ? 18.578 -16.938 -23.969 1 92.38 283 ALA B CA 1
ATOM 6290 C C . ALA B 1 283 ? 18.078 -18.359 -24.234 1 92.38 283 ALA B C 1
ATOM 6292 O O . ALA B 1 283 ? 18.5 -19.312 -23.578 1 92.38 283 ALA B O 1
ATOM 6293 N N . ALA B 1 284 ? 17.234 -18.484 -25.172 1 94.19 284 ALA B N 1
ATOM 6294 C CA . ALA B 1 284 ? 16.703 -19.797 -25.5 1 94.19 284 ALA B CA 1
ATOM 6295 C C . ALA B 1 284 ? 17.688 -20.594 -26.344 1 94.19 284 ALA B C 1
ATOM 6297 O O . ALA B 1 284 ? 17.5 -21.797 -26.547 1 94.19 284 ALA B O 1
ATOM 6298 N N . GLU B 1 285 ? 18.688 -19.891 -26.766 1 95.38 285 GLU B N 1
ATOM 6299 C CA . GLU B 1 285 ? 19.828 -20.609 -27.328 1 95.38 285 GLU B CA 1
ATOM 6300 C C . GLU B 1 285 ? 20.766 -21.094 -26.219 1 95.38 285 GLU B C 1
ATOM 6302 O O . GLU B 1 285 ? 21.719 -20.406 -25.859 1 95.38 285 GLU B O 1
ATOM 6307 N N . VAL B 1 286 ? 20.594 -22.344 -25.859 1 95.88 286 VAL B N 1
ATOM 6308 C CA . VAL B 1 286 ? 21.094 -22.781 -24.562 1 95.88 286 VAL B CA 1
ATOM 6309 C C . VAL B 1 286 ? 22.453 -23.453 -24.734 1 95.88 286 VAL B C 1
ATOM 6311 O O . VAL B 1 286 ? 22.781 -23.953 -25.812 1 95.88 286 VAL B O 1
ATOM 6314 N N . ASN B 1 287 ? 23.219 -23.375 -23.734 1 94.94 287 ASN B N 1
ATOM 6315 C CA . ASN B 1 287 ? 24.5 -24.062 -23.578 1 94.94 287 ASN B CA 1
ATOM 6316 C C . ASN B 1 287 ? 24.609 -24.75 -22.219 1 94.94 287 ASN B C 1
ATOM 6318 O O . ASN B 1 287 ? 23.609 -24.875 -21.5 1 94.94 287 ASN B O 1
ATOM 6322 N N . SER B 1 288 ? 25.766 -25.203 -21.859 1 93.25 288 SER B N 1
ATOM 6323 C CA . SER B 1 288 ? 25.953 -26.016 -20.656 1 93.25 288 SER B CA 1
ATOM 6324 C C . SER B 1 288 ? 25.766 -25.188 -19.406 1 93.25 288 SER B C 1
ATOM 6326 O O . SER B 1 288 ? 25.422 -25.719 -18.344 1 93.25 288 SER B O 1
ATOM 6328 N N . SER B 1 289 ? 25.875 -23.906 -19.562 1 91.62 289 SER B N 1
ATOM 6329 C CA . SER B 1 289 ? 25.812 -23.047 -18.391 1 91.62 289 SER B CA 1
ATOM 6330 C C . SER B 1 289 ? 24.438 -22.391 -18.25 1 91.62 289 SER B C 1
ATOM 6332 O O . SER B 1 289 ? 24.156 -21.703 -17.266 1 91.62 289 SER B O 1
ATOM 6334 N N . SER B 1 290 ? 23.547 -22.719 -19.203 1 93.25 290 SER B N 1
ATOM 6335 C CA . SER B 1 290 ? 22.234 -22.078 -19.203 1 93.25 290 SER B CA 1
ATOM 6336 C C . SER B 1 290 ? 21.375 -22.562 -18.031 1 93.25 290 SER B C 1
ATOM 6338 O O . SER B 1 290 ? 21.422 -23.734 -17.656 1 93.25 290 SER B O 1
ATOM 6340 N N . PRO B 1 291 ? 20.672 -21.625 -17.469 1 91.56 291 PRO B N 1
ATOM 6341 C CA . PRO B 1 291 ? 19.75 -22.031 -16.422 1 91.56 291 PRO B CA 1
ATOM 6342 C C . PRO B 1 291 ? 18.688 -23.031 -16.906 1 91.56 291 PRO B C 1
ATOM 6344 O O . PRO B 1 291 ? 18.375 -23.047 -18.094 1 91.56 291 PRO B O 1
ATOM 6347 N N . ASP B 1 292 ? 18.172 -23.844 -16.016 1 94.38 292 ASP B N 1
ATOM 6348 C CA . ASP B 1 292 ? 17.188 -24.859 -16.328 1 94.38 292 ASP B CA 1
ATOM 6349 C C . ASP B 1 292 ? 15.992 -24.266 -17.062 1 94.38 292 ASP B C 1
ATOM 6351 O O . ASP B 1 292 ? 15.461 -24.891 -17.984 1 94.38 292 ASP B O 1
ATOM 6355 N N . PHE B 1 293 ? 15.594 -23.141 -16.672 1 94.62 293 PHE B N 1
ATOM 6356 C CA . PHE B 1 293 ? 14.43 -22.484 -17.25 1 94.62 293 PHE B CA 1
ATOM 6357 C C . PHE B 1 293 ? 14.594 -22.344 -18.766 1 94.62 293 PHE B C 1
ATOM 6359 O O . PHE B 1 293 ? 13.68 -22.672 -19.531 1 94.62 293 PHE B O 1
ATOM 6366 N N . TRP B 1 294 ? 15.672 -21.891 -19.203 1 96.12 294 TRP B N 1
ATOM 6367 C CA . TRP B 1 294 ? 15.875 -21.609 -20.609 1 96.12 294 TRP B CA 1
ATOM 6368 C C . TRP B 1 294 ? 16.047 -22.891 -21.406 1 96.12 294 TRP B C 1
ATOM 6370 O O . TRP B 1 294 ? 15.742 -22.953 -22.594 1 96.12 294 TRP B O 1
ATOM 6380 N N . ILE B 1 295 ? 16.547 -23.891 -20.719 1 97 295 ILE B N 1
ATOM 6381 C CA . ILE B 1 295 ? 16.609 -25.203 -21.359 1 97 295 ILE B CA 1
ATOM 6382 C C . ILE B 1 295 ? 15.203 -25.703 -21.656 1 97 295 ILE B C 1
ATOM 6384 O O . ILE B 1 295 ? 14.938 -26.25 -22.734 1 97 295 ILE B O 1
ATOM 6388 N N . LEU B 1 296 ? 14.344 -25.484 -20.703 1 97.88 296 LEU B N 1
ATOM 6389 C CA . LEU B 1 296 ? 12.953 -25.875 -20.891 1 97.88 296 LEU B CA 1
ATOM 6390 C C . LEU B 1 296 ? 12.289 -25.031 -21.969 1 97.88 296 LEU B C 1
ATOM 6392 O O . LEU B 1 296 ? 11.453 -25.516 -22.734 1 97.88 296 LEU B O 1
ATOM 6396 N N . VAL B 1 297 ? 12.688 -23.781 -22 1 97.75 297 VAL B N 1
ATOM 6397 C CA . VAL B 1 297 ? 12.148 -22.906 -23.031 1 97.75 297 VAL B CA 1
ATOM 6398 C C . VAL B 1 297 ? 12.602 -23.375 -24.406 1 97.75 297 VAL B C 1
ATOM 6400 O O . VAL B 1 297 ? 11.82 -23.359 -25.359 1 97.75 297 VAL B O 1
ATOM 6403 N N . ALA B 1 298 ? 13.82 -23.734 -24.484 1 97.94 298 ALA B N 1
ATOM 6404 C CA . ALA B 1 298 ? 14.336 -24.266 -25.75 1 97.94 298 ALA B CA 1
ATOM 6405 C C . ALA B 1 298 ? 13.578 -25.531 -26.156 1 97.94 298 ALA B C 1
ATOM 6407 O O . ALA B 1 298 ? 13.25 -25.703 -27.344 1 97.94 298 ALA B O 1
ATOM 6408 N N . ALA B 1 299 ? 13.391 -26.375 -25.219 1 98.12 299 ALA B N 1
ATOM 6409 C CA . ALA B 1 299 ? 12.625 -27.594 -25.484 1 98.12 299 ALA B CA 1
ATOM 6410 C C . ALA B 1 299 ? 11.195 -27.266 -25.906 1 98.12 299 ALA B C 1
ATOM 6412 O O . ALA B 1 299 ? 10.633 -27.922 -26.781 1 98.12 2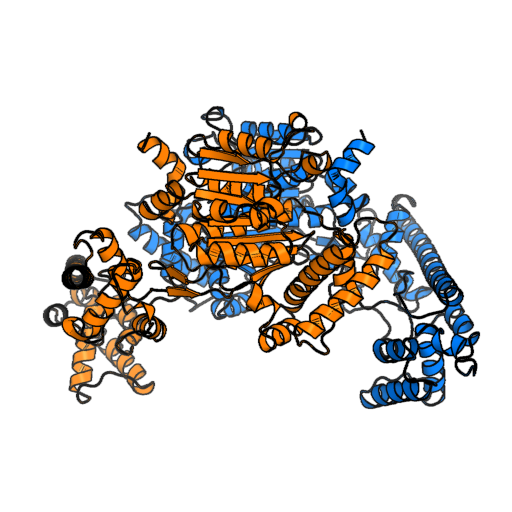99 ALA B O 1
ATOM 6413 N N . LEU B 1 300 ? 10.625 -26.344 -25.234 1 98.19 300 LEU B N 1
ATOM 6414 C CA . LEU B 1 300 ? 9.266 -25.906 -25.547 1 98.19 300 LEU B CA 1
ATOM 6415 C C . LEU B 1 300 ? 9.18 -25.391 -26.984 1 98.19 300 LEU B C 1
ATOM 6417 O O . LEU B 1 300 ? 8.195 -25.656 -27.688 1 98.19 300 LEU B O 1
ATOM 6421 N N . LYS B 1 301 ? 10.156 -24.594 -27.359 1 97.38 301 LYS B N 1
ATOM 6422 C CA . LYS B 1 301 ? 10.219 -24.094 -28.719 1 97.38 301 LYS B CA 1
ATOM 6423 C C . LYS B 1 301 ? 10.172 -25.25 -29.734 1 97.38 301 LYS B C 1
ATOM 6425 O O . LYS B 1 301 ? 9.406 -25.188 -30.703 1 97.38 301 LYS B O 1
ATOM 6430 N N . GLU B 1 302 ? 10.922 -26.234 -29.516 1 97.12 302 GLU B N 1
ATOM 6431 C CA . GLU B 1 302 ? 10.938 -27.406 -30.391 1 97.12 302 GLU B CA 1
ATOM 6432 C C . GLU B 1 302 ? 9.594 -28.125 -30.344 1 97.12 302 GLU B C 1
ATOM 6434 O O . GLU B 1 302 ? 9.094 -28.578 -31.375 1 97.12 302 GLU B O 1
ATOM 6439 N N . PHE B 1 303 ? 9.125 -28.281 -29.203 1 97.81 303 PHE B N 1
ATOM 6440 C CA . PHE B 1 303 ? 7.84 -28.953 -29.047 1 97.81 303 PHE B CA 1
ATOM 6441 C C . PHE B 1 303 ? 6.758 -28.266 -29.859 1 97.81 303 PHE B C 1
ATOM 6443 O O . PHE B 1 303 ? 6 -28.922 -30.578 1 97.81 303 PHE B O 1
ATOM 6450 N N . ILE B 1 304 ? 6.664 -26.969 -29.734 1 96.69 304 ILE B N 1
ATOM 6451 C CA . ILE B 1 304 ? 5.621 -26.188 -30.391 1 96.69 304 ILE B CA 1
ATOM 6452 C C . ILE B 1 304 ? 5.781 -26.297 -31.906 1 96.69 304 ILE B C 1
ATOM 6454 O O . ILE B 1 304 ? 4.789 -26.375 -32.625 1 96.69 304 ILE B O 1
ATOM 6458 N N . GLU B 1 305 ? 6.961 -26.328 -32.375 1 94.69 305 GLU B N 1
ATOM 6459 C CA . GLU B 1 305 ? 7.238 -26.391 -33.812 1 94.69 305 GLU B CA 1
ATOM 6460 C C . GLU B 1 305 ? 7 -27.797 -34.375 1 94.69 305 GLU B C 1
ATOM 6462 O O . GLU B 1 305 ? 6.762 -27.969 -35.562 1 94.69 305 GLU B O 1
ATOM 6467 N N . ASN B 1 306 ? 6.988 -28.797 -33.531 1 95.19 306 ASN B N 1
ATOM 6468 C CA . ASN B 1 306 ? 6.883 -30.188 -33.969 1 95.19 306 ASN B CA 1
ATOM 6469 C C . ASN B 1 306 ? 5.625 -30.859 -33.438 1 95.19 306 ASN B C 1
ATOM 6471 O O . ASN B 1 306 ? 4.543 -30.703 -34.031 1 95.19 306 ASN B O 1
ATOM 6475 N N . GLU B 1 307 ? 5.719 -31.438 -32.281 1 93.62 307 GLU B N 1
ATOM 6476 C CA . GLU B 1 307 ? 4.637 -32.25 -31.75 1 93.62 307 GLU B CA 1
ATOM 6477 C C . GLU B 1 307 ? 3.434 -31.391 -31.375 1 93.62 307 GLU B C 1
ATOM 6479 O O . GLU B 1 307 ? 2.293 -31.859 -31.422 1 93.62 307 GLU B O 1
ATOM 6484 N N . GLY B 1 308 ? 3.68 -30.203 -31.062 1 92.56 308 GLY B N 1
ATOM 6485 C CA . GLY B 1 308 ? 2.619 -29.344 -30.547 1 92.56 308 GLY B CA 1
ATOM 6486 C C . GLY B 1 308 ? 1.807 -28.688 -31.656 1 92.56 308 GLY B C 1
ATOM 6487 O O . GLY B 1 308 ? 0.71 -28.172 -31.406 1 92.56 308 GLY B O 1
ATOM 6488 N N . ALA B 1 309 ? 2.34 -28.641 -32.812 1 89.62 309 ALA B N 1
ATOM 6489 C CA . ALA B 1 309 ? 1.656 -28.062 -33.969 1 89.62 309 ALA B CA 1
ATOM 6490 C C . ALA B 1 309 ? 1.251 -26.609 -33.688 1 89.62 309 ALA B C 1
ATOM 6492 O O . ALA B 1 309 ? 0.101 -26.234 -33.938 1 89.62 309 ALA B O 1
ATOM 6493 N N . GLY B 1 310 ? 2.123 -25.938 -33.062 1 91 310 GLY B N 1
ATOM 6494 C CA . GLY B 1 310 ? 1.895 -24.516 -32.812 1 91 310 GLY B CA 1
ATOM 6495 C C . GLY B 1 310 ? 1.34 -24.219 -31.438 1 91 310 GLY B C 1
ATOM 6496 O O . GLY B 1 310 ? 1.167 -23.062 -31.078 1 91 310 GLY B O 1
ATOM 6497 N N . GLU B 1 311 ? 1.024 -25.266 -30.672 1 93.94 311 GLU B N 1
ATOM 6498 C CA . GLU B 1 311 ? 0.457 -25.078 -29.328 1 93.94 311 GLU B CA 1
ATOM 6499 C C . GLU B 1 311 ? 1.414 -25.578 -28.25 1 93.94 311 GLU B C 1
ATOM 6501 O O . GLU B 1 311 ? 2.174 -26.531 -28.484 1 93.94 311 GLU B O 1
ATOM 6506 N N . PRO B 1 312 ? 1.401 -24.938 -27.094 1 95.5 312 PRO B N 1
ATOM 6507 C CA . PRO B 1 312 ? 2.184 -25.453 -25.969 1 95.5 312 PRO B CA 1
ATOM 6508 C C . PRO B 1 312 ? 1.541 -26.672 -25.312 1 95.5 312 PRO B C 1
ATOM 6510 O O . PRO B 1 312 ? 0.42 -27.047 -25.672 1 95.5 312 PRO B O 1
ATOM 6513 N N . PRO B 1 313 ? 2.316 -27.328 -24.422 1 96.19 313 PRO B N 1
ATOM 6514 C CA . PRO B 1 313 ? 1.715 -28.453 -23.719 1 96.19 313 PRO B CA 1
ATOM 6515 C C . PRO B 1 313 ? 0.447 -28.078 -22.969 1 96.19 313 PRO B C 1
ATOM 6517 O O . PRO B 1 313 ? 0.344 -26.953 -22.453 1 96.19 313 PRO B O 1
ATOM 6520 N N . LEU B 1 314 ? -0.466 -29 -22.953 1 94.75 314 LEU B N 1
ATOM 6521 C CA . LEU B 1 314 ? -1.741 -28.766 -22.281 1 94.75 314 LEU B CA 1
ATOM 6522 C C . LEU B 1 314 ? -1.583 -28.828 -20.766 1 94.75 314 LEU B C 1
ATOM 6524 O O . LEU B 1 314 ? -0.799 -29.625 -20.25 1 94.75 314 LEU B O 1
ATOM 6528 N N . GLU B 1 315 ? -2.318 -28.016 -20.078 1 90.75 315 GLU B N 1
ATOM 6529 C CA . GLU B 1 315 ? -2.316 -28 -18.609 1 90.75 315 GLU B CA 1
ATOM 6530 C C . GLU B 1 315 ? -2.973 -29.25 -18.047 1 90.75 315 GLU B C 1
ATOM 6532 O O . GLU B 1 315 ? -2.525 -29.781 -17.031 1 90.75 315 GLU B O 1
ATOM 6537 N N . GLY B 1 316 ? -3.982 -29.719 -18.672 1 89.81 316 GLY B N 1
ATOM 6538 C CA . GLY B 1 316 ? -4.613 -30.969 -18.281 1 89.81 316 GLY B CA 1
ATOM 6539 C C . GLY B 1 316 ? -5.84 -30.781 -17.422 1 89.81 316 GLY B C 1
ATOM 6540 O O . GLY B 1 316 ? -6.652 -31.703 -17.266 1 89.81 316 GLY B O 1
ATOM 6541 N N . SER B 1 317 ? -6.062 -29.594 -16.891 1 87.19 317 SER B N 1
ATOM 6542 C CA . SER B 1 317 ? -7.219 -29.344 -16.031 1 87.19 317 SER B CA 1
ATOM 6543 C C . SER B 1 317 ? -8.375 -28.75 -16.812 1 87.19 317 SER B C 1
ATOM 6545 O O . SER B 1 317 ? -8.164 -28.078 -17.828 1 87.19 317 SER B O 1
ATOM 6547 N N . ILE B 1 318 ? -9.602 -29.094 -16.422 1 89.38 318 ILE B N 1
ATOM 6548 C CA . ILE B 1 318 ? -10.797 -28.531 -17.031 1 89.38 318 ILE B CA 1
ATOM 6549 C C . ILE B 1 318 ? -11.648 -27.859 -15.953 1 89.38 318 ILE B C 1
ATOM 6551 O O . ILE B 1 318 ? -11.594 -28.25 -14.789 1 89.38 318 ILE B O 1
ATOM 6555 N N . PRO B 1 319 ? -12.328 -26.828 -16.344 1 84.12 319 PRO B N 1
ATOM 6556 C CA . PRO B 1 319 ? -13.188 -26.156 -15.367 1 84.12 319 PRO B CA 1
ATOM 6557 C C . PRO B 1 319 ? -14.391 -27.016 -14.961 1 84.12 319 PRO B C 1
ATOM 6559 O O . PRO B 1 319 ? -14.719 -27.984 -15.641 1 84.12 319 PRO B O 1
ATOM 6562 N N . ASP B 1 320 ? -14.969 -26.672 -13.891 1 78.12 320 ASP B N 1
ATOM 6563 C CA . ASP B 1 320 ? -16.234 -27.312 -13.492 1 78.12 320 ASP B CA 1
ATOM 6564 C C . ASP B 1 320 ? -17.344 -26.969 -14.484 1 78.12 320 ASP B C 1
ATOM 6566 O O . ASP B 1 320 ? -17.391 -25.859 -15.016 1 78.12 320 ASP B O 1
ATOM 6570 N N . MET B 1 321 ? -18.094 -27.891 -14.633 1 85.81 321 MET B N 1
ATOM 6571 C CA . MET B 1 321 ? -19.172 -27.688 -15.586 1 85.81 321 MET B CA 1
ATOM 6572 C C . MET B 1 321 ? -20.359 -28.609 -15.273 1 85.81 321 MET B C 1
ATOM 6574 O O . MET B 1 321 ? -20.203 -29.594 -14.547 1 85.81 321 MET B O 1
ATOM 6578 N N . THR B 1 322 ? -21.469 -28.203 -15.734 1 89.06 322 THR B N 1
ATOM 6579 C CA . THR B 1 322 ? -22.672 -29.047 -15.617 1 89.06 322 THR B CA 1
ATOM 6580 C C . THR B 1 322 ? -22.578 -30.25 -16.531 1 89.06 322 THR B C 1
ATOM 6582 O O . THR B 1 322 ? -22.516 -30.109 -17.766 1 89.06 322 THR B O 1
ATOM 6585 N N . SER B 1 323 ? -22.484 -31.453 -15.945 1 91.12 323 SER B N 1
ATOM 6586 C CA . SER B 1 323 ? -22.328 -32.688 -16.719 1 91.12 323 SER B CA 1
ATOM 6587 C C . SER B 1 323 ? -22.609 -33.906 -15.867 1 91.12 323 SER B C 1
ATOM 6589 O O . SER B 1 323 ? -22.625 -33.812 -14.641 1 91.12 323 SER B O 1
ATOM 6591 N N . LEU B 1 324 ? -22.906 -35 -16.547 1 90.88 324 LEU B N 1
ATOM 6592 C CA . LEU B 1 324 ? -22.906 -36.281 -15.859 1 90.88 324 LEU B CA 1
ATOM 6593 C C . LEU B 1 324 ? -21.516 -36.594 -15.328 1 90.88 324 LEU B C 1
ATOM 6595 O O . LEU B 1 324 ? -20.516 -36.312 -15.992 1 90.88 324 LEU B O 1
ATOM 6599 N N . THR B 1 325 ? -21.469 -37.156 -14.188 1 90.12 325 THR B N 1
ATOM 6600 C CA . THR B 1 325 ? -20.203 -37.5 -13.547 1 90.12 325 THR B CA 1
ATOM 6601 C C . THR B 1 325 ? -19.328 -38.344 -14.477 1 90.12 325 THR B C 1
ATOM 6603 O O . THR B 1 325 ? -18.125 -38.094 -14.578 1 90.12 325 THR B O 1
ATOM 6606 N N . GLU B 1 326 ? -19.984 -39.156 -15.125 1 92 326 GLU B N 1
ATOM 6607 C CA . GLU B 1 326 ? -19.234 -40.062 -16.016 1 92 326 GLU B CA 1
ATOM 6608 C C . GLU B 1 326 ? -18.609 -39.281 -17.172 1 92 326 GLU B C 1
ATOM 6610 O O . GLU B 1 326 ? -17.453 -39.531 -17.531 1 92 326 GLU B O 1
ATOM 6615 N N . TYR B 1 327 ? -19.375 -38.438 -17.797 1 93.38 327 TYR B N 1
ATOM 6616 C CA . TYR B 1 327 ? -18.875 -37.625 -18.891 1 93.38 327 TYR B CA 1
ATOM 6617 C C . TYR B 1 327 ? -17.734 -36.719 -18.422 1 93.38 327 TYR B C 1
ATOM 6619 O O . TYR B 1 327 ? -16.719 -36.594 -19.109 1 93.38 327 TYR B O 1
ATOM 6627 N N . TYR B 1 328 ? -17.938 -36.156 -17.281 1 92.81 328 TYR B N 1
ATOM 6628 C CA . TYR B 1 328 ? -16.922 -35.25 -16.734 1 92.81 328 TYR B CA 1
ATOM 6629 C C . TYR B 1 328 ? -15.617 -35.969 -16.469 1 92.81 328 TYR B C 1
ATOM 6631 O O . TYR B 1 328 ? -14.539 -35.5 -16.828 1 92.81 328 TYR B O 1
ATOM 6639 N N . ILE B 1 329 ? -15.703 -37.094 -15.828 1 93.94 329 ILE B N 1
ATOM 6640 C CA . ILE B 1 329 ? -14.523 -37.875 -15.477 1 93.94 329 ILE B CA 1
ATOM 6641 C C . ILE B 1 329 ? -13.781 -38.281 -16.75 1 93.94 329 ILE B C 1
ATOM 6643 O O . ILE B 1 329 ? -12.555 -38.219 -16.812 1 93.94 329 ILE B O 1
ATOM 6647 N N . ASN B 1 330 ? -14.539 -38.719 -17.703 1 94.94 330 ASN B N 1
ATOM 6648 C CA . ASN B 1 330 ? -13.93 -39.125 -18.953 1 94.94 330 ASN B CA 1
ATOM 6649 C C . ASN B 1 330 ? -13.219 -37.938 -19.641 1 94.94 330 ASN B C 1
ATOM 6651 O O . ASN B 1 330 ? -12.117 -38.125 -20.156 1 94.94 330 ASN B O 1
ATOM 6655 N N . LEU B 1 331 ? -13.898 -36.875 -19.656 1 95.31 331 LEU B N 1
ATOM 6656 C CA . LEU B 1 331 ? -13.289 -35.688 -20.219 1 95.31 331 LEU B CA 1
ATOM 6657 C C . LEU B 1 331 ? -12.008 -35.312 -19.469 1 95.31 331 LEU B C 1
ATOM 6659 O O . LEU B 1 331 ? -11 -34.969 -20.094 1 95.31 331 LEU B O 1
ATOM 6663 N N . GLN B 1 332 ? -12.039 -35.344 -18.188 1 94.44 332 GLN B N 1
ATOM 6664 C CA . GLN B 1 332 ? -10.883 -35.031 -17.359 1 94.44 332 GLN B CA 1
ATOM 6665 C C . GLN B 1 332 ? -9.719 -35.969 -17.688 1 94.44 332 GLN B C 1
ATOM 6667 O O . GLN B 1 332 ? -8.57 -35.531 -17.797 1 94.44 332 GLN B O 1
ATOM 6672 N N . LYS B 1 333 ? -10.055 -37.219 -17.844 1 95.88 333 LYS B N 1
ATOM 6673 C CA . LYS B 1 333 ? -9.023 -38.219 -18.156 1 95.88 333 LYS B CA 1
ATOM 6674 C C . LYS B 1 333 ? -8.398 -37.938 -19.531 1 95.88 333 LYS B C 1
ATOM 6676 O O . LYS B 1 333 ? -7.195 -38.125 -19.703 1 95.88 333 LYS B O 1
ATOM 6681 N N . ILE B 1 334 ? -9.234 -37.562 -20.422 1 96.94 334 ILE B N 1
ATOM 6682 C CA . ILE B 1 334 ? -8.758 -37.281 -21.766 1 96.94 334 ILE B CA 1
ATOM 6683 C C . ILE B 1 334 ? -7.777 -36.094 -21.734 1 96.94 334 ILE B C 1
ATOM 6685 O O . ILE B 1 334 ? -6.699 -36.188 -22.328 1 96.94 334 ILE B O 1
ATOM 6689 N N . TYR B 1 335 ? -8.109 -35.062 -21.078 1 96.62 335 TYR B N 1
ATOM 6690 C CA . TYR B 1 335 ? -7.242 -33.906 -20.984 1 96.62 335 TYR B CA 1
ATOM 6691 C C . TYR B 1 335 ? -5.977 -34.219 -20.203 1 96.62 335 TYR B C 1
ATOM 6693 O O . TYR B 1 335 ? -4.883 -33.781 -20.562 1 96.62 335 TYR B O 1
ATOM 6701 N N . GLN B 1 336 ? -6.121 -34.969 -19.141 1 96.25 336 GLN B N 1
ATOM 6702 C CA . GLN B 1 336 ? -4.969 -35.375 -18.344 1 96.25 336 GLN B CA 1
ATOM 6703 C C . GLN B 1 336 ? -4.008 -36.25 -19.141 1 96.25 336 GLN B C 1
ATOM 6705 O O . GLN B 1 336 ? -2.789 -36.094 -19.047 1 96.25 336 GLN B O 1
ATOM 6710 N N . ALA B 1 337 ? -4.648 -37.156 -19.828 1 96.88 337 ALA B N 1
ATOM 6711 C CA . ALA B 1 337 ? -3.832 -38.031 -20.656 1 96.88 337 ALA B CA 1
ATOM 6712 C C . ALA B 1 337 ? -3.057 -37.25 -21.703 1 96.88 337 ALA B C 1
ATOM 6714 O O . ALA B 1 337 ? -1.893 -37.562 -21.984 1 96.88 337 ALA B O 1
ATOM 6715 N N . LYS B 1 338 ? -3.732 -36.344 -22.328 1 96.94 338 LYS B N 1
ATOM 6716 C CA . LYS B 1 338 ? -3.062 -35.5 -23.312 1 96.94 338 LYS B CA 1
ATOM 6717 C C . LYS B 1 338 ? -1.943 -34.688 -22.672 1 96.94 338 LYS B C 1
ATOM 6719 O O . LYS B 1 338 ? -0.855 -34.562 -23.234 1 96.94 338 LYS B O 1
ATOM 6724 N N . ALA B 1 339 ? -2.156 -34.094 -21.531 1 96.75 339 ALA B N 1
ATOM 6725 C CA . ALA B 1 339 ? -1.146 -33.312 -20.797 1 96.75 339 ALA B CA 1
ATOM 6726 C C . ALA B 1 339 ? 0.067 -34.188 -20.469 1 96.75 339 ALA B C 1
ATOM 6728 O O . ALA B 1 339 ? 1.209 -33.75 -20.594 1 96.75 339 ALA B O 1
ATOM 6729 N N . GLU B 1 340 ? -0.214 -35.406 -20.062 1 97.12 340 GLU B N 1
ATOM 6730 C CA . GLU B 1 340 ? 0.865 -36.344 -19.734 1 97.12 340 GLU B CA 1
ATOM 6731 C C . GLU B 1 340 ? 1.675 -36.688 -20.984 1 97.12 340 GLU B C 1
ATOM 6733 O O . GLU B 1 340 ? 2.9 -36.812 -20.922 1 97.12 340 GLU B O 1
ATOM 6738 N N . ALA B 1 341 ? 0.949 -36.938 -22.016 1 97.25 341 ALA B N 1
ATOM 6739 C CA . ALA B 1 341 ? 1.623 -37.25 -23.266 1 97.25 341 ALA B CA 1
ATOM 6740 C C . ALA B 1 341 ? 2.514 -36.094 -23.703 1 97.25 341 ALA B C 1
ATOM 6742 O O . ALA B 1 341 ? 3.637 -36.312 -24.172 1 97.25 341 ALA B O 1
ATOM 6743 N N . ASP B 1 342 ? 1.988 -34.906 -23.656 1 97.62 342 ASP B N 1
ATOM 6744 C CA . ASP B 1 342 ? 2.766 -33.719 -24 1 97.62 342 ASP B CA 1
ATOM 6745 C C . ASP B 1 342 ? 3.996 -33.594 -23.109 1 97.62 342 ASP B C 1
ATOM 6747 O O . ASP B 1 342 ? 5.074 -33.219 -23.562 1 97.62 342 ASP B O 1
ATOM 6751 N N . CYS B 1 343 ? 3.814 -33.812 -21.812 1 97.75 343 CYS B N 1
ATOM 6752 C CA . CYS B 1 343 ? 4.902 -33.719 -20.844 1 97.75 343 CYS B CA 1
ATOM 6753 C C . CYS B 1 343 ? 6 -34.719 -21.172 1 97.75 343 CYS B C 1
ATOM 6755 O O . CYS B 1 343 ? 7.184 -34.438 -21.016 1 97.75 343 CYS B O 1
ATOM 6757 N N . LEU B 1 344 ? 5.566 -35.906 -21.578 1 97.62 344 LEU B N 1
ATOM 6758 C CA . LEU B 1 344 ? 6.535 -36.938 -21.938 1 97.62 344 LEU B CA 1
ATOM 6759 C C . LEU B 1 344 ? 7.383 -36.5 -23.125 1 97.62 344 LEU B C 1
ATOM 6761 O O . LEU B 1 344 ? 8.594 -36.719 -23.141 1 97.62 344 LEU B O 1
ATOM 6765 N N . VAL B 1 345 ? 6.734 -35.969 -24.078 1 97.81 345 VAL B N 1
ATOM 6766 C CA . VAL B 1 345 ? 7.453 -35.438 -25.234 1 97.81 345 VAL B CA 1
ATOM 6767 C C . VAL B 1 345 ? 8.414 -34.344 -24.797 1 97.81 345 VAL B C 1
ATOM 6769 O O . VAL B 1 345 ? 9.562 -34.312 -25.266 1 97.81 345 VAL B O 1
ATOM 6772 N N . MET B 1 346 ? 7.957 -33.438 -23.969 1 98 346 MET B N 1
ATOM 6773 C CA . MET B 1 346 ? 8.781 -32.375 -23.422 1 98 346 MET B CA 1
ATOM 6774 C C . MET B 1 346 ? 10 -32.938 -22.703 1 98 346 MET B C 1
ATOM 6776 O O . MET B 1 346 ? 11.109 -32.406 -22.844 1 98 346 MET B O 1
ATOM 6780 N N . GLU B 1 347 ? 9.75 -33.938 -21.922 1 97.75 347 GLU B N 1
ATOM 6781 C CA . GLU B 1 347 ? 10.844 -34.594 -21.188 1 97.75 347 GLU B CA 1
ATOM 6782 C C . GLU B 1 347 ? 11.898 -35.125 -22.156 1 97.75 347 GLU B C 1
ATOM 6784 O O . GLU B 1 347 ? 13.102 -34.969 -21.906 1 97.75 347 GLU B O 1
ATOM 6789 N N . HIS B 1 348 ? 11.438 -35.75 -23.203 1 97.25 348 HIS B N 1
ATOM 6790 C CA . HIS B 1 348 ? 12.352 -36.281 -24.203 1 97.25 348 HIS B CA 1
ATOM 6791 C C . HIS B 1 348 ? 13.164 -35.188 -24.859 1 97.25 348 HIS B C 1
ATOM 6793 O O . HIS B 1 348 ? 14.367 -35.344 -25.078 1 97.25 348 HIS B O 1
ATOM 6799 N N . ARG B 1 349 ? 12.492 -34.156 -25.156 1 97.5 349 ARG B N 1
ATOM 6800 C CA . ARG B 1 349 ? 13.172 -33.031 -25.781 1 97.5 349 ARG B CA 1
ATOM 6801 C C . ARG B 1 349 ? 14.18 -32.406 -24.828 1 97.5 349 ARG B C 1
ATOM 6803 O O . ARG B 1 349 ? 15.273 -32.031 -25.234 1 97.5 349 ARG B O 1
ATOM 6810 N N . VAL B 1 350 ? 13.844 -32.25 -23.562 1 98 350 VAL B N 1
ATOM 6811 C CA . VAL B 1 350 ? 14.734 -31.688 -22.562 1 98 350 VAL B CA 1
ATOM 6812 C C . VAL B 1 350 ? 15.984 -32.562 -22.422 1 98 350 VAL B C 1
ATOM 6814 O O . VAL B 1 350 ? 17.109 -32.031 -22.391 1 98 350 VAL B O 1
ATOM 6817 N N . ARG B 1 351 ? 15.781 -33.844 -22.422 1 97.44 351 ARG B N 1
ATOM 6818 C CA . ARG B 1 351 ? 16.906 -34.781 -22.297 1 97.44 351 ARG B CA 1
ATOM 6819 C C . ARG B 1 351 ? 17.812 -34.719 -23.516 1 97.44 351 ARG B C 1
ATOM 6821 O O . ARG B 1 351 ? 19.031 -34.781 -23.391 1 97.44 351 ARG B O 1
ATOM 6828 N N . ALA B 1 352 ? 17.219 -34.594 -24.625 1 97 352 ALA B N 1
ATOM 6829 C CA . ALA B 1 352 ? 17.984 -34.5 -25.859 1 97 352 ALA B CA 1
ATOM 6830 C C . ALA B 1 352 ? 18.828 -33.219 -25.859 1 97 352 ALA B C 1
ATOM 6832 O O . ALA B 1 352 ? 19.984 -33.219 -26.281 1 97 352 ALA B O 1
ATOM 6833 N N . ILE B 1 353 ? 18.281 -32.156 -25.422 1 97.44 353 ILE B N 1
ATOM 6834 C CA . ILE B 1 353 ? 18.984 -30.875 -25.375 1 97.44 353 ILE B CA 1
ATOM 6835 C C . ILE B 1 353 ? 20.109 -30.953 -24.344 1 97.44 353 ILE B C 1
ATOM 6837 O O . ILE B 1 353 ? 21.219 -30.484 -24.594 1 97.44 353 ILE B O 1
ATOM 6841 N N . LEU B 1 354 ? 19.781 -31.484 -23.203 1 97.5 354 LEU B N 1
ATOM 6842 C CA . LEU B 1 354 ? 20.797 -31.625 -22.156 1 97.5 354 LEU B CA 1
ATOM 6843 C C . LEU B 1 354 ? 21.984 -32.438 -22.656 1 97.5 354 LEU B C 1
ATOM 6845 O O . LEU B 1 354 ? 23.141 -32.062 -22.391 1 97.5 354 LEU B O 1
ATOM 6849 N N . LYS B 1 355 ? 21.719 -33.469 -23.391 1 96.75 355 LYS B N 1
ATOM 6850 C CA . LYS B 1 355 ? 22.766 -34.281 -23.969 1 96.75 355 LYS B CA 1
ATOM 6851 C C . LYS B 1 355 ? 23.594 -33.5 -24.969 1 96.75 355 LYS B C 1
ATOM 6853 O O . LYS B 1 355 ? 24.828 -33.594 -24.984 1 96.75 355 LYS B O 1
ATOM 6858 N N . SER B 1 356 ? 22.938 -32.781 -25.734 1 96.88 356 SER B N 1
ATOM 6859 C CA . SER B 1 356 ? 23.609 -32.031 -26.781 1 96.88 356 SER B CA 1
ATOM 6860 C C . SER B 1 356 ? 24.5 -30.938 -26.203 1 96.88 356 SER B C 1
ATOM 6862 O O . SER B 1 356 ? 25.516 -30.578 -26.797 1 96.88 356 SER B O 1
ATOM 6864 N N . ILE B 1 357 ? 24.188 -30.422 -25.062 1 96.31 357 ILE B N 1
ATOM 6865 C CA . ILE B 1 357 ? 24.953 -29.312 -24.5 1 96.31 357 ILE B CA 1
ATOM 6866 C C . ILE B 1 357 ? 25.922 -29.828 -23.453 1 96.31 357 ILE B C 1
ATOM 6868 O O . ILE B 1 357 ? 26.594 -29.047 -22.766 1 96.31 357 ILE B O 1
ATOM 6872 N N . GLY B 1 358 ? 25.969 -31.156 -23.203 1 95 358 GLY B N 1
ATOM 6873 C CA . GLY B 1 358 ? 26.953 -31.781 -22.344 1 95 358 GLY B CA 1
ATOM 6874 C C . GLY B 1 358 ? 26.562 -31.797 -20.875 1 95 358 GLY B C 1
ATOM 6875 O O . GLY B 1 358 ? 27.422 -31.859 -20 1 95 358 GLY B O 1
ATOM 6876 N N . ARG B 1 359 ? 25.281 -31.672 -20.562 1 94.94 359 ARG B N 1
ATOM 6877 C CA . ARG B 1 359 ? 24.781 -31.766 -19.188 1 94.94 359 ARG B CA 1
ATOM 6878 C C . ARG B 1 359 ? 24.188 -33.156 -18.922 1 94.94 359 ARG B C 1
ATOM 6880 O O . ARG B 1 359 ? 23.797 -33.844 -19.844 1 94.94 359 ARG B O 1
ATOM 6887 N N . GLU B 1 360 ? 24.156 -33.438 -17.688 1 95.12 360 GLU B N 1
ATOM 6888 C CA . GLU B 1 360 ? 23.547 -34.719 -17.328 1 95.12 360 GLU B CA 1
ATOM 6889 C C . GLU B 1 360 ? 22.062 -34.75 -17.672 1 95.12 360 GLU B C 1
ATOM 6891 O O . GLU B 1 360 ? 21.328 -33.781 -17.359 1 95.12 360 GLU B O 1
ATOM 6896 N N . THR B 1 361 ? 21.656 -35.75 -18.219 1 91.62 361 THR B N 1
ATOM 6897 C CA . THR B 1 361 ? 20.297 -35.844 -18.766 1 91.62 361 THR B CA 1
ATOM 6898 C C . THR B 1 361 ? 19.266 -35.812 -17.625 1 91.62 361 THR B C 1
ATOM 6900 O O . THR B 1 361 ? 18.109 -35.469 -17.844 1 91.62 361 THR B O 1
ATOM 6903 N N . ASP B 1 362 ? 19.703 -36.125 -16.438 1 92.38 362 ASP B N 1
ATOM 6904 C CA . ASP B 1 362 ? 18.766 -36.156 -15.32 1 92.38 362 ASP B CA 1
ATOM 6905 C C . ASP B 1 362 ? 18.953 -34.969 -14.406 1 92.38 362 ASP B C 1
ATOM 6907 O O . ASP B 1 362 ? 18.438 -34.938 -13.281 1 92.38 362 ASP B O 1
ATOM 6911 N N . SER B 1 363 ? 19.656 -34 -14.992 1 93.12 363 SER B N 1
ATOM 6912 C CA . SER B 1 363 ? 19.969 -32.844 -14.18 1 93.12 363 SER B CA 1
ATOM 6913 C C . SER B 1 363 ? 18.719 -32.031 -13.852 1 93.12 363 SER B C 1
ATOM 6915 O O . SER B 1 363 ? 18.672 -31.312 -12.852 1 93.12 363 SER B O 1
ATOM 6917 N N . ILE B 1 364 ? 17.672 -32.125 -14.68 1 95.25 364 ILE B N 1
ATOM 6918 C CA . ILE B 1 364 ? 16.406 -31.453 -14.43 1 95.25 364 ILE B CA 1
ATOM 6919 C C . ILE B 1 364 ? 15.344 -32.469 -14.039 1 95.25 364 ILE B C 1
ATOM 6921 O O . ILE B 1 364 ? 15.117 -33.438 -14.75 1 95.25 364 ILE B O 1
ATOM 6925 N N . SER B 1 365 ? 14.727 -32.25 -12.93 1 93.62 365 SER B N 1
ATOM 6926 C CA . SER B 1 365 ? 13.781 -33.219 -12.383 1 93.62 365 SER B CA 1
ATOM 6927 C C . SER B 1 365 ? 12.508 -33.281 -13.219 1 93.62 365 SER B C 1
ATOM 6929 O O . SER B 1 365 ? 12.125 -32.312 -13.844 1 93.62 365 SER B O 1
ATOM 6931 N N . LYS B 1 366 ? 11.844 -34.375 -13.133 1 94.62 366 LYS B N 1
ATOM 6932 C CA . LYS B 1 366 ? 10.562 -34.562 -13.82 1 94.62 366 LYS B CA 1
ATOM 6933 C C . LYS B 1 366 ? 9.5 -33.625 -13.25 1 94.62 366 LYS B C 1
ATOM 6935 O O . LYS B 1 366 ? 8.641 -33.156 -13.984 1 94.62 366 LYS B O 1
ATOM 6940 N N . ALA B 1 367 ? 9.602 -33.469 -11.984 1 92.19 367 ALA B N 1
ATOM 6941 C CA . ALA B 1 367 ? 8.641 -32.594 -11.32 1 92.19 367 ALA B CA 1
ATOM 6942 C C . ALA B 1 367 ? 8.742 -31.172 -11.836 1 92.19 367 ALA B C 1
ATOM 6944 O O . ALA B 1 367 ? 7.727 -30.484 -12.008 1 92.19 367 ALA B O 1
ATOM 6945 N N . TYR B 1 368 ? 9.953 -30.766 -12.047 1 92.69 368 TYR B N 1
ATOM 6946 C CA . TYR B 1 368 ? 10.172 -29.406 -12.555 1 92.69 368 TYR B CA 1
ATOM 6947 C C . TYR B 1 368 ? 9.656 -29.266 -13.977 1 92.69 368 TYR B C 1
ATOM 6949 O O . TYR B 1 368 ? 9.031 -28.266 -14.32 1 92.69 368 TYR B O 1
ATOM 6957 N N . ILE B 1 369 ? 9.82 -30.281 -14.781 1 96.5 369 ILE B N 1
ATOM 6958 C CA . ILE B 1 369 ? 9.359 -30.297 -16.156 1 96.5 369 ILE B CA 1
ATOM 6959 C C . ILE B 1 369 ? 7.828 -30.281 -16.188 1 96.5 369 ILE B C 1
ATOM 6961 O O . ILE B 1 369 ? 7.223 -29.547 -16.984 1 96.5 369 ILE B O 1
ATOM 6965 N N . LYS B 1 370 ? 7.289 -31.078 -15.344 1 95.5 370 LYS B N 1
ATOM 6966 C CA . LYS B 1 370 ? 5.832 -31.172 -15.281 1 95.5 370 LYS B CA 1
ATOM 6967 C C . LYS B 1 370 ? 5.219 -29.828 -14.891 1 95.5 370 LYS B C 1
ATOM 6969 O O . LYS B 1 370 ? 4.227 -29.391 -15.477 1 95.5 370 LYS B O 1
ATOM 6974 N N . ASN B 1 371 ? 5.816 -29.234 -13.898 1 92.62 371 ASN B N 1
ATOM 6975 C CA . ASN B 1 371 ? 5.344 -27.922 -13.461 1 92.62 371 ASN B CA 1
ATOM 6976 C C . ASN B 1 371 ? 5.457 -26.891 -14.562 1 92.62 371 ASN B C 1
ATOM 6978 O O . ASN B 1 371 ? 4.559 -26.062 -14.742 1 92.62 371 ASN B O 1
ATOM 6982 N N . PHE B 1 372 ? 6.523 -26.953 -15.297 1 95.69 372 PHE B N 1
ATOM 6983 C CA . PHE B 1 372 ? 6.746 -26.047 -16.422 1 95.69 372 PHE B CA 1
ATOM 6984 C C . PHE B 1 372 ? 5.688 -26.25 -17.5 1 95.69 372 PHE B C 1
ATOM 6986 O O . PHE B 1 372 ? 5.129 -25.281 -18.016 1 95.69 372 PHE B O 1
ATOM 6993 N N . CYS B 1 373 ? 5.41 -27.469 -17.766 1 96.75 373 CYS B N 1
ATOM 6994 C CA . CYS B 1 373 ? 4.434 -27.781 -18.797 1 96.75 373 CYS B CA 1
ATOM 6995 C C . CYS B 1 373 ? 3.043 -27.297 -18.406 1 96.75 373 CYS B C 1
ATOM 6997 O O . CYS B 1 373 ? 2.307 -26.766 -19.234 1 96.75 373 CYS B O 1
ATOM 6999 N N . LYS B 1 374 ? 2.748 -27.484 -17.188 1 92.62 374 LYS B N 1
ATOM 7000 C CA . LYS B 1 374 ? 1.442 -27.078 -16.688 1 92.62 374 LYS B CA 1
ATOM 7001 C C . LYS B 1 374 ? 1.252 -25.578 -16.797 1 92.62 374 LYS B C 1
ATOM 7003 O O . LYS B 1 374 ? 0.126 -25.094 -16.938 1 92.62 374 LYS B O 1
ATOM 7008 N N . ASN B 1 375 ? 2.361 -24.828 -16.766 1 92.38 375 ASN B N 1
ATOM 7009 C CA . ASN B 1 375 ? 2.297 -23.375 -16.75 1 92.38 375 ASN B CA 1
ATOM 7010 C C . ASN B 1 375 ? 2.908 -22.781 -18 1 92.38 375 ASN B C 1
ATOM 7012 O O . ASN B 1 375 ? 3.299 -21.609 -18.016 1 92.38 375 ASN B O 1
ATOM 7016 N N . ALA B 1 376 ? 2.934 -23.531 -19.016 1 94.44 376 ALA B N 1
ATOM 7017 C CA . ALA B 1 376 ? 3.643 -23.141 -20.234 1 94.44 376 ALA B CA 1
ATOM 7018 C C . ALA B 1 376 ? 3.035 -21.875 -20.844 1 94.44 376 ALA B C 1
ATOM 7020 O O . ALA B 1 376 ? 3.746 -21.062 -21.438 1 94.44 376 ALA B O 1
ATOM 7021 N N . ARG B 1 377 ? 1.777 -21.656 -20.641 1 91.69 377 ARG B N 1
ATOM 7022 C CA . ARG B 1 377 ? 1.103 -20.516 -21.234 1 91.69 377 ARG B CA 1
ATOM 7023 C C . ARG B 1 377 ? 1.242 -19.281 -20.344 1 91.69 377 ARG B C 1
ATOM 7025 O O . ARG B 1 377 ? 0.955 -18.156 -20.781 1 91.69 377 ARG B O 1
ATOM 7032 N N . LYS B 1 378 ? 1.741 -19.453 -19.125 1 90.94 378 LYS B N 1
ATOM 7033 C CA . LYS B 1 378 ? 1.737 -18.375 -18.125 1 90.94 378 LYS B CA 1
ATOM 7034 C C . LYS B 1 378 ? 3.16 -17.953 -17.781 1 90.94 378 LYS B C 1
ATOM 7036 O O . LYS B 1 378 ? 3.383 -17.297 -16.75 1 90.94 378 LYS B O 1
ATOM 7041 N N . LEU B 1 379 ? 4.137 -18.312 -18.578 1 93.5 379 LEU B N 1
ATOM 7042 C CA . LEU B 1 379 ? 5.527 -17.984 -18.297 1 93.5 379 LEU B CA 1
ATOM 7043 C C . LEU B 1 379 ? 5.77 -16.484 -18.406 1 93.5 379 LEU B C 1
ATOM 7045 O O . LEU B 1 379 ? 5.199 -15.82 -19.266 1 93.5 379 LEU B O 1
ATOM 7049 N N . VAL B 1 380 ? 6.531 -16 -17.469 1 93.31 380 VAL B N 1
ATOM 7050 C CA . VAL B 1 380 ? 6.887 -14.586 -17.5 1 93.31 380 VAL B CA 1
ATOM 7051 C C . VAL B 1 380 ? 8.375 -14.422 -17.219 1 93.31 380 VAL B C 1
ATOM 7053 O O . VAL B 1 380 ? 8.938 -15.109 -16.359 1 93.31 380 VAL B O 1
ATOM 7056 N N . VAL B 1 381 ? 9.016 -13.633 -18.016 1 94.5 381 VAL B N 1
ATOM 7057 C CA . VAL B 1 381 ? 10.398 -13.242 -17.75 1 94.5 381 VAL B CA 1
ATOM 7058 C C . VAL B 1 381 ? 10.461 -11.75 -17.422 1 94.5 381 VAL B C 1
ATOM 7060 O O . VAL B 1 381 ? 10.117 -10.906 -18.266 1 94.5 381 VAL B O 1
ATOM 7063 N N . CYS B 1 382 ? 10.836 -11.484 -16.188 1 93.19 382 CYS B N 1
ATOM 7064 C CA . CYS B 1 382 ? 10.953 -10.094 -15.742 1 93.19 382 CYS B CA 1
ATOM 7065 C C . CYS B 1 382 ? 12.383 -9.602 -15.883 1 93.19 382 CYS B C 1
ATOM 7067 O O . CYS B 1 382 ? 13.32 -10.242 -15.406 1 93.19 382 CYS B O 1
ATOM 7069 N N . ARG B 1 383 ? 12.547 -8.516 -16.516 1 92.56 383 ARG B N 1
ATOM 7070 C CA . ARG B 1 383 ? 13.852 -7.887 -16.641 1 92.56 383 ARG B CA 1
ATOM 7071 C C . ARG B 1 383 ? 13.875 -6.516 -15.984 1 92.56 383 ARG B C 1
ATOM 7073 O O . ARG B 1 383 ? 12.914 -5.75 -16.109 1 92.56 383 ARG B O 1
ATOM 7080 N N . TYR B 1 384 ? 14.922 -6.242 -15.242 1 93.88 384 TYR B N 1
ATOM 7081 C CA . TYR B 1 384 ? 15.023 -4.996 -14.484 1 93.88 384 TYR B CA 1
ATOM 7082 C C . TYR B 1 384 ? 16.172 -4.141 -15 1 93.88 384 TYR B C 1
ATOM 7084 O O . TYR B 1 384 ? 17.234 -4.656 -15.352 1 93.88 384 TYR B O 1
ATOM 7092 N N . ARG B 1 385 ? 15.945 -2.906 -15.039 1 92.12 385 ARG B N 1
ATOM 7093 C CA . ARG B 1 385 ? 16.984 -1.966 -15.438 1 92.12 385 ARG B CA 1
ATOM 7094 C C . ARG B 1 385 ? 18.016 -1.782 -14.328 1 92.12 385 ARG B C 1
ATOM 7096 O O . ARG B 1 385 ? 17.656 -1.704 -13.148 1 92.12 385 ARG B O 1
ATOM 7103 N N . PRO B 1 386 ? 19.281 -1.77 -14.773 1 95.44 386 PRO B N 1
ATOM 7104 C CA . PRO B 1 386 ? 20.266 -1.441 -13.742 1 95.44 386 PRO B CA 1
ATOM 7105 C C . PRO B 1 386 ? 20 -0.093 -13.078 1 95.44 386 PRO B C 1
ATOM 7107 O O . PRO B 1 386 ? 19.578 0.854 -13.742 1 95.44 386 PRO B O 1
ATOM 7110 N N . ILE B 1 387 ? 20.312 0.007 -11.82 1 95.5 387 ILE B N 1
ATOM 7111 C CA . ILE B 1 387 ? 20.062 1.221 -11.055 1 95.5 387 ILE B CA 1
ATOM 7112 C C . ILE B 1 387 ? 20.812 2.393 -11.68 1 95.5 387 ILE B C 1
ATOM 7114 O O . ILE B 1 387 ? 20.281 3.504 -11.758 1 95.5 387 ILE B O 1
ATOM 7118 N N . GLU B 1 388 ? 22 2.137 -12.148 1 94.75 388 GLU B N 1
ATOM 7119 C CA . GLU B 1 388 ? 22.797 3.178 -12.781 1 94.75 388 GLU B CA 1
ATOM 7120 C C . GLU B 1 388 ? 22.094 3.732 -14.023 1 94.75 388 GLU B C 1
ATOM 7122 O O . GLU B 1 388 ? 22.109 4.941 -14.25 1 94.75 388 GLU B O 1
ATOM 7127 N N . ASP B 1 389 ? 21.516 2.848 -14.789 1 93 389 ASP B N 1
ATOM 7128 C CA . ASP B 1 389 ? 20.812 3.258 -16.016 1 93 389 ASP B CA 1
ATOM 7129 C C . ASP B 1 389 ? 19.562 4.07 -15.68 1 93 389 ASP B C 1
ATOM 7131 O O . ASP B 1 389 ? 19.219 5.004 -16.406 1 93 389 ASP B O 1
ATOM 7135 N N . GLU B 1 390 ? 18.891 3.705 -14.664 1 89.94 390 GLU B N 1
ATOM 7136 C CA . GLU B 1 390 ? 17.703 4.43 -14.234 1 89.94 390 GLU B CA 1
ATOM 7137 C C . GLU B 1 390 ? 18.031 5.867 -13.844 1 89.94 390 GLU B C 1
ATOM 7139 O O . GLU B 1 390 ? 17.266 6.789 -14.125 1 89.94 390 GLU B O 1
ATOM 7144 N N . LEU B 1 391 ? 19.156 6.031 -13.242 1 89.25 391 LEU B N 1
ATOM 7145 C CA . LEU B 1 391 ? 19.578 7.344 -12.766 1 89.25 391 LEU B CA 1
ATOM 7146 C C . LEU B 1 391 ? 20.109 8.195 -13.906 1 89.25 391 LEU B C 1
ATOM 7148 O O . LEU B 1 391 ? 19.828 9.391 -13.984 1 89.25 391 LEU B O 1
ATOM 7152 N N . ASN B 1 392 ? 20.844 7.551 -14.805 1 89.69 392 ASN B N 1
ATOM 7153 C CA . ASN B 1 392 ? 21.516 8.289 -15.859 1 89.69 392 ASN B CA 1
ATOM 7154 C C . ASN B 1 392 ? 20.609 8.5 -17.078 1 89.69 392 ASN B C 1
ATOM 7156 O O . ASN B 1 392 ? 20.75 9.477 -17.797 1 89.69 392 ASN B O 1
ATOM 7160 N N . ASN B 1 393 ? 19.734 7.527 -17.312 1 90.25 393 ASN B N 1
ATOM 7161 C CA . ASN B 1 393 ? 18.812 7.57 -18.438 1 90.25 393 ASN B CA 1
ATOM 7162 C C . ASN B 1 393 ? 17.375 7.293 -18 1 90.25 393 ASN B C 1
ATOM 7164 O O . ASN B 1 393 ? 16.781 6.293 -18.406 1 90.25 393 ASN B O 1
ATOM 7168 N N . PRO B 1 394 ? 16.828 8.258 -17.312 1 89.38 394 PRO B N 1
ATOM 7169 C CA . PRO B 1 394 ? 15.469 8.039 -16.844 1 89.38 394 PRO B CA 1
ATOM 7170 C C . PRO B 1 394 ? 14.438 8.031 -17.969 1 89.38 394 PRO B C 1
ATOM 7172 O O . PRO B 1 394 ? 14.719 8.531 -19.062 1 89.38 394 PRO B O 1
ATOM 7175 N N . ALA B 1 395 ? 13.336 7.391 -17.75 1 90.81 395 ALA B N 1
ATOM 7176 C CA . ALA B 1 395 ? 12.211 7.41 -18.688 1 90.81 395 ALA B CA 1
ATOM 7177 C C . ALA B 1 395 ? 11.484 8.75 -18.656 1 90.81 395 ALA B C 1
ATOM 7179 O O . ALA B 1 395 ? 10.406 8.859 -18.062 1 90.81 395 ALA B O 1
ATOM 7180 N N . VAL B 1 396 ? 11.961 9.641 -19.375 1 91.06 396 VAL B N 1
ATOM 7181 C CA . VAL B 1 396 ? 11.562 11.039 -19.281 1 91.06 396 VAL B CA 1
ATOM 7182 C C . VAL B 1 396 ? 10.086 11.188 -19.625 1 91.06 396 VAL B C 1
ATOM 7184 O O . VAL B 1 396 ? 9.352 11.906 -18.953 1 91.06 396 VAL B O 1
ATOM 7187 N N . GLN B 1 397 ? 9.688 10.531 -20.625 1 90.69 397 GLN B N 1
ATOM 7188 C CA . GLN B 1 397 ? 8.305 10.641 -21.078 1 90.69 397 GLN B CA 1
ATOM 7189 C C . GLN B 1 397 ? 7.332 10.141 -20.016 1 90.69 397 GLN B C 1
ATOM 7191 O O . GLN B 1 397 ? 6.316 10.781 -19.734 1 90.69 397 GLN B O 1
ATOM 7196 N N . GLU B 1 398 ? 7.672 9.055 -19.422 1 91.62 398 GLU B N 1
ATOM 7197 C CA . GLU B 1 398 ? 6.828 8.484 -18.375 1 91.62 398 GLU B CA 1
ATOM 7198 C C . GLU B 1 398 ? 6.82 9.367 -17.141 1 91.62 398 GLU B C 1
ATOM 7200 O O . GLU B 1 398 ? 5.773 9.578 -16.516 1 91.62 398 GLU B O 1
ATOM 7205 N N . LEU B 1 399 ? 7.93 9.859 -16.766 1 91.81 399 LEU B N 1
ATOM 7206 C CA . LEU B 1 399 ? 8.055 10.695 -15.586 1 91.81 399 LEU B CA 1
ATOM 7207 C C . LEU B 1 399 ? 7.273 12 -15.75 1 91.81 399 LEU B C 1
ATOM 7209 O O . LEU B 1 399 ? 6.664 12.492 -14.797 1 91.81 399 LEU B O 1
ATOM 7213 N N . GLN B 1 400 ? 7.316 12.516 -16.953 1 90.81 400 GLN B N 1
ATOM 7214 C CA . GLN B 1 400 ? 6.555 13.727 -17.234 1 90.81 400 GLN B CA 1
ATOM 7215 C C . GLN B 1 400 ? 5.059 13.492 -17.078 1 90.81 400 GLN B C 1
ATOM 7217 O O . GLN B 1 400 ? 4.34 14.336 -16.547 1 90.81 400 GLN B O 1
ATOM 7222 N N . LYS B 1 401 ? 4.699 12.383 -17.562 1 91.25 401 LYS B N 1
ATOM 7223 C CA . LYS B 1 401 ? 3.293 12.016 -17.422 1 91.25 401 LYS B CA 1
ATOM 7224 C C . LYS B 1 401 ? 2.902 11.906 -15.953 1 91.25 401 LYS B C 1
ATOM 7226 O O . LYS B 1 401 ? 1.827 12.367 -15.555 1 91.25 401 LYS B O 1
ATOM 7231 N N . TYR B 1 402 ? 3.754 11.305 -15.18 1 91.38 402 TYR B N 1
ATOM 7232 C CA . TYR B 1 402 ? 3.48 11.133 -13.75 1 91.38 402 TYR B CA 1
ATOM 7233 C C . TYR B 1 402 ? 3.416 12.484 -13.047 1 91.38 402 TYR B C 1
ATOM 7235 O O . TYR B 1 402 ? 2.605 12.672 -12.133 1 91.38 402 TYR B O 1
ATOM 7243 N N . MET B 1 403 ? 4.227 13.414 -13.453 1 89.38 403 MET B N 1
ATOM 7244 C CA . MET B 1 403 ? 4.344 14.703 -12.781 1 89.38 403 MET B CA 1
ATOM 7245 C C . MET B 1 403 ? 3.074 15.531 -12.953 1 89.38 403 MET B C 1
ATOM 7247 O O . MET B 1 403 ? 2.744 16.359 -12.102 1 89.38 403 MET B O 1
ATOM 7251 N N . ILE B 1 404 ? 2.365 15.25 -14.008 1 87 404 ILE B N 1
ATOM 7252 C CA . ILE B 1 404 ? 1.185 16.062 -14.289 1 87 404 ILE B CA 1
ATOM 7253 C C . ILE B 1 404 ? -0.074 15.297 -13.875 1 87 404 ILE B C 1
ATOM 7255 O O . ILE B 1 404 ? -1.145 15.891 -13.727 1 87 404 ILE B O 1
ATOM 7259 N N . ASP B 1 405 ? 0.112 14.008 -13.688 1 87.31 405 ASP B N 1
ATOM 7260 C CA . ASP B 1 405 ? -1.032 13.18 -13.328 1 87.31 405 ASP B CA 1
ATOM 7261 C C . ASP B 1 405 ? -1.447 13.414 -11.875 1 87.31 405 ASP B C 1
ATOM 7263 O O . ASP B 1 405 ? -0.612 13.375 -10.969 1 87.31 405 ASP B O 1
ATOM 7267 N N . GLU B 1 406 ? -2.699 13.586 -11.633 1 80.44 406 GLU B N 1
ATOM 7268 C CA . GLU B 1 406 ? -3.232 13.945 -10.32 1 80.44 406 GLU B CA 1
ATOM 7269 C C . GLU B 1 406 ? -2.977 12.836 -9.305 1 80.44 406 GLU B C 1
ATOM 7271 O O . GLU B 1 406 ? -2.756 13.109 -8.117 1 80.44 406 GLU B O 1
ATOM 7276 N N . ASP B 1 407 ? -2.961 11.641 -9.766 1 79.94 407 ASP B N 1
ATOM 7277 C CA . ASP B 1 407 ? -2.822 10.516 -8.844 1 79.94 407 ASP B CA 1
ATOM 7278 C C . ASP B 1 407 ? -1.352 10.172 -8.617 1 79.94 407 ASP B C 1
ATOM 7280 O O . ASP B 1 407 ? -0.987 9.656 -7.555 1 79.94 407 ASP B O 1
ATOM 7284 N N . TYR B 1 408 ? -0.504 10.586 -9.602 1 87.81 408 TYR B N 1
ATOM 7285 C CA . TYR B 1 408 ? 0.867 10.086 -9.562 1 87.81 408 TYR B CA 1
ATOM 7286 C C . TYR B 1 408 ? 1.84 11.211 -9.211 1 87.81 408 TYR B C 1
ATOM 7288 O O . TYR B 1 408 ? 2.998 10.953 -8.875 1 87.81 408 TYR B O 1
ATOM 7296 N N . CYS B 1 409 ? 1.429 12.398 -9.203 1 87.94 409 CYS B N 1
ATOM 7297 C CA . CYS B 1 409 ? 2.338 13.531 -9.109 1 87.94 409 CYS B CA 1
ATOM 7298 C C . CYS B 1 409 ? 3.078 13.523 -7.777 1 87.94 409 CYS B C 1
ATOM 7300 O O . CYS B 1 409 ? 4.262 13.875 -7.715 1 87.94 409 CYS B O 1
ATOM 7302 N N . PHE B 1 410 ? 2.473 13.086 -6.734 1 88.44 410 PHE B N 1
ATOM 7303 C CA . PHE B 1 410 ? 3.143 13.062 -5.438 1 88.44 410 PHE B CA 1
ATOM 7304 C C . PHE B 1 410 ? 4.203 11.969 -5.402 1 88.44 410 PHE B C 1
ATOM 7306 O O . PHE B 1 410 ? 5.305 12.18 -4.891 1 88.44 410 PHE B O 1
ATOM 7313 N N . SER B 1 411 ? 3.799 10.875 -5.945 1 92.5 411 SER B N 1
ATOM 7314 C CA . SER B 1 411 ? 4.762 9.781 -5.988 1 92.5 411 SER B CA 1
ATOM 7315 C C . SER B 1 411 ? 5.977 10.141 -6.836 1 92.5 411 SER B C 1
ATOM 7317 O O . SER B 1 411 ? 7.113 9.844 -6.457 1 92.5 411 SER B O 1
ATOM 7319 N N . ALA B 1 412 ? 5.688 10.812 -7.965 1 93.44 412 ALA B N 1
ATOM 7320 C CA . ALA B 1 412 ? 6.789 11.266 -8.805 1 93.44 412 ALA B CA 1
ATOM 7321 C C . ALA B 1 412 ? 7.637 12.312 -8.086 1 93.44 412 ALA B C 1
ATOM 7323 O O . ALA B 1 412 ? 8.867 12.312 -8.203 1 93.44 412 ALA B O 1
ATOM 7324 N N . GLY B 1 413 ? 6.938 13.172 -7.379 1 93.5 413 GLY B N 1
ATOM 7325 C CA . GLY B 1 413 ? 7.641 14.172 -6.594 1 93.5 413 GLY B CA 1
ATOM 7326 C C . GLY B 1 413 ? 8.547 13.57 -5.535 1 93.5 413 GLY B C 1
ATOM 7327 O O . GLY B 1 413 ? 9.688 14 -5.375 1 93.5 413 GLY B O 1
ATOM 7328 N N . PHE B 1 414 ? 8.016 12.586 -4.824 1 95.31 414 PHE B N 1
ATOM 7329 C CA . PHE B 1 414 ? 8.812 11.914 -3.805 1 95.31 414 PHE B CA 1
ATOM 7330 C C . PHE B 1 414 ? 10.023 11.227 -4.43 1 95.31 414 PHE B C 1
ATOM 7332 O O . PHE B 1 414 ? 11.109 11.242 -3.854 1 95.31 414 PHE B O 1
ATOM 7339 N N . TYR B 1 415 ? 9.797 10.633 -5.57 1 94.88 415 TYR B N 1
ATOM 7340 C CA . TYR B 1 415 ? 10.883 9.969 -6.273 1 94.88 415 TYR B CA 1
ATOM 7341 C C . TYR B 1 415 ? 12.031 10.938 -6.547 1 94.88 415 TYR B C 1
ATOM 7343 O O . TYR B 1 415 ? 13.188 10.633 -6.266 1 94.88 415 TYR B O 1
ATOM 7351 N N . ILE B 1 416 ? 11.734 12.078 -7.031 1 95.25 416 ILE B N 1
ATOM 7352 C CA . ILE B 1 416 ? 12.719 13.102 -7.367 1 95.25 416 ILE B CA 1
ATOM 7353 C C . ILE B 1 416 ? 13.359 13.641 -6.09 1 95.25 416 ILE B C 1
ATOM 7355 O O . ILE B 1 416 ? 14.578 13.828 -6.027 1 95.25 416 ILE B O 1
ATOM 7359 N N . LEU B 1 417 ? 12.555 13.867 -5.129 1 96.56 417 LEU B N 1
ATOM 7360 C CA . LEU B 1 417 ? 13.039 14.484 -3.9 1 96.56 417 LEU B CA 1
ATOM 7361 C C . LEU B 1 417 ? 13.953 13.539 -3.133 1 96.56 417 LEU B C 1
ATOM 7363 O O . LEU B 1 417 ? 14.891 13.977 -2.461 1 96.56 417 LEU B O 1
ATOM 7367 N N . LEU B 1 418 ? 13.695 12.281 -3.217 1 96.19 418 LEU B N 1
ATOM 7368 C CA . LEU B 1 418 ? 14.57 11.32 -2.561 1 96.19 418 LEU B CA 1
ATOM 7369 C C . LEU B 1 418 ? 15.953 11.312 -3.213 1 96.19 418 LEU B C 1
ATOM 7371 O O . LEU B 1 418 ? 16.969 11.156 -2.527 1 96.19 418 LEU B O 1
ATOM 7375 N N . GLN B 1 419 ? 15.953 11.438 -4.508 1 95.31 419 GLN B N 1
ATOM 7376 C CA . GLN B 1 419 ? 17.234 11.602 -5.18 1 95.31 419 GLN B CA 1
ATOM 7377 C C . GLN B 1 419 ? 17.938 12.891 -4.738 1 95.31 419 GLN B C 1
ATOM 7379 O O . GLN B 1 419 ? 19.156 12.906 -4.539 1 95.31 419 GLN B O 1
ATOM 7384 N N . ALA B 1 420 ? 17.125 13.93 -4.617 1 96.81 420 ALA B N 1
ATOM 7385 C CA . ALA B 1 420 ? 17.656 15.211 -4.172 1 96.81 420 ALA B CA 1
ATOM 7386 C C . ALA B 1 420 ? 18.234 15.102 -2.764 1 96.81 420 ALA B C 1
ATOM 7388 O O . ALA B 1 420 ? 19.266 15.719 -2.455 1 96.81 420 ALA B O 1
ATOM 7389 N N . VAL B 1 421 ? 17.594 14.391 -1.923 1 97.19 421 VAL B N 1
ATOM 7390 C CA . VAL B 1 421 ? 18.062 14.188 -0.558 1 97.19 421 VAL B CA 1
ATOM 7391 C C . VAL B 1 421 ? 19.422 13.477 -0.579 1 97.19 421 VAL B C 1
ATOM 7393 O O . VAL B 1 421 ? 20.312 13.836 0.181 1 97.19 421 VAL B O 1
ATOM 7396 N N . ASP B 1 422 ? 19.531 12.508 -1.445 1 95.94 422 ASP B N 1
ATOM 7397 C CA . ASP B 1 422 ? 20.797 11.797 -1.573 1 95.94 422 ASP B CA 1
ATOM 7398 C C . ASP B 1 422 ? 21.922 12.758 -1.963 1 95.94 422 ASP B C 1
ATOM 7400 O O . ASP B 1 422 ? 23.031 12.688 -1.41 1 95.94 422 ASP B O 1
ATOM 7404 N N . ARG B 1 423 ? 21.625 13.57 -2.865 1 95.75 423 ARG B N 1
ATOM 7405 C CA . ARG B 1 423 ? 22.609 14.547 -3.293 1 95.75 423 ARG B CA 1
ATOM 7406 C C . ARG B 1 423 ? 22.906 15.547 -2.18 1 95.75 423 ARG B C 1
ATOM 7408 O O . ARG B 1 423 ? 24.047 15.984 -2.021 1 95.75 423 ARG B O 1
ATOM 7415 N N . PHE B 1 424 ? 21.875 15.945 -1.521 1 97.44 424 PHE B N 1
ATOM 7416 C CA . PHE B 1 424 ? 22.062 16.828 -0.377 1 97.44 424 PHE B CA 1
ATOM 7417 C C . PHE B 1 424 ? 23.016 16.219 0.636 1 97.44 424 PHE B C 1
ATOM 7419 O O . PHE B 1 424 ? 23.922 16.906 1.128 1 97.44 424 PHE B O 1
ATOM 7426 N N . ILE B 1 425 ? 22.859 15.008 0.922 1 95.81 425 ILE B N 1
ATOM 7427 C CA . ILE B 1 425 ? 23.703 14.312 1.888 1 95.81 425 ILE B CA 1
ATOM 7428 C C . ILE B 1 425 ? 25.141 14.25 1.375 1 95.81 425 ILE B C 1
ATOM 7430 O O . ILE B 1 425 ? 26.094 14.414 2.146 1 95.81 425 ILE B O 1
ATOM 7434 N N . ALA B 1 426 ? 25.234 13.953 0.147 1 92.62 426 ALA B N 1
ATOM 7435 C CA . ALA B 1 426 ? 26.562 13.898 -0.455 1 92.62 426 ALA B CA 1
ATOM 7436 C C . ALA B 1 426 ? 27.281 15.242 -0.329 1 92.62 426 ALA B C 1
ATOM 7438 O O . ALA B 1 426 ? 28.484 15.297 -0.121 1 92.62 426 ALA B O 1
ATOM 7439 N N . ASN B 1 427 ? 26.531 16.328 -0.435 1 93.94 427 ASN B N 1
ATOM 7440 C CA . ASN B 1 427 ? 27.094 17.672 -0.416 1 93.94 427 ASN B CA 1
ATOM 7441 C C . ASN B 1 427 ? 27.359 18.156 1.01 1 93.94 427 ASN B C 1
ATOM 7443 O O . ASN B 1 427 ? 28.344 18.859 1.259 1 93.94 427 ASN B O 1
ATOM 7447 N N . TYR B 1 428 ? 26.484 17.781 1.942 1 93.62 428 TYR B N 1
ATOM 7448 C CA . TYR B 1 428 ? 26.531 18.422 3.256 1 93.62 428 TYR B CA 1
ATOM 7449 C C . TYR B 1 428 ? 26.766 17.391 4.352 1 93.62 428 TYR B C 1
ATOM 7451 O O . TYR B 1 428 ? 26.938 17.734 5.52 1 93.62 428 TYR B O 1
ATOM 7459 N N . ASN B 1 429 ? 26.719 16.109 4.059 1 92.44 429 ASN B N 1
ATOM 7460 C CA . ASN B 1 429 ? 27 14.992 4.949 1 92.44 429 ASN B CA 1
ATOM 7461 C C . ASN B 1 429 ? 25.984 14.914 6.09 1 92.44 429 ASN B C 1
ATOM 7463 O O . ASN B 1 429 ? 26.359 14.625 7.23 1 92.44 429 ASN B O 1
ATOM 7467 N N . ARG B 1 430 ? 24.859 15.391 5.832 1 93.69 430 ARG B N 1
ATOM 7468 C CA . ARG B 1 430 ? 23.734 15.305 6.758 1 93.69 430 ARG B CA 1
ATOM 7469 C C . ARG B 1 430 ? 22.406 15.344 6.008 1 93.69 430 ARG B C 1
ATOM 7471 O O . ARG B 1 430 ? 22.344 15.75 4.844 1 93.69 430 ARG B O 1
ATOM 7478 N N . PHE B 1 431 ? 21.359 14.914 6.699 1 94.44 431 PHE B N 1
ATOM 7479 C CA . PHE B 1 431 ? 20.031 14.977 6.109 1 94.44 431 PHE B CA 1
ATOM 7480 C C . PHE B 1 431 ? 19.5 16.406 6.105 1 94.44 431 PHE B C 1
ATOM 7482 O O . PHE B 1 431 ? 19.828 17.188 6.996 1 94.44 431 PHE B O 1
ATOM 7489 N N . PRO B 1 432 ? 18.734 16.703 5.137 1 95.69 432 PRO B N 1
ATOM 7490 C CA . PRO B 1 432 ? 18.062 18 5.207 1 95.69 432 PRO B CA 1
ATOM 7491 C C . PRO B 1 432 ? 17.062 18.078 6.363 1 95.69 432 PRO B C 1
ATOM 7493 O O . PRO B 1 432 ? 16.297 17.141 6.594 1 95.69 432 PRO B O 1
ATOM 7496 N N . GLY B 1 433 ? 17.156 19.125 7.105 1 90.19 433 GLY B N 1
ATOM 7497 C CA . GLY B 1 433 ? 16.219 19.375 8.195 1 90.19 433 GLY B CA 1
ATOM 7498 C C . GLY B 1 433 ? 16.625 18.672 9.484 1 90.19 433 GLY B C 1
ATOM 7499 O O . GLY B 1 433 ? 15.836 18.594 10.43 1 90.19 433 GLY B O 1
ATOM 7500 N N . LEU B 1 434 ? 17.781 18.109 9.531 1 87.12 434 LEU B N 1
ATOM 7501 C CA . LEU B 1 434 ? 18.25 17.391 10.719 1 87.12 434 LEU B CA 1
ATOM 7502 C C . LEU B 1 434 ? 18.281 18.328 11.93 1 87.12 434 LEU B C 1
ATOM 7504 O O . LEU B 1 434 ? 17.938 17.922 13.039 1 87.12 434 LEU B O 1
ATOM 7508 N N . PHE B 1 435 ? 18.75 19.531 11.664 1 82.69 435 PHE B N 1
ATOM 7509 C CA . PHE B 1 435 ? 18.828 20.531 12.727 1 82.69 435 PHE B CA 1
ATOM 7510 C C . PHE B 1 435 ? 17.75 21.594 12.555 1 82.69 435 PHE B C 1
ATOM 7512 O O . PHE B 1 435 ? 17.672 22.25 11.508 1 82.69 435 PHE B O 1
ATOM 7519 N N . ASP B 1 436 ? 17.016 21.828 13.555 1 79.38 436 ASP B N 1
ATOM 7520 C CA . ASP B 1 436 ? 15.906 22.766 13.516 1 79.38 436 ASP B CA 1
ATOM 7521 C C . ASP B 1 436 ? 16.406 24.188 13.188 1 79.38 436 ASP B C 1
ATOM 7523 O O . ASP B 1 436 ? 15.719 24.953 12.523 1 79.38 436 ASP B O 1
ATOM 7527 N N . THR B 1 437 ? 17.547 24.484 13.586 1 75.31 437 THR B N 1
ATOM 7528 C CA . THR B 1 437 ? 18.109 25.828 13.422 1 75.31 437 THR B CA 1
ATOM 7529 C C . THR B 1 437 ? 18.422 26.109 11.953 1 75.31 437 THR B C 1
ATOM 7531 O O . THR B 1 437 ? 18.484 27.266 11.539 1 75.31 437 THR B O 1
ATOM 7534 N N . GLU B 1 438 ? 18.5 25.078 11.172 1 82.06 438 GLU B N 1
ATOM 7535 C CA . GLU B 1 438 ? 18.906 25.25 9.781 1 82.06 438 GLU B CA 1
ATOM 7536 C C . GLU B 1 438 ? 17.781 24.891 8.828 1 82.06 438 GLU B C 1
ATOM 7538 O O . GLU B 1 438 ? 18.016 24.656 7.637 1 82.06 438 GLU B O 1
ATOM 7543 N N . MET B 1 439 ? 16.641 24.844 9.328 1 85.06 439 MET B N 1
ATOM 7544 C CA . MET B 1 439 ? 15.516 24.328 8.562 1 85.06 439 MET B CA 1
ATOM 7545 C C . MET B 1 439 ? 15.273 25.172 7.316 1 85.06 439 MET B C 1
ATOM 7547 O O . MET B 1 439 ? 15.18 24.656 6.207 1 85.06 439 MET B O 1
ATOM 7551 N N . GLU B 1 440 ? 15.281 26.438 7.473 1 81.12 440 GLU B N 1
ATOM 7552 C CA . GLU B 1 440 ? 14.984 27.328 6.355 1 81.12 440 GLU B CA 1
ATOM 7553 C C . GLU B 1 440 ? 16.078 27.25 5.285 1 81.12 440 GLU B C 1
ATOM 7555 O O . GLU B 1 440 ? 15.766 27.203 4.09 1 81.12 440 GLU B O 1
ATOM 7560 N N . ASP B 1 441 ? 17.25 27.188 5.727 1 87.75 441 ASP B N 1
ATOM 7561 C CA . ASP B 1 441 ? 18.391 27.078 4.805 1 87.75 441 ASP B CA 1
ATOM 7562 C C . ASP B 1 441 ? 18.359 25.734 4.07 1 87.75 441 ASP B C 1
ATOM 7564 O O . ASP B 1 441 ? 18.625 25.672 2.869 1 87.75 441 ASP B O 1
ATOM 7568 N N . ASP B 1 442 ? 18.016 24.703 4.789 1 93.19 442 ASP B N 1
ATOM 7569 C CA . ASP B 1 442 ? 18 23.375 4.207 1 93.19 442 ASP B CA 1
ATOM 7570 C C . ASP B 1 442 ? 16.875 23.234 3.172 1 93.19 442 ASP B C 1
ATOM 7572 O O . ASP B 1 442 ? 17.031 22.516 2.178 1 93.19 442 ASP B O 1
ATOM 7576 N N . ILE B 1 443 ? 15.797 23.938 3.432 1 90.62 443 ILE B N 1
ATOM 7577 C CA . ILE B 1 443 ? 14.695 23.906 2.473 1 90.62 443 ILE B CA 1
ATOM 7578 C C . ILE B 1 443 ? 15.141 24.547 1.16 1 90.62 443 ILE B C 1
ATOM 7580 O O . ILE B 1 443 ? 14.906 24 0.082 1 90.62 443 ILE B O 1
ATOM 7584 N N . ALA B 1 444 ? 15.797 25.688 1.3 1 88.31 444 ALA B N 1
ATOM 7585 C CA . ALA B 1 444 ? 16.281 26.391 0.114 1 88.31 444 ALA B CA 1
ATOM 7586 C C . ALA B 1 444 ? 17.328 25.547 -0.625 1 88.31 444 ALA B C 1
ATOM 7588 O O . ALA B 1 444 ? 17.312 25.484 -1.856 1 88.31 444 ALA B O 1
ATOM 7589 N N . ARG B 1 445 ? 18.188 24.984 0.112 1 93.75 445 ARG B N 1
ATOM 7590 C CA . ARG B 1 445 ? 19.219 24.156 -0.476 1 93.75 445 ARG B CA 1
ATOM 7591 C C . ARG B 1 445 ? 18.625 22.938 -1.176 1 93.75 445 ARG B C 1
ATOM 7593 O O . ARG B 1 445 ? 19.031 22.609 -2.295 1 93.75 445 ARG B O 1
ATOM 7600 N N . LEU B 1 446 ? 17.688 22.281 -0.505 1 95.88 446 LEU B N 1
ATOM 7601 C CA . LEU B 1 446 ? 17.062 21.094 -1.083 1 95.88 446 LEU B CA 1
ATOM 7602 C C . LEU B 1 446 ? 16.297 21.453 -2.35 1 95.88 446 LEU B C 1
ATOM 7604 O O . LEU B 1 446 ? 16.297 20.672 -3.314 1 95.88 446 LEU B O 1
ATOM 7608 N N . LYS B 1 447 ? 15.641 22.578 -2.332 1 92.38 447 LYS B N 1
ATOM 7609 C CA . LYS B 1 447 ? 14.914 23.047 -3.508 1 92.38 447 LYS B CA 1
ATOM 7610 C C . LYS B 1 447 ? 15.852 23.219 -4.703 1 92.38 447 LYS B C 1
ATOM 7612 O O . LYS B 1 447 ? 15.547 22.781 -5.809 1 92.38 447 LYS B O 1
ATOM 7617 N N . THR B 1 448 ? 16.953 23.844 -4.441 1 92 448 THR B N 1
ATOM 7618 C CA . THR B 1 448 ? 17.938 24.078 -5.492 1 92 448 THR B CA 1
ATOM 7619 C C . THR B 1 448 ? 18.453 22.75 -6.051 1 92 448 THR B C 1
ATOM 7621 O O . THR B 1 448 ? 18.562 22.594 -7.266 1 92 448 THR B O 1
ATOM 7624 N N . ILE B 1 449 ? 18.703 21.859 -5.176 1 95.94 449 ILE B N 1
ATOM 7625 C CA . ILE B 1 449 ? 19.203 20.562 -5.586 1 95.94 449 ILE B CA 1
ATOM 7626 C C . ILE B 1 449 ? 18.125 19.812 -6.379 1 95.94 449 ILE B C 1
ATOM 7628 O O . ILE B 1 449 ? 18.438 19.156 -7.375 1 95.94 449 ILE B O 1
ATOM 7632 N N . ALA B 1 450 ? 16.906 19.875 -5.898 1 95.25 450 ALA B N 1
ATOM 7633 C CA . ALA B 1 450 ? 15.797 19.203 -6.562 1 95.25 450 ALA B CA 1
ATOM 7634 C C . ALA B 1 450 ? 15.617 19.719 -7.988 1 95.25 450 ALA B C 1
ATOM 7636 O O . ALA B 1 450 ? 15.328 18.938 -8.906 1 95.25 450 ALA B O 1
ATOM 7637 N N . VAL B 1 451 ? 15.766 20.984 -8.156 1 90.94 451 VAL B N 1
ATOM 7638 C CA . VAL B 1 451 ? 15.688 21.562 -9.484 1 90.94 451 VAL B CA 1
ATOM 7639 C C . VAL B 1 451 ? 16.812 21.016 -10.367 1 90.94 451 VAL B C 1
ATOM 7641 O O . VAL B 1 451 ? 16.594 20.75 -11.555 1 90.94 451 VAL B O 1
ATOM 7644 N N . GLY B 1 452 ? 17.938 20.891 -9.773 1 92.69 452 GLY B N 1
ATOM 7645 C CA . GLY B 1 452 ? 19.047 20.281 -10.484 1 92.69 452 GLY B CA 1
ATOM 7646 C C . GLY B 1 452 ? 18.75 18.844 -10.914 1 92.69 452 GLY B C 1
ATOM 7647 O O . GLY B 1 452 ? 19.078 18.453 -12.039 1 92.69 452 GLY B O 1
ATOM 7648 N N . VAL B 1 453 ? 18.141 18.078 -10.047 1 93.88 453 VAL B N 1
ATOM 7649 C CA . VAL B 1 453 ? 17.797 16.688 -10.344 1 93.88 453 VAL B CA 1
ATOM 7650 C C . VAL B 1 453 ? 16.781 16.641 -11.477 1 93.88 453 VAL B C 1
ATOM 7652 O O . VAL B 1 453 ? 16.875 15.789 -12.367 1 93.88 453 VAL B O 1
ATOM 7655 N N . LEU B 1 454 ? 15.852 17.516 -11.422 1 93.06 454 LEU B N 1
ATOM 7656 C CA . LEU B 1 454 ? 14.852 17.594 -12.484 1 93.06 454 LEU B CA 1
ATOM 7657 C C . LEU B 1 454 ? 15.5 17.891 -13.828 1 93.06 454 LEU B C 1
ATOM 7659 O O . LEU B 1 454 ? 15.18 17.25 -14.836 1 93.06 454 LEU B O 1
ATOM 7663 N N . SER B 1 455 ? 16.375 18.781 -13.789 1 90.81 455 SER B N 1
ATOM 7664 C CA . SER B 1 455 ? 17.078 19.156 -15.016 1 90.81 455 SER B CA 1
ATOM 7665 C C . SER B 1 455 ? 17.922 18.016 -15.547 1 90.81 455 SER B C 1
ATOM 7667 O O . SER B 1 455 ? 17.906 17.734 -16.75 1 90.81 455 SER B O 1
ATOM 7669 N N . ASP B 1 456 ? 18.609 17.375 -14.688 1 90.62 456 ASP B N 1
ATOM 7670 C CA . ASP B 1 456 ? 19.469 16.25 -15.062 1 90.62 456 ASP B CA 1
ATOM 7671 C C . ASP B 1 456 ? 18.641 15.094 -15.609 1 90.62 456 ASP B C 1
ATOM 7673 O O . ASP B 1 456 ? 19.141 14.312 -16.438 1 90.62 456 ASP B O 1
ATOM 7677 N N . SER B 1 457 ? 17.406 15 -15.148 1 89.25 457 SER B N 1
ATOM 7678 C CA . SER B 1 457 ? 16.531 13.914 -15.57 1 89.25 457 SER B CA 1
ATOM 7679 C C . SER B 1 457 ? 15.805 14.266 -16.859 1 89.25 457 SER B C 1
ATOM 7681 O O . SER B 1 457 ? 15 13.469 -17.359 1 89.25 457 SER B O 1
ATOM 7683 N N . GLY B 1 458 ? 15.969 15.438 -17.375 1 86.5 458 GLY B N 1
ATOM 7684 C CA . GLY B 1 458 ? 15.328 15.867 -18.609 1 86.5 458 GLY B CA 1
ATOM 7685 C C . GLY B 1 458 ? 13.953 16.469 -18.406 1 86.5 458 GLY B C 1
ATOM 7686 O O . GLY B 1 458 ? 13.18 16.625 -19.344 1 86.5 458 GLY B O 1
ATOM 7687 N N . LEU B 1 459 ? 13.555 16.672 -17.25 1 88.88 459 LEU B N 1
ATOM 7688 C CA . LEU B 1 459 ? 12.242 17.234 -16.922 1 88.88 459 LEU B CA 1
ATOM 7689 C C . LEU B 1 459 ? 12.32 18.75 -16.797 1 88.88 459 LEU B C 1
ATOM 7691 O O . LEU B 1 459 ? 11.945 19.312 -15.758 1 88.88 459 LEU B O 1
ATOM 7695 N N . HIS B 1 460 ? 12.602 19.203 -17.906 1 79.88 460 HIS B N 1
ATOM 7696 C CA . HIS B 1 460 ? 12.734 20.656 -17.922 1 79.88 460 HIS B CA 1
ATOM 7697 C C . HIS B 1 460 ? 11.375 21.328 -17.766 1 79.88 460 HIS B C 1
ATOM 7699 O O . HIS B 1 460 ? 10.383 20.875 -18.328 1 79.88 460 HIS B O 1
ATOM 7705 N N . GLY B 1 461 ? 11.203 22.203 -16.781 1 72.44 461 GLY B N 1
ATOM 7706 C CA . GLY B 1 461 ? 9.977 22.953 -16.609 1 72.44 461 GLY B CA 1
ATOM 7707 C C . GLY B 1 461 ? 9.07 22.406 -15.531 1 72.44 461 GLY B C 1
ATOM 7708 O O . GLY B 1 461 ? 8.109 23.047 -15.125 1 72.44 461 GLY B O 1
ATOM 7709 N N . SER B 1 462 ? 9.344 21.125 -15.266 1 78.06 462 SER B N 1
ATOM 7710 C CA . SER B 1 462 ? 8.547 20.578 -14.172 1 78.06 462 SER B CA 1
ATOM 7711 C C . SER B 1 462 ? 8.953 21.172 -12.836 1 78.06 462 SER B C 1
ATOM 7713 O O . SER B 1 462 ? 10.102 21.594 -12.656 1 78.06 462 SER B O 1
ATOM 7715 N N . THR B 1 463 ? 7.938 21.422 -12.047 1 78.88 463 THR B N 1
ATOM 7716 C CA . THR B 1 463 ? 8.234 22 -10.734 1 78.88 463 THR B CA 1
ATOM 7717 C C . THR B 1 463 ? 7.664 21.125 -9.625 1 78.88 463 THR B C 1
ATOM 7719 O O . THR B 1 463 ? 6.684 20.406 -9.828 1 78.88 463 THR B O 1
ATOM 7722 N N . LEU B 1 464 ? 8.438 21.094 -8.594 1 85.94 464 LEU B N 1
ATOM 7723 C CA . LEU B 1 464 ? 7.977 20.438 -7.371 1 85.94 464 LEU B CA 1
ATOM 7724 C C . LEU B 1 464 ? 7.281 21.438 -6.449 1 85.94 464 LEU B C 1
ATOM 7726 O O . LEU B 1 464 ? 7.641 22.609 -6.418 1 85.94 464 LEU B O 1
ATOM 7730 N N . THR B 1 465 ? 6.352 20.922 -5.836 1 79.56 465 THR B N 1
ATOM 7731 C CA . THR B 1 465 ? 5.633 21.797 -4.926 1 79.56 465 THR B CA 1
ATOM 7732 C C . THR B 1 465 ? 6.488 22.125 -3.705 1 79.56 465 THR B C 1
ATOM 7734 O O . THR B 1 465 ? 7.23 21.281 -3.213 1 79.56 465 THR B O 1
ATOM 7737 N N . GLU B 1 466 ? 6.391 23.312 -3.191 1 79.81 466 GLU B N 1
ATOM 7738 C CA . GLU B 1 466 ? 7.121 23.75 -2.006 1 79.81 466 GLU B CA 1
ATOM 7739 C C . GLU B 1 466 ? 6.707 22.938 -0.775 1 79.81 466 GLU B C 1
ATOM 7741 O O . GLU B 1 466 ? 7.523 22.688 0.109 1 79.81 466 GLU B O 1
ATOM 7746 N N . ASP B 1 467 ? 5.508 22.578 -0.769 1 82.69 467 ASP B N 1
ATOM 7747 C CA . ASP B 1 467 ? 4.988 21.828 0.365 1 82.69 467 ASP B CA 1
ATOM 7748 C C . ASP B 1 467 ? 5.703 20.484 0.504 1 82.69 467 ASP B C 1
ATOM 7750 O O . ASP B 1 467 ? 6.023 20.062 1.616 1 82.69 467 ASP B O 1
ATOM 7754 N N . LEU B 1 468 ? 5.898 19.906 -0.621 1 88.19 468 LEU B N 1
ATOM 7755 C CA . LEU B 1 468 ? 6.559 18.609 -0.579 1 88.19 468 LEU B CA 1
ATOM 7756 C C . LEU B 1 468 ? 8.016 18.75 -0.138 1 88.19 468 LEU B C 1
ATOM 7758 O O . LEU B 1 468 ? 8.531 17.906 0.588 1 88.19 468 LEU B O 1
ATOM 7762 N N . ILE B 1 469 ? 8.625 19.781 -0.572 1 90.75 469 ILE B N 1
ATOM 7763 C CA . ILE B 1 469 ? 10.008 20.047 -0.189 1 90.75 469 ILE B CA 1
ATOM 7764 C C . ILE B 1 469 ? 10.086 20.312 1.312 1 90.75 469 ILE B C 1
ATOM 7766 O O . ILE B 1 469 ? 10.984 19.797 1.993 1 90.75 469 ILE B O 1
ATOM 7770 N N . ASN B 1 470 ? 9.172 21.062 1.79 1 87.44 470 ASN B N 1
ATOM 7771 C CA . ASN B 1 470 ? 9.094 21.328 3.219 1 87.44 470 ASN B CA 1
ATOM 7772 C C . ASN B 1 470 ? 8.898 20.062 4.031 1 87.44 470 ASN B C 1
ATOM 7774 O O . ASN B 1 470 ? 9.516 19.891 5.086 1 87.44 470 ASN B O 1
ATOM 7778 N N . GLU B 1 471 ? 8.039 19.234 3.502 1 88.81 471 GLU B N 1
ATOM 7779 C CA . GLU B 1 471 ? 7.77 17.969 4.199 1 88.81 471 GLU B CA 1
ATOM 7780 C C . GLU B 1 471 ? 9.023 17.109 4.258 1 88.81 471 GLU B C 1
ATOM 7782 O O . GLU B 1 471 ? 9.297 16.469 5.281 1 88.81 471 GLU B O 1
ATOM 7787 N N . MET B 1 472 ? 9.758 17.109 3.182 1 93.56 472 MET B N 1
ATOM 7788 C CA . MET B 1 472 ? 10.969 16.297 3.141 1 93.56 472 MET B CA 1
ATOM 7789 C C . MET B 1 472 ? 11.961 16.75 4.199 1 93.56 472 MET B C 1
ATOM 7791 O O . MET B 1 472 ? 12.625 15.914 4.832 1 93.56 472 MET B O 1
ATOM 7795 N N . CYS B 1 473 ? 12.055 17.984 4.359 1 92.56 473 CYS B N 1
ATOM 7796 C CA . CYS B 1 473 ? 12.953 18.531 5.371 1 92.56 473 CYS B CA 1
ATOM 7797 C C . CYS B 1 473 ? 12.43 18.25 6.773 1 92.56 473 CYS B C 1
ATOM 7799 O O . CYS B 1 473 ? 13.203 17.938 7.68 1 92.56 473 CYS B O 1
ATOM 7801 N N . ARG B 1 474 ? 11.148 18.344 6.852 1 89.38 474 ARG B N 1
ATOM 7802 C CA . ARG B 1 474 ? 10.523 18.078 8.141 1 89.38 474 ARG B CA 1
ATOM 7803 C C . ARG B 1 474 ? 10.758 16.625 8.562 1 89.38 474 ARG B C 1
ATOM 7805 O O . ARG B 1 474 ? 10.914 16.328 9.75 1 89.38 474 ARG B O 1
ATOM 7812 N N . PHE B 1 475 ? 10.773 15.75 7.59 1 91.81 475 PHE B N 1
ATOM 7813 C CA . PHE B 1 475 ? 11.031 14.344 7.875 1 91.81 475 PHE B CA 1
ATOM 7814 C C . PHE B 1 475 ? 12.414 14.156 8.484 1 91.81 475 PHE B C 1
ATOM 7816 O O . PHE B 1 475 ? 12.602 13.297 9.352 1 91.81 475 PHE B O 1
ATOM 7823 N N . GLY B 1 476 ? 13.422 14.914 8.023 1 89.56 476 GLY B N 1
ATOM 7824 C CA . GLY B 1 476 ? 14.758 14.93 8.609 1 89.56 476 GLY B CA 1
ATOM 7825 C C . GLY B 1 476 ? 15.43 13.57 8.578 1 89.56 476 GLY B C 1
ATOM 7826 O O . GLY B 1 476 ? 16.172 13.211 9.5 1 89.56 476 GLY B O 1
ATOM 7827 N N . GLY B 1 477 ? 15.008 12.727 7.684 1 89.5 477 GLY B N 1
ATOM 7828 C CA . GLY B 1 477 ? 15.633 11.414 7.559 1 89.5 477 GLY B CA 1
ATOM 7829 C C . GLY B 1 477 ? 15.047 10.391 8.508 1 89.5 477 GLY B C 1
ATOM 7830 O O . GLY B 1 477 ? 15.562 9.273 8.617 1 89.5 477 GLY B O 1
ATOM 7831 N N . ALA B 1 478 ? 13.961 10.672 9.125 1 90.88 478 ALA B N 1
ATOM 7832 C CA . ALA B 1 478 ? 13.367 9.805 10.133 1 90.88 478 ALA B CA 1
ATOM 7833 C C . ALA B 1 478 ? 12.758 8.555 9.5 1 90.88 478 ALA B C 1
ATOM 7835 O O . ALA B 1 478 ? 12.148 8.633 8.43 1 90.88 478 ALA B O 1
ATOM 7836 N N . GLU B 1 479 ? 12.977 7.398 10.148 1 92.94 479 GLU B N 1
ATOM 7837 C CA . GLU B 1 479 ? 12.242 6.172 9.852 1 92.94 479 GLU B CA 1
ATOM 7838 C C . GLU B 1 479 ? 11.125 5.941 10.859 1 92.94 479 GLU B C 1
ATOM 7840 O O . GLU B 1 479 ? 11.352 5.391 11.938 1 92.94 479 GLU B O 1
ATOM 7845 N N . ILE B 1 480 ? 9.977 6.262 10.438 1 91.88 480 ILE B N 1
ATOM 7846 C CA . ILE B 1 480 ? 8.828 6.117 11.336 1 91.88 480 ILE B CA 1
ATOM 7847 C C . ILE B 1 480 ? 8.391 4.656 11.375 1 91.88 480 ILE B C 1
ATOM 7849 O O . ILE B 1 480 ? 8.367 3.98 10.344 1 91.88 480 ILE B O 1
ATOM 7853 N N . HIS B 1 481 ? 8.023 4.199 12.516 1 91 481 HIS B N 1
ATOM 7854 C CA . HIS B 1 481 ? 7.742 2.787 12.75 1 91 481 HIS B CA 1
ATOM 7855 C C . HIS B 1 481 ? 6.602 2.299 11.859 1 91 481 HIS B C 1
ATOM 7857 O O . HIS B 1 481 ? 6.672 1.205 11.297 1 91 481 HIS B O 1
ATOM 7863 N N . SER B 1 482 ? 5.523 3.078 11.75 1 91.19 482 SER B N 1
ATOM 7864 C CA . SER B 1 482 ? 4.379 2.652 10.945 1 91.19 482 SER B CA 1
ATOM 7865 C C . SER B 1 482 ? 4.75 2.535 9.477 1 91.19 482 SER B C 1
ATOM 7867 O O . SER B 1 482 ? 4.352 1.581 8.805 1 91.19 482 SER B O 1
ATOM 7869 N N . VAL B 1 483 ? 5.539 3.521 8.953 1 94.25 483 VAL B N 1
ATOM 7870 C CA . VAL B 1 483 ? 5.973 3.508 7.559 1 94.25 483 VAL B CA 1
ATOM 7871 C C . VAL B 1 483 ? 6.98 2.381 7.34 1 94.25 483 VAL B C 1
ATOM 7873 O O . VAL B 1 483 ? 6.934 1.688 6.32 1 94.25 483 VAL B O 1
ATOM 7876 N N . ALA B 1 484 ? 7.836 2.174 8.336 1 96.25 484 ALA B N 1
ATOM 7877 C CA . ALA B 1 484 ? 8.805 1.084 8.273 1 96.25 484 ALA B CA 1
ATOM 7878 C C . ALA B 1 484 ? 8.102 -0.27 8.203 1 96.25 484 ALA B C 1
ATOM 7880 O O . ALA B 1 484 ? 8.539 -1.168 7.48 1 96.25 484 ALA B O 1
ATOM 7881 N N . ALA B 1 485 ? 7.086 -0.406 8.992 1 95.19 485 ALA B N 1
ATOM 7882 C CA . ALA B 1 485 ? 6.316 -1.646 8.984 1 95.19 485 ALA B CA 1
ATOM 7883 C C . ALA B 1 485 ? 5.668 -1.88 7.625 1 95.19 485 ALA B C 1
ATOM 7885 O O . ALA B 1 485 ? 5.648 -3.008 7.125 1 95.19 485 ALA B O 1
ATOM 7886 N N . PHE B 1 486 ? 5.125 -0.811 7.055 1 94.62 486 PHE B N 1
ATOM 7887 C CA . PHE B 1 486 ? 4.508 -0.882 5.738 1 94.62 486 PHE B CA 1
ATOM 7888 C C . PHE B 1 486 ? 5.535 -1.276 4.68 1 94.62 486 PHE B C 1
ATOM 7890 O O . PHE B 1 486 ? 5.344 -2.252 3.953 1 94.62 486 PHE B O 1
ATOM 7897 N N . ILE B 1 487 ? 6.629 -0.571 4.613 1 97.19 487 ILE B N 1
ATOM 7898 C CA . ILE B 1 487 ? 7.668 -0.787 3.611 1 97.19 487 ILE B CA 1
ATOM 7899 C C . ILE B 1 487 ? 8.32 -2.152 3.826 1 97.19 487 ILE B C 1
ATOM 7901 O O . ILE B 1 487 ? 8.625 -2.859 2.865 1 97.19 487 ILE B O 1
ATOM 7905 N N . GLY B 1 488 ? 8.57 -2.496 5.086 1 97.06 488 GLY B N 1
ATOM 7906 C CA . GLY B 1 488 ? 9.094 -3.818 5.395 1 97.06 488 GLY B CA 1
ATOM 7907 C C . GLY B 1 488 ? 8.18 -4.941 4.941 1 97.06 488 GLY B C 1
ATOM 7908 O O . GLY B 1 488 ? 8.656 -5.992 4.5 1 97.06 488 GLY B O 1
ATOM 7909 N N . GLY B 1 489 ? 6.883 -4.699 5.152 1 95.25 489 GLY B N 1
ATOM 7910 C CA . GLY B 1 489 ? 5.918 -5.668 4.656 1 95.25 489 GLY B CA 1
ATOM 7911 C C . GLY B 1 489 ? 5.98 -5.859 3.152 1 95.25 489 GLY B C 1
ATOM 7912 O O . GLY B 1 489 ? 5.961 -6.988 2.662 1 95.25 489 GLY B O 1
ATOM 7913 N N . VAL B 1 490 ? 6.074 -4.789 2.387 1 96.44 490 VAL B N 1
ATOM 7914 C CA . VAL B 1 490 ? 6.172 -4.848 0.931 1 96.44 490 VAL B CA 1
ATOM 7915 C C . VAL B 1 490 ? 7.461 -5.559 0.527 1 96.44 490 VAL B C 1
ATOM 7917 O O . VAL B 1 490 ? 7.449 -6.445 -0.331 1 96.44 490 VAL B O 1
ATOM 7920 N N . ALA B 1 491 ? 8.555 -5.16 1.156 1 97.81 491 ALA B N 1
ATOM 7921 C CA . ALA B 1 491 ? 9.859 -5.727 0.827 1 97.81 491 ALA B CA 1
ATOM 7922 C C . ALA B 1 491 ? 9.875 -7.234 1.049 1 97.81 491 ALA B C 1
ATOM 7924 O O . ALA B 1 491 ? 10.406 -7.984 0.225 1 97.81 491 ALA B O 1
ATOM 7925 N N . SER B 1 492 ? 9.344 -7.668 2.158 1 97.25 492 SER B N 1
ATOM 7926 C CA . SER B 1 492 ? 9.336 -9.094 2.455 1 97.25 492 SER B CA 1
ATOM 7927 C C . SER B 1 492 ? 8.461 -9.859 1.472 1 97.25 492 SER B C 1
ATOM 7929 O O . SER B 1 492 ? 8.805 -10.969 1.05 1 97.25 492 SER B O 1
ATOM 7931 N N . GLN B 1 493 ? 7.328 -9.297 1.15 1 94.56 493 GLN B N 1
ATOM 7932 C CA . GLN B 1 493 ? 6.449 -9.945 0.18 1 94.56 493 GLN B CA 1
ATOM 7933 C C . GLN B 1 493 ? 7.148 -10.117 -1.165 1 94.56 493 GLN B C 1
ATOM 7935 O O . GLN B 1 493 ? 7.047 -11.172 -1.791 1 94.56 493 GLN B O 1
ATOM 7940 N N . GLU B 1 494 ? 7.797 -9.086 -1.627 1 96.56 494 GLU B N 1
ATOM 7941 C CA . GLU B 1 494 ? 8.508 -9.156 -2.9 1 96.56 494 GLU B CA 1
ATOM 7942 C C . GLU B 1 494 ? 9.672 -10.133 -2.834 1 96.56 494 GLU B C 1
ATOM 7944 O O . GLU B 1 494 ? 9.961 -10.828 -3.812 1 96.56 494 GLU B O 1
ATOM 7949 N N . ALA B 1 495 ? 10.328 -10.148 -1.701 1 97.38 495 ALA B N 1
ATOM 7950 C CA . ALA B 1 495 ? 11.398 -11.125 -1.514 1 97.38 495 ALA B CA 1
ATOM 7951 C C . ALA B 1 495 ? 10.867 -12.547 -1.643 1 97.38 495 ALA B C 1
ATOM 7953 O O . ALA B 1 495 ? 11.508 -13.406 -2.256 1 97.38 495 ALA B O 1
ATOM 7954 N N . ILE B 1 496 ? 9.742 -12.789 -1.062 1 95.5 496 ILE B N 1
ATOM 7955 C CA . ILE B 1 496 ? 9.133 -14.109 -1.112 1 95.5 496 ILE B CA 1
ATOM 7956 C C . ILE B 1 496 ? 8.805 -14.477 -2.559 1 95.5 496 ILE B C 1
ATOM 7958 O O . ILE B 1 496 ? 9.086 -15.586 -3.006 1 95.5 496 ILE B O 1
ATOM 7962 N N . LYS B 1 497 ? 8.219 -13.562 -3.287 1 94.5 497 LYS B N 1
ATOM 7963 C CA . LYS B 1 497 ? 7.914 -13.812 -4.695 1 94.5 497 LYS B CA 1
ATOM 7964 C C . LYS B 1 497 ? 9.18 -14.148 -5.48 1 94.5 497 LYS B C 1
ATOM 7966 O O . LYS B 1 497 ? 9.18 -15.078 -6.293 1 94.5 497 LYS B O 1
ATOM 7971 N N . LEU B 1 498 ? 10.203 -13.422 -5.223 1 96 498 LEU B N 1
ATOM 7972 C CA . LEU B 1 498 ? 11.461 -13.609 -5.934 1 96 498 LEU B CA 1
ATOM 7973 C C . LEU B 1 498 ? 12.055 -14.984 -5.633 1 96 498 LEU B C 1
ATOM 7975 O O . LEU B 1 498 ? 12.484 -15.695 -6.543 1 96 498 LEU B O 1
ATOM 7979 N N . ILE B 1 499 ? 12.039 -15.344 -4.383 1 96.06 499 ILE B N 1
ATOM 7980 C CA . ILE B 1 499 ? 12.688 -16.578 -3.938 1 96.06 499 ILE B CA 1
ATOM 7981 C C . ILE B 1 499 ? 11.883 -17.781 -4.418 1 96.06 499 ILE B C 1
ATOM 7983 O O . ILE B 1 499 ? 12.453 -18.766 -4.879 1 96.06 499 ILE B O 1
ATOM 7987 N N . THR B 1 500 ? 10.547 -17.672 -4.336 1 92.69 500 THR B N 1
ATOM 7988 C CA . THR B 1 500 ? 9.695 -18.812 -4.684 1 92.69 500 THR B CA 1
ATOM 7989 C C . THR B 1 500 ? 9.469 -18.859 -6.191 1 92.69 500 THR B C 1
ATOM 7991 O O . THR B 1 500 ? 9.008 -19.875 -6.715 1 92.69 500 THR B O 1
ATOM 7994 N N . LYS B 1 501 ? 9.734 -17.734 -6.883 1 90.38 501 LYS B N 1
ATOM 7995 C CA . LYS B 1 501 ? 9.477 -17.609 -8.312 1 90.38 501 LYS B CA 1
ATOM 7996 C C . LYS B 1 501 ? 7.996 -17.828 -8.625 1 90.38 501 LYS B C 1
ATOM 7998 O O . LYS B 1 501 ? 7.66 -18.5 -9.609 1 90.38 501 LYS B O 1
ATOM 8003 N N . GLN B 1 502 ? 7.227 -17.391 -7.586 1 89.31 502 GLN B N 1
ATOM 8004 C CA . GLN B 1 502 ? 5.777 -17.406 -7.754 1 89.31 502 GLN B CA 1
ATOM 8005 C C . GLN B 1 502 ? 5.207 -16 -7.805 1 89.31 502 GLN B C 1
ATOM 8007 O O . GLN B 1 502 ? 5.73 -15.086 -7.16 1 89.31 502 GLN B O 1
ATOM 8012 N N . PHE B 1 503 ? 4.156 -15.797 -8.586 1 88.12 503 PHE B N 1
ATOM 8013 C CA . PHE B 1 503 ? 3.586 -14.477 -8.797 1 88.12 503 PHE B CA 1
ATOM 8014 C C . PHE B 1 503 ? 4.609 -13.547 -9.438 1 88.12 503 PHE B C 1
ATOM 8016 O O . PHE B 1 503 ? 5.816 -13.734 -9.289 1 88.12 503 PHE B O 1
ATOM 8023 N N . VAL B 1 504 ? 4.16 -12.688 -10.164 1 91.69 504 VAL B N 1
ATOM 8024 C CA . VAL B 1 504 ? 5.051 -11.742 -10.844 1 91.69 504 VAL B CA 1
ATOM 8025 C C . VAL B 1 504 ? 5.496 -10.664 -9.867 1 91.69 504 VAL B C 1
ATOM 8027 O O . VAL B 1 504 ? 4.66 -9.961 -9.281 1 91.69 504 VAL B O 1
ATOM 8030 N N . PRO B 1 505 ? 6.805 -10.555 -9.609 1 94.06 505 PRO B N 1
ATOM 8031 C CA . PRO B 1 505 ? 7.289 -9.508 -8.711 1 94.06 505 PRO B CA 1
ATOM 8032 C C . PRO B 1 505 ? 7.07 -8.102 -9.266 1 94.06 505 PRO B C 1
ATOM 8034 O O . PRO B 1 505 ? 6.73 -7.949 -10.438 1 94.06 505 PRO B O 1
ATOM 8037 N N . LEU B 1 506 ? 7.262 -7.164 -8.398 1 92.69 506 LEU B N 1
ATOM 8038 C CA . LEU B 1 506 ? 7.086 -5.746 -8.688 1 92.69 506 LEU B CA 1
ATOM 8039 C C . LEU B 1 506 ? 7.938 -5.332 -9.883 1 92.69 506 LEU B C 1
ATOM 8041 O O . LEU B 1 506 ? 9.141 -5.621 -9.93 1 92.69 506 LEU B O 1
ATOM 8045 N N . ASN B 1 507 ? 7.223 -4.809 -10.891 1 88.81 507 ASN B N 1
ATOM 8046 C CA . ASN B 1 507 ? 7.918 -4.258 -12.047 1 88.81 507 ASN B CA 1
ATOM 8047 C C . ASN B 1 507 ? 8.008 -2.736 -11.984 1 88.81 507 ASN B C 1
ATOM 8049 O O . ASN B 1 507 ? 7.016 -2.043 -12.211 1 88.81 507 ASN B O 1
ATOM 8053 N N . GLY B 1 508 ? 9.109 -2.186 -11.68 1 90.06 508 GLY B N 1
ATOM 8054 C CA . GLY B 1 508 ? 9.312 -0.759 -11.469 1 90.06 508 GLY B CA 1
ATOM 8055 C C . GLY B 1 508 ? 9.602 -0.401 -10.023 1 90.06 508 GLY B C 1
ATOM 8056 O O . GLY B 1 508 ? 10.086 -1.236 -9.258 1 90.06 508 GLY B O 1
ATOM 8057 N N . MET B 1 509 ? 9.328 0.845 -9.742 1 94.19 509 MET B N 1
ATOM 8058 C CA . MET B 1 509 ? 9.609 1.336 -8.398 1 94.19 509 MET B CA 1
ATOM 8059 C C . MET B 1 509 ? 8.312 1.673 -7.664 1 94.19 509 MET B C 1
ATOM 8061 O O . MET B 1 509 ? 7.523 2.496 -8.133 1 94.19 509 MET B O 1
ATOM 8065 N N . LEU B 1 510 ? 8.125 1.004 -6.57 1 96.31 510 LEU B N 1
ATOM 8066 C CA . LEU B 1 510 ? 6.973 1.343 -5.738 1 96.31 510 LEU B CA 1
ATOM 8067 C C . LEU B 1 510 ? 7.281 2.537 -4.844 1 96.31 510 LEU B C 1
ATOM 8069 O O . LEU B 1 510 ? 8.273 2.529 -4.109 1 96.31 510 LEU B O 1
ATOM 8073 N N . VAL B 1 511 ? 6.453 3.57 -4.934 1 96.56 511 VAL B N 1
ATOM 8074 C CA . VAL B 1 511 ? 6.578 4.746 -4.078 1 96.56 511 VAL B CA 1
ATOM 8075 C C . VAL B 1 511 ? 5.352 4.863 -3.178 1 96.56 511 VAL B C 1
ATOM 8077 O O . VAL B 1 511 ? 4.215 4.828 -3.658 1 96.56 511 VAL B O 1
ATOM 8080 N N . PHE B 1 512 ? 5.648 5.031 -1.944 1 95 512 PHE B N 1
ATOM 8081 C CA . PHE B 1 512 ? 4.59 5.113 -0.947 1 95 512 PHE B CA 1
ATOM 8082 C C . PHE B 1 512 ? 4.43 6.543 -0.443 1 95 512 PHE B C 1
ATOM 8084 O O . PHE B 1 512 ? 5.418 7.207 -0.126 1 95 512 PHE B O 1
ATOM 8091 N N . ASN B 1 513 ? 3.195 6.984 -0.411 1 92.56 513 ASN B N 1
ATOM 8092 C CA . ASN B 1 513 ? 2.801 8.258 0.186 1 92.56 513 ASN B CA 1
ATOM 8093 C C . ASN B 1 513 ? 1.922 8.055 1.416 1 92.56 513 ASN B C 1
ATOM 8095 O O . ASN B 1 513 ? 0.719 7.812 1.291 1 92.56 513 ASN B O 1
ATOM 8099 N N . GLY B 1 514 ? 2.539 8.18 2.561 1 89.19 514 GLY B N 1
ATOM 8100 C CA . GLY B 1 514 ? 1.833 7.938 3.807 1 89.19 514 GLY B CA 1
ATOM 8101 C C . GLY B 1 514 ? 0.9 9.07 4.195 1 89.19 514 GLY B C 1
ATOM 8102 O O . GLY B 1 514 ? 0.052 8.906 5.078 1 89.19 514 GLY B O 1
ATOM 8103 N N . ILE B 1 515 ? 1.047 10.172 3.551 1 86.31 515 ILE B N 1
ATOM 8104 C CA . ILE B 1 515 ? 0.158 11.305 3.816 1 86.31 515 ILE B CA 1
ATOM 8105 C C . ILE B 1 515 ? -1.251 10.977 3.33 1 86.31 515 ILE B C 1
ATOM 8107 O O . ILE B 1 515 ? -2.223 11.117 4.074 1 86.31 515 ILE B O 1
ATOM 8111 N N . ASP B 1 516 ? -1.346 10.438 2.146 1 83 516 ASP B N 1
ATOM 8112 C CA . ASP B 1 516 ? -2.645 10.125 1.559 1 83 516 ASP B CA 1
ATOM 8113 C C . ASP B 1 516 ? -2.879 8.617 1.519 1 83 516 ASP B C 1
ATOM 8115 O O . ASP B 1 516 ? -3.871 8.148 0.955 1 83 516 ASP B O 1
ATOM 8119 N N . GLN B 1 517 ? -1.943 7.863 2.051 1 85.38 517 GLN B N 1
ATOM 8120 C CA . GLN B 1 517 ? -2.016 6.406 2.078 1 85.38 517 GLN B CA 1
ATOM 8121 C C . GLN B 1 517 ? -2.176 5.84 0.671 1 85.38 517 GLN B C 1
ATOM 8123 O O . GLN B 1 517 ? -3.102 5.07 0.408 1 85.38 517 GLN B O 1
ATOM 8128 N N . LYS B 1 518 ? -1.326 6.328 -0.226 1 87.56 518 LYS B N 1
ATOM 8129 C CA . LYS B 1 518 ? -1.324 5.848 -1.604 1 87.56 518 LYS B CA 1
ATOM 8130 C C . LYS B 1 518 ? 0.021 5.223 -1.967 1 87.56 518 LYS B C 1
ATOM 8132 O O . LYS B 1 518 ? 1.068 5.684 -1.507 1 87.56 518 LYS B O 1
ATOM 8137 N N . SER B 1 519 ? -0.013 4.16 -2.623 1 90.38 519 SER B N 1
ATOM 8138 C CA . SER B 1 519 ? 1.188 3.543 -3.174 1 90.38 519 SER B CA 1
ATOM 8139 C C . SER B 1 519 ? 1.072 3.361 -4.684 1 90.38 519 SER B C 1
ATOM 8141 O O . SER B 1 519 ? 0.035 2.92 -5.184 1 90.38 519 SER B O 1
ATOM 8143 N N . GLN B 1 520 ? 2.102 3.807 -5.398 1 92 520 GLN B N 1
ATOM 8144 C CA . GLN B 1 520 ? 2.084 3.73 -6.855 1 92 520 GLN B CA 1
ATOM 8145 C C . GLN B 1 520 ? 3.377 3.123 -7.391 1 92 520 GLN B C 1
ATOM 8147 O O . GLN B 1 520 ? 4.438 3.266 -6.777 1 92 520 GLN B O 1
ATOM 8152 N N . ILE B 1 521 ? 3.244 2.414 -8.469 1 92.44 521 ILE B N 1
ATOM 8153 C CA . ILE B 1 521 ? 4.41 1.845 -9.141 1 92.44 521 ILE B CA 1
ATOM 8154 C C . ILE B 1 521 ? 4.824 2.742 -10.305 1 92.44 521 ILE B C 1
ATOM 8156 O O . ILE B 1 521 ? 4.031 3.004 -11.211 1 92.44 521 ILE B O 1
ATOM 8160 N N . LEU B 1 522 ? 6.023 3.273 -10.266 1 93.19 522 LEU B N 1
ATOM 8161 C CA . LEU B 1 522 ? 6.566 4.129 -11.312 1 93.19 522 LEU B CA 1
ATOM 8162 C C . LEU B 1 522 ? 7.5 3.342 -12.227 1 93.19 522 LEU B C 1
ATOM 8164 O O . LEU B 1 522 ? 8.383 2.619 -11.75 1 93.19 522 LEU B O 1
ATOM 8168 N N . LEU B 1 523 ? 7.234 3.443 -13.492 1 89.56 523 LEU B N 1
ATOM 8169 C CA . LEU B 1 523 ? 8.156 2.861 -14.461 1 89.56 523 LEU B CA 1
ATOM 8170 C C . LEU B 1 523 ? 9.266 3.848 -14.82 1 89.56 523 LEU B C 1
ATOM 8172 O O . LEU B 1 523 ? 9.078 4.719 -15.672 1 89.56 523 LEU B O 1
ATOM 8176 N N . VAL B 1 524 ? 10.359 3.842 -14.156 1 82.31 524 VAL B N 1
ATOM 8177 C CA . VAL B 1 524 ? 11.398 4.855 -14.305 1 82.31 524 VAL B CA 1
ATOM 8178 C C . VAL B 1 524 ? 12.594 4.262 -15.047 1 82.31 524 VAL B C 1
ATOM 8180 O O . VAL B 1 524 ? 12.875 3.064 -14.93 1 82.31 524 VAL B O 1
#

Sequence (1048 aa):
MAVESKTKYDRQLRIWGEHGQAALEKANICLLNCGPTGSEALKNLVLGGIGSITVIDGTKVENHDLGNNFMLDEMSLGQSKAKCVCTFLQELNDAVKAKFVEEHPDALIEGNPSFFSSFTLVIATQLLESSLVKLDKICRQSNIMLLVALSYGLTGLVRISLKDHEVIESKPEHFVDDLRLNNPWPELKEFAKSIDINVTDPVVHKHTPYIVILINIAGKWADQHGGCLPTTRQEKKEFKELIKSCMLNVDEENYKEATEASYKVSLTSGISSQLRQILSDSAAEVNSSSPDFWILVAALKEFIENEGAGEPPLEGSIPDMTSLTEYYINLQKIYQAKAEADCLVMEHRVRAILKSIGRETDSISKAYIKNFCKNARKLVVCRYRPIEDELNNPAVQELQKYMIDEDYCFSAGFYILLQAVDRFIANYNRFPGLFDTEMEDDIARLKTIAVGVLSDSGLHGSTLTEDLINEMCRFGGAEIHSVAAFIGGVASQEAIKLITKQFVPLNGMLVFNGIDQKSQILLVMAVESKTKYDRQLRIWGEHGQAALEKANICLLNCGPTGSEALKNLVLGGIGSITVIDGTKVENHDLGNNFMLDEMSLGQSKAKCVCTFLQELNDAVKAKFVEEHPDALIEGNPSFFSSFTLVIATQLLESSLVKLDKICRQSNIMLLVALSYGLTGLVRISLKDHEVIESKPEHFVDDLRLNNPWPELKEFAKSIDINVTDPVVHKHTPYIVILINIAGKWADQHGGCLPTTRQEKKEFKELIKSCMLNVDEENYKEATEASYKVSLTSGISSQLRQILSDSAAEVNSSSPDFWILVAALKEFIENEGAGEPPLEGSIPDMTSLTEYYINLQKIYQAKAEADCLVMEHRVRAILKSIGRETDSISKAYIKNFCKNARKLVVCRYRPIEDELNNPAVQELQKYMIDEDYCFSAGFYILLQAVDRFIANYNRFPGLFDTEMEDDIARLKTIAVGVLSDSGLHGSTLTEDLINEMCRFGGAEIHSVAAFIGGVASQEAIKLITKQFVPLNGMLVFNGIDQKSQILLV

Radius of gyration: 32.43 Å; Cα contacts (8 Å, |Δi|>4): 1899; chains: 2; bounding box: 72×94×78 Å

Secondary structure (DSSP, 8-state):
-HHHHHHHTHHHHHHHHHHHHHHHHH-EEEEE--SHHHHHHHHHHHHTT-SEEEEE--PBP-GGGGGT-TT--GGGTTSBHHHHHHHHHHHH-TTSEEEEE-S-HHHHHHH-GGGGGG-SEEEEES--HHHHHHHHHHHHHTT-EEEEEEEEBTEEEEEEE-SEEEESB---SS-------SS--HHHHHHHHHS-TT---HHHHHTS-HHHHHHHHHHHHHHHTTTPPP-SHHHHHHHHHHHHHT-SSTT-HHHHHHHHHGGGGSSPPS--HHHHHHHTSGGGS--TTS-HHHHHHHHHHHHHHTTTTT-PPP-------S--HHHHHHHHHHHHHHHHHHHHHHHHHHHHHHHHTT--TTSS-HHHHHHHHHTGGG-EEEE---HHHHHHS--HHHHHHHHH-TTTHHHHHHHHHHHHHHHHHHHHSS-TTSSGGGHHHHHHHHHHHHHHHHHHTT-TT----HHHHHHHHHHTT-B-HHHHHHHHHHHHHHHHHHHHTBSPPP-SEEEEETTTTEEEEE--/-HHHHHHHTHHHHHHHHHHHHHHHHH-EEEEE--SHHHHHHHHHHHHTT-SEEEEE--PBP-GGGGGT-TT--GGGTTSBHHHHHHHHHHHH-TTSEEEEE-S-HHHHHHH-GGGGGG-SEEEEES--HHHHHHHHHHHHHTT-EEEEEEEEBTEEEEEEE-SEEEESB---SS-------SS--HHHHHHHHHS-TT---HHHHHTS-HHHHHHHHHHHHHHHTTTPPP-SHHHHHHHHHHHHHT-SSTT-HHHHHHHHHGGGGGSPPS--HHHHHHHTSGGGS--TTS-HHHHHHHHHHHHHHTTTTT-PPP-------S--HHHHHHHHHHHHHHHHHHHHHHHHHHHHHHHHTT--TTSS-HHHHHHHHHTGGG-EEEE---HHHHHHS--HHHHHHHHH-TTTHHHHHHHHHHHHHHHHHHHHSS-TTSSGGGHHHHHHHHHHHHHHHHHHTT-TT----HHHHHHHHHHTT-B-HHHHHHHHHHHHHHHHHHHHTBSPPP-SEEEEETTTTEEEEE--

pLDDT: mean 92.01, std 6.79, range [40.25, 98.81]

Foldseek 3Di:
DVVVVCVLQVPVCVVLNPLLLVLQQPFEEEEADCALLNLLLVLVSLSNRHNEYEYEEQDADDPVSVQFHVQDDPVRHRHQPQVSSQVSSCVVHVNYHYHYDNDHLLCCLVPPLVVQLPGQEYEYEPDFLVSQLSNLVSCQVSQHKYWYWYDFFQKIKIDIGYFKFKFLAAVDPDDDADLCLQHDDDVLLVLLVVQDCLDPDPVQNLAAALSSLLSVLQVVVCVVVVNDGQADPVRLVVSLVSLVVSDPDPPRQRSVVNSVCNVVNNDDDAADPQLVCLLPDPLLVDAQPRDLVSLLSVLQNVCCVPVVVRHAQHLLDDDDGRHDPVNVVVSSVVSNVSNVVRLVSSLVSSLVSCVVRVHHSCPDPSVNSSSSRNRVRPMHMAGADRSVCCQQANPQVQLLVQCPDPQRNLLSLVVLLVNLQSVVCVVPVFGAQLDVVCNVVSLVSSLVSSQVSCVSNVNPPRHDDSVSSSVSNVSRRDRHNVSSSVSSVLSSVLVSCRSSSHHDHQHAMWMARSVVGDIDGGHD/DVVVVCVLQVVVCVVLNPLLLVLQQPFEEEEADCALLNLLLVLVSLSNRHNEYEYEEQDADDPVSVQFHVQDDPVRHRHQPQVSSQVSSCVVHVNYHYHYDNDHLQCCLVPPLVVQLPGQEYEYEPDFLVSQLSNLVSCQVSQHKYWYWYFFFQKIKIDIGYFKFKFLAAVDPDDDADLCLQHDDPVLLVLLVVQDCLDPPPVQNLAAALSSLLSVLQVVVCVVVVNDGQADPVRLVVSLVSLVVSDPDPPRQRSVVNSVCNVVNNDDDAADPQLVCLLPDPLLVDAQPRDPVSLLSVLQNVCCVPVVVRHAQHLLDDDDGRHDPVNVVVSSVVSNVSNVVRLVSSLVSSLVSCVVRVHHSCPDPSVNSSSSRNRVRPMHMAGADRSVCCQQANPQVQLLVQCPDPQRNLLSLVVLLVNLQSVVCVVPVFGALLDVVCNVVSLVSSLVSSQVSCVSNVNPPRHDDSVSSSVSNVSRRDRHNVSSSVSSVLSSVLVSCRSSSHHDHQHAMWMARSVVGDIDGGHD

Solvent-accessible surface area (backbone atoms only — not comparable to full-atom values): 53933 Å² total; per-residue (Å²): 112,71,65,62,46,44,48,28,40,43,64,54,39,57,72,51,30,69,66,25,51,51,36,33,40,67,34,30,36,34,37,30,36,70,50,38,36,38,41,38,18,49,52,38,38,46,47,69,42,31,21,29,40,34,30,26,18,52,51,58,32,49,66,51,44,54,31,29,24,86,64,44,53,82,86,38,57,70,32,53,36,23,53,43,45,34,52,46,50,32,70,66,33,75,83,30,48,63,42,58,39,81,37,46,54,66,54,40,58,72,72,42,56,71,70,58,59,78,35,54,32,37,40,42,28,81,68,49,64,72,56,46,38,53,45,47,53,52,26,48,74,53,73,18,38,36,37,40,41,38,55,43,26,54,30,33,37,40,36,58,36,37,65,74,44,70,22,48,49,29,77,65,88,83,71,76,83,78,74,46,56,61,64,57,54,70,70,58,45,54,54,33,67,70,50,67,80,78,50,81,51,62,70,59,52,43,25,41,40,31,68,41,52,47,41,52,52,48,52,54,46,12,70,76,48,85,68,42,67,47,76,48,73,66,43,43,53,51,49,44,49,54,54,55,67,66,53,89,55,91,83,34,60,15,56,52,51,27,48,68,50,46,60,57,44,46,48,79,82,56,70,54,72,66,53,47,49,56,53,68,33,73,65,30,67,60,50,68,82,49,56,70,66,32,43,48,40,34,24,46,46,52,36,19,73,50,86,37,71,49,29,73,52,46,58,26,72,73,79,90,71,48,40,38,68,67,59,48,51,51,51,43,48,50,37,36,49,50,17,49,52,38,42,51,51,45,50,52,41,36,30,51,50,26,51,74,41,73,38,62,57,72,73,64,52,67,68,58,51,46,54,43,32,48,26,53,90,44,52,44,78,47,70,38,67,55,63,55,49,38,68,74,58,40,39,45,70,52,50,53,49,27,55,71,31,87,86,35,22,62,46,44,46,50,56,50,44,53,53,22,48,44,50,44,24,71,75,67,74,42,53,46,28,61,47,76,91,43,32,69,59,31,41,55,50,46,51,55,42,31,54,49,50,33,50,71,42,64,41,71,86,68,77,76,59,67,61,58,49,48,48,53,22,52,31,28,68,25,57,37,40,36,47,11,29,29,52,7,14,53,50,28,46,43,48,48,22,59,60,43,30,35,38,58,57,77,79,42,34,37,27,38,36,56,66,75,70,44,59,47,70,42,68,88,111,70,65,60,46,44,49,29,39,44,64,52,38,56,70,53,30,68,68,25,50,51,35,31,40,66,34,30,37,34,37,30,38,70,49,37,37,38,42,38,17,47,51,37,38,48,49,69,40,31,21,29,39,35,31,25,17,52,50,58,33,49,66,52,45,51,30,29,22,85,66,44,52,82,86,39,56,70,32,52,37,24,53,44,46,34,53,47,50,33,70,65,32,75,84,30,48,63,44,59,39,83,37,47,54,68,56,40,57,72,71,42,57,72,70,56,60,78,35,52,33,38,38,42,28,81,67,48,65,73,56,46,38,54,45,47,53,52,27,48,74,53,73,20,38,36,36,39,40,37,55,44,26,54,30,34,37,39,35,56,39,38,66,72,43,69,20,48,50,29,75,66,89,82,70,78,82,78,74,46,56,62,65,56,53,70,71,58,46,52,54,33,65,70,51,66,82,79,49,81,51,63,68,61,50,42,24,42,40,32,68,39,52,47,43,50,50,46,51,55,46,11,70,74,50,84,68,42,67,50,74,48,72,66,42,43,52,51,49,42,49,52,56,56,68,66,51,89,54,91,83,33,59,14,56,52,50,27,49,69,49,47,60,56,45,46,48,79,84,56,70,53,71,64,51,48,50,56,55,66,32,75,65,28,67,60,50,68,84,49,55,69,67,32,43,48,41,34,24,47,47,50,36,18,74,52,86,37,71,49,28,73,51,45,57,28,69,75,80,89,71,48,42,39,68,67,59,48,52,51,50,42,49,51,37,35,50,50,18,50,53,42,42,51,52,45,50,51,40,36,31,52,50,26,51,73,41,73,40,63,58,72,72,63,52,68,68,58,52,48,54,43,32,50,25,52,90,43,51,42,78,48,71,39,68,54,64,55,48,38,67,73,58,40,39,43,72,53,51,54,52,28,55,70,32,88,86,35,22,62,47,45,44,49,56,50,44,52,53,22,48,45,51,43,24,72,74,67,74,44,53,46,28,62,47,77,91,43,33,71,60,31,41,55,51,47,51,54,41,31,51,51,48,33,49,71,43,64,40,72,87,68,77,76,60,66,63,58,48,48,48,54,23,51,31,28,68,25,57,37,41,34,46,11,29,29,52,7,14,52,50,30,46,43,50,47,21,61,61,44,30,36,38,59,58,78,78,44,34,37,27,38,36,55,68,75,70,43,60,46,72,41,68,86

Organism: Vanilla planifolia (NCBI:txid51239)